Protein AF-0000000069052753 (afdb_homodimer)

Foldseek 3Di:
DDPPDPPPDDPDPLPWFAALVDGDTDNDLVVNVVCCCPVVVDDWDKDKDKDQAPVVVVVVQVVLCQVQVWHWDFDDDDVQKTKTFTPQEADDDPPDPPPDDDPADRSHLHHGWSFIWIWGDDPRMIMIITGSDGDNDHRDLSNDDDDPVRLVVLLVCVLLPNDPVVLLVVLCVCCVVPPDDHNSNPDDVVNSVVSCVVVVSDQLAPDPFQLVRVVVVQVVQVVLPLQRQWLDWDGAQDDDPDPDDNRKGKTKGFGPVLLVVCLVFQQEEKEKEKDFQQAQQGWIKIWIWGADLQRAIDTRMIMTILDDALRRLLVNLQSSCVSNNAHAYQEYEYALDVSNQVSCVVRHPRHVAYAYAQVNVLVVLLVCLVLQVDPVVSVVLSVLVVVLQADQAPVVSLVSLVVSLCVQCVDPRRNSVSVVCCVRDSVCVCHGHLNNQFQSQDHHPVNVVVVVVCLCCVPVVVDRHHHPSSSVVSVVVVNLVVLVVVLCCLVVVDHDPQLVLQVVLLVVLVVFDPVQWADPDPFKIWGADPVDRDIKIKGFDPPDDDQQRSQQNPVLLDHLNGMAMPDCCCTRNVHPHNVVSNVSVPNVCSPPRRPNPPVVSVVVSVVSVVVSVVSVVSPPSPPPAPVHVVVVVSVVVVVCVVVVVVDDPVVVVVVVVVVVVVVVVPVVPDPPPDPPPPDDPDPPPPPPPDVVPVVDDPHSHHPDDDDDDDPPDDDDDDPVVVVVVVCQVPPPPNDPPPPCPPPPDPPPPPPPD/DDCPDPPPDPPPDLVFFAALVDGDTDSDLVVNQVCCCPVVVDDWDKDKDKDQAPVRVVVVQVVLCQVQVWHWDFDDDDVQKTKTFTPQEADDDPPDPPPDDDPADRSHLHHGWSFIWIWGDDPRMIMIITGSDGDNDHRDLSNDDDDPVRLVVLLVCVLLPNDPVVLLVVLCVCCVVPPDDHNSNPDDVVNSVVSCVVVVSDQLAPDPFQLVRVVVVQVVQVVLPLQRQWLDWDGAQDDDPDPDDNRKGKTKGFGPVLLVVCLVFQQEEKEKEWDFQQAQQGWIKIWIWGADLQRAIDTRMIMTILDDALRRLLVNLQSSCVNNNAHAYQEYEYALDVSNQVSCVVRHPRHVAYAYAQVNVLVVLLVCLVLQVDPVVSVVLSVLVVVLQADQDPVVSLVSLVVSLVVQCVDPRRNSVSVVCCVRDSVCVCHGHLNNQFQSQDHHPVNVVVVVVCLCCVPVVVDRHHHPSSSVVSVVVVNLVVLVVVLCCLVVVDHDPQLVLQVVLLVVLVVFDVVQWADPDPFKIWGADPVDRDIKIKGFDPPDDDQQRSQQNPVLLHHLNGMAMPDCCCTRNVHPHNVNSNVSVPNVCSPPRHPNPPVVSVVVSVVSVVVSVVSVVSPPSDPPPDVDVVVVVVVVVVVCVVVVVVDDPVVVVVVVVVVVVVVVVPVVPDPPPDPPPPDDPPPPPPPPPDVCPVVVSDHSHHPDDDDDPDPPDDDDDDPVRVVVVVCQVPPPPNDPPPPCPPPPDPPPPPPPD

Sequence (1506 aa):
MRQVHPAENDYKSLASLKCPLCESTFNATSKLHEHIEIDHDVHLEVVSKVFESVDEFKKWKSVIEKENLAFFTINRVNGNRSYYGCHRSGSSRLTGTGKRLKWSHSSKIGSRCPARIVATNIEGRITVDYCKTHVGHSKSIKFLHLTKEERDELAGKIKIGVTFDRILDDIRESVVSNENIHRLHIVDKRDLYNIVRDYELDRDVVHKNDAFSTEMWVQEQMALGEDSPVLYFEMQGCEKNDDLLKDDFMLVLMTKYQQDVLSKYAIDKVCIDSTHGTTEHDFQLTTMLTIDEFGAGCPVAFCISNRIDSVAISQFFKSVKGKMGLIPAKILMSDDAPTYINSWTKIMCKPQHHLICNWHIDRSWRNNLNKIPDPMKQSEVYKACRTLMEILDVEQFHESLESFLAMCKDDIDTHNFGAYFEKHYAHRPEQWAFCYRSDLALNTNMFLEAMHKKLKYCYMHGNQNRRVDKCISFLMRFSRDMMFERIIRMAKNKPTFRMEQIAHSHHRSNKIEDSKIKIIDQKTWLVQSSSGPTLYSVSINDHRSCMGCPLSCPECKICIHYYTCTCIDFKIKGNFCKHVHACVRISDKKQTCLTTNEEVTTSAFESHNNSVVMGSQEQPTHLRDAVSASSQLTALLNAALGIASSATDEGKLKACKKIEEAIQILQSNKNVSENSNSSGPHFSELPDMASHRNIDQQRFNSTRKKRKLTSGRLSKPTEKEKVSIIEAINNTNRTSQVVNTEYDHKYYNHNILMRQVHPAENDYKSLASLKCPLCESTFNATSKLHEHIEIDHDVHLEVVSKVFESVDEFKKWKSVIEKENLAFFTINRVNGNRSYYGCHRSGSSRLTGTGKRLKWSHSSKIGSRCPARIVATNIEGRITVDYCKTHVGHSKSIKFLHLTKEERDELAGKIKIGVTFDRILDDIRESVVSNENIHRLHIVDKRDLYNIVRDYELDRDVVHKNDAFSTEMWVQEQMALGEDSPVLYFEMQGCEKNDDLLKDDFMLVLMTKYQQDVLSKYAIDKVCIDSTHGTTEHDFQLTTMLTIDEFGAGCPVAFCISNRIDSVAISQFFKSVKGKMGLIPAKILMSDDAPTYINSWTKIMCKPQHHLICNWHIDRSWRNNLNKIPDPMKQSEVYKACRTLMEILDVEQFHESLESFLAMCKDDIDTHNFGAYFEKHYAHRPEQWAFCYRSDLALNTNMFLEAMHKKLKYCYMHGNQNRRVDKCISFLMRFSRDMMFERIIRMAKNKPTFRMEQIAHSHHRSNKIEDSKIKIIDQKTWLVQSSSGPTLYSVSINDHRSCMGCPLSCPECKICIHYYTCTCIDFKIKGNFCKHVHACVRISDKKQTCLTTNEEVTTSAFESHNNSVVMGSQEQPTHLRDAVSASSQLTALLNAALGIASSATDEGKLKACKKIEEAIQILQSNKNVSENSNSSGPHFSELPDMASHRNIDQQRFNSTRKKRKLTSGRLSKPTEKEKVSIIEAINNTNRTSQVVNTEYDHKYYNHNIL

Nearest PDB structures (foldseek):
  6y2p-assembly1_B  TM=2.333E-01  e=1.356E-02  Escherichia coli K-12
  6y2s-assembly1_B  TM=2.132E-01  e=6.515E-02  Escherichia coli K-12
  6y2s-assembly1_A  TM=2.529E-01  e=1.635E-01  Escherichia coli K-12
  8wwc-assembly1_C  TM=4.196E-01  e=1.425E+00  synthetic construct
  6y2r-assembly1_A  TM=1.674E-01  e=1.060E-01  Escherichia coli K-12

pLDDT: mean 80.04, std 18.81, range [18.33, 97.5]

Radius of gyration: 38.73 Å; Cα contacts (8 Å, |Δi|>4): 2307; chains: 2; bounding box: 107×145×78 Å

Solvent-accessible surface area (backbone atoms only — not comparable to full-atom values): 83002 Å² total; per-residue (Å²): 136,86,83,69,80,87,79,91,71,85,76,71,88,62,71,62,46,30,44,52,88,52,90,54,66,29,79,43,70,68,57,45,53,49,42,43,37,65,78,64,67,41,82,76,51,71,46,77,49,77,28,81,30,64,64,55,42,52,54,50,50,51,52,51,23,64,73,55,45,45,53,72,40,80,74,46,72,57,91,52,32,37,35,26,32,41,61,40,37,36,66,77,78,85,72,72,91,71,84,64,84,64,69,52,77,72,58,35,68,62,17,43,39,71,20,31,37,42,37,35,51,55,95,54,31,32,40,32,46,34,31,73,42,70,49,70,66,79,77,42,60,58,67,53,74,81,49,69,68,55,49,31,26,54,45,13,39,47,68,73,37,30,41,68,68,53,53,50,49,52,42,56,57,51,39,52,80,35,90,61,87,50,60,72,55,52,63,49,69,67,57,52,50,48,45,34,60,78,68,61,59,56,86,66,58,86,41,91,51,46,48,57,30,34,50,50,52,50,51,59,37,51,69,54,55,88,70,21,32,62,65,41,80,42,56,61,72,39,88,54,94,58,96,54,53,40,75,40,35,37,39,31,38,36,43,69,58,24,50,53,49,40,70,70,30,30,49,51,35,36,34,42,51,74,44,75,64,52,23,67,42,58,30,28,44,32,39,36,28,27,48,52,85,62,62,43,68,39,75,32,35,42,33,41,19,64,59,82,45,50,66,49,49,32,49,52,51,48,41,50,29,71,75,70,43,79,53,66,21,39,29,38,36,30,60,95,50,68,46,58,59,55,27,40,43,71,73,38,46,68,46,80,36,60,36,39,27,45,60,56,51,51,49,53,50,58,64,49,37,66,65,28,81,49,48,59,57,31,28,52,50,49,27,47,51,54,42,55,33,65,33,59,48,62,68,60,34,55,54,47,50,53,30,42,44,51,56,24,50,74,32,80,62,36,23,64,40,26,52,48,43,50,73,74,42,66,82,50,45,67,30,67,29,38,39,62,36,62,71,63,41,70,55,60,58,58,51,60,53,51,49,50,48,44,47,36,48,75,70,42,45,61,50,79,43,58,40,62,35,49,44,50,51,50,50,52,51,47,57,52,47,49,51,45,50,50,49,30,28,72,46,52,40,58,76,40,72,53,47,48,48,32,50,51,18,46,59,53,14,70,71,57,57,69,88,44,49,45,77,77,52,99,52,33,35,39,37,54,43,92,88,50,90,51,70,33,47,32,35,62,44,90,80,45,80,69,82,70,50,75,59,34,40,73,84,71,45,46,40,54,63,36,48,48,45,70,42,60,53,26,26,35,58,53,40,47,33,31,66,55,43,38,50,51,68,69,41,80,62,67,54,78,40,75,69,59,50,62,60,57,57,48,48,53,45,49,51,48,48,50,47,44,42,54,46,46,56,58,50,74,58,67,90,57,78,52,92,28,39,57,50,56,35,50,51,51,44,29,32,39,51,24,46,49,76,55,25,33,60,69,21,28,47,57,21,37,55,30,44,50,52,21,40,50,39,22,63,72,27,37,61,72,68,64,90,69,80,74,60,64,96,59,70,74,76,66,70,87,61,66,80,54,82,68,64,67,86,67,58,79,64,58,80,71,74,79,76,76,79,58,87,54,51,83,56,84,62,51,78,71,47,38,58,52,45,52,49,54,44,64,39,80,77,75,65,86,71,77,76,77,75,72,81,70,78,78,74,79,72,73,73,77,119,136,83,84,69,83,89,80,92,74,86,79,68,87,61,71,62,45,30,42,50,87,52,90,53,66,29,80,43,71,67,56,44,52,50,43,41,38,67,77,63,68,42,83,75,52,69,46,76,47,77,29,80,30,64,65,56,41,53,53,51,51,51,52,52,24,63,73,55,44,45,53,72,40,78,75,46,73,57,89,53,30,38,35,25,32,39,60,38,38,36,67,76,77,85,72,71,91,70,84,64,83,65,69,53,78,71,60,36,67,62,18,43,40,70,20,31,36,39,37,34,53,56,94,54,30,32,42,33,46,33,32,72,42,69,48,68,68,78,76,41,61,57,68,54,74,80,51,69,67,56,49,34,26,52,45,14,38,48,68,71,37,29,42,70,68,54,54,50,49,52,42,56,58,50,39,52,77,34,92,61,88,49,62,73,55,53,62,50,70,67,58,52,51,48,46,33,59,76,68,61,59,57,86,64,58,87,41,91,51,45,45,58,30,36,50,52,51,48,52,58,38,51,71,54,53,88,70,22,33,62,64,42,79,44,58,59,72,41,87,54,93,58,97,54,54,40,75,40,36,37,40,30,38,37,43,70,59,25,50,54,50,40,70,69,29,31,49,52,35,35,35,43,51,72,43,75,64,51,24,67,42,58,29,28,45,33,38,37,28,28,48,51,84,63,62,44,69,40,73,31,36,40,33,41,20,63,59,83,46,50,65,49,48,32,50,52,51,48,41,50,29,71,75,70,42,78,54,66,21,38,28,38,34,32,59,97,50,68,48,58,60,55,26,40,44,72,70,37,46,67,45,78,36,58,35,38,27,46,61,58,52,51,50,51,50,58,62,48,36,68,64,27,81,49,48,60,57,34,28,53,51,49,27,47,52,54,41,55,35,65,33,59,49,61,68,61,34,55,55,46,51,53,30,43,43,49,55,25,50,72,33,81,61,36,23,66,40,26,52,49,43,49,73,74,42,65,82,51,46,67,29,65,30,39,39,63,38,62,72,63,42,69,54,59,58,56,52,59,54,50,48,52,48,45,48,36,48,74,70,41,46,61,49,79,44,58,40,60,37,50,44,50,50,49,50,53,49,49,55,52,48,50,52,45,51,50,49,30,28,72,46,52,38,57,75,42,71,53,48,48,49,33,51,51,19,45,59,54,16,69,73,56,57,70,89,44,48,44,76,76,51,98,52,33,36,38,36,53,43,92,90,48,91,52,72,33,48,33,34,62,46,89,80,47,81,69,82,71,50,75,57,35,40,74,85,72,47,46,43,54,62,35,47,48,46,71,42,63,53,26,25,34,59,52,40,48,33,30,66,55,43,40,52,52,66,68,42,80,62,69,53,78,42,76,70,60,50,62,60,58,56,49,48,55,45,49,54,49,48,50,48,45,43,53,46,48,56,60,51,75,60,65,89,68,68,50,91,28,40,55,50,54,34,50,50,51,46,26,29,38,49,25,45,46,75,56,23,32,59,68,20,30,48,57,22,37,58,32,43,51,52,22,38,51,40,22,66,73,29,38,59,72,67,66,89,70,78,74,59,64,95,56,68,75,76,67,70,88,64,66,81,59,81,74,47,80,72,68,59,78,66,59,81,72,73,80,76,76,78,59,89,53,52,82,57,83,63,49,77,72,49,37,57,52,46,53,49,54,44,64,40,79,75,74,65,83,70,77,77,76,74,71,80,66,78,79,73,77,71,72,74,76,119

Secondary structure (DSSP, 8-state):
----------------EE-SSSS-EESSHHHHHHHHHHHS-----EEEEEESSHHHHHHHHHHHHHHHT--EEEEEEETTEEEEEETT-S-----S-S-S---SPPS--SS----EEEEEEETTEEEEEEE----SS---GGGPPPPHHHHHHHHHHHHHTB-HHHHHHHHHHGGGG-SS--GGGG--HHHHHHHHHHTT--SS-S-SSHHHHHHHHHHHHHTTGGG-SEEEEE-TTS--SSSS-TT--EEEE--HHHHHHHHHHTTTEEEEEEE--SSTT--EEEEEEEE-TTS-EEEEEEEEES--SHHHHHHHHHHHHHHH-----SEEEE-S-HHHHHHHHHHSPPPSEEEE-HHHHHHHHHHHGGGSS-HHHHHHHHHHHHHHHT---HHHHHHHHHHHHHHHHHSTTTHHHHHHHIIIIIT-GGGT-GGG-TT------HHHHHHHHHIIIIISTTPPP--HHHHHHHHHHHHHHHHHHHHHHHHH----HHHHHHHHHHHHHTTS-GGGEEE-SSSEEEEE-SSSS-EEEEEE-SS---SS-TTB-TTT--BGGGEEESSHHHHTT----HHHHHHHHHS----------HHHHHHHHHHHHHHHHHHHHHS--SS---TTHHHHHHHHHHHHHHHHTTB-HHHHHHHHHHHHHHHHHHHHTB----S----TT-----TT---TTSS---------------TTS--PPPHHHHHHHHHHHH-SS--------------------/----------------EE-SSSS-EESSHHHHHHHHHHHS-----EEEEEESSHHHHHHHHHHHHHHHT--EEEEEEETTEEEEEETT-S-----S-S-S---SPPS--SS----EEEEEEETTEEEEEEE----SS---GGGPPPPHHHHHHHHHHHHHTB-HHHHHHHHHHGGGG-SS--GGGG--HHHHHHHHHHTT--SS-S-SSHHHHHHHHHHHHHTTGGG-SEEEEE-TTS--SSSS-TT--EEEE--HHHHHHHHHHTTTEEEEEEE--SSTT--EEEEEEEE-TTS-EEEEEEEEES--SHHHHHHHHHHHHHHH-----SEEEE-S-HHHHHHHHHHSPPPSEEEE-HHHHHHHHHHHGGGSS-HHHHHHHHHHHHHHHT---HHHHHHHHHHHHHHHHHSTTTHHHHHHHIIIIIT-GGGT-GGGSTT------HHHHHHHHHIIIIISTTPPP--HHHHHHHHHHHHHHHHHHHHHHHHH----HHHHHHHHHHHHHTTS-GGGEEE-SSSEEEEE-SSSS-EEEEEE-SS---TT-TTB-TTT--BGGGEEESSHHHHTT----HHHHHHHHHS----------HHHHHHHHHHHHHHHHHHHHHS--SS---TTHHHHHHHHHHHHHHHHTTB-HHHHHHHHHHHHHHHHHHHHTB----S----TT-S---TT---TTSS---------------TTS--PPPHHHHHHHHHHHH-SS--------------------

Structure (mmCIF, N/CA/C/O backbone):
data_AF-0000000069052753-model_v1
#
loop_
_entity.id
_entity.type
_entity.pdbx_description
1 polymer 'SWIM-type domain-containing protein'
#
loop_
_atom_site.group_PDB
_atom_site.id
_atom_site.type_symbol
_atom_site.label_atom_id
_atom_site.label_alt_id
_atom_site.label_comp_id
_atom_site.label_asym_id
_atom_site.label_entity_id
_atom_site.label_seq_id
_atom_site.pdbx_PDB_ins_code
_atom_site.Cartn_x
_atom_site.Cartn_y
_atom_site.Cartn_z
_atom_site.occupancy
_atom_site.B_iso_or_equiv
_atom_site.auth_seq_id
_atom_site.auth_comp_id
_atom_site.auth_asym_id
_atom_site.auth_atom_id
_atom_site.pdbx_PDB_model_num
ATOM 1 N N . MET A 1 1 ? 54.594 -65.5 24.266 1 23.19 1 MET A N 1
ATOM 2 C CA . MET A 1 1 ? 54.625 -64.188 23.734 1 23.19 1 MET A CA 1
ATOM 3 C C . MET A 1 1 ? 54.062 -64.125 22.312 1 23.19 1 MET A C 1
ATOM 5 O O . MET A 1 1 ? 54.781 -64.5 21.359 1 23.19 1 MET A O 1
ATOM 9 N N . ARG A 1 2 ? 52.844 -64.438 22.094 1 25.86 2 ARG A N 1
ATOM 10 C CA . ARG A 1 2 ? 52.031 -64.938 20.969 1 25.86 2 ARG A CA 1
ATOM 11 C C . ARG A 1 2 ? 51.906 -63.906 19.875 1 25.86 2 ARG A C 1
ATOM 13 O O . ARG A 1 2 ? 51.438 -62.781 20.125 1 25.86 2 ARG A O 1
ATOM 20 N N . GLN A 1 3 ? 52.906 -63.781 18.875 1 26.02 3 GLN A N 1
ATOM 21 C CA . GLN A 1 3 ? 53.156 -63.188 17.562 1 26.02 3 GLN A CA 1
ATOM 22 C C . GLN A 1 3 ? 51.969 -63.406 16.625 1 26.02 3 GLN A C 1
ATOM 24 O O . GLN A 1 3 ? 51.875 -64.438 15.953 1 26.02 3 GLN A O 1
ATOM 29 N N . VAL A 1 4 ? 50.75 -63.312 17.188 1 30.39 4 VAL A N 1
ATOM 30 C CA . VAL A 1 4 ? 49.531 -63.469 16.406 1 30.39 4 VAL A CA 1
ATOM 31 C C . VAL A 1 4 ? 49.562 -62.562 15.188 1 30.39 4 VAL A C 1
ATOM 33 O O . VAL A 1 4 ? 50.031 -61.406 15.281 1 30.39 4 VAL A O 1
ATOM 36 N N . HIS A 1 5 ? 49.594 -63.031 13.992 1 30.67 5 HIS A N 1
ATOM 37 C CA . HIS A 1 5 ? 49.875 -62.531 12.648 1 30.67 5 HIS A CA 1
ATOM 38 C C . HIS A 1 5 ? 49.031 -61.281 12.352 1 30.67 5 HIS A C 1
ATOM 40 O O . HIS A 1 5 ? 47.844 -61.219 12.727 1 30.67 5 HIS A O 1
ATOM 46 N N . PRO A 1 6 ? 49.5 -59.938 12.164 1 30.11 6 PRO A N 1
ATOM 47 C CA . PRO A 1 6 ? 49 -58.594 11.984 1 30.11 6 PRO A CA 1
ATOM 48 C C . PRO A 1 6 ? 47.969 -58.469 10.859 1 30.11 6 PRO A C 1
ATOM 50 O O . PRO A 1 6 ? 48.281 -58.781 9.711 1 30.11 6 PRO A O 1
ATOM 53 N N . ALA A 1 7 ? 46.688 -58.938 10.922 1 31.75 7 ALA A N 1
ATOM 54 C CA . ALA A 1 7 ? 45.469 -59.062 10.125 1 31.75 7 ALA A CA 1
ATOM 55 C C . ALA A 1 7 ? 45.219 -57.812 9.312 1 31.75 7 ALA A C 1
ATOM 57 O O . ALA A 1 7 ? 45.312 -56.688 9.844 1 31.75 7 ALA A O 1
ATOM 58 N N . GLU A 1 8 ? 45.406 -57.656 7.949 1 31.66 8 GLU A N 1
ATOM 59 C CA . GLU A 1 8 ? 45.375 -56.938 6.68 1 31.66 8 GLU A CA 1
ATOM 60 C C . GLU A 1 8 ? 44.094 -56.125 6.523 1 31.66 8 GLU A C 1
ATOM 62 O O . GLU A 1 8 ? 43.031 -56.719 6.336 1 31.66 8 GLU A O 1
ATOM 67 N N . ASN A 1 9 ? 43.562 -55.094 7.277 1 29.22 9 ASN A N 1
ATOM 68 C CA . ASN A 1 9 ? 42.562 -54.188 7.836 1 29.22 9 ASN A CA 1
ATOM 69 C C . ASN A 1 9 ? 41.719 -53.531 6.738 1 29.22 9 ASN A C 1
ATOM 71 O O . ASN A 1 9 ? 42.25 -53.219 5.664 1 29.22 9 ASN A O 1
ATOM 75 N N . ASP A 1 10 ? 40.281 -53.656 6.773 1 31.16 10 ASP A N 1
ATOM 76 C CA . ASP A 1 10 ? 39.094 -53.219 6.055 1 31.16 10 ASP A CA 1
ATOM 77 C C . ASP A 1 10 ? 39.25 -51.75 5.566 1 31.16 10 ASP A C 1
ATOM 79 O O . ASP A 1 10 ? 39.281 -50.844 6.371 1 31.16 10 ASP A O 1
ATOM 83 N N . TYR A 1 11 ? 40.125 -51.469 4.629 1 31.81 11 TYR A N 1
ATOM 84 C CA . TYR A 1 11 ? 40.25 -50.219 3.908 1 31.81 11 TYR A CA 1
ATOM 85 C C . TYR A 1 11 ? 38.906 -49.531 3.787 1 31.81 11 TYR A C 1
ATOM 87 O O . TYR A 1 11 ? 37.938 -50.125 3.326 1 31.81 11 TYR A O 1
ATOM 95 N N . LYS A 1 12 ? 38.469 -48.656 4.547 1 34.84 12 LYS A N 1
ATOM 96 C CA . LYS A 1 12 ? 37.438 -47.625 4.645 1 34.84 12 LYS A CA 1
ATOM 97 C C . LYS A 1 12 ? 36.875 -47.25 3.268 1 34.84 12 LYS A C 1
ATOM 99 O O . LYS A 1 12 ? 37.562 -47.469 2.254 1 34.84 12 LYS A O 1
ATOM 104 N N . SER A 1 13 ? 35.469 -46.812 3.158 1 38.31 13 SER A N 1
ATOM 105 C CA . SER A 1 13 ? 34.469 -46.312 2.199 1 38.31 13 SER A CA 1
ATOM 106 C C . SER A 1 13 ? 35.125 -45.375 1.191 1 38.31 13 SER A C 1
ATOM 108 O O . SER A 1 13 ? 35.406 -44.219 1.515 1 38.31 13 SER A O 1
ATOM 110 N N . LEU A 1 14 ? 36.188 -45.625 0.64 1 41.09 14 LEU A N 1
ATOM 111 C CA . LEU A 1 14 ? 36.75 -44.781 -0.43 1 41.09 14 LEU A CA 1
ATOM 112 C C . LEU A 1 14 ? 35.656 -44.188 -1.275 1 41.09 14 LEU A C 1
ATOM 114 O O . LEU A 1 14 ? 34.75 -44.875 -1.759 1 41.09 14 LEU A O 1
ATOM 118 N N . ALA A 1 15 ? 35.281 -43.031 -0.965 1 52.25 15 ALA A N 1
ATOM 119 C CA . ALA A 1 15 ? 34.312 -42.156 -1.676 1 52.25 15 ALA A CA 1
ATOM 120 C C . ALA A 1 15 ? 34.375 -42.438 -3.178 1 52.25 15 ALA A C 1
ATOM 122 O O . ALA A 1 15 ? 35.406 -42.344 -3.807 1 52.25 15 ALA A O 1
ATOM 123 N N . SER A 1 16 ? 33.719 -43.5 -3.709 1 72.62 16 SER A N 1
ATOM 124 C CA . SER A 1 16 ? 33.531 -43.969 -5.086 1 72.62 16 SER A CA 1
ATOM 125 C C . SER A 1 16 ? 32.938 -42.875 -5.961 1 72.62 16 SER A C 1
ATOM 127 O O . SER A 1 16 ? 31.922 -42.281 -5.617 1 72.62 16 SER A O 1
ATOM 129 N N . LEU A 1 17 ? 33.906 -42.281 -6.801 1 87.25 17 LEU A N 1
ATOM 130 C CA . LEU A 1 17 ? 33.5 -41.344 -7.848 1 87.25 17 LEU A CA 1
ATOM 131 C C . LEU A 1 17 ? 32.75 -42.062 -8.953 1 87.25 17 LEU A C 1
ATOM 133 O O . LEU A 1 17 ? 33.281 -42.938 -9.609 1 87.25 17 LEU A O 1
ATOM 137 N N . LYS A 1 18 ? 31.562 -41.781 -9.109 1 91.56 18 LYS A N 1
ATOM 138 C CA . LYS A 1 18 ? 30.734 -42.406 -10.133 1 91.56 18 LYS A CA 1
ATOM 139 C C . LYS A 1 18 ? 30.859 -41.688 -11.469 1 91.56 18 LYS A C 1
ATOM 141 O O . LYS A 1 18 ? 30.875 -40.438 -11.516 1 91.56 18 LYS A O 1
ATOM 146 N N . CYS A 1 19 ? 31.078 -42.438 -12.578 1 92.88 19 CYS A N 1
ATOM 147 C CA . CYS A 1 19 ? 31.141 -41.844 -13.914 1 92.88 19 CYS A CA 1
ATOM 148 C C . CYS A 1 19 ? 29.797 -41.281 -14.32 1 92.88 19 CYS A C 1
ATOM 150 O O . CYS A 1 19 ? 28.75 -41.844 -14.055 1 92.88 19 CYS A O 1
ATOM 152 N N . PRO A 1 20 ? 29.75 -40.125 -14.93 1 91.94 20 PRO A N 1
ATOM 153 C CA . PRO A 1 20 ? 28.5 -39.5 -15.336 1 91.94 20 PRO A CA 1
ATOM 154 C C . PRO A 1 20 ? 27.859 -40.219 -16.547 1 91.94 20 PRO A C 1
ATOM 156 O O . PRO A 1 20 ? 26.672 -40.031 -16.812 1 91.94 20 PRO A O 1
ATOM 159 N N . LEU A 1 21 ? 28.594 -41.031 -17.281 1 91.69 21 LEU A N 1
ATOM 160 C CA . LEU A 1 21 ? 28.109 -41.625 -18.531 1 91.69 21 LEU A CA 1
ATOM 161 C C . LEU A 1 21 ? 27.828 -43.125 -18.359 1 91.69 21 LEU A C 1
ATOM 163 O O . LEU A 1 21 ? 27.234 -43.75 -19.25 1 91.69 21 LEU A O 1
ATOM 167 N N . CYS A 1 22 ? 28.328 -43.688 -17.328 1 90.06 22 CYS A N 1
ATOM 168 C CA . CYS A 1 22 ? 28.047 -45.094 -17.078 1 90.06 22 CYS A CA 1
ATOM 169 C C . CYS A 1 22 ? 27.969 -45.375 -15.586 1 90.06 22 CYS A C 1
ATOM 171 O O . CYS A 1 22 ? 27.938 -44.469 -14.773 1 90.06 22 CYS A O 1
ATOM 173 N N . GLU A 1 23 ? 27.875 -46.688 -15.125 1 88.88 23 GLU A N 1
ATOM 174 C CA . GLU A 1 23 ? 27.656 -47.031 -13.727 1 88.88 23 GLU A CA 1
ATOM 175 C C . GLU A 1 23 ? 28.969 -47.406 -13.039 1 88.88 23 GLU A C 1
ATOM 177 O O . GLU A 1 23 ? 28.984 -47.75 -11.859 1 88.88 23 GLU A O 1
ATOM 182 N N . SER A 1 24 ? 30.078 -47.219 -13.742 1 90.56 24 SER A N 1
ATOM 183 C CA . SER A 1 24 ? 31.359 -47.594 -13.164 1 90.56 24 SER A CA 1
ATOM 184 C C . SER A 1 24 ? 31.797 -46.594 -12.086 1 90.56 24 SER A C 1
ATOM 186 O O . SER A 1 24 ? 31.469 -45.406 -12.164 1 90.56 24 SER A O 1
ATOM 188 N N . THR A 1 25 ? 32.406 -47.094 -11.094 1 92 25 THR A N 1
ATOM 189 C CA . THR A 1 25 ? 32.906 -46.25 -10 1 92 25 THR A CA 1
ATOM 190 C C . THR A 1 25 ? 34.438 -46.344 -9.906 1 92 25 THR A C 1
ATOM 192 O O . THR A 1 25 ? 35.031 -47.344 -10.281 1 92 25 THR A O 1
ATOM 195 N N . PHE A 1 26 ? 35.062 -45.25 -9.422 1 92.12 26 PHE A N 1
ATOM 196 C CA . PHE A 1 26 ? 36.531 -45.156 -9.352 1 92.12 26 PHE A CA 1
ATOM 197 C C . PHE A 1 26 ? 36.969 -44.594 -8 1 92.12 26 PHE A C 1
ATOM 199 O O . PHE A 1 26 ? 36.188 -43.906 -7.32 1 92.12 26 PHE A O 1
ATOM 206 N N . ASN A 1 27 ? 38.156 -44.875 -7.559 1 85.94 27 ASN A N 1
ATOM 207 C CA . ASN A 1 27 ? 38.688 -44.438 -6.27 1 85.94 27 ASN A CA 1
ATOM 208 C C . ASN A 1 27 ? 39.5 -43.156 -6.418 1 85.94 27 ASN A C 1
ATOM 210 O O . ASN A 1 27 ? 39.812 -42.5 -5.426 1 85.94 27 ASN A O 1
ATOM 214 N N . ALA A 1 28 ? 39.906 -42.906 -7.566 1 86.81 28 ALA A N 1
ATOM 215 C CA . ALA A 1 28 ? 40.75 -41.719 -7.801 1 86.81 28 ALA A CA 1
ATOM 216 C C . ALA A 1 28 ? 40.219 -40.938 -8.992 1 86.81 28 ALA A C 1
ATOM 218 O O . ALA A 1 28 ? 39.75 -41.5 -9.977 1 86.81 28 ALA A O 1
ATOM 219 N N . THR A 1 29 ? 40.406 -39.625 -8.906 1 87.69 29 THR A N 1
ATOM 220 C CA . THR A 1 29 ? 39.938 -38.719 -9.969 1 87.69 29 THR A CA 1
ATOM 221 C C . THR A 1 29 ? 40.688 -39 -11.266 1 87.69 29 THR A C 1
ATOM 223 O O . THR A 1 29 ? 40.125 -38.906 -12.352 1 87.69 29 THR A O 1
ATOM 226 N N . SER A 1 30 ? 41.969 -39.312 -11.148 1 87 30 SER A N 1
ATOM 227 C CA . SER A 1 30 ? 42.781 -39.562 -12.328 1 87 30 SER A CA 1
ATOM 228 C C . SER A 1 30 ? 42.281 -40.781 -13.094 1 87 30 SER A C 1
ATOM 230 O O . SER A 1 30 ? 42.25 -40.781 -14.328 1 87 30 SER A O 1
ATOM 232 N N . LYS A 1 31 ? 41.844 -41.75 -12.312 1 91.31 31 LYS A N 1
ATOM 233 C CA . LYS A 1 31 ? 41.312 -42.969 -12.938 1 91.31 31 LYS A CA 1
ATOM 234 C C . LYS A 1 31 ? 40 -42.719 -13.633 1 91.31 31 LYS A C 1
ATOM 236 O O . LYS A 1 31 ? 39.719 -43.25 -14.703 1 91.31 31 LYS A O 1
ATOM 241 N N . LEU A 1 32 ? 39.25 -41.906 -13 1 93.25 32 LEU A N 1
ATOM 242 C CA . LEU A 1 32 ? 37.969 -41.5 -13.609 1 93.25 32 LEU A CA 1
ATOM 243 C C . LEU A 1 32 ? 38.219 -40.75 -14.914 1 93.25 32 LEU A C 1
ATOM 245 O O . LEU A 1 32 ? 37.531 -41.031 -15.914 1 93.25 32 LEU A O 1
ATOM 249 N N . HIS A 1 33 ? 39.156 -39.844 -14.992 1 93.38 33 HIS A N 1
ATOM 250 C CA . HIS A 1 33 ? 39.469 -39.062 -16.188 1 93.38 33 HIS A CA 1
ATOM 251 C C . HIS A 1 33 ? 39.969 -39.938 -17.312 1 93.38 33 HIS A C 1
ATOM 253 O O . HIS A 1 33 ? 39.562 -39.781 -18.469 1 93.38 33 HIS A O 1
ATOM 259 N N . GLU A 1 34 ? 40.812 -40.906 -16.891 1 93 34 GLU A N 1
ATOM 260 C CA . GLU A 1 34 ? 41.312 -41.875 -17.891 1 93 34 GLU A CA 1
ATOM 261 C C . GLU A 1 34 ? 40.188 -42.688 -18.484 1 93 34 GLU A C 1
ATOM 263 O O . GLU A 1 34 ? 40.125 -42.906 -19.703 1 93 34 GLU A O 1
ATOM 268 N N . HIS A 1 35 ? 39.344 -43.062 -17.594 1 93.44 35 HIS A N 1
ATOM 269 C CA . HIS A 1 35 ? 38.188 -43.844 -18.031 1 93.44 35 HIS A CA 1
ATOM 270 C C . HIS A 1 35 ? 37.344 -43.062 -19 1 93.44 35 HIS A C 1
ATOM 272 O O . HIS A 1 35 ? 36.938 -43.562 -20.047 1 93.44 35 HIS A O 1
ATOM 278 N N . ILE A 1 36 ? 37.031 -41.812 -18.75 1 94.31 36 ILE A N 1
ATOM 279 C CA . ILE A 1 36 ? 36.188 -40.969 -19.562 1 94.31 36 ILE A CA 1
ATOM 280 C C . ILE A 1 36 ? 36.844 -40.75 -20.922 1 94.31 36 ILE A C 1
ATOM 282 O O . ILE A 1 36 ? 36.188 -40.812 -21.969 1 94.31 36 ILE A O 1
ATOM 286 N N . GLU A 1 37 ? 38.125 -40.594 -21 1 93.75 37 GLU A N 1
ATOM 287 C CA . GLU A 1 37 ? 38.844 -40.344 -22.234 1 93.75 37 GLU A CA 1
ATOM 288 C C . GLU A 1 37 ? 38.938 -41.594 -23.094 1 93.75 37 GLU A C 1
ATOM 290 O O . GLU A 1 37 ? 38.719 -41.562 -24.297 1 93.75 37 GLU A O 1
ATOM 295 N N . ILE A 1 38 ? 39.156 -42.719 -22.438 1 93.12 38 ILE A N 1
ATOM 296 C CA . ILE A 1 38 ? 39.438 -43.938 -23.172 1 93.12 38 ILE A CA 1
ATOM 297 C C . ILE A 1 38 ? 38.125 -44.688 -23.484 1 93.12 38 ILE A C 1
ATOM 299 O O . ILE A 1 38 ? 37.875 -45.031 -24.641 1 93.12 38 ILE A O 1
ATOM 303 N N . ASP A 1 39 ? 37.375 -44.938 -22.469 1 93.5 39 ASP A N 1
ATOM 304 C CA . ASP A 1 39 ? 36.219 -45.812 -22.625 1 93.5 39 ASP A CA 1
ATOM 305 C C . ASP A 1 39 ? 35.062 -45.062 -23.266 1 93.5 39 ASP A C 1
ATOM 307 O O . ASP A 1 39 ? 34.219 -45.656 -23.938 1 93.5 39 ASP A O 1
ATOM 311 N N . HIS A 1 40 ? 34.969 -43.781 -23.031 1 93.88 40 HIS A N 1
ATOM 312 C CA . HIS A 1 40 ? 33.844 -43 -23.562 1 93.88 40 HIS A CA 1
ATOM 313 C C . HIS A 1 40 ? 34.281 -42.094 -24.703 1 93.88 40 HIS A C 1
ATOM 315 O O . HIS A 1 40 ? 33.469 -41.344 -25.234 1 93.88 40 HIS A O 1
ATOM 321 N N . ASP A 1 41 ? 35.469 -42 -25.109 1 92.75 41 ASP A N 1
ATOM 322 C CA . ASP A 1 41 ? 36.031 -41.219 -26.203 1 92.75 41 ASP A CA 1
ATOM 323 C C . ASP A 1 41 ? 35.688 -39.75 -26.062 1 92.75 41 ASP A C 1
ATOM 325 O O . ASP A 1 41 ? 35.219 -39.125 -27.016 1 92.75 41 ASP A O 1
ATOM 329 N N . VAL A 1 42 ? 35.719 -39.25 -24.859 1 93.38 42 VAL A N 1
ATOM 330 C CA . VAL A 1 42 ? 35.531 -37.812 -24.594 1 93.38 42 VAL A CA 1
ATOM 331 C C . VAL A 1 42 ? 36.875 -37.188 -24.297 1 93.38 42 VAL A C 1
ATOM 333 O O . VAL A 1 42 ? 37.562 -37.562 -23.344 1 93.38 42 VAL A O 1
ATOM 336 N N . HIS A 1 43 ? 37.25 -36.25 -25.062 1 93.81 43 HIS A N 1
ATOM 337 C CA . HIS A 1 43 ? 38.531 -35.562 -24.891 1 93.81 43 HIS A CA 1
ATOM 338 C C . HIS A 1 43 ? 38.438 -34.5 -23.797 1 93.81 43 HIS A C 1
ATOM 340 O O . HIS A 1 43 ? 37.625 -33.562 -23.906 1 93.81 43 HIS A O 1
ATOM 346 N N . LEU A 1 44 ? 39.188 -34.688 -22.734 1 94.69 44 LEU A N 1
ATOM 347 C CA . LEU A 1 44 ? 39.25 -33.719 -21.672 1 94.69 44 LEU A CA 1
ATOM 348 C C . LEU A 1 44 ? 40.281 -32.656 -21.953 1 94.69 44 LEU A C 1
ATOM 350 O O . LEU A 1 44 ? 41.469 -32.938 -22.016 1 94.69 44 LEU A O 1
ATOM 354 N N . GLU A 1 45 ? 39.812 -31.406 -22.172 1 94.81 45 GLU A N 1
ATOM 355 C CA . GLU A 1 45 ? 40.719 -30.281 -22.469 1 94.81 45 GLU A CA 1
ATOM 356 C C . GLU A 1 45 ? 41.25 -29.656 -21.188 1 94.81 45 GLU A C 1
ATOM 358 O O . GLU A 1 45 ? 40.5 -29.109 -20.391 1 94.81 45 GLU A O 1
ATOM 363 N N . VAL A 1 46 ? 42.531 -29.734 -20.969 1 94.56 46 VAL A N 1
ATOM 364 C CA . VAL A 1 46 ? 43.188 -29.172 -19.797 1 94.56 46 VAL A CA 1
ATOM 365 C C . VAL A 1 46 ? 44.031 -27.984 -20.203 1 94.56 46 VAL A C 1
ATOM 367 O O . VAL A 1 46 ? 44.812 -28.078 -21.156 1 94.56 46 VAL A O 1
ATOM 370 N N . VAL A 1 47 ? 43.844 -26.844 -19.578 1 95.19 47 VAL A N 1
ATOM 371 C CA . VAL A 1 47 ? 44.594 -25.625 -19.844 1 95.19 47 VAL A CA 1
ATOM 372 C C . VAL A 1 47 ? 45.344 -25.188 -18.578 1 95.19 47 VAL A C 1
ATOM 374 O O . VAL A 1 47 ? 44.781 -25.266 -17.484 1 95.19 47 VAL A O 1
ATOM 377 N N . SER A 1 48 ? 46.562 -24.828 -18.734 1 94.94 48 SER A N 1
ATOM 378 C CA . SER A 1 48 ? 47.344 -24.297 -17.625 1 94.94 48 SER A CA 1
ATOM 379 C C . SER A 1 48 ? 47.5 -22.781 -17.703 1 94.94 48 SER A C 1
ATOM 381 O O . SER A 1 48 ? 47.719 -22.234 -18.781 1 94.94 48 SER A O 1
ATOM 383 N N . LYS A 1 49 ? 47.188 -22.156 -16.672 1 95.69 49 LYS A N 1
ATOM 384 C CA . LYS A 1 49 ? 47.312 -20.703 -16.594 1 95.69 49 LYS A CA 1
ATOM 385 C C . LYS A 1 49 ? 48.031 -20.266 -15.336 1 95.69 49 LYS A C 1
ATOM 387 O O . LYS A 1 49 ? 48.031 -20.969 -14.32 1 95.69 49 LYS A O 1
ATOM 392 N N . VAL A 1 50 ? 48.719 -19.094 -15.445 1 95.81 50 VAL A N 1
ATOM 393 C CA . VAL A 1 50 ? 49.438 -18.516 -14.305 1 95.81 50 VAL A CA 1
ATOM 394 C C . VAL A 1 50 ? 48.906 -17.125 -14.023 1 95.81 50 VAL A C 1
ATOM 396 O O . VAL A 1 50 ? 48.688 -16.328 -14.945 1 95.81 50 VAL A O 1
ATOM 399 N N . PHE A 1 51 ? 48.656 -16.938 -12.719 1 95.69 51 PHE A N 1
ATOM 400 C CA . PHE A 1 51 ? 48.156 -15.633 -12.273 1 95.69 51 PHE A CA 1
ATOM 401 C C . PHE A 1 51 ? 49.125 -15.016 -11.266 1 95.69 51 PHE A C 1
ATOM 403 O O . PHE A 1 51 ? 49.719 -15.719 -10.43 1 95.69 51 PHE A O 1
ATOM 410 N N . GLU A 1 52 ? 49.25 -13.711 -11.328 1 91.81 52 GLU A N 1
ATOM 411 C CA . GLU A 1 52 ? 50.219 -13 -10.508 1 91.81 52 GLU A CA 1
ATOM 412 C C . GLU A 1 52 ? 49.688 -12.797 -9.086 1 91.81 52 GLU A C 1
ATOM 414 O O . GLU A 1 52 ? 50.469 -12.555 -8.164 1 91.81 52 GLU A O 1
ATOM 419 N N . SER A 1 53 ? 48.438 -12.812 -8.961 1 90.94 53 SER A N 1
ATOM 420 C CA . SER A 1 53 ? 47.875 -12.617 -7.633 1 90.94 53 SER A CA 1
ATOM 421 C C . SER A 1 53 ? 46.625 -13.469 -7.441 1 90.94 53 SER A C 1
ATOM 423 O O . SER A 1 53 ? 46.031 -13.938 -8.414 1 90.94 53 SER A O 1
ATOM 425 N N . VAL A 1 54 ? 46.312 -13.609 -6.176 1 88.88 54 VAL A N 1
ATOM 426 C CA . VAL A 1 54 ? 45.094 -14.359 -5.801 1 88.88 54 VAL A CA 1
ATOM 427 C C . VAL A 1 54 ? 43.875 -13.656 -6.348 1 88.88 54 VAL A C 1
ATOM 429 O O . VAL A 1 54 ? 42.906 -14.305 -6.781 1 88.88 54 VAL A O 1
ATOM 432 N N . ASP A 1 55 ? 43.875 -12.383 -6.402 1 84.44 55 ASP A N 1
ATOM 433 C CA . ASP A 1 55 ? 42.75 -11.602 -6.883 1 84.44 55 ASP A CA 1
ATOM 434 C C . ASP A 1 55 ? 42.531 -11.812 -8.383 1 84.44 55 ASP A C 1
ATOM 436 O O . ASP A 1 55 ? 41.406 -11.883 -8.844 1 84.44 55 ASP A O 1
ATOM 440 N N . GLU A 1 56 ? 43.594 -11.844 -9 1 90.31 56 GLU A N 1
ATOM 441 C CA . GLU A 1 56 ? 43.5 -12.094 -10.438 1 90.31 56 GLU A CA 1
ATOM 442 C C . GLU A 1 56 ? 42.906 -13.469 -10.719 1 90.31 56 GLU A C 1
ATOM 444 O O . GLU A 1 56 ? 42.125 -13.641 -11.656 1 90.31 56 GLU A O 1
ATOM 449 N N . PHE A 1 57 ? 43.375 -14.383 -9.883 1 93 57 PHE A N 1
ATOM 450 C CA . PHE A 1 57 ? 42.844 -15.734 -10.008 1 93 57 PHE A CA 1
ATOM 451 C C . PHE A 1 57 ? 41.344 -15.742 -9.766 1 93 57 PHE A C 1
ATOM 453 O O . PHE A 1 57 ? 40.594 -16.344 -10.539 1 93 57 PHE A O 1
ATOM 460 N N . LYS A 1 58 ? 40.938 -15.086 -8.766 1 88.88 58 LYS A N 1
ATOM 461 C CA . LYS A 1 58 ? 39.5 -15.055 -8.406 1 88.88 58 LYS A CA 1
ATOM 462 C C . LYS A 1 58 ? 38.688 -14.406 -9.508 1 88.88 58 LYS A C 1
ATOM 464 O O . LYS A 1 58 ? 37.562 -14.844 -9.789 1 88.88 58 LYS A O 1
ATOM 469 N N . LYS A 1 59 ? 39.156 -13.359 -10.07 1 87.25 59 LYS A N 1
ATOM 470 C CA . LYS A 1 59 ? 38.438 -12.68 -11.156 1 87.25 59 LYS A CA 1
ATOM 471 C C . LYS A 1 59 ? 38.312 -13.602 -12.367 1 87.25 59 LYS A C 1
ATOM 473 O O . LYS A 1 59 ? 37.25 -13.648 -12.992 1 87.25 59 LYS A O 1
ATOM 478 N N . TRP A 1 60 ? 39.438 -14.234 -12.641 1 92.38 60 TRP A N 1
ATOM 479 C CA . TRP A 1 60 ? 39.406 -15.164 -13.758 1 92.38 60 TRP A CA 1
ATOM 480 C C . TRP A 1 60 ? 38.406 -16.281 -13.516 1 92.38 60 TRP A C 1
ATOM 482 O O . TRP A 1 60 ? 37.625 -16.656 -14.406 1 92.38 60 TRP A O 1
ATOM 492 N N . LYS A 1 61 ? 38.406 -16.828 -12.312 1 93.31 61 LYS A N 1
ATOM 493 C CA . LYS A 1 61 ? 37.5 -17.891 -11.945 1 93.31 61 LYS A CA 1
ATOM 494 C C . LYS A 1 61 ? 36.062 -17.453 -12.117 1 93.31 61 LYS A C 1
ATOM 496 O O . LYS A 1 61 ? 35.219 -18.219 -12.617 1 93.31 61 LYS A O 1
ATOM 501 N N . SER A 1 62 ? 35.75 -16.297 -11.758 1 89.75 62 SER A N 1
ATOM 502 C CA . SER A 1 62 ? 34.406 -15.75 -11.859 1 89.75 62 SER A CA 1
ATOM 503 C C . SER A 1 62 ? 33.969 -15.664 -13.32 1 89.75 62 SER A C 1
ATOM 505 O O . SER A 1 62 ? 32.781 -15.938 -13.633 1 89.75 62 SER A O 1
ATOM 507 N N . VAL A 1 63 ? 34.812 -15.258 -14.141 1 89.44 63 VAL A N 1
ATOM 508 C CA . VAL A 1 63 ? 34.5 -15.125 -15.562 1 89.44 63 VAL A CA 1
ATOM 509 C C . VAL A 1 63 ? 34.219 -16.5 -16.156 1 89.44 63 VAL A C 1
ATOM 511 O O . VAL A 1 63 ? 33.25 -16.672 -16.906 1 89.44 63 VAL A O 1
ATOM 514 N N . ILE A 1 64 ? 35.062 -17.469 -15.781 1 92 64 ILE A N 1
ATOM 515 C CA . ILE A 1 64 ? 34.906 -18.828 -16.297 1 92 64 ILE A CA 1
ATOM 516 C C . ILE A 1 64 ? 33.594 -19.406 -15.805 1 92 64 ILE A C 1
ATOM 518 O O . ILE A 1 64 ? 32.906 -20.125 -16.531 1 92 64 ILE A O 1
ATOM 522 N N . GLU A 1 65 ? 33.281 -19.141 -14.617 1 92.69 65 GLU A N 1
ATOM 523 C CA . GLU A 1 65 ? 32.031 -19.641 -14.031 1 92.69 65 GLU A CA 1
ATOM 524 C C . GLU A 1 65 ? 30.812 -19.047 -14.75 1 92.69 65 GLU A C 1
ATOM 526 O O . GLU A 1 65 ? 29.828 -19.75 -15 1 92.69 65 GLU A O 1
ATOM 531 N N . LYS A 1 66 ? 30.844 -17.828 -15.125 1 86.5 66 LYS A N 1
ATOM 532 C CA . LYS A 1 66 ? 29.75 -17.172 -15.844 1 86.5 66 LYS A CA 1
ATOM 533 C C . LYS A 1 66 ? 29.609 -17.719 -17.25 1 86.5 66 LYS A C 1
ATOM 535 O O . LYS A 1 66 ? 28.5 -17.922 -17.734 1 86.5 66 LYS A O 1
ATOM 540 N N . GLU A 1 67 ? 30.719 -17.969 -17.797 1 86.81 67 GLU A N 1
ATOM 541 C CA . GLU A 1 67 ? 30.719 -18.453 -19.172 1 86.81 67 GLU A CA 1
ATOM 542 C C . GLU A 1 67 ? 30.188 -19.875 -19.25 1 86.81 67 GLU A C 1
ATOM 544 O O . GLU A 1 67 ? 29.469 -20.219 -20.188 1 86.81 67 GLU A O 1
ATOM 549 N N . ASN A 1 68 ? 30.609 -20.672 -18.312 1 90.25 68 ASN A N 1
ATOM 550 C CA . ASN A 1 68 ? 30.234 -22.078 -18.344 1 90.25 68 ASN A CA 1
ATOM 551 C C . ASN A 1 68 ? 28.938 -22.328 -17.562 1 90.25 68 ASN A C 1
ATOM 553 O O . ASN A 1 68 ? 28.438 -23.453 -17.547 1 90.25 68 ASN A O 1
ATOM 557 N N . LEU A 1 69 ? 28.406 -21.312 -16.922 1 90.12 69 LEU A N 1
ATOM 558 C CA . LEU A 1 69 ? 27.188 -21.406 -16.109 1 90.12 69 LEU A CA 1
ATOM 559 C C . LEU A 1 69 ? 27.328 -22.5 -15.062 1 90.12 69 LEU A C 1
ATOM 561 O O . LEU A 1 69 ? 26.438 -23.344 -14.922 1 90.12 69 LEU A O 1
ATOM 565 N N . ALA A 1 70 ? 28.453 -22.594 -14.461 1 93.38 70 ALA A N 1
ATOM 566 C CA . ALA A 1 70 ? 28.75 -23.531 -13.391 1 93.38 70 ALA A CA 1
ATOM 567 C C . ALA A 1 70 ? 29.734 -22.938 -12.383 1 93.38 70 ALA A C 1
ATOM 569 O O . ALA A 1 70 ? 30.594 -22.125 -12.75 1 93.38 70 ALA A O 1
ATOM 570 N N . PHE A 1 71 ? 29.578 -23.359 -11.18 1 93.75 71 PHE A N 1
ATOM 571 C CA . PHE A 1 71 ? 30.484 -22.891 -10.141 1 93.75 71 PHE A CA 1
ATOM 572 C C . PHE A 1 71 ? 31.547 -23.938 -9.852 1 93.75 71 PHE A C 1
ATOM 574 O O . PHE A 1 71 ? 31.359 -25.125 -10.141 1 93.75 71 PHE A O 1
ATOM 581 N N . PHE A 1 72 ? 32.688 -23.422 -9.398 1 94.88 72 PHE A N 1
ATOM 582 C CA . PHE A 1 72 ? 33.75 -24.297 -8.922 1 94.88 72 PHE A CA 1
ATOM 583 C C . PHE A 1 72 ? 33.938 -24.125 -7.422 1 94.88 72 PHE A C 1
ATOM 585 O O . PHE A 1 72 ? 34.344 -23.047 -6.965 1 94.88 72 PHE A O 1
ATOM 592 N N . THR A 1 73 ? 33.625 -25.172 -6.664 1 92.31 73 THR A N 1
ATOM 593 C CA . THR A 1 73 ? 33.75 -25.125 -5.211 1 92.31 73 THR A CA 1
ATOM 594 C C . THR A 1 73 ? 34.938 -25.922 -4.734 1 92.31 73 THR A C 1
ATOM 596 O O . THR A 1 73 ? 35.375 -26.875 -5.391 1 92.31 73 THR A O 1
ATOM 599 N N . ILE A 1 74 ? 35.469 -25.547 -3.562 1 91.06 74 ILE A N 1
ATOM 600 C CA . ILE A 1 74 ? 36.656 -26.219 -3.025 1 91.06 74 ILE A CA 1
ATOM 601 C C . ILE A 1 74 ? 36.25 -27.562 -2.434 1 91.06 74 ILE A C 1
ATOM 603 O O . ILE A 1 74 ? 35.406 -27.641 -1.549 1 91.06 74 ILE A O 1
ATOM 607 N N . ASN A 1 75 ? 36.844 -28.5 -2.951 1 85.25 75 ASN A N 1
ATOM 608 C CA . ASN A 1 75 ? 36.594 -29.844 -2.438 1 85.25 75 ASN A CA 1
ATOM 609 C C . ASN A 1 75 ? 37.656 -30.234 -1.393 1 85.25 75 ASN A C 1
ATOM 611 O O . ASN A 1 75 ? 37.344 -30.891 -0.404 1 85.25 75 ASN A O 1
ATOM 615 N N . ARG A 1 76 ? 38.844 -29.859 -1.716 1 86.38 76 ARG A N 1
ATOM 616 C CA . ARG A 1 76 ? 39.969 -30.266 -0.87 1 86.38 76 ARG A CA 1
ATOM 617 C C . ARG A 1 76 ? 41.094 -29.266 -0.959 1 86.38 76 ARG A C 1
ATOM 619 O O . ARG A 1 76 ? 41.312 -28.641 -2.002 1 86.38 76 ARG A O 1
ATOM 626 N N . VAL A 1 77 ? 41.688 -29.016 0.158 1 88.06 77 VAL A N 1
ATOM 627 C CA . VAL A 1 77 ? 42.906 -28.203 0.203 1 88.06 77 VAL A CA 1
ATOM 628 C C . VAL A 1 77 ? 44.062 -29.031 0.744 1 88.06 77 VAL A C 1
ATOM 630 O O . VAL A 1 77 ? 43.969 -29.641 1.809 1 88.06 77 VAL A O 1
ATOM 633 N N . ASN A 1 78 ? 45 -29.234 -0.014 1 88.62 78 ASN A N 1
ATOM 634 C CA . ASN A 1 78 ? 46.219 -29.953 0.375 1 88.62 78 ASN A CA 1
ATOM 635 C C . ASN A 1 78 ? 47.438 -29.047 0.346 1 88.62 78 ASN A C 1
ATOM 637 O O . ASN A 1 78 ? 48.094 -28.891 -0.697 1 88.62 78 ASN A O 1
ATOM 641 N N . GLY A 1 79 ? 47.875 -28.609 1.459 1 87.06 79 GLY A N 1
ATOM 642 C CA . GLY A 1 79 ? 49 -27.688 1.515 1 87.06 79 GLY A CA 1
ATOM 643 C C . GLY A 1 79 ? 48.75 -26.391 0.775 1 87.06 79 GLY A C 1
ATOM 644 O O . GLY A 1 79 ? 47.812 -25.656 1.1 1 87.06 79 GLY A O 1
ATOM 645 N N . ASN A 1 80 ? 49.625 -26.25 -0.245 1 90.75 80 ASN A N 1
ATOM 646 C CA . ASN A 1 80 ? 49.5 -25.031 -1.027 1 90.75 80 ASN A CA 1
ATOM 647 C C . ASN A 1 80 ? 48.625 -25.25 -2.254 1 90.75 80 ASN A C 1
ATOM 649 O O . ASN A 1 80 ? 48.5 -24.359 -3.098 1 90.75 80 ASN A O 1
ATOM 653 N N . ARG A 1 81 ? 48.031 -26.422 -2.309 1 92.62 81 ARG A N 1
ATOM 654 C CA . ARG A 1 81 ? 47.219 -26.75 -3.463 1 92.62 81 ARG A CA 1
ATOM 655 C C . ARG A 1 81 ? 45.719 -26.812 -3.072 1 92.62 81 ARG A C 1
ATOM 657 O O . ARG A 1 81 ? 45.375 -27.438 -2.074 1 92.62 81 ARG A O 1
ATOM 664 N N . SER A 1 82 ? 44.906 -26.094 -3.799 1 94.25 82 SER A N 1
ATOM 665 C CA . SER A 1 82 ? 43.438 -26.125 -3.627 1 94.25 82 SER A CA 1
ATOM 666 C C . SER A 1 82 ? 42.75 -26.797 -4.812 1 94.25 82 SER A C 1
ATOM 668 O O . SER A 1 82 ? 43.062 -26.484 -5.965 1 94.25 82 SER A O 1
ATOM 670 N N . TYR A 1 83 ? 42 -27.766 -4.504 1 93.44 83 TYR A N 1
ATOM 671 C CA . TYR A 1 83 ? 41.281 -28.5 -5.543 1 93.44 83 TYR A CA 1
ATOM 672 C C . TYR A 1 83 ? 39.812 -28.047 -5.625 1 93.44 83 TYR A C 1
ATOM 674 O O . TYR A 1 83 ? 39.062 -28.219 -4.676 1 93.44 83 TYR A O 1
ATOM 682 N N . TYR A 1 84 ? 39.469 -27.469 -6.816 1 95.19 84 TYR A N 1
ATOM 683 C CA . TYR A 1 84 ? 38.094 -27.031 -7.074 1 95.19 84 TYR A CA 1
ATOM 684 C C . TYR A 1 84 ? 37.375 -28.016 -7.98 1 95.19 84 TYR A C 1
ATOM 686 O O . TYR A 1 84 ? 37.969 -28.531 -8.938 1 95.19 84 TYR A O 1
ATOM 694 N N . GLY A 1 85 ? 36.156 -28.375 -7.66 1 93.88 85 GLY A N 1
ATOM 695 C CA . GLY A 1 85 ? 35.312 -29.188 -8.508 1 93.88 85 GLY A CA 1
ATOM 696 C C . GLY A 1 85 ? 34 -28.5 -8.891 1 93.88 85 GLY A C 1
ATOM 697 O O . GLY A 1 85 ? 33.625 -27.484 -8.289 1 93.88 85 GLY A O 1
ATOM 698 N N . CYS A 1 86 ? 33.406 -29.016 -9.961 1 94.5 86 CYS A N 1
ATOM 699 C CA . CYS A 1 86 ? 32.094 -28.531 -10.375 1 94.5 86 CYS A CA 1
ATOM 700 C C . CYS A 1 86 ? 31.062 -28.688 -9.266 1 94.5 86 CYS A C 1
ATOM 702 O O . CYS A 1 86 ? 30.938 -29.766 -8.68 1 94.5 86 CYS A O 1
ATOM 704 N N . HIS A 1 87 ? 30.297 -27.719 -9.023 1 92.56 87 HIS A N 1
ATOM 705 C CA . HIS A 1 87 ? 29.359 -27.719 -7.906 1 92.56 87 HIS A CA 1
ATOM 706 C C . HIS A 1 87 ? 28.234 -28.734 -8.133 1 92.56 87 HIS A C 1
ATOM 708 O O . HIS A 1 87 ? 27.547 -29.109 -7.191 1 92.56 87 HIS A O 1
ATOM 714 N N . ARG A 1 88 ? 28 -29.141 -9.312 1 92.31 88 ARG A N 1
ATOM 715 C CA . ARG A 1 88 ? 26.906 -30.047 -9.633 1 92.31 88 ARG A CA 1
ATOM 716 C C . ARG A 1 88 ? 27.297 -31.5 -9.375 1 92.31 88 ARG A C 1
ATOM 718 O O . ARG A 1 88 ? 26.453 -32.406 -9.453 1 92.31 88 ARG A O 1
ATOM 725 N N . SER A 1 89 ? 28.562 -31.656 -9.039 1 91.44 89 SER A N 1
ATOM 726 C CA . SER A 1 89 ? 29.047 -33 -8.781 1 91.44 89 SER A CA 1
ATOM 727 C C . SER A 1 89 ? 28.547 -33.531 -7.445 1 91.44 89 SER A C 1
ATOM 729 O O . SER A 1 89 ? 28.359 -32.781 -6.5 1 91.44 89 SER A O 1
ATOM 731 N N . GLY A 1 90 ? 28.344 -34.812 -7.441 1 86.94 90 GLY A N 1
ATOM 732 C CA . GLY A 1 90 ? 27.984 -35.438 -6.184 1 86.94 90 GLY A CA 1
ATOM 733 C C . GLY A 1 90 ? 26.484 -35.719 -6.059 1 86.94 90 GLY A C 1
ATOM 734 O O . GLY A 1 90 ? 25.75 -35.625 -7.043 1 86.94 90 GLY A O 1
ATOM 735 N N . SER A 1 91 ? 26.016 -36.219 -4.918 1 81.25 91 SER A N 1
ATOM 736 C CA . SER A 1 91 ? 24.625 -36.594 -4.676 1 81.25 91 SER A CA 1
ATOM 737 C C . SER A 1 91 ? 23.984 -35.688 -3.617 1 81.25 91 SER A C 1
ATOM 739 O O . SER A 1 91 ? 24.688 -35.188 -2.734 1 81.25 91 SER A O 1
ATOM 741 N N . SER A 1 92 ? 22.656 -35.406 -3.953 1 77.06 92 SER A N 1
ATOM 742 C CA . SER A 1 92 ? 21.906 -34.531 -3.039 1 77.06 92 SER A CA 1
ATOM 743 C C . SER A 1 92 ? 21.625 -35.25 -1.724 1 77.06 92 SER A C 1
ATOM 745 O O . SER A 1 92 ? 21.375 -36.469 -1.71 1 77.06 92 SER A O 1
ATOM 747 N N . ARG A 1 93 ? 21.906 -34.594 -0.491 1 65.38 93 ARG A N 1
ATOM 748 C CA . ARG A 1 93 ? 21.531 -35.125 0.815 1 65.38 93 ARG A CA 1
ATOM 749 C C . ARG A 1 93 ? 20.047 -34.938 1.092 1 65.38 93 ARG A C 1
ATOM 751 O O . ARG A 1 93 ? 19.5 -33.844 0.833 1 65.38 93 ARG A O 1
ATOM 758 N N . LEU A 1 94 ? 19.188 -35.812 1.013 1 60.41 94 LEU A N 1
ATOM 759 C CA . LEU A 1 94 ? 17.766 -35.719 1.255 1 60.41 94 LEU A CA 1
ATOM 760 C C . LEU A 1 94 ? 17.484 -35.188 2.662 1 60.41 94 LEU A C 1
ATOM 762 O O . LEU A 1 94 ? 17.719 -35.906 3.645 1 60.41 94 LEU A O 1
ATOM 766 N N . THR A 1 95 ? 17.797 -34.031 3.02 1 56.28 95 THR A N 1
ATOM 767 C CA . THR A 1 95 ? 17.594 -33.594 4.398 1 56.28 95 THR A CA 1
ATOM 768 C C . THR A 1 95 ? 16.125 -33.219 4.633 1 56.28 95 THR A C 1
ATOM 770 O O . THR A 1 95 ? 15.742 -32.875 5.754 1 56.28 95 THR A O 1
ATOM 773 N N . GLY A 1 96 ? 15.328 -33.094 3.719 1 56.62 96 GLY A N 1
ATOM 774 C CA . GLY A 1 96 ? 14.07 -32.438 4.055 1 56.62 96 GLY A CA 1
ATOM 775 C C . GLY A 1 96 ? 13.125 -33.344 4.84 1 56.62 96 GLY A C 1
ATOM 776 O O . GLY A 1 96 ? 13.289 -34.562 4.855 1 56.62 96 GLY A O 1
ATOM 777 N N . THR A 1 97 ? 12.477 -32.906 5.926 1 56.34 97 THR A N 1
ATOM 778 C CA . THR A 1 97 ? 11.539 -33.562 6.809 1 56.34 97 THR A CA 1
ATOM 779 C C . THR A 1 97 ? 10.453 -34.281 6 1 56.34 97 THR A C 1
ATOM 781 O O . THR A 1 97 ? 9.648 -35.031 6.555 1 56.34 97 THR A O 1
ATOM 784 N N . GLY A 1 98 ? 10.555 -34.344 4.605 1 58.06 98 GLY A N 1
ATOM 785 C CA . GLY A 1 98 ? 9.57 -35.031 3.777 1 58.06 98 GLY A CA 1
ATOM 786 C C . GLY A 1 98 ? 8.219 -34.312 3.762 1 58.06 98 GLY A C 1
ATOM 787 O O . GLY A 1 98 ? 7.312 -34.75 3.041 1 58.06 98 GLY A O 1
ATOM 788 N N . LYS A 1 99 ? 7.957 -33.281 4.566 1 60.25 99 LYS A N 1
ATOM 789 C CA . LYS A 1 99 ? 6.648 -32.656 4.699 1 60.25 99 LYS A CA 1
ATOM 790 C C . LYS A 1 99 ? 6.297 -31.844 3.449 1 60.25 99 LYS A C 1
ATOM 792 O O . LYS A 1 99 ? 5.125 -31.734 3.088 1 60.25 99 LYS A O 1
ATOM 797 N N . ARG A 1 100 ? 7.25 -31.375 2.689 1 68 100 ARG A N 1
ATOM 798 C CA . ARG A 1 100 ? 6.98 -30.594 1.483 1 68 100 ARG A CA 1
ATOM 799 C C . ARG A 1 100 ? 7.547 -31.297 0.249 1 68 100 ARG A C 1
ATOM 801 O O . ARG A 1 100 ? 8.688 -31.75 0.26 1 68 100 ARG A O 1
ATOM 808 N N . LEU A 1 101 ? 6.574 -31.344 -0.688 1 78.5 101 LEU A N 1
ATOM 809 C CA . LEU A 1 101 ? 7.027 -31.891 -1.967 1 78.5 101 LEU A CA 1
ATOM 810 C C . LEU A 1 101 ? 7.992 -30.922 -2.648 1 78.5 101 LEU A C 1
ATOM 812 O O . LEU A 1 101 ? 7.727 -29.719 -2.723 1 78.5 101 LEU A O 1
ATOM 816 N N . LYS A 1 102 ? 9.133 -31.359 -2.949 1 76.19 102 LYS A N 1
ATOM 817 C CA . LYS A 1 102 ? 10.133 -30.531 -3.6 1 76.19 102 LYS A CA 1
ATOM 818 C C . LYS A 1 102 ? 9.961 -30.547 -5.117 1 76.19 102 LYS A C 1
ATOM 820 O O . LYS A 1 102 ? 10.117 -31.578 -5.758 1 76.19 102 LYS A O 1
ATOM 825 N N . TRP A 1 103 ? 9.586 -29.422 -5.68 1 81.44 103 TRP A N 1
ATOM 826 C CA . TRP A 1 103 ? 9.352 -29.328 -7.117 1 81.44 103 TRP A CA 1
ATOM 827 C C . TRP A 1 103 ? 10.648 -29.047 -7.863 1 81.44 103 TRP A C 1
ATOM 829 O O . TRP A 1 103 ? 10.758 -29.328 -9.055 1 81.44 103 TRP A O 1
ATOM 839 N N . SER A 1 104 ? 11.68 -28.5 -7.102 1 74.56 104 SER A N 1
ATOM 840 C CA . SER A 1 104 ? 12.922 -28.125 -7.766 1 74.56 104 SER A CA 1
ATOM 841 C C . SER A 1 104 ? 13.828 -29.344 -7.961 1 74.56 104 SER A C 1
ATOM 843 O O . SER A 1 104 ? 13.836 -30.25 -7.133 1 74.56 104 SER A O 1
ATOM 845 N N . HIS A 1 105 ? 14.484 -29.344 -9.102 1 75 105 HIS A N 1
ATOM 846 C CA . HIS A 1 105 ? 15.461 -30.391 -9.375 1 75 105 HIS A CA 1
ATOM 847 C C . HIS A 1 105 ? 16.734 -30.172 -8.562 1 75 105 HIS A C 1
ATOM 849 O O . HIS A 1 105 ? 17.109 -29.047 -8.266 1 75 105 HIS A O 1
ATOM 855 N N . SER A 1 106 ? 17.234 -31.25 -8.219 1 78.75 106 SER A N 1
ATOM 856 C CA . SER A 1 106 ? 18.516 -31.141 -7.508 1 78.75 106 SER A CA 1
ATOM 857 C C . SER A 1 106 ? 19.609 -30.609 -8.414 1 78.75 106 SER A C 1
ATOM 859 O O . SER A 1 106 ? 19.625 -30.906 -9.617 1 78.75 106 SER A O 1
ATOM 861 N N . SER A 1 107 ? 20.422 -29.828 -7.852 1 84.62 107 SER A N 1
ATOM 862 C CA . SER A 1 107 ? 21.562 -29.328 -8.609 1 84.62 107 SER A CA 1
ATOM 863 C C . SER A 1 107 ? 22.625 -30.391 -8.805 1 84.62 107 SER A C 1
ATOM 865 O O . SER A 1 107 ? 23.469 -30.281 -9.688 1 84.62 107 SER A O 1
ATOM 867 N N . LYS A 1 108 ? 22.516 -31.453 -8.031 1 87.88 108 LYS A N 1
ATOM 868 C CA . LYS A 1 108 ? 23.516 -32.5 -8.102 1 87.88 108 LYS A CA 1
ATOM 869 C C . LYS A 1 108 ? 23.141 -33.531 -9.148 1 87.88 108 LYS A C 1
ATOM 871 O O . LYS A 1 108 ? 21.969 -33.875 -9.305 1 87.88 108 LYS A O 1
ATOM 876 N N . ILE A 1 109 ? 24.094 -33.969 -9.859 1 88.31 109 ILE A N 1
ATOM 877 C CA . ILE A 1 109 ? 23.844 -34.875 -10.977 1 88.31 109 ILE A CA 1
ATOM 878 C C . ILE A 1 109 ? 23.984 -36.344 -10.516 1 88.31 109 ILE A C 1
ATOM 880 O O . ILE A 1 109 ? 23.766 -37.25 -11.297 1 88.31 109 ILE A O 1
ATOM 884 N N . GLY A 1 110 ? 24.391 -36.625 -9.258 1 86.75 110 GLY A N 1
ATOM 885 C CA . GLY A 1 110 ? 24.531 -37.969 -8.734 1 86.75 110 GLY A CA 1
ATOM 886 C C . GLY A 1 110 ? 25.828 -38.625 -9.148 1 86.75 110 GLY A C 1
ATOM 887 O O . GLY A 1 110 ? 26.047 -39.812 -8.859 1 86.75 110 GLY A O 1
ATOM 888 N N . SER A 1 111 ? 26.594 -37.969 -9.93 1 91.88 111 SER A N 1
ATOM 889 C CA . SER A 1 111 ? 27.891 -38.438 -10.398 1 91.88 111 SER A CA 1
ATOM 890 C C . SER A 1 111 ? 28.922 -37.312 -10.328 1 91.88 111 SER A C 1
ATOM 892 O O . SER A 1 111 ? 28.656 -36.25 -9.766 1 91.88 111 SER A O 1
ATOM 894 N N . ARG A 1 112 ? 30.141 -37.656 -10.852 1 93 112 ARG A N 1
ATOM 895 C CA . ARG A 1 112 ? 31.203 -36.656 -10.758 1 93 112 ARG A CA 1
ATOM 896 C C . ARG A 1 112 ? 31.516 -36.062 -12.125 1 93 112 ARG A C 1
ATOM 898 O O . ARG A 1 112 ? 31.953 -36.781 -13.031 1 93 112 ARG A O 1
ATOM 905 N N . CYS A 1 113 ? 31.344 -34.812 -12.273 1 94.25 113 CYS A N 1
ATOM 906 C CA . CYS A 1 113 ? 31.75 -34.062 -13.461 1 94.25 113 CYS A CA 1
ATOM 907 C C . CYS A 1 113 ? 33.281 -33.938 -13.508 1 94.25 113 CYS A C 1
ATOM 909 O O . CYS A 1 113 ? 33.906 -33.594 -12.5 1 94.25 113 CYS A O 1
ATOM 911 N N . PRO A 1 114 ? 33.906 -34.219 -14.586 1 94.44 114 PRO A N 1
ATOM 912 C CA . PRO A 1 114 ? 35.375 -34.156 -14.672 1 94.44 114 PRO A CA 1
ATOM 913 C C . PRO A 1 114 ? 35.906 -32.75 -14.617 1 94.44 114 PRO A C 1
ATOM 915 O O . PRO A 1 114 ? 37.094 -32.531 -14.375 1 94.44 114 PRO A O 1
ATOM 918 N N . ALA A 1 115 ? 35.094 -31.734 -14.875 1 95.5 115 ALA A N 1
ATOM 919 C CA . ALA A 1 115 ? 35.562 -30.344 -14.844 1 95.5 115 ALA A CA 1
ATOM 920 C C . ALA A 1 115 ? 36.125 -29.984 -13.469 1 95.5 115 ALA A C 1
ATOM 922 O O . ALA A 1 115 ? 35.469 -30.25 -12.453 1 95.5 115 ALA A O 1
ATOM 923 N N . ARG A 1 116 ? 37.375 -29.375 -13.414 1 94.81 116 ARG A N 1
ATOM 924 C CA . ARG A 1 116 ? 38.031 -29.078 -12.141 1 94.81 116 ARG A CA 1
ATOM 925 C C . ARG A 1 116 ? 39.094 -28.031 -12.328 1 94.81 116 ARG A C 1
ATOM 927 O O . ARG A 1 116 ? 39.562 -27.797 -13.445 1 94.81 116 ARG A O 1
ATOM 934 N N . ILE A 1 117 ? 39.375 -27.391 -11.281 1 95.38 117 ILE A N 1
ATOM 935 C CA . ILE A 1 117 ? 40.469 -26.438 -11.211 1 95.38 117 ILE A CA 1
ATOM 936 C C . ILE A 1 117 ? 41.406 -26.812 -10.086 1 95.38 117 ILE A C 1
ATOM 938 O O . ILE A 1 117 ? 41 -27 -8.938 1 95.38 117 ILE A O 1
ATOM 942 N N . VAL A 1 118 ? 42.656 -27.078 -10.391 1 95.12 118 VAL A N 1
ATOM 943 C CA . VAL A 1 118 ? 43.688 -27.281 -9.383 1 95.12 118 VAL A CA 1
ATOM 944 C C . VAL A 1 118 ? 44.562 -26.031 -9.289 1 95.12 118 VAL A C 1
ATOM 946 O O . VAL A 1 118 ? 45.281 -25.703 -10.242 1 95.12 118 VAL A O 1
ATOM 949 N N . ALA A 1 119 ? 44.406 -25.344 -8.18 1 96.06 119 ALA A N 1
ATOM 950 C CA . ALA A 1 119 ? 45.156 -24.109 -7.984 1 96.06 119 ALA A CA 1
ATOM 951 C C . ALA A 1 119 ? 46.281 -24.297 -6.988 1 96.06 119 ALA A C 1
ATOM 953 O O . ALA A 1 119 ? 46.094 -24.766 -5.867 1 96.06 119 ALA A O 1
ATOM 954 N N . THR A 1 120 ? 47.5 -24.031 -7.387 1 95.19 120 THR A N 1
ATOM 955 C CA . THR A 1 120 ? 48.688 -24.094 -6.535 1 95.19 120 THR A CA 1
ATOM 956 C C . THR A 1 120 ? 49.188 -22.703 -6.203 1 95.19 120 THR A C 1
ATOM 958 O O . THR A 1 120 ? 49.531 -21.922 -7.105 1 95.19 120 THR A O 1
ATOM 961 N N . ASN A 1 121 ? 49.156 -22.422 -4.914 1 93.69 121 ASN A N 1
ATOM 962 C CA . ASN A 1 121 ? 49.594 -21.109 -4.457 1 93.69 121 ASN A CA 1
ATOM 963 C C . ASN A 1 121 ? 51.031 -21.156 -3.955 1 93.69 121 ASN A C 1
ATOM 965 O O . ASN A 1 121 ? 51.344 -21.766 -2.934 1 93.69 121 ASN A O 1
ATOM 969 N N . ILE A 1 122 ? 51.906 -20.5 -4.684 1 91.56 122 ILE A N 1
ATOM 970 C CA . ILE A 1 122 ? 53.312 -20.391 -4.262 1 91.56 122 ILE A CA 1
ATOM 971 C C . ILE A 1 122 ? 53.656 -18.922 -4.031 1 91.56 122 ILE A C 1
ATOM 973 O O . ILE A 1 122 ? 53.938 -18.188 -4.98 1 91.56 122 ILE A O 1
ATOM 977 N N . GLU A 1 123 ? 53.844 -18.484 -2.807 1 87.12 123 GLU A N 1
ATOM 978 C CA . GLU A 1 123 ? 54.219 -17.141 -2.385 1 87.12 123 GLU A CA 1
ATOM 979 C C . GLU A 1 123 ? 53.344 -16.078 -3.084 1 87.12 123 GLU A C 1
ATOM 981 O O . GLU A 1 123 ? 53.875 -15.117 -3.631 1 87.12 123 GLU A O 1
ATOM 986 N N . GLY A 1 124 ? 52.062 -16.344 -3.277 1 86.12 124 GLY A N 1
ATOM 987 C CA . GLY A 1 124 ? 51.125 -15.359 -3.832 1 86.12 124 GLY A CA 1
ATOM 988 C C . GLY A 1 124 ? 50.844 -15.578 -5.305 1 86.12 124 GLY A C 1
ATOM 989 O O . GLY A 1 124 ? 49.844 -15.07 -5.828 1 86.12 124 GLY A O 1
ATOM 990 N N . ARG A 1 125 ? 51.812 -16.281 -5.961 1 92.06 125 ARG A N 1
ATOM 991 C CA . ARG A 1 125 ? 51.594 -16.641 -7.359 1 92.06 125 ARG A CA 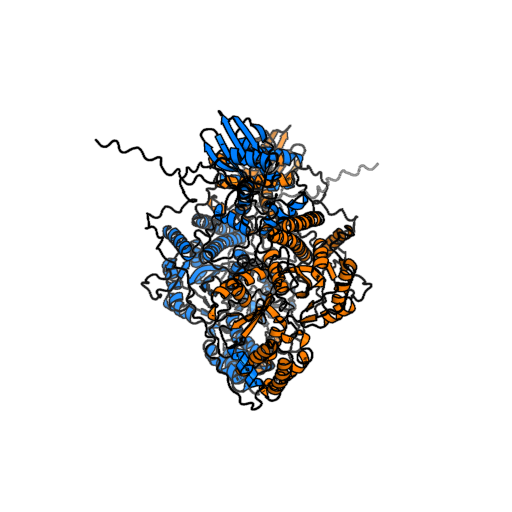1
ATOM 992 C C . ARG A 1 125 ? 50.781 -17.922 -7.477 1 92.06 125 ARG A C 1
ATOM 994 O O . ARG A 1 125 ? 51.094 -18.906 -6.801 1 92.06 125 ARG A O 1
ATOM 1001 N N . ILE A 1 126 ? 49.719 -17.859 -8.367 1 95.38 126 ILE A N 1
ATOM 1002 C CA . ILE A 1 126 ? 48.812 -19.016 -8.453 1 95.38 126 ILE A CA 1
ATOM 1003 C C . ILE A 1 126 ? 48.938 -19.672 -9.828 1 95.38 126 ILE A C 1
ATOM 1005 O O . ILE A 1 126 ? 48.781 -19.016 -10.859 1 95.38 126 ILE A O 1
ATOM 1009 N N . THR A 1 127 ? 49.344 -20.875 -9.859 1 95.81 127 THR A N 1
ATOM 1010 C CA . THR A 1 127 ? 49.344 -21.672 -11.078 1 95.81 127 THR A CA 1
ATOM 1011 C C . THR A 1 127 ? 48.125 -22.594 -11.102 1 95.81 127 THR A C 1
ATOM 1013 O O . THR A 1 127 ? 47.812 -23.266 -10.117 1 95.81 127 THR A O 1
ATOM 1016 N N . VAL A 1 128 ? 47.375 -22.547 -12.258 1 96.38 128 VAL A N 1
ATOM 1017 C CA . VAL A 1 128 ? 46.125 -23.266 -12.305 1 96.38 128 VAL A CA 1
ATOM 1018 C C . VAL A 1 128 ? 46.156 -24.297 -13.438 1 96.38 128 VAL A C 1
ATOM 1020 O O . VAL A 1 128 ? 46.656 -24 -14.531 1 96.38 128 VAL A O 1
ATOM 1023 N N . ASP A 1 129 ? 45.844 -25.516 -13.164 1 95 129 ASP A N 1
ATOM 1024 C CA . ASP A 1 129 ? 45.469 -26.5 -14.164 1 95 129 ASP A CA 1
ATOM 1025 C C . ASP A 1 129 ? 43.938 -26.641 -14.258 1 95 129 ASP A C 1
ATOM 1027 O O . ASP A 1 129 ? 43.312 -27.094 -13.32 1 95 129 ASP A O 1
ATOM 1031 N N . TYR A 1 130 ? 43.406 -26.156 -15.383 1 95.62 130 TYR A N 1
ATOM 1032 C CA . TYR A 1 130 ? 41.969 -26.062 -15.57 1 95.62 130 TYR A CA 1
ATOM 1033 C C . TYR A 1 130 ? 41.469 -27.062 -16.609 1 95.62 130 TYR A C 1
ATOM 1035 O O . TYR A 1 130 ? 41.812 -26.953 -17.797 1 95.62 130 TYR A O 1
ATOM 1043 N N . CYS A 1 131 ? 40.75 -28.078 -16.094 1 95.94 131 CYS A N 1
ATOM 1044 C CA . CYS A 1 131 ? 40 -28.938 -17.016 1 95.94 131 CYS A CA 1
ATOM 1045 C C . CYS A 1 131 ? 38.656 -28.312 -17.359 1 95.94 131 CYS A C 1
ATOM 1047 O O . CYS A 1 131 ? 37.719 -28.312 -16.531 1 95.94 131 CYS A O 1
ATOM 1049 N N . LYS A 1 132 ? 38.375 -27.922 -18.531 1 93.25 132 LYS A N 1
ATOM 1050 C CA . LYS A 1 132 ? 37.219 -27.109 -18.906 1 93.25 132 LYS A CA 1
ATOM 1051 C C . LYS A 1 132 ? 36.031 -27.984 -19.344 1 93.25 132 LYS A C 1
ATOM 1053 O O . LYS A 1 132 ? 34.906 -27.516 -19.406 1 93.25 132 LYS A O 1
ATOM 1058 N N . THR A 1 133 ? 36.25 -29.266 -19.578 1 94.5 133 THR A N 1
ATOM 1059 C CA . THR A 1 133 ? 35.25 -30.109 -20.172 1 94.5 133 THR A CA 1
ATOM 1060 C C . THR A 1 133 ? 34.25 -30.609 -19.094 1 94.5 133 THR A C 1
ATOM 1062 O O . THR A 1 133 ? 34.656 -31.281 -18.156 1 94.5 133 THR A O 1
ATOM 1065 N N . HIS A 1 134 ? 33 -30.234 -19.219 1 94.25 134 HIS A N 1
ATOM 1066 C CA . HIS A 1 134 ? 31.922 -30.734 -18.375 1 94.25 134 HIS A CA 1
ATOM 1067 C C . HIS A 1 134 ? 31.219 -31.938 -19 1 94.25 134 HIS A C 1
ATOM 1069 O O . HIS A 1 134 ? 30.953 -31.938 -20.203 1 94.25 134 HIS A O 1
ATOM 1075 N N . VAL A 1 135 ? 31.016 -32.938 -18.234 1 93.19 135 VAL A N 1
ATOM 1076 C CA . VAL A 1 135 ? 30.328 -34.125 -18.719 1 93.19 135 VAL A CA 1
ATOM 1077 C C . VAL A 1 135 ? 29.219 -34.531 -17.734 1 93.19 135 VAL A C 1
ATOM 1079 O O . VAL A 1 135 ? 29.422 -34.438 -16.516 1 93.19 135 VAL A O 1
ATOM 1082 N N . GLY A 1 136 ? 28.047 -34.875 -18.234 1 88.31 136 GLY A N 1
ATOM 1083 C CA . GLY A 1 136 ? 26.969 -35.406 -17.391 1 88.31 136 GLY A CA 1
ATOM 1084 C C . GLY A 1 136 ? 25.875 -34.375 -17.156 1 88.31 136 GLY A C 1
ATOM 1085 O O . GLY A 1 136 ? 24.828 -34.719 -16.578 1 88.31 136 GLY A O 1
ATOM 1086 N N . HIS A 1 137 ? 26.016 -33.156 -17.5 1 86.75 137 HIS A N 1
ATOM 1087 C CA . HIS A 1 137 ? 24.984 -32.125 -17.328 1 86.75 137 HIS A CA 1
ATOM 1088 C C . HIS A 1 137 ? 25.141 -31.016 -18.375 1 86.75 137 HIS A C 1
ATOM 1090 O O . HIS A 1 137 ? 26.219 -30.797 -18.891 1 86.75 137 HIS A O 1
ATOM 1096 N N . SER A 1 138 ? 23.969 -30.406 -18.719 1 83.56 138 SER A N 1
ATOM 1097 C CA . SER A 1 138 ? 23.969 -29.281 -19.641 1 83.56 138 SER A CA 1
ATOM 1098 C C . SER A 1 138 ? 24.141 -27.953 -18.906 1 83.56 138 SER A C 1
ATOM 1100 O O . SER A 1 138 ? 24.016 -27.891 -17.688 1 83.56 138 SER A O 1
ATOM 1102 N N . LYS A 1 139 ? 24.594 -27.016 -19.703 1 84.56 139 LYS A N 1
ATOM 1103 C CA . LYS A 1 139 ? 24.703 -25.656 -19.188 1 84.56 139 LYS A CA 1
ATOM 1104 C C . LYS A 1 139 ? 23.328 -25.031 -18.984 1 84.56 139 LYS A C 1
ATOM 1106 O O . LYS A 1 139 ? 22.531 -24.953 -19.922 1 84.56 139 LYS A O 1
ATOM 1111 N N . SER A 1 140 ? 23.047 -24.75 -17.703 1 83.56 140 SER A N 1
ATOM 1112 C CA . SER A 1 140 ? 21.734 -24.156 -17.438 1 83.56 140 SER A CA 1
ATOM 1113 C C . SER A 1 140 ? 21.812 -23.156 -16.281 1 83.56 140 SER A C 1
ATOM 1115 O O . SER A 1 140 ? 22.516 -23.406 -15.289 1 83.56 140 SER A O 1
ATOM 1117 N N . ILE A 1 141 ? 21.125 -22.125 -16.422 1 86.25 141 ILE A N 1
ATOM 1118 C CA . ILE A 1 141 ? 21.094 -21.078 -15.414 1 86.25 141 ILE A CA 1
ATOM 1119 C C . ILE A 1 141 ? 20.281 -21.547 -14.203 1 86.25 141 ILE A C 1
ATOM 1121 O O . ILE A 1 141 ? 20.391 -20.969 -13.125 1 86.25 141 ILE A O 1
ATOM 1125 N N . LYS A 1 142 ? 19.547 -22.641 -14.344 1 83.44 142 LYS A N 1
ATOM 1126 C CA . LYS A 1 142 ? 18.609 -23.141 -13.336 1 83.44 142 LYS A CA 1
ATOM 1127 C C . LYS A 1 142 ? 19.359 -23.516 -12.055 1 83.44 142 LYS A C 1
ATOM 1129 O O . LYS A 1 142 ? 18.781 -23.469 -10.961 1 83.44 142 LYS A O 1
ATOM 1134 N N . PHE A 1 143 ? 20.578 -23.844 -12.211 1 87.94 143 PHE A N 1
ATOM 1135 C CA . PHE A 1 143 ? 21.281 -24.438 -11.078 1 87.94 143 PHE A CA 1
ATOM 1136 C C . PHE A 1 143 ? 22.281 -23.453 -10.477 1 87.94 143 PHE A C 1
ATOM 1138 O O . PHE A 1 143 ? 23.047 -23.797 -9.586 1 87.94 143 PHE A O 1
ATOM 1145 N N . LEU A 1 144 ? 22.156 -22.25 -10.992 1 89.94 144 LEU A N 1
ATOM 1146 C CA . LEU A 1 144 ? 23.078 -21.234 -10.508 1 89.94 144 LEU A CA 1
ATOM 1147 C C . LEU A 1 144 ? 22.484 -20.484 -9.32 1 89.94 144 LEU A C 1
ATOM 1149 O O . LEU A 1 144 ? 21.266 -20.312 -9.242 1 89.94 144 LEU A O 1
ATOM 1153 N N . HIS A 1 145 ? 23.312 -20.141 -8.359 1 89.88 145 HIS A N 1
ATOM 1154 C CA . HIS A 1 145 ? 22.938 -19.203 -7.305 1 89.88 145 HIS A CA 1
ATOM 1155 C C . HIS A 1 145 ? 23.5 -17.812 -7.578 1 89.88 145 HIS A C 1
ATOM 1157 O O . HIS A 1 145 ? 24.344 -17.641 -8.469 1 89.88 145 HIS A O 1
ATOM 1163 N N . LEU A 1 146 ? 23.062 -16.875 -6.785 1 91.25 146 LEU A N 1
ATOM 1164 C CA . LEU A 1 146 ? 23.594 -15.523 -6.918 1 91.25 146 LEU A CA 1
ATOM 1165 C C . LEU A 1 146 ? 25.031 -15.453 -6.398 1 91.25 146 LEU A C 1
ATOM 1167 O O . LEU A 1 146 ? 25.359 -16.062 -5.379 1 91.25 146 LEU A O 1
ATOM 1171 N N . THR A 1 147 ? 25.875 -14.773 -7.145 1 86.81 147 THR A N 1
ATOM 1172 C CA . THR A 1 147 ? 27.234 -14.578 -6.691 1 86.81 147 THR A CA 1
ATOM 1173 C C . THR A 1 147 ? 27.281 -13.68 -5.461 1 86.81 147 THR A C 1
ATOM 1175 O O . THR A 1 147 ? 26.312 -12.984 -5.156 1 86.81 147 THR A O 1
ATOM 1178 N N . LYS A 1 148 ? 28.312 -13.719 -4.742 1 82.12 148 LYS A N 1
ATOM 1179 C CA . LYS A 1 148 ? 28.453 -12.883 -3.557 1 82.12 148 LYS A CA 1
ATOM 1180 C C . LYS A 1 148 ? 28.391 -11.398 -3.916 1 82.12 148 LYS A C 1
ATOM 1182 O O . LYS A 1 148 ? 27.812 -10.602 -3.174 1 82.12 148 LYS A O 1
ATOM 1187 N N . GLU A 1 149 ? 28.969 -11.078 -5 1 76.75 149 GLU A N 1
ATOM 1188 C CA . GLU A 1 149 ? 28.953 -9.688 -5.449 1 76.75 149 GLU A CA 1
ATOM 1189 C C . GLU A 1 149 ? 27.531 -9.203 -5.723 1 76.75 149 GLU A C 1
ATOM 1191 O O . GLU A 1 149 ? 27.172 -8.086 -5.352 1 76.75 149 GLU A O 1
ATOM 1196 N N . GLU A 1 150 ? 26.797 -10.07 -6.379 1 85.75 150 GLU A N 1
ATOM 1197 C CA . GLU A 1 150 ? 25.406 -9.727 -6.672 1 85.75 150 GLU A CA 1
ATOM 1198 C C . GLU A 1 150 ? 24.578 -9.602 -5.391 1 85.75 150 GLU A C 1
ATOM 1200 O O . GLU A 1 150 ? 23.766 -8.688 -5.258 1 85.75 150 GLU A O 1
ATOM 1205 N N . ARG A 1 151 ? 24.812 -10.484 -4.465 1 88 151 ARG A N 1
ATOM 1206 C CA . ARG A 1 151 ? 24.094 -10.453 -3.189 1 88 151 ARG A CA 1
ATOM 1207 C C . ARG A 1 151 ? 24.438 -9.195 -2.404 1 88 151 ARG A C 1
ATOM 1209 O O . ARG A 1 151 ? 23.562 -8.578 -1.794 1 88 151 ARG A O 1
ATOM 1216 N N . ASP A 1 152 ? 25.719 -8.805 -2.49 1 81.5 152 ASP A N 1
ATOM 1217 C CA . ASP A 1 152 ? 26.156 -7.59 -1.81 1 81.5 152 ASP A CA 1
ATOM 1218 C C . ASP A 1 152 ? 25.5 -6.352 -2.408 1 81.5 152 ASP A C 1
ATOM 1220 O O . ASP A 1 152 ? 25.094 -5.441 -1.679 1 81.5 152 ASP A O 1
ATOM 1224 N N . GLU A 1 153 ? 25.422 -6.355 -3.682 1 83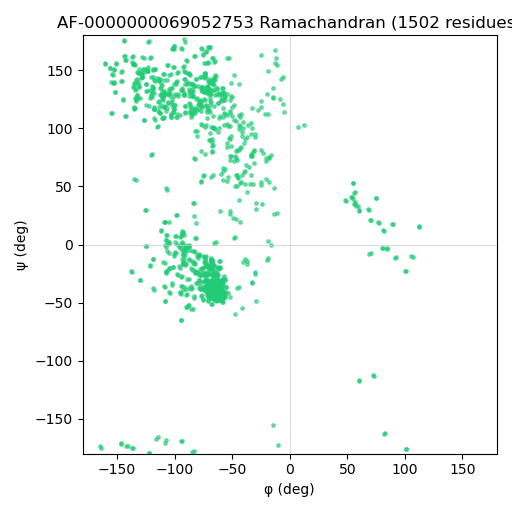.06 153 GLU A N 1
ATOM 1225 C CA . GLU A 1 153 ? 24.766 -5.234 -4.359 1 83.06 153 GLU A CA 1
ATOM 1226 C C . GLU A 1 153 ? 23.297 -5.129 -3.98 1 83.06 153 GLU A C 1
ATOM 1228 O O . GLU A 1 153 ? 22.797 -4.039 -3.686 1 83.06 153 GLU A O 1
ATOM 1233 N N . LEU A 1 154 ? 22.625 -6.266 -4.039 1 89.06 154 LEU A N 1
ATOM 1234 C CA . LEU A 1 154 ? 21.203 -6.289 -3.711 1 89.06 154 LEU A CA 1
ATOM 1235 C C . LEU A 1 154 ? 20.984 -5.922 -2.248 1 89.06 154 LEU A C 1
ATOM 1237 O O . LEU A 1 154 ? 20.031 -5.191 -1.923 1 89.06 154 LEU A O 1
ATOM 1241 N N . ALA A 1 155 ? 21.875 -6.391 -1.385 1 87.25 155 ALA A N 1
ATOM 1242 C CA . ALA A 1 155 ? 21.781 -6.055 0.034 1 87.25 155 ALA A CA 1
ATOM 1243 C C . ALA A 1 155 ? 21.953 -4.555 0.254 1 87.25 155 ALA A C 1
ATOM 1245 O O . ALA A 1 155 ? 21.25 -3.965 1.082 1 87.25 155 ALA A O 1
ATOM 1246 N N . GLY A 1 156 ? 22.875 -3.926 -0.479 1 80.88 156 GLY A N 1
ATOM 1247 C CA . GLY A 1 156 ? 23.078 -2.488 -0.394 1 80.88 156 GLY A CA 1
ATOM 1248 C C . GLY A 1 156 ? 21.844 -1.69 -0.779 1 80.88 156 GLY A C 1
ATOM 1249 O O . GLY A 1 156 ? 21.484 -0.729 -0.096 1 80.88 156 GLY A O 1
ATOM 1250 N N . LYS A 1 157 ? 21.156 -2.084 -1.874 1 85.12 157 LYS A N 1
ATOM 1251 C CA . LYS A 1 157 ? 19.922 -1.424 -2.32 1 85.12 157 LYS A CA 1
ATOM 1252 C C . LYS A 1 157 ? 18.828 -1.534 -1.268 1 85.12 157 LYS A C 1
ATOM 1254 O O . LYS A 1 157 ? 18.141 -0.557 -0.983 1 85.12 157 LYS A O 1
ATOM 1259 N N . ILE A 1 158 ? 18.719 -2.744 -0.68 1 86.62 158 ILE A N 1
ATOM 1260 C CA . ILE A 1 158 ? 17.672 -2.994 0.313 1 86.62 158 ILE A CA 1
ATOM 1261 C C . ILE A 1 158 ? 17.953 -2.178 1.572 1 86.62 158 ILE A C 1
ATOM 1263 O O . ILE A 1 158 ? 17.047 -1.597 2.16 1 86.62 158 ILE A O 1
ATOM 1267 N N . LYS A 1 159 ? 19.203 -2.104 1.921 1 81.94 159 LYS A N 1
ATOM 1268 C CA . LYS A 1 159 ? 19.594 -1.398 3.137 1 81.94 159 LYS A CA 1
ATOM 1269 C C . LYS A 1 159 ? 19.281 0.091 3.035 1 81.94 159 LYS A C 1
ATOM 1271 O O . LYS A 1 159 ? 18.859 0.711 4.012 1 81.94 159 LYS A O 1
ATOM 1276 N N . ILE A 1 160 ? 19.453 0.646 1.838 1 78.81 160 ILE A N 1
ATOM 1277 C CA . ILE A 1 160 ? 19.219 2.072 1.635 1 78.81 160 ILE A CA 1
ATOM 1278 C C . ILE A 1 160 ? 17.719 2.352 1.582 1 78.81 160 ILE A C 1
ATOM 1280 O O . ILE A 1 160 ? 17.281 3.492 1.757 1 78.81 160 ILE A O 1
ATOM 1284 N N . GLY A 1 161 ? 16.969 1.303 1.31 1 82.88 161 GLY A N 1
ATOM 1285 C CA . GLY A 1 161 ? 15.531 1.474 1.364 1 82.88 161 GLY A CA 1
ATOM 1286 C C . GLY A 1 161 ? 14.859 1.365 0.005 1 82.88 161 GLY A C 1
ATOM 1287 O O . GLY A 1 161 ? 13.727 1.814 -0.174 1 82.88 161 GLY A O 1
ATOM 1288 N N . VAL A 1 162 ? 15.648 0.83 -0.929 1 87.5 162 VAL A N 1
ATOM 1289 C CA . VAL A 1 162 ? 15.039 0.606 -2.234 1 87.5 162 VAL A CA 1
ATOM 1290 C C . VAL A 1 162 ? 14.008 -0.518 -2.139 1 87.5 162 VAL A C 1
ATOM 1292 O O . VAL A 1 162 ? 14.258 -1.542 -1.498 1 87.5 162 VAL A O 1
ATOM 1295 N N . THR A 1 163 ? 12.867 -0.297 -2.697 1 87.56 163 THR A N 1
ATOM 1296 C CA . THR A 1 163 ? 11.789 -1.276 -2.596 1 87.56 163 THR A CA 1
ATOM 1297 C C . THR A 1 163 ? 12.102 -2.514 -3.432 1 87.56 163 THR A C 1
ATOM 1299 O O . THR A 1 163 ? 12.844 -2.434 -4.414 1 87.56 163 THR A O 1
ATOM 1302 N N . PHE A 1 164 ? 11.508 -3.646 -3.088 1 89.81 164 PHE A N 1
ATOM 1303 C CA . PHE A 1 164 ? 11.664 -4.887 -3.834 1 89.81 164 PHE A CA 1
ATOM 1304 C C . PHE A 1 164 ? 11.195 -4.719 -5.273 1 89.81 164 PHE A C 1
ATOM 1306 O O . PHE A 1 164 ? 11.844 -5.195 -6.207 1 89.81 164 PHE A O 1
ATOM 1313 N N . ASP A 1 165 ? 10.102 -4.027 -5.402 1 87.81 165 ASP A N 1
ATOM 1314 C CA . ASP A 1 165 ? 9.539 -3.848 -6.734 1 87.81 165 ASP A CA 1
ATOM 1315 C C . ASP A 1 165 ? 10.492 -3.068 -7.637 1 87.81 165 ASP A C 1
ATOM 1317 O O . ASP A 1 165 ? 10.664 -3.406 -8.812 1 87.81 165 ASP A O 1
ATOM 1321 N N . ARG A 1 166 ? 11.07 -2.062 -7.082 1 87.88 166 ARG A N 1
ATOM 1322 C CA . ARG A 1 166 ? 12.016 -1.269 -7.863 1 87.88 166 ARG A CA 1
ATOM 1323 C C . ARG A 1 166 ? 13.258 -2.078 -8.203 1 87.88 166 ARG A C 1
ATOM 1325 O O . ARG A 1 166 ? 13.805 -1.952 -9.305 1 87.88 166 ARG A O 1
ATOM 1332 N N . ILE A 1 167 ? 13.742 -2.842 -7.258 1 91.12 167 ILE A N 1
ATOM 1333 C CA . ILE A 1 167 ? 14.898 -3.695 -7.492 1 91.12 167 ILE A CA 1
ATOM 1334 C C . ILE A 1 167 ? 14.602 -4.664 -8.633 1 91.12 167 ILE A C 1
ATOM 1336 O O . ILE A 1 167 ? 15.406 -4.809 -9.562 1 91.12 167 ILE A O 1
ATOM 1340 N N . LEU A 1 168 ? 13.469 -5.297 -8.602 1 91.75 168 LEU A N 1
ATOM 1341 C CA . LEU A 1 168 ? 13.086 -6.258 -9.625 1 91.75 168 LEU A CA 1
ATOM 1342 C C . LEU A 1 168 ? 12.883 -5.562 -10.969 1 91.75 168 LEU A C 1
ATOM 1344 O O . LEU A 1 168 ? 13.242 -6.113 -12.016 1 91.75 168 LEU A O 1
ATOM 1348 N N . ASP A 1 169 ? 12.336 -4.367 -10.922 1 86.69 169 ASP A N 1
ATOM 1349 C CA . ASP A 1 169 ? 12.18 -3.596 -12.148 1 86.69 169 ASP A CA 1
ATOM 1350 C C . ASP A 1 169 ? 13.531 -3.311 -12.797 1 86.69 169 ASP A C 1
ATOM 1352 O O . ASP A 1 169 ? 13.688 -3.467 -14.008 1 86.69 169 ASP A O 1
ATOM 1356 N N . ASP A 1 170 ? 14.461 -2.93 -11.961 1 83.94 170 ASP A N 1
ATOM 1357 C CA . ASP A 1 170 ? 15.797 -2.617 -12.461 1 83.94 170 ASP A CA 1
ATOM 1358 C C . ASP A 1 170 ? 16.453 -3.854 -13.07 1 83.94 170 ASP A C 1
ATOM 1360 O O . ASP A 1 170 ? 17.109 -3.766 -14.109 1 83.94 170 ASP A O 1
ATOM 1364 N N . ILE A 1 171 ? 16.281 -4.949 -12.398 1 87.94 171 ILE A N 1
ATOM 1365 C CA . ILE A 1 171 ? 16.859 -6.199 -12.867 1 87.94 171 ILE A CA 1
ATOM 1366 C C . ILE A 1 171 ? 16.25 -6.582 -14.211 1 87.94 171 ILE A C 1
ATOM 1368 O O . ILE A 1 171 ? 16.953 -6.926 -15.156 1 87.94 171 ILE A O 1
ATOM 1372 N N . ARG A 1 172 ? 14.992 -6.508 -14.305 1 85.12 172 ARG A N 1
ATOM 1373 C CA . ARG A 1 172 ? 14.289 -6.906 -15.523 1 85.12 172 ARG A CA 1
ATOM 1374 C C . ARG A 1 172 ? 14.586 -5.941 -16.672 1 85.12 172 ARG A C 1
ATOM 1376 O O . ARG A 1 172 ? 14.656 -6.352 -17.828 1 85.12 172 ARG A O 1
ATOM 1383 N N . GLU A 1 173 ? 14.75 -4.711 -16.344 1 78.19 173 GLU A N 1
ATOM 1384 C CA . GLU A 1 173 ? 15.086 -3.723 -17.359 1 78.19 173 GLU A CA 1
ATOM 1385 C C . GLU A 1 173 ? 16.516 -3.904 -17.859 1 78.19 173 GLU A C 1
ATOM 1387 O O . GLU A 1 173 ? 16.828 -3.533 -18.984 1 78.19 173 GLU A O 1
ATOM 1392 N N . SER A 1 174 ? 17.328 -4.473 -17.047 1 78.75 174 SER A N 1
ATOM 1393 C CA . SER A 1 174 ? 18.734 -4.648 -17.406 1 78.75 174 SER A CA 1
ATOM 1394 C C . SER A 1 174 ? 18.891 -5.73 -18.469 1 78.75 174 SER A C 1
ATOM 1396 O O . SER A 1 174 ? 19.953 -5.848 -19.078 1 78.75 174 SER A O 1
ATOM 1398 N N . VAL A 1 175 ? 17.797 -6.473 -18.75 1 79.5 175 VAL A N 1
ATOM 1399 C CA . VAL A 1 175 ? 17.859 -7.543 -19.734 1 79.5 175 VAL A CA 1
ATOM 1400 C C . VAL A 1 175 ? 18.094 -6.949 -21.125 1 79.5 175 VAL A C 1
ATOM 1402 O O . VAL A 1 175 ? 18.703 -7.582 -21.984 1 79.5 175 VAL A O 1
ATOM 1405 N N . VAL A 1 176 ? 17.547 -5.742 -21.328 1 68.75 176 VAL A N 1
ATOM 1406 C CA . VAL A 1 176 ? 17.641 -5.094 -22.641 1 68.75 176 VAL A CA 1
ATOM 1407 C C . VAL A 1 176 ? 19.109 -4.977 -23.047 1 68.75 176 VAL A C 1
ATOM 1409 O O . VAL A 1 176 ? 19.438 -5.113 -24.234 1 68.75 176 VAL A O 1
ATOM 1412 N N . SER A 1 177 ? 19.938 -4.852 -22.062 1 61.97 177 SER A N 1
ATOM 1413 C CA . SER A 1 177 ? 21.344 -4.613 -22.344 1 61.97 177 SER A CA 1
ATOM 1414 C C . SER A 1 177 ? 22.109 -5.926 -22.453 1 61.97 177 SER A C 1
ATOM 1416 O O . SER A 1 177 ? 23.281 -5.938 -22.859 1 61.97 177 SER A O 1
ATOM 1418 N N . ASN A 1 178 ? 21.328 -7.012 -22.25 1 64.31 178 ASN A N 1
ATOM 1419 C CA . ASN A 1 178 ? 22 -8.305 -22.25 1 64.31 178 ASN A CA 1
ATOM 1420 C C . ASN A 1 178 ? 21.531 -9.18 -23.406 1 64.31 178 ASN A C 1
ATOM 1422 O O . ASN A 1 178 ? 20.422 -9.023 -23.891 1 64.31 178 ASN A O 1
ATOM 1426 N N . GLU A 1 179 ? 22.422 -9.828 -23.859 1 65.44 179 GLU A N 1
ATOM 1427 C CA . GLU A 1 179 ? 22.109 -10.734 -24.953 1 65.44 179 GLU A CA 1
ATOM 1428 C C . GLU A 1 179 ? 21.328 -11.953 -24.469 1 65.44 179 GLU A C 1
ATOM 1430 O O . GLU A 1 179 ? 20.516 -12.516 -25.203 1 65.44 179 GLU A O 1
ATOM 1435 N N . ASN A 1 180 ? 21.656 -12.297 -23.172 1 76.44 180 ASN A N 1
ATOM 1436 C CA . ASN A 1 180 ? 21.016 -13.484 -22.625 1 76.44 180 ASN A CA 1
ATOM 1437 C C . ASN A 1 180 ? 20.531 -13.25 -21.188 1 76.44 180 ASN A C 1
ATOM 1439 O O . ASN A 1 180 ? 20.922 -12.273 -20.547 1 76.44 180 ASN A O 1
ATOM 1443 N N . ILE A 1 181 ? 19.656 -14.133 -20.844 1 84.69 181 ILE A N 1
ATOM 1444 C CA . ILE A 1 181 ? 19.141 -14.078 -19.469 1 84.69 181 ILE A CA 1
ATOM 1445 C C . ILE A 1 181 ? 20.172 -14.68 -18.516 1 84.69 181 ILE A C 1
ATOM 1447 O O . ILE A 1 181 ? 20.734 -15.742 -18.781 1 84.69 181 ILE A O 1
ATOM 1451 N N . HIS A 1 182 ? 20.531 -13.938 -17.594 1 85.69 182 HIS A N 1
ATOM 1452 C CA . HIS A 1 182 ? 21.453 -14.391 -16.562 1 85.69 182 HIS A CA 1
ATOM 1453 C C . HIS A 1 182 ? 20.703 -14.742 -15.273 1 85.69 182 HIS A C 1
ATOM 1455 O O . HIS A 1 182 ? 19.5 -14.5 -15.156 1 85.69 182 HIS A O 1
ATOM 1461 N N . ARG A 1 183 ? 21.453 -15.375 -14.367 1 89.25 183 ARG A N 1
ATOM 1462 C CA . ARG A 1 183 ? 20.859 -15.781 -13.102 1 89.25 183 ARG A CA 1
ATOM 1463 C C . ARG A 1 183 ? 20.219 -14.594 -12.391 1 89.25 183 ARG A C 1
ATOM 1465 O O . ARG A 1 183 ? 19.203 -14.742 -11.719 1 89.25 183 ARG A O 1
ATOM 1472 N N . LEU A 1 184 ? 20.797 -13.469 -12.484 1 89.38 184 LEU A N 1
ATOM 1473 C CA . LEU A 1 184 ? 20.312 -12.25 -11.844 1 89.38 184 LEU A CA 1
ATOM 1474 C C . LEU A 1 184 ? 18.906 -11.914 -12.328 1 89.38 184 LEU A C 1
ATOM 1476 O O . LEU A 1 184 ? 18.094 -11.375 -11.562 1 89.38 184 LEU A O 1
ATOM 1480 N N . HIS A 1 185 ? 18.609 -12.273 -13.516 1 88.75 185 HIS A N 1
ATOM 1481 C CA . HIS A 1 185 ? 17.344 -11.898 -14.133 1 88.75 185 HIS A CA 1
ATOM 1482 C C . HIS A 1 185 ? 16.203 -12.789 -13.641 1 88.75 185 HIS A C 1
ATOM 1484 O O . HIS A 1 185 ? 15.031 -12.492 -13.891 1 88.75 185 HIS A O 1
ATOM 1490 N N . ILE A 1 186 ? 16.578 -13.844 -12.914 1 90 186 ILE A N 1
ATOM 1491 C CA . ILE A 1 186 ? 15.523 -14.734 -12.422 1 90 186 ILE A CA 1
ATOM 1492 C C . ILE A 1 186 ? 15.359 -14.555 -10.914 1 90 186 ILE A C 1
ATOM 1494 O O . ILE A 1 186 ? 14.852 -15.453 -10.234 1 90 186 ILE A O 1
ATOM 1498 N N . VAL A 1 187 ? 15.852 -13.445 -10.5 1 93.12 187 VAL A N 1
ATOM 1499 C CA . VAL A 1 187 ? 15.656 -13.094 -9.094 1 93.12 187 VAL A CA 1
ATOM 1500 C C . VAL A 1 187 ? 14.18 -12.859 -8.828 1 93.12 187 VAL A C 1
ATOM 1502 O O . VAL A 1 187 ? 13.484 -12.234 -9.633 1 93.12 187 VAL A O 1
ATOM 1505 N N . ASP A 1 188 ? 13.695 -13.445 -7.75 1 91.44 188 ASP A N 1
ATOM 1506 C CA . ASP A 1 188 ? 12.32 -13.203 -7.324 1 91.44 188 ASP A CA 1
ATOM 1507 C C . ASP A 1 188 ? 12.273 -12.656 -5.898 1 91.44 188 ASP A C 1
ATOM 1509 O O . ASP A 1 188 ? 13.32 -12.43 -5.281 1 91.44 188 ASP A O 1
ATOM 1513 N N . LYS A 1 189 ? 11.172 -12.391 -5.359 1 90.88 189 LYS A N 1
ATOM 1514 C CA . LYS A 1 189 ? 11.031 -11.773 -4.043 1 90.88 189 LYS A CA 1
ATOM 1515 C C . LYS A 1 189 ? 11.586 -12.688 -2.947 1 90.88 189 LYS A C 1
ATOM 1517 O O . LYS A 1 189 ? 12.117 -12.203 -1.944 1 90.88 189 LYS A O 1
ATOM 1522 N N . ARG A 1 190 ? 11.461 -13.977 -3.129 1 89.56 190 ARG A N 1
ATOM 1523 C CA . ARG A 1 190 ? 11.992 -14.906 -2.135 1 89.56 190 ARG A CA 1
ATOM 1524 C C . ARG A 1 190 ? 13.5 -14.766 -1.998 1 89.56 190 ARG A C 1
ATOM 1526 O O . ARG A 1 190 ? 14.047 -14.852 -0.894 1 89.56 190 ARG A O 1
ATOM 1533 N N . ASP A 1 191 ? 14.141 -14.617 -3.148 1 93.69 191 ASP A N 1
ATOM 1534 C CA . ASP A 1 191 ? 15.586 -14.367 -3.113 1 93.69 191 ASP A CA 1
ATOM 1535 C C . ASP A 1 191 ? 15.906 -13.117 -2.303 1 93.69 191 ASP A C 1
ATOM 1537 O O . ASP A 1 191 ? 16.859 -13.102 -1.527 1 93.69 191 ASP A O 1
ATOM 1541 N N . LEU A 1 192 ? 15.125 -12.125 -2.51 1 94.12 192 LEU A N 1
ATOM 1542 C CA . LEU A 1 192 ? 15.359 -10.859 -1.819 1 94.12 192 LEU A CA 1
ATOM 1543 C C . LEU A 1 192 ? 15.078 -11 -0.326 1 94.12 192 LEU A C 1
ATOM 1545 O O . LEU A 1 192 ? 15.812 -10.453 0.5 1 94.12 192 LEU A O 1
ATOM 1549 N N . TYR A 1 193 ? 14.094 -11.727 0.063 1 91.62 193 TYR A N 1
ATOM 1550 C CA . TYR A 1 193 ? 13.812 -11.977 1.473 1 91.62 193 TYR A CA 1
ATOM 1551 C C . TYR A 1 193 ? 14.945 -12.758 2.123 1 91.62 193 TYR A C 1
ATOM 1553 O O . TYR A 1 193 ? 15.281 -12.531 3.287 1 91.62 193 TYR A O 1
ATOM 1561 N N . ASN A 1 194 ? 15.469 -13.688 1.318 1 91.25 194 ASN A N 1
ATOM 1562 C CA . ASN A 1 194 ? 16.609 -14.438 1.819 1 91.25 194 ASN A CA 1
ATOM 1563 C C . ASN A 1 194 ? 17.797 -13.523 2.094 1 91.25 194 ASN A C 1
ATOM 1565 O O . ASN A 1 194 ? 18.516 -13.703 3.08 1 91.25 194 ASN A O 1
ATOM 1569 N N . ILE A 1 195 ? 17.969 -12.633 1.213 1 91.44 195 ILE A N 1
ATOM 1570 C CA . ILE A 1 195 ? 19.062 -11.68 1.388 1 91.44 195 ILE A CA 1
ATOM 1571 C C . ILE A 1 195 ? 18.812 -10.828 2.627 1 91.44 195 ILE A C 1
ATOM 1573 O O . ILE A 1 195 ? 19.719 -10.578 3.414 1 91.44 195 ILE A O 1
ATOM 1577 N N . VAL A 1 196 ? 17.562 -10.398 2.879 1 89.44 196 VAL A N 1
ATOM 1578 C CA . VAL A 1 196 ? 17.219 -9.617 4.059 1 89.44 196 VAL A CA 1
ATOM 1579 C C . VAL A 1 196 ? 17.516 -10.414 5.32 1 89.44 196 VAL A C 1
ATOM 1581 O O . VAL A 1 196 ? 18.062 -9.883 6.289 1 89.44 196 VAL A O 1
ATOM 1584 N N . ARG A 1 197 ? 17.203 -11.633 5.273 1 85 197 ARG A N 1
ATOM 1585 C CA . ARG A 1 197 ? 17.422 -12.523 6.414 1 85 197 ARG A CA 1
ATOM 1586 C C . ARG A 1 197 ? 18.922 -12.742 6.641 1 85 197 ARG A C 1
ATOM 1588 O O . ARG A 1 197 ? 19.422 -12.555 7.75 1 85 197 ARG A O 1
ATOM 1595 N N . ASP A 1 198 ? 19.625 -13.109 5.574 1 84.88 198 ASP A N 1
ATOM 1596 C CA . ASP A 1 198 ? 21.031 -13.492 5.676 1 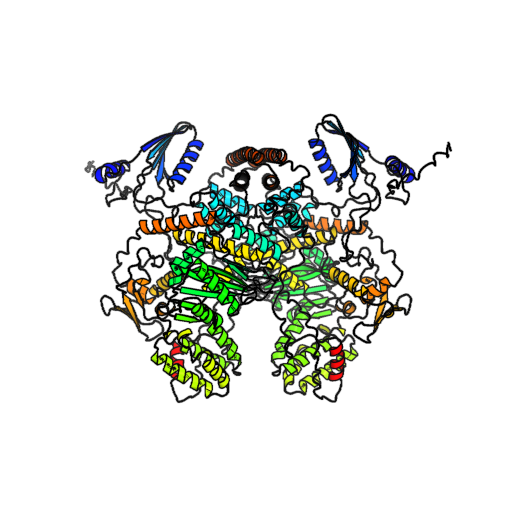84.88 198 ASP A CA 1
ATOM 1597 C C . ASP A 1 198 ? 21.891 -12.297 6.074 1 84.88 198 ASP A C 1
ATOM 1599 O O . ASP A 1 198 ? 22.906 -12.461 6.766 1 84.88 198 ASP A O 1
ATOM 1603 N N . TYR A 1 199 ? 21.5 -11.102 5.574 1 81.19 199 TYR A N 1
ATOM 1604 C CA . TYR A 1 199 ? 22.266 -9.898 5.875 1 81.19 199 TYR A CA 1
ATOM 1605 C C . TYR A 1 199 ? 21.656 -9.156 7.062 1 81.19 199 TYR A C 1
ATOM 1607 O O . TYR A 1 199 ? 22.094 -8.055 7.398 1 81.19 199 TYR A O 1
ATOM 1615 N N . GLU A 1 200 ? 20.469 -9.703 7.672 1 78.62 200 GLU A N 1
ATOM 1616 C CA . GLU A 1 200 ? 19.797 -9.125 8.836 1 78.62 200 GLU A CA 1
ATOM 1617 C C . GLU A 1 200 ? 19.438 -7.66 8.586 1 78.62 200 GLU A C 1
ATOM 1619 O O . GLU A 1 200 ? 19.781 -6.789 9.391 1 78.62 200 GLU A O 1
ATOM 1624 N N . LEU A 1 201 ? 18.781 -7.488 7.527 1 80.06 201 LEU A N 1
ATOM 1625 C CA . LEU A 1 201 ? 18.484 -6.129 7.086 1 80.06 201 LEU A CA 1
ATOM 1626 C C . LEU A 1 201 ? 17.125 -5.664 7.617 1 80.06 201 LEU A C 1
ATOM 1628 O O . LEU A 1 201 ? 16.766 -4.5 7.461 1 80.06 201 LEU A O 1
ATOM 1632 N N . ASP A 1 202 ? 16.344 -6.555 8.242 1 76.88 202 ASP A N 1
ATOM 1633 C CA . ASP A 1 202 ? 15.039 -6.156 8.758 1 76.88 202 ASP A CA 1
ATOM 1634 C C . ASP A 1 202 ? 15.18 -5.285 10 1 76.88 202 ASP A C 1
ATOM 1636 O O . ASP A 1 202 ? 15.75 -5.719 11.008 1 76.88 202 ASP A O 1
ATOM 1640 N N . ARG A 1 203 ? 14.711 -4.117 9.953 1 68.38 203 ARG A N 1
ATOM 1641 C CA . ARG A 1 203 ? 14.883 -3.145 11.023 1 68.38 203 ARG A CA 1
ATOM 1642 C C . ARG A 1 203 ? 13.859 -3.367 12.133 1 68.38 203 ARG A C 1
ATOM 1644 O O . ARG A 1 203 ? 14.078 -2.957 13.273 1 68.38 203 ARG A O 1
ATOM 1651 N N . ASP A 1 204 ? 12.766 -3.977 11.836 1 71.5 204 ASP A N 1
ATOM 1652 C CA . ASP A 1 204 ? 11.648 -4.008 12.773 1 71.5 204 ASP A CA 1
ATOM 1653 C C . ASP A 1 204 ? 11.586 -5.348 13.508 1 71.5 204 ASP A C 1
ATOM 1655 O O . ASP A 1 204 ? 10.961 -5.453 14.562 1 71.5 204 ASP A O 1
ATOM 1659 N N . VAL A 1 205 ? 12.227 -6.41 12.977 1 75.19 205 VAL A N 1
ATOM 1660 C CA . VAL A 1 205 ? 12.078 -7.75 13.539 1 75.19 205 VAL A CA 1
ATOM 1661 C C . VAL A 1 205 ? 13.406 -8.219 14.117 1 75.19 205 VAL A C 1
ATOM 1663 O O . VAL A 1 205 ? 14.406 -8.305 13.398 1 75.19 205 VAL A O 1
ATOM 1666 N N . VAL A 1 206 ? 13.344 -8.367 15.383 1 72.75 206 VAL A N 1
ATOM 1667 C CA . VAL A 1 206 ? 14.562 -8.805 16.062 1 72.75 206 VAL A CA 1
ATOM 1668 C C . VAL A 1 206 ? 14.633 -10.328 16.062 1 72.75 206 VAL A C 1
ATOM 1670 O O . VAL A 1 206 ? 15.719 -10.906 15.992 1 72.75 206 VAL A O 1
ATOM 1673 N N . HIS A 1 207 ? 13.383 -10.891 16.234 1 78.62 207 HIS A N 1
ATOM 1674 C CA . HIS A 1 207 ? 13.32 -12.344 16.281 1 78.62 207 HIS A CA 1
ATOM 1675 C C . HIS A 1 207 ? 12.164 -12.875 15.438 1 78.62 207 HIS A C 1
ATOM 1677 O O . HIS A 1 207 ? 11.156 -12.195 15.258 1 78.62 207 HIS A O 1
ATOM 1683 N N . LYS A 1 208 ? 12.281 -14.062 15.008 1 77.38 208 LYS A N 1
ATOM 1684 C CA . LYS A 1 208 ? 11.266 -14.68 14.164 1 77.38 208 LYS A CA 1
ATOM 1685 C C . LYS A 1 208 ? 9.969 -14.914 14.938 1 77.38 208 LYS A C 1
ATOM 1687 O O . LYS A 1 208 ? 8.875 -14.773 14.383 1 77.38 208 LYS A O 1
ATOM 1692 N N . ASN A 1 209 ? 10.203 -15.258 16.203 1 82.44 209 ASN A N 1
ATOM 1693 C CA . ASN A 1 209 ? 9.039 -15.422 17.062 1 82.44 209 ASN A CA 1
ATOM 1694 C C . ASN A 1 209 ? 8.508 -14.078 17.547 1 82.44 209 ASN A C 1
ATOM 1696 O O . ASN A 1 209 ? 9.18 -13.367 18.297 1 82.44 209 ASN A O 1
ATOM 1700 N N . ASP A 1 210 ? 7.332 -13.781 17.25 1 86.62 210 ASP A N 1
ATOM 1701 C CA . ASP A 1 210 ? 6.707 -12.492 17.5 1 86.62 210 ASP A CA 1
ATOM 1702 C C . ASP A 1 210 ? 6.641 -12.195 19 1 86.62 210 ASP A C 1
ATOM 1704 O O . ASP A 1 210 ? 6.961 -11.094 19.438 1 86.62 210 ASP A O 1
ATOM 1708 N N . ALA A 1 211 ? 6.203 -13.203 19.75 1 86.44 211 ALA A N 1
ATOM 1709 C CA . ALA A 1 211 ? 6.059 -13.023 21.188 1 86.44 211 ALA A CA 1
ATOM 1710 C C . ALA A 1 211 ? 7.41 -12.742 21.844 1 86.44 211 ALA A C 1
ATOM 1712 O O . ALA A 1 211 ? 7.531 -11.836 22.672 1 86.44 211 ALA A O 1
ATOM 1713 N N . PHE A 1 212 ? 8.336 -13.477 21.406 1 85.56 212 PHE A N 1
ATOM 1714 C CA . PHE A 1 212 ? 9.672 -13.312 21.969 1 85.56 212 PHE A CA 1
ATOM 1715 C C . PHE A 1 212 ? 10.273 -11.984 21.531 1 85.56 212 PHE A C 1
ATOM 1717 O O . PHE A 1 212 ? 10.945 -11.312 22.328 1 85.56 212 PHE A O 1
ATOM 1724 N N . SER A 1 213 ? 10.102 -11.648 20.328 1 86.56 213 SER A N 1
ATOM 1725 C CA . SER A 1 213 ? 10.578 -10.367 19.812 1 86.56 213 SER A CA 1
ATOM 1726 C C . SER A 1 213 ? 9.992 -9.203 20.609 1 86.56 213 SER A C 1
ATOM 1728 O O . SER A 1 213 ? 10.695 -8.258 20.953 1 86.56 213 SER A O 1
ATOM 1730 N N . THR A 1 214 ? 8.75 -9.289 20.891 1 89.69 214 THR A N 1
ATOM 1731 C CA . THR A 1 214 ? 8.055 -8.258 21.641 1 89.69 214 THR A CA 1
ATOM 1732 C C . THR A 1 214 ? 8.602 -8.164 23.062 1 89.69 214 THR A C 1
ATOM 1734 O O . THR A 1 214 ? 8.867 -7.07 23.562 1 89.69 214 THR A O 1
ATOM 1737 N N . GLU A 1 215 ? 8.75 -9.289 23.641 1 87.31 215 GLU A N 1
ATOM 1738 C CA . GLU A 1 215 ? 9.273 -9.32 25.016 1 87.31 215 GLU A CA 1
ATOM 1739 C C . GLU A 1 215 ? 10.68 -8.727 25.078 1 87.31 215 GLU A C 1
ATOM 1741 O O . GLU A 1 215 ? 10.992 -7.973 26 1 87.31 215 GLU A O 1
ATOM 1746 N N . MET A 1 216 ? 11.461 -9.047 24.141 1 85.5 216 MET A N 1
ATOM 1747 C CA . MET A 1 216 ? 12.82 -8.516 24.094 1 85.5 216 MET A CA 1
ATOM 1748 C C . MET A 1 216 ? 12.805 -6.996 23.969 1 85.5 216 MET A C 1
ATOM 1750 O O . MET A 1 216 ? 13.555 -6.305 24.656 1 85.5 216 MET A O 1
ATOM 1754 N N . TRP A 1 217 ? 11.992 -6.57 23.094 1 87.81 217 TRP A N 1
ATOM 1755 C CA . TRP A 1 217 ? 11.898 -5.125 22.891 1 87.81 217 TRP A CA 1
ATOM 1756 C C . TRP A 1 217 ? 11.43 -4.438 24.172 1 87.81 217 TRP A C 1
ATOM 1758 O O . TRP A 1 217 ? 11.984 -3.408 24.562 1 87.81 217 TRP A O 1
ATOM 1768 N N . VAL A 1 218 ? 10.445 -4.988 24.812 1 90.88 218 VAL A N 1
ATOM 1769 C CA . VAL A 1 218 ? 9.875 -4.402 26.016 1 90.88 218 VAL A CA 1
ATOM 1770 C C . VAL A 1 218 ? 10.93 -4.367 27.125 1 90.88 218 VAL A C 1
ATOM 1772 O O . VAL A 1 218 ? 11.07 -3.363 27.828 1 90.88 218 VAL A O 1
ATOM 1775 N N . GLN A 1 219 ? 11.602 -5.426 27.219 1 85.94 219 GLN A N 1
ATOM 1776 C CA . GLN A 1 219 ? 12.625 -5.5 28.25 1 85.94 219 GLN A CA 1
ATOM 1777 C C . GLN A 1 219 ? 13.727 -4.465 28.016 1 85.94 219 GLN A C 1
ATOM 1779 O O . GLN A 1 219 ? 14.203 -3.832 28.953 1 85.94 219 GLN A O 1
ATOM 1784 N N . GLU A 1 220 ? 14.047 -4.363 26.797 1 83.62 220 GLU A N 1
ATOM 1785 C CA . GLU A 1 220 ? 15.055 -3.365 26.438 1 83.62 220 GLU A CA 1
ATOM 1786 C C . GLU A 1 220 ? 14.57 -1.956 26.781 1 83.62 220 GLU A C 1
ATOM 1788 O O . GLU A 1 220 ? 15.344 -1.138 27.281 1 83.62 220 GLU A O 1
ATOM 1793 N N . GLN A 1 221 ? 13.367 -1.692 26.5 1 88.25 221 GLN A N 1
ATOM 1794 C CA . GLN A 1 221 ? 12.82 -0.367 26.766 1 88.25 221 GLN A CA 1
ATOM 1795 C C . GLN A 1 221 ? 12.625 -0.136 28.266 1 88.25 221 GLN A C 1
ATOM 1797 O O . GLN A 1 221 ? 12.828 0.976 28.75 1 88.25 221 GLN A O 1
ATOM 1802 N N . MET A 1 222 ? 12.219 -1.121 28.969 1 87.75 222 MET A N 1
ATOM 1803 C CA . MET A 1 222 ? 12.008 -0.993 30.406 1 87.75 222 MET A CA 1
ATOM 1804 C C . MET A 1 222 ? 13.312 -0.702 31.125 1 87.75 222 MET A C 1
ATOM 1806 O O . MET A 1 222 ? 13.32 -0.043 32.156 1 87.75 222 MET A O 1
ATOM 1810 N N . ALA A 1 223 ? 14.359 -1.144 30.484 1 83.69 223 ALA A N 1
ATOM 1811 C CA . ALA A 1 223 ? 15.68 -0.922 31.062 1 83.69 223 ALA A CA 1
ATOM 1812 C C . ALA A 1 223 ? 16.047 0.558 31.047 1 83.69 223 ALA A C 1
ATOM 1814 O O . ALA A 1 223 ? 16.922 0.999 31.797 1 83.69 223 ALA A O 1
ATOM 1815 N N . LEU A 1 224 ? 15.336 1.294 30.312 1 83.62 224 LEU A N 1
ATOM 1816 C CA . LEU A 1 224 ? 15.609 2.723 30.219 1 83.62 224 LEU A CA 1
ATOM 1817 C C . LEU A 1 224 ? 15.047 3.465 31.438 1 83.62 224 LEU A C 1
ATOM 1819 O O . LEU A 1 224 ? 15.273 4.668 31.594 1 83.62 224 LEU A O 1
ATOM 1823 N N . GLY A 1 225 ? 14.297 2.824 32.281 1 81.44 225 GLY A N 1
ATOM 1824 C CA . GLY A 1 225 ? 13.797 3.41 33.531 1 81.44 225 GLY A CA 1
ATOM 1825 C C . GLY A 1 225 ? 12.711 4.445 33.312 1 81.44 225 GLY A C 1
ATOM 1826 O O . GLY A 1 225 ? 11.711 4.164 32.625 1 81.44 225 GLY A O 1
ATOM 1827 N N . GLU A 1 226 ? 13 5.68 33.594 1 79.75 226 GLU A N 1
ATOM 1828 C CA . GLU A 1 226 ? 12.008 6.746 33.562 1 79.75 226 GLU A CA 1
ATOM 1829 C C . GLU A 1 226 ? 11.734 7.188 32.125 1 79.75 226 GLU A C 1
ATOM 1831 O O . GLU A 1 226 ? 10.648 7.688 31.812 1 79.75 226 GLU A O 1
ATOM 1836 N N . ASP A 1 227 ? 12.633 6.91 31.328 1 82.44 227 ASP A N 1
ATOM 1837 C CA . ASP A 1 227 ? 12.492 7.336 29.938 1 82.44 227 ASP A CA 1
ATOM 1838 C C . ASP A 1 227 ? 11.867 6.234 29.078 1 82.44 227 ASP A C 1
ATOM 1840 O O . ASP A 1 227 ? 11.727 6.383 27.859 1 82.44 227 ASP A O 1
ATOM 1844 N N . SER A 1 228 ? 11.367 5.242 29.766 1 90.56 228 SER A N 1
ATOM 1845 C CA . SER A 1 228 ? 10.758 4.125 29.047 1 90.56 228 SER A CA 1
ATOM 1846 C C . SER A 1 228 ? 9.383 4.492 28.516 1 90.56 228 SER A C 1
ATOM 1848 O O . SER A 1 228 ? 8.562 5.074 29.234 1 90.56 228 SER A O 1
ATOM 1850 N N . PRO A 1 229 ? 9.125 4.203 27.281 1 93.69 229 PRO A N 1
ATOM 1851 C CA . PRO A 1 229 ? 7.777 4.422 26.75 1 93.69 229 PRO A CA 1
ATOM 1852 C C . PRO A 1 229 ? 6.777 3.369 27.234 1 93.69 229 PRO A C 1
ATOM 1854 O O . PRO A 1 229 ? 5.57 3.514 27.016 1 93.69 229 PRO A O 1
ATOM 1857 N N . VAL A 1 230 ? 7.297 2.312 27.875 1 95.81 230 VAL A N 1
ATOM 1858 C CA . VAL A 1 230 ? 6.43 1.235 28.344 1 95.81 230 VAL A CA 1
ATOM 1859 C C . VAL A 1 230 ? 5.895 1.565 29.734 1 95.81 230 VAL A C 1
ATOM 1861 O O . VAL A 1 230 ? 6.668 1.717 30.688 1 95.81 230 VAL A O 1
ATOM 1864 N N . LEU A 1 231 ? 4.617 1.673 29.812 1 95.88 231 LEU A N 1
ATOM 1865 C CA . LEU A 1 231 ? 3.994 1.967 31.094 1 95.88 231 LEU A CA 1
ATOM 1866 C C . LEU A 1 231 ? 3.576 0.682 31.812 1 95.88 231 LEU A C 1
ATOM 1868 O O . LEU A 1 231 ? 3.561 0.624 33.031 1 95.88 231 LEU A O 1
ATOM 1872 N N . TYR A 1 232 ? 3.178 -0.195 31 1 93.75 232 TYR A N 1
ATOM 1873 C CA . TYR A 1 232 ? 2.678 -1.457 31.531 1 93.75 232 TYR A CA 1
ATOM 1874 C C . TYR A 1 232 ? 2.863 -2.586 30.531 1 93.75 232 TYR A C 1
ATOM 1876 O O . TYR A 1 232 ? 2.725 -2.377 29.328 1 93.75 232 TYR A O 1
ATOM 1884 N N . PHE A 1 233 ? 3.283 -3.762 31.125 1 93.62 233 PHE A N 1
ATOM 1885 C CA . PHE A 1 233 ? 3.504 -4.898 30.25 1 93.62 233 PHE A CA 1
ATOM 1886 C C . PHE A 1 233 ? 3.111 -6.203 30.938 1 93.62 233 PHE A C 1
ATOM 1888 O O . PHE A 1 233 ? 3.535 -6.469 32.062 1 93.62 233 PHE A O 1
ATOM 1895 N N . GLU A 1 234 ? 2.225 -6.875 30.219 1 90.56 234 GLU A N 1
ATOM 1896 C CA . GLU A 1 234 ? 1.866 -8.227 30.641 1 90.56 234 GLU A CA 1
ATOM 1897 C C . GLU A 1 234 ? 1.854 -9.195 29.469 1 90.56 234 GLU A C 1
ATOM 1899 O O . GLU A 1 234 ? 1.146 -8.969 28.484 1 90.56 234 GLU A O 1
ATOM 1904 N N . MET A 1 235 ? 2.588 -10.273 29.609 1 88.94 235 MET A N 1
ATOM 1905 C CA . MET A 1 235 ? 2.678 -11.266 28.547 1 88.94 235 MET A CA 1
ATOM 1906 C C . MET A 1 235 ? 1.628 -12.359 28.734 1 88.94 235 MET A C 1
ATOM 1908 O O . MET A 1 235 ? 1.185 -12.617 29.844 1 88.94 235 MET A O 1
ATOM 1912 N N . GLN A 1 236 ? 1.254 -12.938 27.594 1 86.62 236 GLN A N 1
ATOM 1913 C CA . GLN A 1 236 ? 0.335 -14.07 27.703 1 86.62 236 GLN A CA 1
ATOM 1914 C C . GLN A 1 236 ? 0.995 -15.258 28.391 1 86.62 236 GLN A C 1
ATOM 1916 O O . GLN A 1 236 ? 2.174 -15.539 28.156 1 86.62 236 GLN A O 1
ATOM 1921 N N . GLY A 1 237 ? 0.28 -15.977 29.219 1 77.06 237 GLY A N 1
ATOM 1922 C CA . GLY A 1 237 ? 0.746 -17.203 29.844 1 77.06 237 GLY A CA 1
ATOM 1923 C C . GLY A 1 237 ? 1.398 -16.984 31.188 1 77.06 237 GLY A C 1
ATOM 1924 O O . GLY A 1 237 ? 1.735 -17.953 31.891 1 77.06 237 GLY A O 1
ATOM 1925 N N . CYS A 1 238 ? 1.667 -15.789 31.5 1 73.69 238 CYS A N 1
ATOM 1926 C CA . CYS A 1 238 ? 2.348 -15.516 32.75 1 73.69 238 CYS A CA 1
ATOM 1927 C C . CYS A 1 238 ? 1.345 -15.32 33.906 1 73.69 238 CYS A C 1
ATOM 1929 O O . CYS A 1 238 ? 0.209 -14.906 33.656 1 73.69 238 CYS A O 1
ATOM 1931 N N . GLU A 1 239 ? 1.695 -15.891 35.031 1 67.69 239 GLU A N 1
ATOM 1932 C CA . GLU A 1 239 ? 0.854 -15.727 36.188 1 67.69 239 GLU A CA 1
ATOM 1933 C C . GLU A 1 239 ? 0.69 -14.258 36.562 1 67.69 239 GLU A C 1
ATOM 1935 O O . GLU A 1 239 ? 1.655 -13.492 36.531 1 67.69 239 GLU A O 1
ATOM 1940 N N . LYS A 1 240 ? -0.604 -13.891 36.656 1 64.44 240 LYS A N 1
ATOM 1941 C CA . LYS A 1 240 ? -0.861 -12.453 36.719 1 64.44 240 LYS A CA 1
ATOM 1942 C C . LYS A 1 240 ? -1.32 -12.039 38.094 1 64.44 240 LYS A C 1
ATOM 1944 O O . LYS A 1 240 ? -1.906 -12.844 38.844 1 64.44 240 LYS A O 1
ATOM 1949 N N . ASN A 1 241 ? -0.729 -11.031 38.688 1 58.41 241 ASN A N 1
ATOM 1950 C CA . ASN A 1 241 ? -1.086 -10.555 40.031 1 58.41 241 ASN A CA 1
ATOM 1951 C C . ASN A 1 241 ? -2.424 -9.82 40 1 58.41 241 ASN A C 1
ATOM 1953 O O . ASN A 1 241 ? -2.996 -9.555 41.062 1 58.41 241 ASN A O 1
ATOM 1957 N N . ASP A 1 242 ? -2.926 -9.359 38.875 1 64.88 242 ASP A N 1
ATOM 1958 C CA . ASP A 1 242 ? -4.055 -8.438 38.906 1 64.88 242 ASP A CA 1
ATOM 1959 C C . ASP A 1 242 ? -5.285 -9.039 38.25 1 64.88 242 ASP A C 1
ATOM 1961 O O . ASP A 1 242 ? -5.383 -10.258 38.094 1 64.88 242 ASP A O 1
ATOM 1965 N N . ASP A 1 243 ? -6.254 -8.242 38 1 78.56 243 ASP A N 1
ATOM 1966 C CA . ASP A 1 243 ? -7.574 -8.57 37.469 1 78.56 243 ASP A CA 1
ATOM 1967 C C . ASP A 1 243 ? -7.48 -9.141 36.031 1 78.56 243 ASP A C 1
ATOM 1969 O O . ASP A 1 243 ? -8.484 -9.562 35.469 1 78.56 243 ASP A O 1
ATOM 1973 N N . LEU A 1 244 ? -6.227 -9.242 35.656 1 85.25 244 LEU A N 1
ATOM 1974 C CA . LEU A 1 244 ? -6.066 -9.797 34.312 1 85.25 244 LEU A CA 1
ATOM 1975 C C . LEU A 1 244 ? -5.91 -11.312 34.375 1 85.25 244 LEU A C 1
ATOM 1977 O O . LEU A 1 244 ? -5.457 -11.859 35.375 1 85.25 244 LEU A O 1
ATOM 1981 N N . LEU A 1 245 ? -6.34 -11.945 33.406 1 85.06 245 LEU A N 1
ATOM 1982 C CA . LEU A 1 245 ? -6.285 -13.406 33.312 1 85.06 245 LEU A CA 1
ATOM 1983 C C . LEU A 1 245 ? -4.93 -13.867 32.812 1 85.06 245 LEU A C 1
ATOM 1985 O O . LEU A 1 245 ? -4.168 -13.078 32.25 1 85.06 245 LEU A O 1
ATOM 1989 N N . LYS A 1 246 ? -4.633 -15.055 33 1 82.12 246 LYS A N 1
ATOM 1990 C CA . LYS A 1 246 ? -3.359 -15.656 32.594 1 82.12 246 LYS A CA 1
ATOM 1991 C C . LYS A 1 246 ? -3.135 -15.531 31.094 1 82.12 246 LYS A C 1
ATOM 1993 O O . LYS A 1 246 ? -2.01 -15.297 30.656 1 82.12 246 LYS A O 1
ATOM 1998 N N . ASP A 1 247 ? -4.215 -15.578 30.328 1 84 247 ASP A N 1
ATOM 1999 C CA . ASP A 1 247 ? -4.082 -15.586 28.875 1 84 247 ASP A CA 1
ATOM 2000 C C . ASP A 1 247 ? -4.168 -14.164 28.312 1 84 247 ASP A C 1
ATOM 2002 O O . ASP A 1 247 ? -4.121 -13.969 27.094 1 84 247 ASP A O 1
ATOM 2006 N N . ASP A 1 248 ? -4.129 -13.25 29.234 1 88.56 248 ASP A N 1
ATOM 2007 C CA . ASP A 1 248 ? -4.277 -11.875 28.766 1 88.56 248 ASP A CA 1
ATOM 2008 C C . ASP A 1 248 ? -2.936 -11.289 28.344 1 88.56 248 ASP A C 1
ATOM 2010 O O . ASP A 1 248 ? -1.903 -11.578 28.938 1 88.56 248 ASP A O 1
ATOM 2014 N N . PHE A 1 249 ? -2.982 -10.602 27.281 1 91.5 249 PHE A N 1
ATOM 2015 C CA . PHE A 1 249 ? -1.855 -9.797 26.828 1 91.5 249 PHE A CA 1
ATOM 2016 C C . PHE A 1 249 ? -2.184 -8.305 26.906 1 91.5 249 PHE A C 1
ATOM 2018 O O . PHE A 1 249 ? -3.305 -7.898 26.594 1 91.5 249 PHE A O 1
ATOM 2025 N N . MET A 1 250 ? -1.216 -7.52 27.438 1 93.31 250 MET A N 1
ATOM 2026 C CA . MET A 1 250 ? -1.445 -6.078 27.484 1 93.31 250 MET A CA 1
ATOM 2027 C C . MET A 1 250 ? -0.126 -5.316 27.438 1 93.31 250 MET A C 1
ATOM 2029 O O . MET A 1 250 ? 0.842 -5.695 28.094 1 93.31 250 MET A O 1
ATOM 2033 N N . LEU A 1 251 ? -0.111 -4.359 26.578 1 95.19 251 LEU A N 1
ATOM 2034 C CA . LEU A 1 251 ? 1.027 -3.457 26.453 1 95.19 251 LEU A CA 1
ATOM 2035 C C . LEU A 1 251 ? 0.563 -2.008 26.344 1 95.19 251 LEU A C 1
ATOM 2037 O O . LEU A 1 251 ? -0.229 -1.663 25.469 1 95.19 251 LEU A O 1
ATOM 2041 N N . VAL A 1 252 ? 0.923 -1.185 27.297 1 97.25 252 VAL A N 1
ATOM 2042 C CA . VAL A 1 252 ? 0.574 0.232 27.297 1 97.25 252 VAL A CA 1
ATOM 2043 C C . VAL A 1 252 ? 1.815 1.071 27 1 97.25 252 VAL A C 1
ATOM 2045 O O . VAL A 1 252 ? 2.854 0.904 27.641 1 97.25 252 VAL A O 1
ATOM 2048 N N . LEU A 1 253 ? 1.709 1.97 26.047 1 96.69 253 LEU A N 1
ATOM 2049 C CA . LEU A 1 253 ? 2.844 2.76 25.594 1 96.69 253 LEU A CA 1
ATOM 2050 C C . LEU A 1 253 ? 2.549 4.25 25.688 1 96.69 253 LEU A C 1
ATOM 2052 O O . LEU A 1 253 ? 1.425 4.688 25.422 1 96.69 253 LEU A O 1
ATOM 2056 N N . MET A 1 254 ? 3.502 4.992 26.141 1 96.06 254 MET A N 1
ATOM 2057 C CA . MET A 1 254 ? 3.479 6.449 26.172 1 96.06 254 MET A CA 1
ATOM 2058 C C . MET A 1 254 ? 4.895 7.016 26.156 1 96.06 254 MET A C 1
ATOM 2060 O O . MET A 1 254 ? 5.668 6.797 27.094 1 96.06 254 MET A O 1
ATOM 2064 N N . THR A 1 255 ? 5.273 7.699 25.094 1 91.19 255 THR A N 1
ATOM 2065 C CA . THR A 1 255 ? 6.59 8.312 25.016 1 91.19 255 THR A CA 1
ATOM 2066 C C . THR A 1 255 ? 6.645 9.594 25.844 1 91.19 255 THR A C 1
ATOM 2068 O O . THR A 1 255 ? 5.609 10.086 26.297 1 91.19 255 THR A O 1
ATOM 2071 N N . LYS A 1 256 ? 7.793 10.109 26.031 1 88.12 256 LYS A N 1
ATOM 2072 C CA . LYS A 1 256 ? 7.953 11.344 26.797 1 88.12 256 LYS A CA 1
ATOM 2073 C C . LYS A 1 256 ? 7.262 12.516 26.109 1 88.12 256 LYS A C 1
ATOM 2075 O O . LYS A 1 256 ? 6.648 13.359 26.766 1 88.12 256 LYS A O 1
ATOM 2080 N N . TYR A 1 257 ? 7.391 12.5 24.891 1 87.19 257 TYR A N 1
ATOM 2081 C CA . TYR A 1 257 ? 6.719 13.555 24.141 1 87.19 257 TYR A CA 1
ATOM 2082 C C . TYR A 1 257 ? 5.207 13.469 24.312 1 87.19 257 TYR A C 1
ATOM 2084 O O . TYR A 1 257 ? 4.535 14.492 24.5 1 87.19 257 TYR A O 1
ATOM 2092 N N . GLN A 1 258 ? 4.73 12.328 24.234 1 92.56 258 GLN A N 1
ATOM 2093 C CA . GLN A 1 258 ? 3.297 12.117 24.422 1 92.56 258 GLN A CA 1
ATOM 2094 C C . GLN A 1 258 ? 2.846 12.555 25.812 1 92.56 258 GLN A C 1
ATOM 2096 O O . GLN A 1 258 ? 1.765 13.117 25.969 1 92.56 258 GLN A O 1
ATOM 2101 N N . GLN A 1 259 ? 3.699 12.273 26.766 1 92.62 259 GLN A N 1
ATOM 2102 C CA . GLN A 1 259 ? 3.426 12.688 28.125 1 92.62 259 GLN A CA 1
ATOM 2103 C C . GLN A 1 259 ? 3.309 14.211 28.234 1 92.62 259 GLN A C 1
ATOM 2105 O O . GLN A 1 259 ? 2.4 14.727 28.875 1 92.62 259 GLN A O 1
ATOM 2110 N N . ASP A 1 260 ? 4.152 14.906 27.547 1 89.44 260 ASP A N 1
ATOM 2111 C CA . ASP A 1 260 ? 4.152 16.359 27.562 1 89.44 260 ASP A CA 1
ATOM 2112 C C . ASP A 1 260 ? 2.896 16.922 26.891 1 89.44 260 ASP A C 1
ATOM 2114 O O . ASP A 1 260 ? 2.299 17.875 27.391 1 89.44 260 ASP A O 1
ATOM 2118 N N . VAL A 1 261 ? 2.545 16.297 25.891 1 91.94 261 VAL A N 1
ATOM 2119 C CA . VAL A 1 261 ? 1.37 16.734 25.141 1 91.94 261 VAL A CA 1
ATOM 2120 C C . VAL A 1 261 ? 0.111 16.484 25.969 1 91.94 261 VAL A C 1
ATOM 2122 O O . VAL A 1 261 ? -0.787 17.328 26.016 1 91.94 261 VAL A O 1
ATOM 2125 N N . LEU A 1 262 ? 0.1 15.352 26.562 1 94.94 262 LEU A N 1
ATOM 2126 C CA . LEU A 1 262 ? -1.045 15.016 27.406 1 94.94 262 LEU A CA 1
ATOM 2127 C C . LEU A 1 262 ? -1.178 15.992 28.562 1 94.94 262 LEU A C 1
ATOM 2129 O O . LEU A 1 262 ? -2.283 16.438 28.875 1 94.94 262 LEU A O 1
ATOM 2133 N N . SER A 1 263 ? -0.1 16.375 29.125 1 93.06 263 SER A N 1
ATOM 2134 C CA . SER A 1 263 ? -0.097 17.281 30.25 1 93.06 263 SER A CA 1
ATOM 2135 C C . SER A 1 263 ? -0.573 18.672 29.844 1 93.06 263 SER A C 1
ATOM 2137 O O . SER A 1 263 ? -1.259 19.359 30.609 1 93.06 263 SER A O 1
ATOM 2139 N N . LYS A 1 264 ? -0.309 18.984 28.703 1 90.69 264 LYS A N 1
ATOM 2140 C CA . LYS A 1 264 ? -0.607 20.344 28.234 1 90.69 264 LYS A CA 1
ATOM 2141 C C . LYS A 1 264 ? -2.053 20.453 27.766 1 90.69 264 LYS A C 1
ATOM 2143 O O . LYS A 1 264 ? -2.705 21.469 27.984 1 90.69 264 LYS A O 1
ATOM 2148 N N . TYR A 1 265 ? -2.525 19.422 27.156 1 92.69 265 TYR A N 1
ATOM 2149 C CA . TYR A 1 265 ? -3.766 19.625 26.422 1 92.69 265 TYR A CA 1
ATOM 2150 C C . TYR A 1 265 ? -4.883 18.734 26.969 1 92.69 265 TYR A C 1
ATOM 2152 O O . TYR A 1 265 ? -6.055 18.938 26.625 1 92.69 265 TYR A O 1
ATOM 2160 N N . ALA A 1 266 ? -4.633 17.797 27.766 1 91.81 266 ALA A N 1
ATOM 2161 C CA . ALA A 1 266 ? -5.617 16.828 28.234 1 91.81 266 ALA A CA 1
ATOM 2162 C C . ALA A 1 266 ? -6.668 17.484 29.125 1 91.81 266 ALA A C 1
ATOM 2164 O O . ALA A 1 266 ? -7.75 16.938 29.328 1 91.81 266 ALA A O 1
ATOM 2165 N N . ILE A 1 267 ? -6.406 18.641 29.578 1 91.62 267 ILE A N 1
ATOM 2166 C CA . ILE A 1 267 ? -7.324 19.328 30.469 1 91.62 267 ILE A CA 1
ATOM 2167 C C . ILE A 1 267 ? -8.594 19.719 29.719 1 91.62 267 ILE A C 1
ATOM 2169 O O . ILE A 1 267 ? -9.68 19.781 30.297 1 91.62 267 ILE A O 1
ATOM 2173 N N . ASP A 1 268 ? -8.484 19.844 28.5 1 91.94 268 ASP A N 1
ATOM 2174 C CA . ASP A 1 268 ? -9.617 20.297 27.688 1 91.94 268 ASP A CA 1
ATOM 2175 C C . ASP A 1 268 ? -10.398 19.125 27.125 1 91.94 268 ASP A C 1
ATOM 2177 O O . ASP A 1 268 ? -11.531 18.859 27.547 1 91.94 268 ASP A O 1
ATOM 2181 N N . LYS A 1 269 ? -9.727 18.391 26.281 1 93.56 269 LYS A N 1
ATOM 2182 C CA . LYS A 1 269 ? -10.43 17.328 25.594 1 93.56 269 LYS A CA 1
ATOM 2183 C C . LYS A 1 269 ? -9.609 16.047 25.578 1 93.56 269 LYS A C 1
ATOM 2185 O O . LYS A 1 269 ? -8.391 16.078 25.359 1 93.56 269 LYS A O 1
ATOM 2190 N N . VAL A 1 270 ? -10.273 14.883 25.797 1 94.88 270 VAL A N 1
ATOM 2191 C CA . VAL A 1 270 ? -9.688 13.555 25.656 1 94.88 270 VAL A CA 1
ATOM 2192 C C . VAL A 1 270 ? -10.609 12.656 24.844 1 94.88 270 VAL A C 1
ATOM 2194 O O . VAL A 1 270 ? -11.82 12.609 25.094 1 94.88 270 VAL A O 1
ATOM 2197 N N . CYS A 1 271 ? -10.117 12.062 23.891 1 94.69 271 CYS A N 1
ATOM 2198 C CA . CYS A 1 271 ? -10.867 11.125 23.062 1 94.69 271 CYS A CA 1
ATOM 2199 C C . CYS A 1 271 ? -10.281 9.727 23.156 1 94.69 271 CYS A C 1
ATOM 2201 O O . CYS A 1 271 ? -9.062 9.555 23.219 1 94.69 271 CYS A O 1
ATOM 2203 N N . ILE A 1 272 ? -11.148 8.719 23.188 1 93.44 272 ILE A N 1
ATOM 2204 C CA . ILE A 1 272 ? -10.688 7.336 23.281 1 93.44 272 ILE A CA 1
ATOM 2205 C C . ILE A 1 272 ? -11.453 6.461 22.297 1 93.44 272 ILE A C 1
ATOM 2207 O O . ILE A 1 272 ? -12.664 6.637 22.109 1 93.44 272 ILE A O 1
ATOM 2211 N N . ASP A 1 273 ? -10.75 5.621 21.625 1 90.75 273 ASP A N 1
ATOM 2212 C CA . ASP A 1 273 ? -11.367 4.668 20.719 1 90.75 273 ASP A CA 1
ATOM 2213 C C . ASP A 1 273 ? -10.492 3.426 20.547 1 90.75 273 ASP A C 1
ATOM 2215 O O . ASP A 1 273 ? -9.281 3.482 20.734 1 90.75 273 ASP A O 1
ATOM 2219 N N . SER A 1 274 ? -11.164 2.297 20.359 1 88.62 274 SER A N 1
ATOM 2220 C CA . SER A 1 274 ? -10.461 1.048 20.109 1 88.62 274 SER A CA 1
ATOM 2221 C C . SER A 1 274 ? -10.695 0.564 18.672 1 88.62 274 SER A C 1
ATOM 2223 O O . SER A 1 274 ? -11.797 0.708 18.141 1 88.62 274 SER A O 1
ATOM 2225 N N . THR A 1 275 ? -9.656 0.099 18.062 1 82.69 275 THR A N 1
ATOM 2226 C CA . THR A 1 275 ? -9.758 -0.408 16.703 1 82.69 275 THR A CA 1
ATOM 2227 C C . THR A 1 275 ? -9.25 -1.843 16.625 1 82.69 275 THR A C 1
ATOM 2229 O O . THR A 1 275 ? -8.344 -2.23 17.375 1 82.69 275 THR A O 1
ATOM 2232 N N . HIS A 1 276 ? -9.844 -2.555 15.656 1 71.81 276 HIS A N 1
ATOM 2233 C CA . HIS A 1 276 ? -9.438 -3.93 15.391 1 71.81 276 HIS A CA 1
ATOM 2234 C C . HIS A 1 276 ? -8.523 -4.008 14.18 1 71.81 276 HIS A C 1
ATOM 2236 O O . HIS A 1 276 ? -8.305 -3.006 13.492 1 71.81 276 HIS A O 1
ATOM 2242 N N . GLY A 1 277 ? -7.902 -5.211 14.016 1 63.16 277 GLY A N 1
ATOM 2243 C CA . GLY A 1 277 ? -7.234 -5.523 12.766 1 63.16 277 GLY A CA 1
ATOM 2244 C C . GLY A 1 277 ? -5.781 -5.09 12.734 1 63.16 277 GLY A C 1
ATOM 2245 O O . GLY A 1 277 ? -5.18 -4.973 11.664 1 63.16 277 GLY A O 1
ATOM 2246 N N . THR A 1 278 ? -5.27 -4.852 13.852 1 69.44 278 THR A N 1
ATOM 2247 C CA . THR A 1 278 ? -3.885 -4.391 13.828 1 69.44 278 THR A CA 1
ATOM 2248 C C . THR A 1 278 ? -2.924 -5.57 13.977 1 69.44 278 THR A C 1
ATOM 2250 O O . THR A 1 278 ? -1.737 -5.449 13.664 1 69.44 278 THR A O 1
ATOM 2253 N N . THR A 1 279 ? -3.488 -6.672 14.414 1 73.56 279 THR A N 1
ATOM 2254 C CA . THR A 1 279 ? -2.65 -7.855 14.562 1 73.56 279 THR A CA 1
ATOM 2255 C C . THR A 1 279 ? -3.418 -9.117 14.164 1 73.56 279 THR A C 1
ATOM 2257 O O . THR A 1 279 ? -4.648 -9.094 14.07 1 73.56 279 THR A O 1
ATOM 2260 N N . GLU A 1 280 ? -2.684 -10.141 13.844 1 73.62 280 GLU A N 1
ATOM 2261 C CA . GLU A 1 280 ? -3.285 -11.414 13.453 1 73.62 280 GLU A CA 1
ATOM 2262 C C . GLU A 1 280 ? -3.904 -12.125 14.656 1 73.62 280 GLU A C 1
ATOM 2264 O O . GLU A 1 280 ? -4.75 -13.008 14.492 1 73.62 280 GLU A O 1
ATOM 2269 N N . HIS A 1 281 ? -3.512 -11.75 15.844 1 78.75 281 HIS A N 1
ATOM 2270 C CA . HIS A 1 281 ? -3.939 -12.445 17.047 1 78.75 281 HIS A CA 1
ATOM 2271 C C . HIS A 1 281 ? -5.191 -11.805 17.641 1 78.75 281 HIS A C 1
ATOM 2273 O O . HIS A 1 281 ? -5.555 -12.078 18.781 1 78.75 281 HIS A O 1
ATOM 2279 N N . ASP A 1 282 ? -5.828 -10.891 16.938 1 80.25 282 ASP A N 1
ATOM 2280 C CA . ASP A 1 282 ? -7.074 -10.227 17.312 1 80.25 282 ASP A CA 1
ATOM 2281 C C . ASP A 1 282 ? -6.855 -9.281 18.5 1 80.25 282 ASP A C 1
ATOM 2283 O O . ASP A 1 282 ? -7.723 -9.156 19.359 1 80.25 282 ASP A O 1
ATOM 2287 N N . PHE A 1 283 ? -5.664 -8.898 18.688 1 89.06 283 PHE A N 1
ATOM 2288 C CA . PHE A 1 283 ? -5.422 -7.844 19.672 1 89.06 283 PHE A CA 1
ATOM 2289 C C . PHE A 1 283 ? -5.961 -6.508 19.172 1 89.06 283 PHE A C 1
ATOM 2291 O O . PHE A 1 283 ? -5.895 -6.211 17.984 1 89.06 283 PHE A O 1
ATOM 2298 N N . GLN A 1 284 ? -6.484 -5.781 20.078 1 90.31 284 GLN A N 1
ATOM 2299 C CA . GLN A 1 284 ? -7.047 -4.484 19.719 1 90.31 284 GLN A CA 1
ATOM 2300 C C . GLN A 1 284 ? -6.133 -3.348 20.156 1 90.31 284 GLN A C 1
ATOM 2302 O O . GLN A 1 284 ? -5.406 -3.477 21.141 1 90.31 284 GLN A O 1
ATOM 2307 N N . LEU A 1 285 ? -6.129 -2.338 19.375 1 93.19 285 LEU A N 1
ATOM 2308 C CA . LEU A 1 285 ? -5.379 -1.128 19.703 1 93.19 285 LEU A CA 1
ATOM 2309 C C . LEU A 1 285 ? -6.309 -0.032 20.203 1 93.19 285 LEU A C 1
ATOM 2311 O O . LEU A 1 285 ? -7.18 0.442 19.469 1 93.19 285 LEU A O 1
ATOM 2315 N N . THR A 1 286 ? -6.195 0.311 21.453 1 94.69 286 THR A N 1
ATOM 2316 C CA . THR A 1 286 ? -6.906 1.44 22.047 1 94.69 286 THR A CA 1
ATOM 2317 C C . THR A 1 286 ? -6.016 2.678 22.094 1 94.69 286 THR A C 1
ATOM 2319 O O . THR A 1 286 ? -4.879 2.611 22.562 1 94.69 286 THR A O 1
ATOM 2322 N N . THR A 1 287 ? -6.523 3.777 21.578 1 95.25 287 THR A N 1
ATOM 2323 C CA . THR A 1 287 ? -5.742 5.004 21.516 1 95.25 287 THR A CA 1
ATOM 2324 C C . THR A 1 287 ? -6.414 6.125 22.297 1 95.25 287 THR A C 1
ATOM 2326 O O . THR A 1 287 ? -7.625 6.328 22.188 1 95.25 287 THR A O 1
ATOM 2329 N N . MET A 1 288 ? -5.656 6.688 23.156 1 96.12 288 MET A N 1
ATOM 2330 C CA . MET A 1 288 ? -6.043 7.938 23.812 1 96.12 288 MET A CA 1
ATOM 2331 C C . MET A 1 288 ? -5.504 9.141 23.031 1 96.12 288 MET A C 1
ATOM 2333 O O . MET A 1 288 ? -4.324 9.18 22.688 1 96.12 288 MET A O 1
ATOM 2337 N N . LEU A 1 289 ? -6.391 10.086 22.734 1 95.88 289 LEU A N 1
ATOM 2338 C CA . LEU A 1 289 ? -6.027 11.203 21.859 1 95.88 289 LEU A CA 1
ATOM 2339 C C . LEU A 1 289 ? -6.492 12.523 22.453 1 95.88 289 LEU A C 1
ATOM 2341 O O . LEU A 1 289 ? -7.527 12.578 23.125 1 95.88 289 LEU A O 1
ATOM 2345 N N . THR A 1 290 ? -5.723 13.57 22.328 1 95.25 290 THR A N 1
ATOM 2346 C CA . THR A 1 290 ? -6.113 14.93 22.672 1 95.25 290 THR A CA 1
ATOM 2347 C C . THR A 1 290 ? -5.98 15.852 21.453 1 95.25 290 THR A C 1
ATOM 2349 O O . THR A 1 290 ? -5.586 15.414 20.375 1 95.25 290 THR A O 1
ATOM 2352 N N . ILE A 1 291 ? -6.367 17.062 21.562 1 92.62 291 ILE A N 1
ATOM 2353 C CA . ILE A 1 291 ? -6.336 18.031 20.484 1 92.62 291 ILE A CA 1
ATOM 2354 C C . ILE A 1 291 ? -5.426 19.203 20.844 1 92.62 291 ILE A C 1
ATOM 2356 O O . ILE A 1 291 ? -5.527 19.75 21.953 1 92.62 291 ILE A O 1
ATOM 2360 N N . ASP A 1 292 ? -4.551 19.656 19.984 1 89.94 292 ASP A N 1
ATOM 2361 C CA . ASP A 1 292 ? -3.602 20.719 20.297 1 89.94 292 ASP A CA 1
ATOM 2362 C C . ASP A 1 292 ? -4.148 22.078 19.891 1 89.94 292 ASP A C 1
ATOM 2364 O O . ASP A 1 292 ? -5.34 22.203 19.594 1 89.94 292 ASP A O 1
ATOM 2368 N N . GLU A 1 293 ? -3.312 23.078 19.906 1 86.75 293 GLU A N 1
ATOM 2369 C CA . GLU A 1 293 ? -3.732 24.453 19.672 1 86.75 293 GLU A CA 1
ATOM 2370 C C . GLU A 1 293 ? -4.062 24.688 18.203 1 86.75 293 GLU A C 1
ATOM 2372 O O . GLU A 1 293 ? -4.734 25.656 17.859 1 86.75 293 GLU A O 1
ATOM 2377 N N . PHE A 1 294 ? -3.545 23.734 17.328 1 88 294 PHE A N 1
ATOM 2378 C CA . PHE A 1 294 ? -3.818 23.859 15.898 1 88 294 PHE A CA 1
ATOM 2379 C C . PHE A 1 294 ? -5.121 23.156 15.539 1 88 294 PHE A C 1
ATOM 2381 O O . PHE A 1 294 ? -5.562 23.203 14.383 1 88 294 PHE A O 1
ATOM 2388 N N . GLY A 1 295 ? -5.75 22.547 16.531 1 87.06 295 GLY A N 1
ATOM 2389 C CA . GLY A 1 295 ? -6.945 21.75 16.266 1 87.06 295 GLY A CA 1
ATOM 2390 C C . GLY A 1 295 ? -6.645 20.391 15.656 1 87.06 295 GLY A C 1
ATOM 2391 O O . GLY A 1 295 ? -7.477 19.828 14.945 1 87.06 295 GLY A O 1
ATOM 2392 N N . ALA A 1 296 ? -5.461 19.953 15.805 1 90.25 296 ALA A N 1
ATOM 2393 C CA . ALA A 1 296 ? -5.047 18.656 15.273 1 90.25 296 ALA A CA 1
ATOM 2394 C C . ALA A 1 296 ? -5.078 17.578 16.359 1 90.25 296 ALA A C 1
ATOM 2396 O O . ALA A 1 296 ? -4.73 17.844 17.516 1 90.25 296 ALA A O 1
ATOM 2397 N N . GLY A 1 297 ? -5.52 16.406 16 1 91.75 297 GLY A N 1
ATOM 2398 C CA . GLY A 1 297 ? -5.508 15.305 16.938 1 91.75 297 GLY A CA 1
ATOM 2399 C C . GLY A 1 297 ? -4.109 14.789 17.234 1 91.75 297 GLY A C 1
ATOM 2400 O O . GLY A 1 297 ? -3.295 14.633 16.328 1 91.75 297 GLY A O 1
ATOM 2401 N N . CYS A 1 298 ? -3.865 14.555 18.516 1 93.56 298 CYS A N 1
ATOM 2402 C CA . CYS A 1 298 ? -2.57 14.047 18.953 1 93.56 298 CYS A CA 1
ATOM 2403 C C . CYS A 1 298 ? -2.736 12.789 19.797 1 93.56 298 CYS A C 1
ATOM 2405 O O . CYS A 1 298 ? -3.115 12.859 20.969 1 93.56 298 CYS A O 1
ATOM 2407 N N . PRO A 1 299 ? -2.398 11.703 19.25 1 95.12 299 PRO A N 1
ATOM 2408 C CA . PRO A 1 299 ? -2.408 10.508 20.094 1 95.12 299 PRO A CA 1
ATOM 2409 C C . PRO A 1 299 ? -1.398 10.594 21.234 1 95.12 299 PRO A C 1
ATOM 2411 O O . PRO A 1 299 ? -0.241 10.953 21.016 1 95.12 299 PRO A O 1
ATOM 2414 N N . VAL A 1 300 ? -1.815 10.242 22.422 1 96.62 300 VAL A N 1
ATOM 2415 C CA . VAL A 1 300 ? -0.962 10.508 23.578 1 96.62 300 VAL A CA 1
ATOM 2416 C C . VAL A 1 300 ? -0.649 9.195 24.297 1 96.62 300 VAL A C 1
ATOM 2418 O O . VAL A 1 300 ? 0.282 9.133 25.109 1 96.62 300 VAL A O 1
ATOM 2421 N N . ALA A 1 301 ? -1.398 8.172 24.062 1 97.5 301 ALA A N 1
ATOM 2422 C CA . ALA A 1 301 ? -1.125 6.863 24.641 1 97.5 301 ALA A CA 1
ATOM 2423 C C . ALA A 1 301 ? -1.736 5.746 23.797 1 97.5 301 ALA A C 1
ATOM 2425 O O . ALA A 1 301 ? -2.75 5.949 23.125 1 97.5 301 ALA A O 1
ATOM 2426 N N . PHE A 1 302 ? -1.088 4.594 23.891 1 96.88 302 PHE A N 1
ATOM 2427 C CA . PHE A 1 302 ? -1.551 3.416 23.156 1 96.88 302 PHE A CA 1
ATOM 2428 C C . PHE A 1 302 ? -1.684 2.219 24.094 1 96.88 302 PHE A C 1
ATOM 2430 O O . PHE A 1 302 ? -0.873 2.045 25 1 96.88 302 PHE A O 1
ATOM 2437 N N . CYS A 1 303 ? -2.66 1.406 23.859 1 97 303 CYS A N 1
ATOM 2438 C CA . CYS A 1 303 ? -2.836 0.154 24.594 1 97 303 CYS A CA 1
ATOM 2439 C C . CYS A 1 303 ? -3.164 -0.989 23.641 1 97 303 CYS A C 1
ATOM 2441 O O . CYS A 1 303 ? -4.172 -0.941 22.938 1 97 303 CYS A O 1
ATOM 2443 N N . ILE A 1 304 ? -2.297 -1.968 23.594 1 94.5 304 ILE A N 1
ATOM 2444 C CA . ILE A 1 304 ? -2.555 -3.186 22.844 1 94.5 304 ILE A CA 1
ATOM 2445 C C . ILE A 1 304 ? -3.023 -4.293 23.781 1 94.5 304 ILE A C 1
ATOM 2447 O O . ILE A 1 304 ? -2.309 -4.668 24.719 1 94.5 304 ILE A O 1
ATOM 2451 N N . SER A 1 305 ? -4.207 -4.789 23.531 1 92.88 305 SER A N 1
ATOM 2452 C CA . SER A 1 305 ? -4.75 -5.805 24.422 1 92.88 305 SER A CA 1
ATOM 2453 C C . SER A 1 305 ? -5.699 -6.742 23.688 1 92.88 305 SER A C 1
ATOM 2455 O O . SER A 1 305 ? -6.207 -6.402 22.625 1 92.88 305 SER A O 1
ATOM 2457 N N . ASN A 1 306 ? -5.848 -7.918 24.203 1 89.12 306 ASN A N 1
ATOM 2458 C CA . ASN A 1 306 ? -6.773 -8.883 23.609 1 89.12 306 ASN A CA 1
ATOM 2459 C C . ASN A 1 306 ? -8.211 -8.633 24.062 1 89.12 306 ASN A C 1
ATOM 2461 O O . ASN A 1 306 ? -9.148 -9.164 23.484 1 89.12 306 ASN A O 1
ATOM 2465 N N . ARG A 1 307 ? -8.32 -7.82 25.188 1 86.06 307 ARG A N 1
ATOM 2466 C CA . ARG A 1 307 ? -9.648 -7.508 25.703 1 86.06 307 ARG A CA 1
ATOM 2467 C C . ARG A 1 307 ? -9.859 -6 25.812 1 86.06 307 ARG A C 1
ATOM 2469 O O . ARG A 1 307 ? -8.898 -5.246 25.984 1 86.06 307 ARG A O 1
ATOM 2476 N N . ILE A 1 308 ? -11.148 -5.586 25.656 1 86.69 308 ILE A N 1
ATOM 2477 C CA . ILE A 1 308 ? -11.5 -4.176 25.797 1 86.69 308 ILE A CA 1
ATOM 2478 C C . ILE A 1 308 ? -12.609 -4.023 26.828 1 86.69 308 ILE A C 1
ATOM 2480 O O . ILE A 1 308 ? -13.438 -3.111 26.734 1 86.69 308 ILE A O 1
ATOM 2484 N N . ASP A 1 309 ? -12.609 -4.891 27.734 1 88.12 309 ASP A N 1
ATOM 2485 C CA . ASP A 1 309 ? -13.633 -4.805 28.781 1 88.12 309 ASP A CA 1
ATOM 2486 C C . ASP A 1 309 ? -13.227 -3.832 29.875 1 88.12 309 ASP A C 1
ATOM 2488 O O . ASP A 1 309 ? -12.188 -3.174 29.766 1 88.12 309 ASP A O 1
ATOM 2492 N N . SER A 1 310 ? -14.055 -3.713 30.875 1 90.12 310 SER A N 1
ATOM 2493 C CA . SER A 1 310 ? -13.852 -2.734 31.938 1 90.12 310 SER A CA 1
ATOM 2494 C C . SER A 1 310 ? -12.547 -2.982 32.688 1 90.12 310 SER A C 1
ATOM 2496 O O . SER A 1 310 ? -11.875 -2.037 33.094 1 90.12 310 SER A O 1
ATOM 2498 N N . VAL A 1 311 ? -12.172 -4.199 32.75 1 89.88 311 VAL A N 1
ATOM 2499 C CA . VAL A 1 311 ? -10.953 -4.543 33.469 1 89.88 311 VAL A CA 1
ATOM 2500 C C . VAL A 1 311 ? -9.734 -4.062 32.688 1 89.88 311 VAL A C 1
ATOM 2502 O O . VAL A 1 311 ? -8.844 -3.426 33.25 1 89.88 311 VAL A O 1
ATOM 2505 N N . ALA A 1 312 ? -9.742 -4.367 31.453 1 90.75 312 ALA A N 1
ATOM 2506 C CA . ALA A 1 312 ? -8.617 -3.99 30.609 1 90.75 312 ALA A CA 1
ATOM 2507 C C . ALA A 1 312 ? -8.5 -2.473 30.5 1 90.75 312 ALA A C 1
ATOM 2509 O O . ALA A 1 312 ? -7.406 -1.914 30.609 1 90.75 312 ALA A O 1
ATOM 2510 N N . ILE A 1 313 ? -9.594 -1.786 30.328 1 94.31 313 ILE A N 1
ATOM 2511 C CA . ILE A 1 313 ? -9.578 -0.339 30.141 1 94.31 313 ILE A CA 1
ATOM 2512 C C . ILE A 1 313 ? -9.211 0.345 31.453 1 94.31 313 ILE A C 1
ATOM 2514 O O . ILE A 1 313 ? -8.516 1.362 31.453 1 94.31 313 ILE A O 1
ATOM 2518 N N . SER A 1 314 ? -9.703 -0.215 32.562 1 94.5 314 SER A N 1
ATOM 2519 C CA . SER A 1 314 ? -9.336 0.334 33.875 1 94.5 314 SER A CA 1
ATOM 2520 C C . SER A 1 314 ? -7.828 0.239 34.094 1 94.5 314 SER A C 1
ATOM 2522 O O . SER A 1 314 ? -7.215 1.175 34.594 1 94.5 314 SER A O 1
ATOM 2524 N N . GLN A 1 315 ? -7.293 -0.894 33.625 1 93.81 315 GLN A N 1
ATOM 2525 C CA . GLN A 1 315 ? -5.852 -1.047 33.781 1 93.81 315 GLN A CA 1
ATOM 2526 C C . GLN A 1 315 ? -5.105 -0.045 32.906 1 93.81 315 GLN A C 1
ATOM 2528 O O . GLN A 1 315 ? -4.055 0.471 33.281 1 93.81 315 GLN A O 1
ATOM 2533 N N . PHE A 1 316 ? -5.555 0.216 31.75 1 95.94 316 PHE A N 1
ATOM 2534 C CA . PHE A 1 316 ? -4.98 1.201 30.844 1 95.94 316 PHE A CA 1
ATOM 2535 C C . PHE A 1 316 ? -4.953 2.582 31.484 1 95.94 316 PHE A C 1
ATOM 2537 O O . PHE A 1 316 ? -3.904 3.225 31.547 1 95.94 316 PHE A O 1
ATOM 2544 N N . PHE A 1 317 ? -6.094 2.971 32.125 1 96.88 317 PHE A N 1
ATOM 2545 C CA . PHE A 1 317 ? -6.199 4.285 32.75 1 96.88 317 PHE A CA 1
ATOM 2546 C C . PHE A 1 317 ? -5.34 4.359 34 1 96.88 317 PHE A C 1
ATOM 2548 O O . PHE A 1 317 ? -4.738 5.398 34.281 1 96.88 317 PHE A O 1
ATOM 2555 N N . LYS A 1 318 ? -5.258 3.25 34.656 1 95.94 318 LYS A N 1
ATOM 2556 C CA . LYS A 1 318 ? -4.414 3.193 35.844 1 95.94 318 LYS A CA 1
ATOM 2557 C C . LYS A 1 318 ? -2.945 3.414 35.5 1 95.94 318 LYS A C 1
ATOM 2559 O O . LYS A 1 318 ? -2.219 4.094 36.219 1 95.94 318 LYS A O 1
ATOM 2564 N N . SER A 1 319 ? -2.6 2.803 34.406 1 95.75 319 SER A N 1
ATOM 2565 C CA . SER A 1 319 ? -1.221 2.943 33.938 1 95.75 319 SER A CA 1
ATOM 2566 C C . SER A 1 319 ? -0.908 4.387 33.562 1 95.75 319 SER A C 1
ATOM 2568 O O . SER A 1 319 ? 0.17 4.895 33.875 1 95.75 319 SER A O 1
ATOM 2570 N N . VAL A 1 320 ? -1.805 5.039 32.906 1 96.56 320 VAL A N 1
ATOM 2571 C CA . VAL A 1 320 ? -1.615 6.434 32.5 1 96.56 320 VAL A CA 1
ATOM 2572 C C . VAL A 1 320 ? -1.608 7.32 33.75 1 96.56 320 VAL A C 1
ATOM 2574 O O . VAL A 1 320 ? -0.793 8.242 33.875 1 96.56 320 VAL A O 1
ATOM 2577 N N . LYS A 1 321 ? -2.492 7.012 34.688 1 96.44 321 LYS A N 1
ATOM 2578 C CA . LYS A 1 321 ? -2.562 7.758 35.938 1 96.44 321 LYS A CA 1
ATOM 2579 C C . LYS A 1 321 ? -1.254 7.648 36.719 1 96.44 321 LYS A C 1
ATOM 2581 O O . LYS A 1 321 ? -0.811 8.617 37.344 1 96.44 321 LYS A O 1
ATOM 2586 N N . GLY A 1 322 ? -0.708 6.488 36.688 1 94.06 322 GLY A N 1
ATOM 2587 C CA . GLY A 1 322 ? 0.553 6.277 37.375 1 94.06 322 GLY A CA 1
ATOM 2588 C C . GLY A 1 322 ? 1.662 7.188 36.906 1 94.06 322 GLY A C 1
ATOM 2589 O O . GLY A 1 322 ? 2.508 7.621 37.688 1 94.06 322 GLY A O 1
ATOM 2590 N N . LYS A 1 323 ? 1.619 7.504 35.656 1 92.56 323 LYS A N 1
ATOM 2591 C CA . LYS A 1 323 ? 2.66 8.336 35.062 1 92.56 323 LYS A CA 1
ATOM 2592 C C . LYS A 1 323 ? 2.291 9.82 35.156 1 92.56 323 LYS A C 1
ATOM 2594 O O . LYS A 1 323 ? 3.145 10.664 35.406 1 92.56 323 LYS A O 1
ATOM 2599 N N . MET A 1 324 ? 1.029 10.164 34.969 1 92.75 324 MET A N 1
ATOM 2600 C CA . MET A 1 324 ? 0.584 11.539 34.781 1 92.75 324 MET A CA 1
ATOM 2601 C C . MET A 1 324 ? -0.107 12.07 36.031 1 92.75 324 MET A C 1
ATOM 2603 O O . MET A 1 324 ? -0.202 13.281 36.219 1 92.75 324 MET A O 1
ATOM 2607 N N . GLY A 1 325 ? -0.563 11.219 36.812 1 92.62 325 GLY A N 1
ATOM 2608 C CA . GLY A 1 325 ? -1.48 11.633 37.875 1 92.62 325 GLY A CA 1
ATOM 2609 C C . GLY A 1 325 ? -2.912 11.773 37.406 1 92.62 325 GLY A C 1
ATOM 2610 O O . GLY A 1 325 ? -3.279 11.234 36.344 1 92.62 325 GLY A O 1
ATOM 2611 N N . LEU A 1 326 ? -3.721 12.453 38.125 1 94.62 326 LEU A N 1
ATOM 2612 C CA . LEU A 1 326 ? -5.129 12.641 37.781 1 94.62 326 LEU A CA 1
ATOM 2613 C C . LEU A 1 326 ? -5.285 13.68 36.688 1 94.62 326 LEU A C 1
ATOM 2615 O O . LEU A 1 326 ? -4.637 14.727 36.719 1 94.62 326 LEU A O 1
ATOM 2619 N N . ILE A 1 327 ? -6.082 13.359 35.719 1 93.94 327 ILE A N 1
ATOM 2620 C CA . ILE A 1 327 ? -6.332 14.25 34.594 1 93.94 327 ILE A CA 1
ATOM 2621 C C . ILE A 1 327 ? -7.75 14.805 34.688 1 93.94 327 ILE A C 1
ATOM 2623 O O . ILE A 1 327 ? -8.727 14.078 34.469 1 93.94 327 ILE A O 1
ATOM 2627 N N . PRO A 1 328 ? -7.844 15.984 34.969 1 92.94 328 PRO A N 1
ATOM 2628 C CA . PRO A 1 328 ? -9.172 16.609 35 1 92.94 328 PRO A CA 1
ATOM 2629 C C . PRO A 1 328 ? -9.672 17.031 33.625 1 92.94 328 PRO A C 1
ATOM 2631 O O . PRO A 1 328 ? -9.812 18.234 33.375 1 92.94 328 PRO A O 1
ATOM 2634 N N . ALA A 1 329 ? -10.047 16.109 32.875 1 93.75 329 ALA A N 1
ATOM 2635 C CA . ALA A 1 329 ? -10.5 16.406 31.516 1 93.75 329 ALA A CA 1
ATOM 2636 C C . ALA A 1 329 ? -11.883 17.062 31.531 1 93.75 329 ALA A C 1
ATOM 2638 O O . ALA A 1 329 ? -12.789 16.594 32.219 1 93.75 329 ALA A O 1
ATOM 2639 N N . LYS A 1 330 ? -12.039 18.109 30.844 1 94.31 330 LYS A N 1
ATOM 2640 C CA . LYS A 1 330 ? -13.336 18.766 30.703 1 94.31 330 LYS A CA 1
ATOM 2641 C C . LYS A 1 330 ? -14.297 17.906 29.875 1 94.31 330 LYS A C 1
ATOM 2643 O O . LYS A 1 330 ? -15.461 17.734 30.25 1 94.31 330 LYS A O 1
ATOM 2648 N N . ILE A 1 331 ? -13.75 17.438 28.812 1 94.69 331 ILE A N 1
ATOM 2649 C CA . ILE A 1 331 ? -14.578 16.641 27.906 1 94.69 331 ILE A CA 1
ATOM 2650 C C . ILE A 1 331 ? -13.93 15.273 27.688 1 94.69 331 ILE A C 1
ATOM 2652 O O . ILE A 1 331 ? -12.727 15.18 27.438 1 94.69 331 ILE A O 1
ATOM 2656 N N . LEU A 1 332 ? -14.695 14.219 27.797 1 94.81 332 LEU A N 1
ATOM 2657 C CA . LEU A 1 332 ? -14.297 12.867 27.406 1 94.81 332 LEU A CA 1
ATOM 2658 C C . LEU A 1 332 ? -15.195 12.336 26.297 1 94.81 332 LEU A C 1
ATOM 2660 O O . LEU A 1 332 ? -16.422 12.258 26.469 1 94.81 332 LEU A O 1
ATOM 2664 N N . MET A 1 333 ? -14.625 12.07 25.234 1 93.88 333 MET A N 1
ATOM 2665 C CA . MET A 1 333 ? -15.391 11.539 24.109 1 93.88 333 MET A CA 1
ATOM 2666 C C . MET A 1 333 ? -15.031 10.086 23.844 1 93.88 333 MET A C 1
ATOM 2668 O O . MET A 1 333 ? -13.852 9.727 23.812 1 93.88 333 MET A O 1
ATOM 2672 N N . SER A 1 334 ? -16.016 9.188 23.703 1 89.75 334 SER A N 1
ATOM 2673 C CA . SER A 1 334 ? -15.797 7.766 23.453 1 89.75 334 SER A CA 1
ATOM 2674 C C . SER A 1 334 ? -16.859 7.207 22.516 1 89.75 334 SER A C 1
ATOM 2676 O O . SER A 1 334 ? -17.781 7.93 22.094 1 89.75 334 SER A O 1
ATOM 2678 N N . ASP A 1 335 ? -16.703 5.98 22.172 1 85.5 335 ASP A N 1
ATOM 2679 C CA . ASP A 1 335 ? -17.75 5.246 21.469 1 85.5 335 ASP A CA 1
ATOM 2680 C C . ASP A 1 335 ? -18.938 4.965 22.375 1 85.5 335 ASP A C 1
ATOM 2682 O O . ASP A 1 335 ? -18.891 5.289 23.578 1 85.5 335 ASP A O 1
ATOM 2686 N N . ASP A 1 336 ? -19.953 4.504 21.75 1 85.19 336 ASP A N 1
ATOM 2687 C CA . ASP A 1 336 ? -21.156 4.242 22.516 1 85.19 336 ASP A CA 1
ATOM 2688 C C . ASP A 1 336 ? -21.016 2.971 23.359 1 85.19 336 ASP A C 1
ATOM 2690 O O . ASP A 1 336 ? -21.75 2.002 23.156 1 85.19 336 ASP A O 1
ATOM 2694 N N . ALA A 1 337 ? -20.031 2.932 24.25 1 82.56 337 ALA A N 1
ATOM 2695 C CA . ALA A 1 337 ? -19.781 1.848 25.203 1 82.56 337 ALA A CA 1
ATOM 2696 C C . ALA A 1 337 ? -19.609 2.389 26.609 1 82.56 337 ALA A C 1
ATOM 2698 O O . ALA A 1 337 ? -18.781 3.273 26.859 1 82.56 337 ALA A O 1
ATOM 2699 N N . PRO A 1 338 ? -20.328 1.918 27.5 1 86.81 338 PRO A N 1
ATOM 2700 C CA . PRO A 1 338 ? -20.25 2.416 28.875 1 86.81 338 PRO A CA 1
ATOM 2701 C C . PRO A 1 338 ? -18.922 2.066 29.547 1 86.81 338 PRO A C 1
ATOM 2703 O O . PRO A 1 338 ? -18.562 2.672 30.562 1 86.81 338 PRO A O 1
ATOM 2706 N N . THR A 1 339 ? -18.234 1.191 28.906 1 90.38 339 THR A N 1
ATOM 2707 C CA . THR A 1 339 ? -16.984 0.712 29.484 1 90.38 339 THR A CA 1
ATOM 2708 C C . THR A 1 339 ? -16 1.863 29.672 1 90.38 339 THR A C 1
ATOM 2710 O O . THR A 1 339 ? -15.32 1.948 30.703 1 90.38 339 THR A O 1
ATOM 2713 N N . TYR A 1 340 ? -15.945 2.816 28.812 1 91.75 340 TYR A N 1
ATOM 2714 C CA . TYR A 1 340 ? -14.945 3.877 28.828 1 91.75 340 TYR A CA 1
ATOM 2715 C C . TYR A 1 340 ? -15.25 4.895 29.922 1 91.75 340 TYR A C 1
ATOM 2717 O O . TYR A 1 340 ? -14.383 5.215 30.734 1 91.75 340 TYR A O 1
ATOM 2725 N N . ILE A 1 341 ? -16.469 5.316 29.984 1 91.94 341 ILE A N 1
ATOM 2726 C CA . ILE A 1 341 ? -16.828 6.348 30.953 1 91.94 341 ILE A CA 1
ATOM 2727 C C . ILE A 1 341 ? -16.781 5.762 32.375 1 91.94 341 ILE A C 1
ATOM 2729 O O . ILE A 1 341 ? -16.344 6.426 33.312 1 91.94 341 ILE A O 1
ATOM 2733 N N . ASN A 1 342 ? -17.25 4.566 32.5 1 92.69 342 ASN A N 1
ATOM 2734 C CA . ASN A 1 342 ? -17.25 3.926 33.812 1 92.69 342 ASN A CA 1
ATOM 2735 C C . ASN A 1 342 ? -15.828 3.725 34.344 1 92.69 342 ASN A C 1
ATOM 2737 O O . ASN A 1 342 ? -15.547 4.004 35.5 1 92.69 342 ASN A O 1
ATOM 2741 N N . SER A 1 343 ? -15.023 3.275 33.5 1 94.5 343 SER A N 1
ATOM 2742 C CA . SER A 1 343 ? -13.633 3.055 33.875 1 94.5 343 SER A CA 1
ATOM 2743 C C . SER A 1 343 ? -12.914 4.375 34.156 1 94.5 343 SER A C 1
ATOM 2745 O O . SER A 1 343 ? -12.133 4.484 35.094 1 94.5 343 SER A O 1
ATOM 2747 N N . TRP A 1 344 ? -13.203 5.367 33.312 1 95.44 344 TRP A N 1
ATOM 2748 C CA . TRP A 1 344 ? -12.562 6.672 33.469 1 95.44 344 TRP A CA 1
ATOM 2749 C C . TRP A 1 344 ? -12.945 7.309 34.812 1 95.44 344 TRP A C 1
ATOM 2751 O O . TRP A 1 344 ? -12.086 7.793 35.562 1 95.44 344 TRP A O 1
ATOM 2761 N N . THR A 1 345 ? -14.203 7.258 35.094 1 94.81 345 THR A N 1
ATOM 2762 C CA . THR A 1 345 ? -14.719 7.879 36.312 1 94.81 345 THR A CA 1
ATOM 2763 C C . THR A 1 345 ? -14.203 7.152 37.562 1 94.81 345 THR A C 1
ATOM 2765 O O . THR A 1 345 ? -13.977 7.773 38.594 1 94.81 345 THR A O 1
ATOM 2768 N N . LYS A 1 346 ? -14 5.887 37.406 1 94.25 346 LYS A N 1
ATOM 2769 C CA . LYS A 1 346 ? -13.5 5.082 38.531 1 94.25 346 LYS A CA 1
ATOM 2770 C C . LYS A 1 346 ? -12.039 5.406 38.812 1 94.25 346 LYS A C 1
ATOM 2772 O O . LYS A 1 346 ? -11.617 5.41 39.969 1 94.25 346 LYS A O 1
ATOM 2777 N N . ILE A 1 347 ? -11.336 5.668 37.844 1 95.5 347 ILE A N 1
ATOM 2778 C CA . ILE A 1 347 ? -9.883 5.77 38 1 95.5 347 ILE A CA 1
ATOM 2779 C C . ILE A 1 347 ? -9.469 7.238 37.969 1 95.5 347 ILE A C 1
ATOM 2781 O O . ILE A 1 347 ? -8.586 7.645 38.75 1 95.5 347 ILE A O 1
ATOM 2785 N N . MET A 1 348 ? -10.109 8.008 37.062 1 94.5 348 MET A N 1
ATOM 2786 C CA . MET A 1 348 ? -9.766 9.414 36.906 1 94.5 348 MET A CA 1
ATOM 2787 C C . MET A 1 348 ? -10.859 10.312 37.469 1 94.5 348 MET A C 1
ATOM 2789 O O . MET A 1 348 ? -11.75 9.844 38.188 1 94.5 348 MET A O 1
ATOM 2793 N N . CYS A 1 349 ? -10.711 11.578 37.125 1 91.31 349 CYS A N 1
ATOM 2794 C CA . CYS A 1 349 ? -11.742 12.531 37.531 1 91.31 349 CYS A CA 1
ATOM 2795 C C . CYS A 1 349 ? -12.922 12.492 36.562 1 91.31 349 CYS A C 1
ATOM 2797 O O . CYS A 1 349 ? -12.742 12.359 35.375 1 91.31 349 CYS A O 1
ATOM 2799 N N . LYS A 1 350 ? -14.047 12.508 37.188 1 93.62 350 LYS A N 1
ATOM 2800 C CA . LYS A 1 350 ? -15.242 12.57 36.344 1 93.62 350 LYS A CA 1
ATOM 2801 C C . LYS A 1 350 ? -15.203 13.781 35.438 1 93.62 350 LYS A C 1
ATOM 2803 O O . LYS A 1 350 ? -15 14.906 35.906 1 93.62 350 LYS A O 1
ATOM 2808 N N . PRO A 1 351 ? -15.391 13.57 34.188 1 94.69 351 PRO A N 1
ATOM 2809 C CA . PRO A 1 351 ? -15.375 14.703 33.281 1 94.69 351 PRO A CA 1
ATOM 2810 C C . PRO A 1 351 ? -16.625 15.562 33.375 1 94.69 351 PRO A C 1
ATOM 2812 O O . PRO A 1 351 ? -17.688 15.078 33.812 1 94.69 351 PRO A O 1
ATOM 2815 N N . GLN A 1 352 ? -16.5 16.781 33 1 93.12 352 GLN A N 1
ATOM 2816 C CA . GLN A 1 352 ? -17.656 17.672 33 1 93.12 352 GLN A CA 1
ATOM 2817 C C . GLN A 1 352 ? -18.688 17.25 31.969 1 93.12 352 GLN A C 1
ATOM 2819 O O . GLN A 1 352 ? -19.891 17.344 32.188 1 93.12 352 GLN A O 1
ATOM 2824 N N . HIS A 1 353 ? -18.109 16.812 30.844 1 93.94 353 HIS A N 1
ATOM 2825 C CA . HIS A 1 353 ? -18.969 16.375 29.766 1 93.94 353 HIS A CA 1
ATOM 2826 C C . HIS A 1 353 ? -18.5 15.047 29.188 1 93.94 353 HIS A C 1
ATOM 2828 O O . HIS A 1 353 ? -17.328 14.891 28.844 1 93.94 353 HIS A O 1
ATOM 2834 N N . HIS A 1 354 ? -19.359 14.07 29.172 1 93.94 354 HIS A N 1
ATOM 2835 C CA . HIS A 1 354 ? -19.125 12.844 28.422 1 93.94 354 HIS A CA 1
ATOM 2836 C C . HIS A 1 354 ? -19.891 12.836 27.109 1 93.94 354 HIS A C 1
ATOM 2838 O O . HIS A 1 354 ? -21.125 12.812 27.109 1 93.94 354 HIS A O 1
ATOM 2844 N N . LEU A 1 355 ? -19.234 12.859 26.078 1 93.12 355 LEU A N 1
ATOM 2845 C CA . LEU A 1 355 ? -19.859 12.938 24.766 1 93.12 355 LEU A CA 1
ATOM 2846 C C . LEU A 1 355 ? -19.641 11.648 23.984 1 93.12 355 LEU A C 1
ATOM 2848 O O . LEU A 1 355 ? -18.547 11.062 24.047 1 93.12 355 LEU A O 1
ATOM 2852 N N . ILE A 1 356 ? -20.641 11.273 23.266 1 91.81 356 ILE A N 1
ATOM 2853 C CA . ILE A 1 356 ? -20.516 10.141 22.359 1 91.81 356 ILE A CA 1
ATOM 2854 C C . ILE A 1 356 ? -20.297 10.648 20.922 1 91.81 356 ILE A C 1
ATOM 2856 O O . ILE A 1 356 ? -20.938 11.609 20.5 1 91.81 356 ILE A O 1
ATOM 2860 N N . CYS A 1 357 ? -19.406 9.992 20.25 1 89.25 357 CYS A N 1
ATOM 2861 C CA . CYS A 1 357 ? -19.125 10.367 18.859 1 89.25 357 CYS A CA 1
ATOM 2862 C C . CYS A 1 357 ? -20.375 10.305 18 1 89.25 357 CYS A C 1
ATOM 2864 O O . CYS A 1 357 ? -21.062 9.281 17.969 1 89.25 357 CYS A O 1
ATOM 2866 N N . ASN A 1 358 ? -20.641 11.328 17.266 1 87.25 358 ASN A N 1
ATOM 2867 C CA . ASN A 1 358 ? -21.844 11.43 16.453 1 87.25 358 ASN A CA 1
ATOM 2868 C C . ASN A 1 358 ? -21.859 10.383 15.336 1 87.25 358 ASN A C 1
ATOM 2870 O O . ASN A 1 358 ? -22.938 9.891 14.961 1 87.25 358 ASN A O 1
ATOM 2874 N N . TRP A 1 359 ? -20.781 10.102 14.875 1 85.38 359 TRP A N 1
ATOM 2875 C CA . TRP A 1 359 ? -20.703 9.102 13.812 1 85.38 359 TRP A CA 1
ATOM 2876 C C . TRP A 1 359 ? -21.172 7.738 14.305 1 85.38 359 TRP A C 1
ATOM 2878 O O . TRP A 1 359 ? -21.875 7.016 13.586 1 85.38 359 TRP A O 1
ATOM 2888 N N . HIS A 1 360 ? -20.781 7.375 15.438 1 84.62 360 HIS A N 1
ATOM 2889 C CA . HIS A 1 360 ? -21.156 6.09 16 1 84.62 360 HIS A CA 1
ATOM 2890 C C . HIS A 1 360 ? -22.656 6.047 16.297 1 84.62 360 HIS A C 1
ATOM 2892 O O . HIS A 1 360 ? -23.297 5.004 16.141 1 84.62 360 HIS A O 1
ATOM 2898 N N . ILE A 1 361 ? -23.172 7.152 16.719 1 89.62 361 ILE A N 1
ATOM 2899 C CA . ILE A 1 361 ? -24.609 7.242 16.984 1 89.62 361 ILE A CA 1
ATOM 2900 C C . ILE A 1 361 ? -25.375 7.082 15.672 1 89.62 361 ILE A C 1
ATOM 2902 O O . ILE A 1 361 ? -26.328 6.305 15.594 1 89.62 361 ILE A O 1
ATOM 2906 N N . ASP A 1 362 ? -24.922 7.797 14.719 1 89.62 362 ASP A N 1
ATOM 2907 C CA . ASP A 1 362 ? -25.562 7.734 13.406 1 89.62 362 ASP A CA 1
ATOM 2908 C C . ASP A 1 362 ? -25.516 6.316 12.844 1 89.62 362 ASP A C 1
ATOM 2910 O O . ASP A 1 362 ? -26.516 5.84 12.289 1 89.62 362 ASP A O 1
ATOM 2914 N N . ARG A 1 363 ? -24.406 5.762 12.969 1 86.62 363 ARG A N 1
ATOM 2915 C CA . ARG A 1 363 ? -24.25 4.391 12.484 1 86.62 363 ARG A CA 1
ATOM 2916 C C . ARG A 1 363 ? -25.203 3.445 13.219 1 86.62 363 ARG A C 1
ATOM 2918 O O . ARG A 1 363 ? -25.797 2.562 12.609 1 86.62 363 ARG A O 1
ATOM 2925 N N . SER A 1 364 ? -25.266 3.557 14.523 1 89.25 364 SER A N 1
ATOM 2926 C CA . SER A 1 364 ? -26.156 2.727 15.328 1 89.25 364 SER A CA 1
ATOM 2927 C C . SER A 1 364 ? -27.609 2.916 14.914 1 89.25 364 SER A C 1
ATOM 2929 O O . SER A 1 364 ? -28.359 1.947 14.82 1 89.25 364 SER A O 1
ATOM 2931 N N . TRP A 1 365 ? -27.984 4.156 14.68 1 91.69 365 TRP A N 1
ATOM 2932 C CA . TRP A 1 365 ? -29.344 4.449 14.234 1 91.69 365 TRP A CA 1
ATOM 2933 C C . TRP A 1 365 ? -29.625 3.785 12.891 1 91.69 365 TRP A C 1
ATOM 2935 O O . TRP A 1 365 ? -30.656 3.127 12.727 1 91.69 365 TRP A O 1
ATOM 2945 N N . ARG A 1 366 ? -28.719 3.92 11.984 1 90.25 366 ARG A N 1
ATOM 2946 C CA . ARG A 1 366 ? -28.906 3.371 10.641 1 90.25 366 ARG A CA 1
ATOM 2947 C C . ARG A 1 366 ? -29.047 1.854 10.688 1 90.25 366 ARG A C 1
ATOM 2949 O O . ARG A 1 366 ? -29.891 1.288 9.977 1 90.25 366 ARG A O 1
ATOM 2956 N N . ASN A 1 367 ? -28.219 1.28 11.484 1 88.31 367 ASN A N 1
ATOM 2957 C CA . ASN A 1 367 ? -28.281 -0.171 11.609 1 88.31 367 ASN A CA 1
ATOM 2958 C C . ASN A 1 367 ? -29.625 -0.627 12.18 1 88.31 367 ASN A C 1
ATOM 2960 O O . ASN A 1 367 ? -30.141 -1.672 11.789 1 88.31 367 ASN A O 1
ATOM 2964 N N . ASN A 1 368 ? -30.219 0.146 13.039 1 90.44 368 ASN A N 1
ATOM 2965 C CA . ASN A 1 368 ? -31.438 -0.264 13.719 1 90.44 368 ASN A CA 1
ATOM 2966 C C . ASN A 1 368 ? -32.688 0.182 12.945 1 90.44 368 ASN A C 1
ATOM 2968 O O . ASN A 1 368 ? -33.812 -0.167 13.32 1 90.44 368 ASN A O 1
ATOM 2972 N N . LEU A 1 369 ? -32.438 0.922 11.906 1 91.44 369 LEU A N 1
ATOM 2973 C CA . LEU A 1 369 ? -33.531 1.3 11.039 1 91.44 369 LEU A CA 1
ATOM 2974 C C . LEU A 1 369 ? -34.062 0.096 10.258 1 91.44 369 LEU A C 1
ATOM 2976 O O . LEU A 1 369 ? -35.188 0.121 9.742 1 91.44 369 LEU A O 1
ATOM 2980 N N . ASN A 1 370 ? -33.188 -0.865 10.188 1 82.25 370 ASN A N 1
ATOM 2981 C CA . ASN A 1 370 ? -33.594 -2.1 9.516 1 82.25 370 ASN A CA 1
ATOM 2982 C C . ASN A 1 370 ? -34.781 -2.754 10.203 1 82.25 370 ASN A C 1
ATOM 2984 O O . ASN A 1 370 ? -35.469 -3.602 9.617 1 82.25 370 ASN A O 1
ATOM 2988 N N . LYS A 1 371 ? -35.125 -2.352 11.414 1 85.19 371 LYS A N 1
ATOM 2989 C CA . LYS A 1 371 ? -36.281 -2.842 12.148 1 85.19 371 LYS A CA 1
ATOM 2990 C C . LYS A 1 371 ? -37.562 -2.348 11.523 1 85.19 371 LYS A C 1
ATOM 2992 O O . LYS A 1 371 ? -38.656 -2.893 11.797 1 85.19 371 LYS A O 1
ATOM 2997 N N . ILE A 1 372 ? -37.438 -1.291 10.711 1 89.56 372 ILE A N 1
ATOM 2998 C CA . ILE A 1 372 ? -38.562 -0.757 9.977 1 89.56 372 ILE A CA 1
ATOM 2999 C C . ILE A 1 372 ? -38.656 -1.428 8.609 1 89.56 372 ILE A C 1
ATOM 3001 O O . ILE A 1 372 ? -37.75 -1.314 7.789 1 89.56 372 ILE A O 1
ATOM 3005 N N . PRO A 1 373 ? -39.75 -2.09 8.352 1 82.62 373 PRO A N 1
ATOM 3006 C CA . PRO A 1 373 ? -39.875 -2.842 7.098 1 82.62 373 PRO A CA 1
ATOM 3007 C C . PRO A 1 373 ? -39.969 -1.938 5.871 1 82.62 373 PRO A C 1
ATOM 3009 O O . PRO A 1 373 ? -39.406 -2.248 4.824 1 82.62 373 PRO A O 1
ATOM 3012 N N . ASP A 1 374 ? -40.594 -0.789 5.977 1 82.69 374 ASP A N 1
ATOM 3013 C CA . ASP A 1 374 ? -40.812 0.11 4.844 1 82.69 374 ASP A CA 1
ATOM 3014 C C . ASP A 1 374 ? -39.625 1.054 4.664 1 82.69 374 ASP A C 1
ATOM 3016 O O . ASP A 1 374 ? -39.312 1.86 5.547 1 82.69 374 ASP A O 1
ATOM 3020 N N . PRO A 1 375 ? -39.031 1.013 3.537 1 83.38 375 PRO A N 1
ATOM 3021 C CA . PRO A 1 375 ? -37.875 1.865 3.301 1 83.38 375 PRO A CA 1
ATOM 3022 C C . PRO A 1 375 ? -38.219 3.354 3.328 1 83.38 375 PRO A C 1
ATOM 3024 O O . PRO A 1 375 ? -37.375 4.172 3.729 1 83.38 375 PRO A O 1
ATOM 3027 N N . MET A 1 376 ? -39.344 3.627 2.867 1 85.19 376 MET A N 1
ATOM 3028 C CA . MET A 1 376 ? -39.719 5.035 2.885 1 85.19 376 MET A CA 1
ATOM 3029 C C . MET A 1 376 ? -39.875 5.539 4.316 1 85.19 376 MET A C 1
ATOM 3031 O O . MET A 1 376 ? -39.469 6.656 4.629 1 85.19 376 MET A O 1
ATOM 3035 N N . LYS A 1 377 ? -40.438 4.754 5.113 1 89.44 377 LYS A N 1
ATOM 3036 C CA . LYS A 1 377 ? -40.594 5.117 6.516 1 89.44 377 LYS A CA 1
ATOM 3037 C C . LYS A 1 377 ? -39.219 5.156 7.219 1 89.44 377 LYS A C 1
ATOM 3039 O O . LYS A 1 377 ? -39.031 5.934 8.156 1 89.44 377 LYS A O 1
ATOM 3044 N N . GLN A 1 378 ? -38.344 4.336 6.773 1 91.69 378 GLN A N 1
ATOM 3045 C CA . GLN A 1 378 ? -36.969 4.383 7.309 1 91.69 378 GLN A CA 1
ATOM 3046 C C . GLN A 1 378 ? -36.344 5.746 7.066 1 91.69 378 GLN A C 1
ATOM 3048 O O . GLN A 1 378 ? -35.719 6.316 7.969 1 91.69 378 GLN A O 1
ATOM 3053 N N . SER A 1 379 ? -36.5 6.168 5.895 1 89.5 379 SER A N 1
ATOM 3054 C CA . SER A 1 379 ? -35.906 7.457 5.523 1 89.5 379 SER A CA 1
ATOM 3055 C C . SER A 1 379 ? -36.531 8.594 6.328 1 89.5 379 SER A C 1
ATOM 3057 O O . SER A 1 379 ? -35.844 9.508 6.758 1 89.5 379 SER A O 1
ATOM 3059 N N . GLU A 1 380 ? -37.781 8.539 6.551 1 88.25 380 GLU A N 1
ATOM 3060 C CA . GLU A 1 380 ? -38.5 9.57 7.301 1 88.25 380 GLU A CA 1
ATOM 3061 C C . GLU A 1 380 ? -38.031 9.586 8.766 1 88.25 380 GLU A C 1
ATOM 3063 O O . GLU A 1 380 ? -37.812 10.656 9.328 1 88.25 380 GLU A O 1
ATOM 3068 N N . VAL A 1 381 ? -37.969 8.445 9.305 1 92.44 381 VAL A N 1
ATOM 3069 C CA . VAL A 1 381 ? -37.562 8.336 10.703 1 92.44 381 VAL A CA 1
ATOM 3070 C C . VAL A 1 381 ? -36.125 8.781 10.859 1 92.44 381 VAL A C 1
ATOM 3072 O O . VAL A 1 381 ? -35.75 9.438 11.836 1 92.44 381 VAL A O 1
ATOM 3075 N N . TYR A 1 382 ? -35.312 8.391 9.938 1 93.81 382 TYR A N 1
ATOM 3076 C CA . TYR A 1 382 ? -33.938 8.797 9.977 1 93.81 382 TYR A CA 1
ATOM 3077 C C . TYR A 1 382 ? -33.781 10.32 9.961 1 93.81 382 TYR A C 1
ATOM 3079 O O . TYR A 1 382 ? -33.062 10.898 10.758 1 93.81 382 TYR A O 1
ATOM 3087 N N . LYS A 1 383 ? -34.469 10.93 9.086 1 92.06 383 LYS A N 1
ATOM 3088 C CA . LYS A 1 383 ? -34.438 12.391 8.992 1 92.06 383 LYS A CA 1
ATOM 3089 C C . LYS A 1 383 ? -34.969 13.031 10.273 1 92.06 383 LYS A C 1
ATOM 3091 O O . LYS A 1 383 ? -34.469 14.07 10.703 1 92.06 383 LYS A O 1
ATOM 3096 N N . ALA A 1 384 ? -35.938 12.414 10.812 1 92.38 384 ALA A N 1
ATOM 3097 C CA . ALA A 1 384 ? -36.469 12.922 12.07 1 92.38 384 ALA A CA 1
ATOM 3098 C C . ALA A 1 384 ? -35.438 12.82 13.195 1 92.38 384 ALA A C 1
ATOM 3100 O O . ALA A 1 384 ? -35.312 13.742 14 1 92.38 384 ALA A O 1
ATOM 3101 N N . CYS A 1 385 ? -34.719 11.719 13.266 1 93.62 385 CYS A N 1
ATOM 3102 C CA . CYS A 1 385 ? -33.688 11.516 14.258 1 93.62 385 CYS A CA 1
ATOM 3103 C C . CYS A 1 385 ? -32.594 12.578 14.125 1 93.62 385 CYS A C 1
ATOM 3105 O O . CYS A 1 385 ? -32.188 13.172 15.125 1 93.62 385 CYS A O 1
ATOM 3107 N N . ARG A 1 386 ? -32.219 12.812 12.969 1 93 386 ARG A N 1
ATOM 3108 C CA . ARG A 1 386 ? -31.141 13.766 12.703 1 93 386 ARG A CA 1
ATOM 3109 C C . ARG A 1 386 ? -31.578 15.188 13.047 1 93 386 ARG A C 1
ATOM 3111 O O . ARG A 1 386 ? -30.781 15.984 13.562 1 93 386 ARG A O 1
ATOM 3118 N N . THR A 1 387 ? -32.75 15.461 12.672 1 92.56 387 THR A N 1
ATOM 3119 C CA . THR A 1 387 ? -33.281 16.781 12.984 1 92.56 387 THR A CA 1
ATOM 3120 C C . THR A 1 387 ? -33.375 16.984 14.5 1 92.56 387 THR A C 1
ATOM 3122 O O . THR A 1 387 ? -33.031 18.047 15.008 1 92.56 387 THR A O 1
ATOM 3125 N N . LEU A 1 388 ? -33.844 15.945 15.109 1 93.25 388 LEU A N 1
ATOM 3126 C CA . LEU A 1 388 ? -33.938 15.977 16.562 1 93.25 388 LEU A CA 1
ATOM 3127 C C . LEU A 1 388 ? -32.562 16.25 17.188 1 93.25 388 LEU A C 1
ATOM 3129 O O . LEU A 1 388 ? -32.438 17.062 18.094 1 93.25 388 LEU A O 1
ATOM 3133 N N . MET A 1 389 ? -31.562 15.633 16.75 1 93 389 MET A N 1
ATOM 3134 C CA . MET A 1 389 ? -30.188 15.766 17.234 1 93 389 MET A CA 1
ATOM 3135 C C . MET A 1 389 ? -29.688 17.203 17.078 1 93 389 MET A C 1
ATOM 3137 O O . MET A 1 389 ? -28.953 17.703 17.922 1 93 389 MET A O 1
ATOM 3141 N N . GLU A 1 390 ? -30.109 17.906 16.062 1 91.56 390 GLU A N 1
ATOM 3142 C CA . GLU A 1 390 ? -29.531 19.188 15.68 1 91.56 390 GLU A CA 1
ATOM 3143 C C . GLU A 1 390 ? -30.281 20.344 16.312 1 91.56 390 GLU A C 1
ATOM 3145 O O . GLU A 1 390 ? -29.938 21.516 16.094 1 91.56 390 GLU A O 1
ATOM 3150 N N . ILE A 1 391 ? -31.312 20.016 17.125 1 91.44 391 ILE A N 1
ATOM 3151 C CA . ILE A 1 391 ? -32.031 21.062 17.828 1 91.44 391 ILE A CA 1
ATOM 3152 C C . ILE A 1 391 ? -31.125 21.688 18.891 1 91.44 391 ILE A C 1
ATOM 3154 O O . ILE A 1 391 ? -30.531 20.984 19.703 1 91.44 391 ILE A O 1
ATOM 3158 N N . LEU A 1 392 ? -30.953 23.031 18.984 1 90.38 392 LEU A N 1
ATOM 3159 C CA . LEU A 1 392 ? -30 23.703 19.859 1 90.38 392 LEU A CA 1
ATOM 3160 C C . LEU A 1 392 ? -30.688 24.188 21.141 1 90.38 392 LEU A C 1
ATOM 3162 O O . LEU A 1 392 ? -30.031 24.359 22.156 1 90.38 392 LEU A O 1
ATOM 3166 N N . ASP A 1 393 ? -31.969 24.406 21 1 91 393 ASP A N 1
ATOM 3167 C CA . ASP A 1 393 ? -32.719 24.859 22.188 1 91 393 ASP A CA 1
ATOM 3168 C C . ASP A 1 393 ? -33.156 23.688 23.047 1 91 393 ASP A C 1
ATOM 3170 O O . ASP A 1 393 ? -33.781 22.75 22.562 1 91 393 ASP A O 1
ATOM 3174 N N . VAL A 1 394 ? -32.844 23.734 24.359 1 94.56 394 VAL A N 1
ATOM 3175 C CA . VAL A 1 394 ? -33.031 22.609 25.266 1 94.56 394 VAL A CA 1
ATOM 3176 C C . VAL A 1 394 ? -34.531 22.328 25.438 1 94.56 394 VAL A C 1
ATOM 3178 O O . VAL A 1 394 ? -34.969 21.172 25.406 1 94.56 394 VAL A O 1
ATOM 3181 N N . GLU A 1 395 ? -35.344 23.375 25.578 1 94.06 395 GLU A N 1
ATOM 3182 C CA . GLU A 1 395 ? -36.781 23.188 25.781 1 94.06 395 GLU A CA 1
ATOM 3183 C C . GLU A 1 395 ? -37.438 22.625 24.531 1 94.06 395 GLU A C 1
ATOM 3185 O O . GLU A 1 395 ? -38.25 21.688 24.609 1 94.06 395 GLU A O 1
ATOM 3190 N N . GLN A 1 396 ? -37.062 23.219 23.484 1 93.19 396 GLN A N 1
ATOM 3191 C CA . GLN A 1 396 ? -37.594 22.734 22.219 1 93.19 396 GLN A CA 1
ATOM 3192 C C . GLN A 1 396 ? -37.188 21.281 21.984 1 93.19 396 GLN A C 1
ATOM 3194 O O . GLN A 1 396 ? -37.969 20.5 21.438 1 93.19 396 GLN A O 1
ATOM 3199 N N . PHE A 1 397 ? -35.969 20.969 22.391 1 94.81 397 PHE A N 1
ATOM 3200 C CA . PHE A 1 397 ? -35.469 19.609 22.203 1 94.81 397 PHE A CA 1
ATOM 3201 C C . PHE A 1 397 ? -36.312 18.594 22.984 1 94.81 397 PHE A C 1
ATOM 3203 O O . PHE A 1 397 ? -36.719 17.578 22.438 1 94.81 397 PHE A O 1
ATOM 3210 N N . HIS A 1 398 ? -36.625 18.891 24.172 1 95.38 398 HIS A N 1
ATOM 3211 C CA . HIS A 1 398 ? -37.375 17.938 25.016 1 95.38 398 HIS A CA 1
ATOM 3212 C C . HIS A 1 398 ? -38.812 17.766 24.531 1 95.38 398 HIS A C 1
ATOM 3214 O O . HIS A 1 398 ? -39.344 16.656 24.562 1 95.38 398 HIS A O 1
ATOM 3220 N N . GLU A 1 399 ? -39.375 18.844 24.031 1 93.81 399 GLU A N 1
ATOM 3221 C CA . GLU A 1 399 ? -40.719 18.766 23.453 1 93.81 399 GLU A CA 1
ATOM 3222 C C . GLU A 1 399 ? -40.75 17.891 22.203 1 93.81 399 GLU A C 1
ATOM 3224 O O . GLU A 1 399 ? -41.594 17.031 22.047 1 93.81 399 GLU A O 1
ATOM 3229 N N . SER A 1 400 ? -39.75 18.141 21.422 1 94.69 400 SER A N 1
ATOM 3230 C CA . SER A 1 400 ? -39.688 17.406 20.172 1 94.69 400 SER A CA 1
ATOM 3231 C C . SER A 1 400 ? -39.312 15.938 20.422 1 94.69 400 SER A C 1
ATOM 3233 O O . SER A 1 400 ? -39.719 15.055 19.672 1 94.69 400 SER A O 1
ATOM 3235 N N . LEU A 1 401 ? -38.469 15.703 21.422 1 96 401 LEU A N 1
ATOM 3236 C CA . LEU A 1 401 ? -38.094 14.344 21.781 1 96 401 LEU A CA 1
ATOM 3237 C C . LEU A 1 401 ? -39.312 13.516 22.172 1 96 401 LEU A C 1
ATOM 3239 O O . LEU A 1 401 ? -39.469 12.391 21.719 1 96 401 LEU A O 1
ATOM 3243 N N . GLU A 1 402 ? -40.188 14.094 22.953 1 94.38 402 GLU A N 1
ATOM 3244 C CA . GLU A 1 402 ? -41.406 13.406 23.391 1 94.38 402 GLU A CA 1
ATOM 3245 C C . GLU A 1 402 ? -42.344 13.141 22.234 1 94.38 402 GLU A C 1
ATOM 3247 O O . GLU A 1 402 ? -42.906 12.055 22.109 1 94.38 402 GLU A O 1
ATOM 3252 N N . SER A 1 403 ? -42.438 14.133 21.391 1 93.62 403 SER A N 1
ATOM 3253 C CA . SER A 1 403 ? -43.312 14.008 20.234 1 93.62 403 SER A CA 1
ATOM 3254 C C . SER A 1 403 ? -42.781 12.953 19.266 1 93.62 403 SER A C 1
ATOM 3256 O O . SER A 1 403 ? -43.562 12.227 18.641 1 93.62 403 SER A O 1
ATOM 3258 N N . PHE A 1 404 ? -41.5 12.961 19.172 1 94.62 404 PHE A N 1
ATOM 3259 C CA . PHE A 1 404 ? -40.844 12 18.281 1 94.62 404 PHE A CA 1
ATOM 3260 C C . PHE A 1 404 ? -41.094 10.57 18.766 1 94.62 404 PHE A C 1
ATOM 3262 O O . PHE A 1 404 ? -41.406 9.68 17.984 1 94.62 404 PHE A O 1
ATOM 3269 N N . LEU A 1 405 ? -40.875 10.398 20.016 1 94.75 405 LEU A N 1
ATOM 3270 C CA . LEU A 1 405 ? -41.094 9.078 20.609 1 94.75 405 LEU A CA 1
ATOM 3271 C C . LEU A 1 405 ? -42.531 8.617 20.422 1 94.75 405 LEU A C 1
ATOM 3273 O O . LEU A 1 405 ? -42.781 7.453 20.094 1 94.75 405 LEU A O 1
ATOM 3277 N N . ALA A 1 406 ? -43.469 9.531 20.562 1 92.38 406 ALA A N 1
ATOM 3278 C CA . ALA A 1 406 ? -44.906 9.211 20.391 1 92.38 406 ALA A CA 1
ATOM 3279 C C . ALA A 1 406 ? -45.188 8.859 18.938 1 92.38 406 ALA A C 1
ATOM 3281 O O . ALA A 1 406 ? -45.938 7.902 18.656 1 92.38 406 ALA A O 1
ATOM 3282 N N . MET A 1 407 ? -44.625 9.578 18.094 1 91.44 407 MET A N 1
ATOM 3283 C CA . MET A 1 407 ? -44.812 9.352 16.672 1 91.44 407 MET A CA 1
ATOM 3284 C C . MET A 1 407 ? -44.344 7.961 16.266 1 91.44 407 MET A C 1
ATOM 3286 O O . MET A 1 407 ? -45.031 7.25 15.531 1 91.44 407 MET A O 1
ATOM 3290 N N . CYS A 1 408 ? -43.188 7.59 16.766 1 93.19 408 CYS A N 1
ATOM 3291 C CA . CYS A 1 408 ? -42.625 6.301 16.391 1 93.19 408 CYS A CA 1
ATOM 3292 C C . CYS A 1 408 ? -43.375 5.156 17.047 1 93.19 408 CYS A C 1
ATOM 3294 O O . CYS A 1 408 ? -43.594 4.113 16.438 1 93.19 408 CYS A O 1
ATOM 3296 N N . LYS A 1 409 ? -43.812 5.336 18.25 1 92.25 409 LYS A N 1
ATOM 3297 C CA . LYS A 1 409 ? -44.438 4.262 19.016 1 92.25 409 LYS A CA 1
ATOM 3298 C C . LYS A 1 409 ? -45.875 4.059 18.562 1 92.25 409 LYS A C 1
ATOM 3300 O O . LYS A 1 409 ? -46.438 2.959 18.688 1 92.25 409 LYS A O 1
ATOM 3305 N N . ASP A 1 410 ? -46.562 5.031 18.016 1 90.19 410 ASP A N 1
ATOM 3306 C CA . ASP A 1 410 ? -47.969 4.965 17.609 1 90.19 410 ASP A CA 1
ATOM 3307 C C . ASP A 1 410 ? -48.125 4.219 16.281 1 90.19 410 ASP A C 1
ATOM 3309 O O . ASP A 1 410 ? -49.188 3.684 15.969 1 90.19 410 ASP A O 1
ATOM 3313 N N . ASP A 1 411 ? -47.094 4.25 15.555 1 90.62 411 ASP A N 1
ATOM 3314 C CA . ASP A 1 411 ? -47.094 3.555 14.273 1 90.62 411 ASP A CA 1
ATOM 3315 C C . ASP A 1 411 ? -46.562 2.133 14.414 1 90.62 411 ASP A C 1
ATOM 3317 O O . ASP A 1 411 ? -45.469 1.923 14.977 1 90.62 411 ASP A O 1
ATOM 3321 N N . ILE A 1 412 ? -47.281 1.245 13.906 1 88.62 412 ILE A N 1
ATOM 3322 C CA . ILE A 1 412 ? -46.938 -0.171 14.062 1 88.62 412 ILE A CA 1
ATOM 3323 C C . ILE A 1 412 ? -45.625 -0.485 13.359 1 88.62 412 ILE A C 1
ATOM 3325 O O . ILE A 1 412 ? -44.844 -1.283 13.852 1 88.62 412 ILE A O 1
ATOM 3329 N N . ASP A 1 413 ? -45.375 0.152 12.266 1 90.56 413 ASP A N 1
ATOM 3330 C CA . ASP A 1 413 ? -44.156 -0.126 11.484 1 90.56 413 ASP A CA 1
ATOM 3331 C C . ASP A 1 413 ? -42.906 0.422 12.172 1 90.56 413 ASP A C 1
ATOM 3333 O O . ASP A 1 413 ? -41.812 -0.125 12.008 1 90.56 413 ASP A O 1
ATOM 3337 N N . THR A 1 414 ? -43.062 1.484 12.906 1 93.62 414 THR A N 1
ATOM 3338 C CA . THR A 1 414 ? -41.906 2.152 13.477 1 93.62 414 THR A CA 1
ATOM 3339 C C . THR A 1 414 ? -41.812 1.913 14.977 1 93.62 414 THR A C 1
ATOM 3341 O O . THR A 1 414 ? -40.906 2.424 15.648 1 93.62 414 THR A O 1
ATOM 3344 N N . HIS A 1 415 ? -42.688 1.129 15.492 1 93.69 415 HIS A N 1
ATOM 3345 C CA . HIS A 1 415 ? -42.781 0.908 16.938 1 93.69 415 HIS A CA 1
ATOM 3346 C C . HIS A 1 415 ? -41.5 0.311 17.5 1 93.69 415 HIS A C 1
ATOM 3348 O O . HIS A 1 415 ? -41.031 0.73 18.562 1 93.69 415 HIS A O 1
ATOM 3354 N N . ASN A 1 416 ? -41 -0.616 16.859 1 92.75 416 ASN A N 1
ATOM 3355 C CA . ASN A 1 416 ? -39.781 -1.279 17.344 1 92.75 416 ASN A CA 1
ATOM 3356 C C . ASN A 1 416 ? -38.594 -0.319 17.391 1 92.75 416 ASN A C 1
ATOM 3358 O O . ASN A 1 416 ? -37.75 -0.398 18.281 1 92.75 416 ASN A O 1
ATOM 3362 N N . PHE A 1 417 ? -38.562 0.515 16.469 1 95.44 417 PHE A N 1
ATOM 3363 C CA . PHE A 1 417 ? -37.5 1.511 16.484 1 95.44 417 PHE A CA 1
ATOM 3364 C C . PHE A 1 417 ? -37.719 2.504 17.625 1 95.44 417 PHE A C 1
ATOM 3366 O O . PHE A 1 417 ? -36.75 2.908 18.297 1 95.44 417 PHE A O 1
ATOM 3373 N N . GLY A 1 418 ? -38.906 2.918 17.75 1 95 418 GLY A N 1
ATOM 3374 C CA . GLY A 1 418 ? -39.219 3.805 18.875 1 95 418 GLY A CA 1
ATOM 3375 C C . GLY A 1 418 ? -38.812 3.232 20.219 1 95 418 GLY A C 1
ATOM 3376 O O . GLY A 1 418 ? -38.281 3.947 21.062 1 95 418 GLY A O 1
ATOM 3377 N N . ALA A 1 419 ? -39.062 2.012 20.359 1 94.44 419 ALA A N 1
ATOM 3378 C CA . ALA A 1 419 ? -38.688 1.34 21.609 1 94.44 419 ALA A CA 1
ATOM 3379 C C . ALA A 1 419 ? -37.188 1.29 21.766 1 94.44 419 ALA A C 1
ATOM 3381 O O . ALA A 1 419 ? -36.656 1.484 22.859 1 94.44 419 ALA A O 1
ATOM 3382 N N . TYR A 1 420 ? -36.594 1.016 20.703 1 94.06 420 TYR A N 1
ATOM 3383 C CA . TYR A 1 420 ? -35.125 1.013 20.688 1 94.06 420 TYR A CA 1
ATOM 3384 C C . TYR A 1 420 ? -34.562 2.375 21.094 1 94.06 420 TYR A C 1
ATOM 3386 O O . TYR A 1 420 ? -33.688 2.467 21.953 1 94.06 420 TYR A O 1
ATOM 3394 N N . PHE A 1 421 ? -35.094 3.352 20.469 1 96.12 421 PHE A N 1
ATOM 3395 C CA . PHE A 1 421 ? -34.625 4.707 20.688 1 96.12 421 PHE A CA 1
ATOM 3396 C C . PHE A 1 421 ? -34.875 5.141 22.141 1 96.12 421 PHE A C 1
ATOM 3398 O O . PHE A 1 421 ? -34.031 5.801 22.75 1 96.12 421 PHE A O 1
ATOM 3405 N N . GLU A 1 422 ? -35.938 4.812 22.641 1 95.19 422 GLU A N 1
ATOM 3406 C CA . GLU A 1 422 ? -36.281 5.156 24.016 1 95.19 422 GLU A CA 1
ATOM 3407 C C . GLU A 1 422 ? -35.344 4.465 25 1 95.19 422 GLU A C 1
ATOM 3409 O O . GLU A 1 422 ? -34.875 5.086 25.953 1 95.19 422 GLU A O 1
ATOM 3414 N N . LYS A 1 423 ? -35.031 3.297 24.719 1 93.19 423 LYS A N 1
ATOM 3415 C CA . LYS A 1 423 ? -34.219 2.486 25.625 1 93.19 423 LYS A CA 1
ATOM 3416 C C . LYS A 1 423 ? -32.781 2.951 25.609 1 93.19 423 LYS A C 1
ATOM 3418 O O . LYS A 1 423 ? -32.125 2.996 26.672 1 93.19 423 LYS A O 1
ATOM 3423 N N . HIS A 1 424 ? -32.219 3.357 24.516 1 92.75 424 HIS A N 1
ATOM 3424 C CA . HIS A 1 424 ? -30.781 3.529 24.391 1 92.75 424 HIS A CA 1
ATOM 3425 C C . HIS A 1 424 ? -30.406 5.008 24.359 1 92.75 424 HIS A C 1
ATOM 3427 O O . HIS A 1 424 ? -29.281 5.371 24.688 1 92.75 424 HIS A O 1
ATOM 3433 N N . TYR A 1 425 ? -31.344 5.906 23.953 1 94 425 TYR A N 1
ATOM 3434 C CA . TYR A 1 425 ? -30.891 7.27 23.688 1 94 425 TYR A CA 1
ATOM 3435 C C . TYR A 1 425 ? -31.766 8.289 24.406 1 94 425 TYR A C 1
ATOM 3437 O O . TYR A 1 425 ? -31.297 9.336 24.844 1 94 425 TYR A O 1
ATOM 3445 N N . ALA A 1 426 ? -33.031 8.047 24.625 1 94.62 426 ALA A N 1
ATOM 3446 C CA . ALA A 1 426 ? -33.969 9.031 25.156 1 94.62 426 ALA A CA 1
ATOM 3447 C C . ALA A 1 426 ? -33.625 9.398 26.594 1 94.62 426 ALA A C 1
ATOM 3449 O O . ALA A 1 426 ? -33.906 10.516 27.031 1 94.62 426 ALA A O 1
ATOM 3450 N N . HIS A 1 427 ? -32.969 8.539 27.328 1 91.75 427 HIS A N 1
ATOM 3451 C CA . HIS A 1 427 ? -32.719 8.781 28.75 1 91.75 427 HIS A CA 1
ATOM 3452 C C . HIS A 1 427 ? -31.359 9.469 28.953 1 91.75 427 HIS A C 1
ATOM 3454 O O . HIS A 1 427 ? -31.031 9.883 30.062 1 91.75 427 HIS A O 1
ATOM 3460 N N . ARG A 1 428 ? -30.547 9.594 28 1 92.38 428 ARG A N 1
ATOM 3461 C CA . ARG A 1 428 ? -29.234 10.227 28.125 1 92.38 428 ARG A CA 1
ATOM 3462 C C . ARG A 1 428 ? -28.984 11.203 26.984 1 92.38 428 ARG A C 1
ATOM 3464 O O . ARG A 1 428 ? -27.953 11.125 26.312 1 92.38 428 ARG A O 1
ATOM 3471 N N . PRO A 1 429 ? -29.812 12.164 26.75 1 94.31 429 PRO A N 1
ATOM 3472 C CA . PRO A 1 429 ? -29.641 13.109 25.641 1 94.31 429 PRO A CA 1
ATOM 3473 C C . PRO A 1 429 ? -28.391 13.961 25.781 1 94.31 429 PRO A C 1
ATOM 3475 O O . PRO A 1 429 ? -27.859 14.453 24.781 1 94.31 429 PRO A O 1
ATOM 3478 N N . GLU A 1 430 ? -27.859 14.188 26.984 1 92.88 430 GLU A N 1
ATOM 3479 C CA . GLU A 1 430 ? -26.688 15.023 27.219 1 92.88 430 GLU A CA 1
ATOM 3480 C C . GLU A 1 430 ? -25.453 14.477 26.5 1 92.88 430 GLU A C 1
ATOM 3482 O O . GLU A 1 430 ? -24.5 15.211 26.234 1 92.88 430 GLU A O 1
ATOM 3487 N N . GLN A 1 431 ? -25.5 13.258 26.172 1 92.62 431 GLN A N 1
ATOM 3488 C CA . GLN A 1 431 ? -24.344 12.602 25.609 1 92.62 431 GLN A CA 1
ATOM 3489 C C . GLN A 1 431 ? -24.328 12.719 24.078 1 92.62 431 GLN A C 1
ATOM 3491 O O . GLN A 1 431 ? -23.297 12.508 23.453 1 92.62 431 GLN A O 1
ATOM 3496 N N . TRP A 1 432 ? -25.5 13.062 23.469 1 92.62 432 TRP A N 1
ATOM 3497 C CA . TRP A 1 432 ? -25.484 12.992 22 1 92.62 432 TRP A CA 1
ATOM 3498 C C . TRP A 1 432 ? -26.188 14.195 21.391 1 92.62 432 TRP A C 1
ATOM 3500 O O . TRP A 1 432 ? -25.938 14.547 20.234 1 92.62 432 TRP A O 1
ATOM 3510 N N . ALA A 1 433 ? -27.094 14.898 22.078 1 94.44 433 ALA A N 1
ATOM 3511 C CA . ALA A 1 433 ? -27.891 15.992 21.531 1 94.44 433 ALA A CA 1
ATOM 3512 C C . ALA A 1 433 ? -27.062 17.266 21.422 1 94.44 433 ALA A C 1
ATOM 3514 O O . ALA A 1 433 ? -26.281 17.578 22.328 1 94.44 433 ALA A O 1
ATOM 3515 N N . PHE A 1 434 ? -27.25 18.047 20.438 1 93.25 434 PHE A N 1
ATOM 3516 C CA . PHE A 1 434 ? -26.453 19.234 20.156 1 93.25 434 PHE A CA 1
ATOM 3517 C C . PHE A 1 434 ? -26.734 20.328 21.188 1 93.25 434 PHE A C 1
ATOM 3519 O O . PHE A 1 434 ? -25.859 21.141 21.5 1 93.25 434 PHE A O 1
ATOM 3526 N N . CYS A 1 435 ? -27.953 20.344 21.672 1 93.19 435 CYS A N 1
ATOM 3527 C CA . CYS A 1 435 ? -28.328 21.391 22.625 1 93.19 435 CYS A CA 1
ATOM 3528 C C . CYS A 1 435 ? -27.453 21.312 23.859 1 93.19 435 CYS A C 1
ATOM 3530 O O . CYS A 1 435 ? -27.266 22.312 24.562 1 93.19 435 CYS A O 1
ATOM 3532 N N . TYR A 1 436 ? -26.828 20.188 24.109 1 92.12 436 TYR A N 1
ATOM 3533 C CA . TYR A 1 436 ? -25.984 20.016 25.281 1 92.12 436 TYR A CA 1
ATOM 3534 C C . TYR A 1 436 ? -24.5 20.062 24.891 1 92.12 436 TYR A C 1
ATOM 3536 O O . TYR A 1 436 ? -23.625 19.875 25.75 1 92.12 436 TYR A O 1
ATOM 3544 N N . ARG A 1 437 ? -24.172 20.281 23.656 1 90.19 437 ARG A N 1
ATOM 3545 C CA . ARG A 1 437 ? -22.812 20.312 23.141 1 90.19 437 ARG A CA 1
ATOM 3546 C C . ARG A 1 437 ? -22.422 21.719 22.719 1 90.19 437 ARG A C 1
ATOM 3548 O O . ARG A 1 437 ? -21.359 21.922 22.094 1 90.19 437 ARG A O 1
ATOM 3555 N N . SER A 1 438 ? -23.188 22.562 23.078 1 86.19 438 SER A N 1
ATOM 3556 C CA . SER A 1 438 ? -22.953 23.938 22.656 1 86.19 438 SER A CA 1
ATOM 3557 C C . SER A 1 438 ? -21.625 24.469 23.203 1 86.19 438 SER A C 1
ATOM 3559 O O . SER A 1 438 ? -21.359 24.344 24.391 1 86.19 438 SER A O 1
ATOM 3561 N N . ASP A 1 439 ? -20.766 24.875 22.344 1 84 439 ASP A N 1
ATOM 3562 C CA . ASP A 1 439 ? -19.516 25.578 22.656 1 84 439 ASP A CA 1
ATOM 3563 C C . ASP A 1 439 ? -18.422 24.594 23.078 1 84 439 ASP A C 1
ATOM 3565 O O . ASP A 1 439 ? -17.422 25 23.672 1 84 439 ASP A O 1
ATOM 3569 N N . LEU A 1 440 ? -18.641 23.391 22.875 1 86.75 440 LEU A N 1
ATOM 3570 C CA . LEU A 1 440 ? -17.625 22.406 23.219 1 86.75 440 LEU A CA 1
ATOM 3571 C C . LEU A 1 440 ? -16.719 22.109 22.031 1 86.75 440 LEU A C 1
ATOM 3573 O O . LEU A 1 440 ? -15.617 21.594 22.203 1 86.75 440 LEU A O 1
ATOM 3577 N N . ALA A 1 441 ? -17.062 22.422 20.859 1 79.25 441 ALA A N 1
ATOM 3578 C CA . ALA A 1 441 ? -16.297 22.344 19.625 1 79.25 441 ALA A CA 1
ATOM 3579 C C . ALA A 1 441 ? -15.781 20.938 19.375 1 79.25 441 ALA A C 1
ATOM 3581 O O . ALA A 1 441 ? -14.633 20.734 18.984 1 79.25 441 ALA A O 1
ATOM 3582 N N . LEU A 1 442 ? -16.469 19.891 19.719 1 79.94 442 LEU A N 1
ATOM 3583 C CA . LEU A 1 442 ? -16.109 18.5 19.484 1 79.94 442 LEU A CA 1
ATOM 3584 C C . LEU A 1 442 ? -17.344 17.656 19.141 1 79.94 442 LEU A C 1
ATOM 3586 O O . LEU A 1 442 ? -18.25 17.531 19.969 1 79.94 442 LEU A O 1
ATOM 3590 N N . ASN A 1 443 ? -17.406 17.234 17.938 1 73.12 443 ASN A N 1
ATOM 3591 C CA . ASN A 1 443 ? -18.594 16.469 17.531 1 73.12 443 ASN A CA 1
ATOM 3592 C C . ASN A 1 443 ? -18.219 15.055 17.094 1 73.12 443 ASN A C 1
ATOM 3594 O O . ASN A 1 443 ? -19.031 14.133 17.234 1 73.12 443 ASN A O 1
ATOM 3598 N N . THR A 1 444 ? -17.188 14.93 16.484 1 69.88 444 THR A N 1
ATOM 3599 C CA . THR A 1 444 ? -16.875 13.609 15.945 1 69.88 444 THR A CA 1
ATOM 3600 C C . THR A 1 444 ? -15.469 13.172 16.375 1 69.88 444 THR A C 1
ATOM 3602 O O . THR A 1 444 ? -14.672 14 16.828 1 69.88 444 THR A O 1
ATOM 3605 N N . ASN A 1 445 ? -15.398 11.844 16.453 1 70.44 445 ASN A N 1
ATOM 3606 C CA . ASN A 1 445 ? -14.094 11.227 16.672 1 70.44 445 ASN A CA 1
ATOM 3607 C C . ASN A 1 445 ? -13.32 11.07 15.367 1 70.44 445 ASN A C 1
ATOM 3609 O O . ASN A 1 445 ? -12.633 10.07 15.156 1 70.44 445 ASN A O 1
ATOM 3613 N N . MET A 1 446 ? -13.461 11.992 14.492 1 80.06 446 MET A N 1
ATOM 3614 C CA . MET A 1 446 ? -12.828 11.93 13.18 1 80.06 446 MET A CA 1
ATOM 3615 C C . MET A 1 446 ? -11.305 11.914 13.305 1 80.06 446 MET A C 1
ATOM 3617 O O . MET A 1 446 ? -10.609 11.391 12.438 1 80.06 446 MET A O 1
ATOM 3621 N N . PHE A 1 447 ? -10.859 12.391 14.461 1 86.88 447 PHE A N 1
ATOM 3622 C CA . PHE A 1 447 ? -9.422 12.422 14.688 1 86.88 447 PHE A CA 1
ATOM 3623 C C . PHE A 1 447 ? -8.859 11.016 14.781 1 86.88 447 PHE A C 1
ATOM 3625 O O . PHE A 1 447 ? -7.809 10.719 14.211 1 86.88 447 PHE A O 1
ATOM 3632 N N . LEU A 1 448 ? -9.578 10.227 15.508 1 88.44 448 LEU A N 1
ATOM 3633 C CA . LEU A 1 448 ? -9.102 8.859 15.695 1 88.44 448 LEU A CA 1
ATOM 3634 C C . LEU A 1 448 ? -9.203 8.062 14.398 1 88.44 448 LEU A C 1
ATOM 3636 O O . LEU A 1 448 ? -8.312 7.273 14.078 1 88.44 448 LEU A O 1
ATOM 3640 N N . GLU A 1 449 ? -10.211 8.258 13.641 1 84.56 449 GLU A N 1
ATOM 3641 C CA . GLU A 1 449 ? -10.344 7.613 12.336 1 84.56 449 GLU A CA 1
ATOM 3642 C C . GLU A 1 449 ? -9.219 8.047 11.398 1 84.56 449 GLU A C 1
ATOM 3644 O O . GLU A 1 449 ? -8.672 7.227 10.656 1 84.56 449 GLU A O 1
ATOM 3649 N N . ALA A 1 450 ? -8.977 9.312 11.414 1 87.75 450 ALA A N 1
ATOM 3650 C CA . ALA A 1 450 ? -7.887 9.828 10.586 1 87.75 450 ALA A CA 1
ATOM 3651 C C . ALA A 1 450 ? -6.555 9.211 10.992 1 87.75 450 ALA A C 1
ATOM 3653 O O . ALA A 1 450 ? -5.734 8.875 10.133 1 87.75 450 ALA A O 1
ATOM 3654 N N . MET A 1 451 ? -6.41 9.078 12.258 1 90.38 451 MET A N 1
ATOM 3655 C CA . MET A 1 451 ? -5.18 8.461 12.758 1 90.38 451 MET A CA 1
ATOM 3656 C C . MET A 1 451 ? -5.07 7.016 12.289 1 90.38 451 MET A C 1
ATOM 3658 O O . MET A 1 451 ? -4.008 6.582 11.836 1 90.38 451 MET A O 1
ATOM 3662 N N . HIS A 1 452 ? -6.117 6.312 12.406 1 86.31 452 HIS A N 1
ATOM 3663 C CA . HIS A 1 452 ? -6.109 4.91 12 1 86.31 452 HIS A CA 1
ATOM 3664 C C . HIS A 1 452 ? -5.855 4.77 10.5 1 86.31 452 HIS A C 1
ATOM 3666 O O . HIS A 1 452 ? -5.172 3.84 10.07 1 86.31 452 HIS A O 1
ATOM 3672 N N . LYS A 1 453 ? -6.418 5.633 9.781 1 86.5 453 LYS A N 1
ATOM 3673 C CA . LYS A 1 453 ? -6.176 5.637 8.336 1 86.5 453 LYS A CA 1
ATOM 3674 C C . LYS A 1 453 ? -4.703 5.891 8.031 1 86.5 453 LYS A C 1
ATOM 3676 O O . LYS A 1 453 ? -4.133 5.258 7.137 1 86.5 453 LYS A O 1
ATOM 3681 N N . LYS A 1 454 ? -4.188 6.832 8.742 1 88.69 454 LYS A N 1
ATOM 3682 C CA . LYS A 1 454 ? -2.768 7.129 8.562 1 88.69 454 LYS A CA 1
ATOM 3683 C C . LYS A 1 454 ? -1.909 5.914 8.898 1 88.69 454 LYS A C 1
ATOM 3685 O O . LYS A 1 454 ? -0.958 5.598 8.18 1 88.69 454 LYS A O 1
ATOM 3690 N N . LEU A 1 455 ? -2.275 5.266 9.969 1 88.5 455 LEU A N 1
ATOM 3691 C CA . LEU A 1 455 ? -1.532 4.074 10.367 1 88.5 455 LEU A CA 1
ATOM 3692 C C . LEU A 1 455 ? -1.646 2.984 9.305 1 88.5 455 LEU A C 1
ATOM 3694 O O . LEU A 1 455 ? -0.648 2.352 8.953 1 88.5 455 LEU A O 1
ATOM 3698 N N . LYS A 1 456 ? -2.795 2.809 8.773 1 84.44 456 LYS A N 1
ATOM 3699 C CA . LYS A 1 456 ? -3.072 1.745 7.812 1 84.44 456 LYS A CA 1
ATOM 3700 C C . LYS A 1 456 ? -2.396 2.025 6.473 1 84.44 456 LYS A C 1
ATOM 3702 O O . LYS A 1 456 ? -1.771 1.137 5.887 1 84.44 456 LYS A O 1
ATOM 3707 N N . TYR A 1 457 ? -2.396 3.201 5.996 1 81.06 457 TYR A N 1
ATOM 3708 C CA . TYR A 1 457 ? -1.992 3.461 4.617 1 81.06 457 TYR A CA 1
ATOM 3709 C C . TYR A 1 457 ? -0.579 4.027 4.562 1 81.06 457 TYR A C 1
ATOM 3711 O O . TYR A 1 457 ? 0.156 3.785 3.6 1 81.06 457 TYR A O 1
ATOM 3719 N N . CYS A 1 458 ? -0.215 4.812 5.539 1 83.12 458 CYS A N 1
ATOM 3720 C CA . CYS A 1 458 ? 1.102 5.438 5.48 1 83.12 458 CYS A CA 1
ATOM 3721 C C . CYS A 1 458 ? 2.164 4.531 6.094 1 83.12 458 CYS A C 1
ATOM 3723 O O . CYS A 1 458 ? 3.316 4.535 5.656 1 83.12 458 CYS A O 1
ATOM 3725 N N . TYR A 1 459 ? 1.741 3.758 7.031 1 86.06 459 TYR A N 1
ATOM 3726 C CA . TYR A 1 459 ? 2.744 2.975 7.742 1 86.06 459 TYR A CA 1
ATOM 3727 C C . TYR A 1 459 ? 2.641 1.498 7.379 1 86.06 459 TYR A C 1
ATOM 3729 O O . TYR A 1 459 ? 3.656 0.821 7.207 1 86.06 459 TYR A O 1
ATOM 3737 N N . MET A 1 460 ? 1.421 1.069 7.184 1 82 460 MET A N 1
ATOM 3738 C CA . MET A 1 460 ? 1.24 -0.342 6.855 1 82 460 MET A CA 1
ATOM 3739 C C . MET A 1 460 ? 1.019 -0.53 5.359 1 82 460 MET A C 1
ATOM 3741 O O . MET A 1 460 ? 0.931 -1.66 4.875 1 82 460 MET A O 1
ATOM 3745 N N . HIS A 1 461 ? 0.832 0.514 4.637 1 77.31 461 HIS A N 1
ATOM 3746 C CA . HIS A 1 461 ? 0.701 0.534 3.184 1 77.31 461 HIS A CA 1
ATOM 3747 C C . HIS A 1 461 ? -0.477 -0.319 2.725 1 77.31 461 HIS A C 1
ATOM 3749 O O . HIS A 1 461 ? -0.371 -1.05 1.736 1 77.31 461 HIS A O 1
ATOM 3755 N N . GLY A 1 462 ? -1.432 -0.324 3.537 1 72.12 462 GLY A N 1
ATOM 3756 C CA . GLY A 1 462 ? -2.656 -1.018 3.172 1 72.12 462 GLY A CA 1
ATOM 3757 C C . GLY A 1 462 ? -2.611 -2.506 3.467 1 72.12 462 GLY A C 1
ATOM 3758 O O . GLY A 1 462 ? -3.59 -3.219 3.238 1 72.12 462 GLY A O 1
ATOM 3759 N N . ASN A 1 463 ? -1.49 -3.018 3.951 1 72.06 463 ASN A N 1
ATOM 3760 C CA . ASN A 1 463 ? -1.372 -4.43 4.289 1 72.06 463 ASN A CA 1
ATOM 3761 C C . ASN A 1 463 ? -1.832 -4.707 5.715 1 72.06 463 ASN A C 1
ATOM 3763 O O . ASN A 1 463 ? -1.79 -3.82 6.57 1 72.06 463 ASN A O 1
ATOM 3767 N N . GLN A 1 464 ? -2.393 -5.852 5.895 1 72.62 464 GLN A N 1
ATOM 3768 C CA . GLN A 1 464 ? -2.754 -6.242 7.25 1 72.62 464 GLN A CA 1
ATOM 3769 C C . GLN A 1 464 ? -1.523 -6.672 8.047 1 72.62 464 GLN A C 1
ATOM 3771 O O . GLN A 1 464 ? -0.758 -7.527 7.602 1 72.62 464 GLN A O 1
ATOM 3776 N N . ASN A 1 465 ? -1.268 -5.961 9.094 1 76.81 465 ASN A N 1
ATOM 3777 C CA . ASN A 1 465 ? -0.149 -6.328 9.953 1 76.81 465 ASN A CA 1
ATOM 3778 C C . ASN A 1 465 ? -0.469 -7.562 10.789 1 76.81 465 ASN A C 1
ATOM 3780 O O . ASN A 1 465 ? -1.518 -7.625 11.43 1 76.81 465 ASN A O 1
ATOM 3784 N N . ARG A 1 466 ? 0.436 -8.508 10.797 1 76.69 466 ARG A N 1
ATOM 3785 C CA . ARG A 1 466 ? 0.199 -9.766 11.5 1 76.69 466 ARG A CA 1
ATOM 3786 C C . ARG A 1 466 ? 0.975 -9.812 12.812 1 76.69 466 ARG A C 1
ATOM 3788 O O . ARG A 1 466 ? 0.615 -10.555 13.727 1 76.69 466 ARG A O 1
ATOM 3795 N N . ARG A 1 467 ? 1.981 -9.031 12.984 1 87.06 467 ARG A N 1
ATOM 3796 C CA . ARG A 1 467 ? 2.889 -9.164 14.117 1 87.06 467 ARG A CA 1
ATOM 3797 C C . ARG A 1 467 ? 2.699 -8.016 15.102 1 87.06 467 ARG A C 1
ATOM 3799 O O . ARG A 1 467 ? 2.455 -6.875 14.703 1 87.06 467 ARG A O 1
ATOM 3806 N N . VAL A 1 468 ? 2.889 -8.312 16.375 1 89.88 468 VAL A N 1
ATOM 3807 C CA . VAL A 1 468 ? 2.764 -7.316 17.422 1 89.88 468 VAL A CA 1
ATOM 3808 C C . VAL A 1 468 ? 4.004 -6.422 17.438 1 89.88 468 VAL A C 1
ATOM 3810 O O . VAL A 1 468 ? 3.896 -5.207 17.641 1 89.88 468 VAL A O 1
ATOM 3813 N N . ASP A 1 469 ? 5.172 -7.008 17.328 1 88.44 469 ASP A N 1
ATOM 3814 C CA . ASP A 1 469 ? 6.402 -6.227 17.344 1 88.44 469 ASP A CA 1
ATOM 3815 C C . ASP A 1 469 ? 6.426 -5.191 16.234 1 88.44 469 ASP A C 1
ATOM 3817 O O . ASP A 1 469 ? 6.859 -4.055 16.422 1 88.44 469 ASP A O 1
ATOM 3821 N N . LYS A 1 470 ? 5.953 -5.547 15.086 1 88.62 470 LYS A N 1
ATOM 3822 C CA . LYS A 1 470 ? 5.859 -4.59 13.992 1 88.62 470 LYS A CA 1
ATOM 3823 C C . LYS A 1 470 ? 4.863 -3.479 14.32 1 88.62 470 LYS A C 1
ATOM 3825 O O . LYS A 1 470 ? 5.078 -2.318 13.961 1 88.62 470 LYS A O 1
ATOM 3830 N N . CYS A 1 471 ? 3.799 -3.848 14.906 1 90.38 471 CYS A N 1
ATOM 3831 C CA . CYS A 1 471 ? 2.814 -2.854 15.32 1 90.38 471 CYS A CA 1
ATOM 3832 C C . CYS A 1 471 ? 3.439 -1.826 16.266 1 90.38 471 CYS A C 1
ATOM 3834 O O . CYS A 1 471 ? 3.207 -0.625 16.125 1 90.38 471 CYS A O 1
ATOM 3836 N N . ILE A 1 472 ? 4.199 -2.346 17.172 1 91.75 472 ILE A N 1
ATOM 3837 C CA . ILE A 1 472 ? 4.879 -1.471 18.125 1 91.75 472 ILE A CA 1
ATOM 3838 C C . ILE A 1 472 ? 5.809 -0.519 17.375 1 91.75 472 ILE A C 1
ATOM 3840 O O . ILE A 1 472 ? 5.836 0.682 17.656 1 91.75 472 ILE A O 1
ATOM 3844 N N . SER A 1 473 ? 6.508 -1.058 16.469 1 89.25 473 SER A N 1
ATOM 3845 C CA . SER A 1 473 ? 7.43 -0.24 15.672 1 89.25 473 SER A CA 1
ATOM 3846 C C . SER A 1 473 ? 6.684 0.859 14.922 1 89.25 473 SER A C 1
ATOM 3848 O O . SER A 1 473 ? 7.152 1.998 14.859 1 89.25 473 SER A O 1
ATOM 3850 N N . PHE A 1 474 ? 5.539 0.521 14.359 1 90.19 474 PHE A N 1
ATOM 3851 C CA . PHE A 1 474 ? 4.727 1.501 13.648 1 90.19 474 PHE A CA 1
ATOM 3852 C C . PHE A 1 474 ? 4.254 2.6 14.594 1 90.19 474 PHE A C 1
ATOM 3854 O O . PHE A 1 474 ? 4.277 3.781 14.242 1 90.19 474 PHE A O 1
ATOM 3861 N N . LEU A 1 475 ? 3.877 2.207 15.781 1 92.5 475 LEU A N 1
ATOM 3862 C CA . LEU A 1 475 ? 3.357 3.168 16.75 1 92.5 475 LEU A CA 1
ATOM 3863 C C . LEU A 1 475 ? 4.461 4.102 17.234 1 92.5 475 LEU A C 1
ATOM 3865 O O . LEU A 1 475 ? 4.238 5.301 17.391 1 92.5 475 LEU A O 1
ATOM 3869 N N . MET A 1 476 ? 5.59 3.525 17.422 1 90.5 476 MET A N 1
ATOM 3870 C CA . MET A 1 476 ? 6.719 4.34 17.859 1 90.5 476 MET A CA 1
ATOM 3871 C C . MET A 1 476 ? 7.129 5.332 16.781 1 90.5 476 MET A C 1
ATOM 3873 O O . MET A 1 476 ? 7.406 6.496 17.062 1 90.5 476 MET A O 1
ATOM 3877 N N . ARG A 1 477 ? 7.133 4.867 15.578 1 89.06 477 ARG A N 1
ATOM 3878 C CA . ARG A 1 477 ? 7.434 5.762 14.461 1 89.06 477 ARG A CA 1
ATOM 3879 C C . ARG A 1 477 ? 6.359 6.832 14.312 1 89.06 477 ARG A C 1
ATOM 3881 O O . ARG A 1 477 ? 6.664 7.988 14.016 1 89.06 477 ARG A O 1
ATOM 3888 N N . PHE A 1 478 ? 5.207 6.395 14.5 1 91.44 478 PHE A N 1
ATOM 3889 C CA . PHE A 1 478 ? 4.082 7.312 14.422 1 91.44 478 PHE A CA 1
ATOM 3890 C C . PHE A 1 478 ? 4.211 8.422 15.453 1 91.44 478 PHE A C 1
ATOM 3892 O O . PHE A 1 478 ? 4.012 9.594 15.148 1 91.44 478 PHE A O 1
ATOM 3899 N N . SER A 1 479 ? 4.5 8.031 16.609 1 90.31 479 SER A N 1
ATOM 3900 C CA . SER A 1 479 ? 4.668 8.992 17.703 1 90.31 479 SER A CA 1
ATOM 3901 C C . SER A 1 479 ? 5.805 9.961 17.406 1 90.31 479 SER A C 1
ATOM 3903 O O . SER A 1 479 ? 5.684 11.164 17.641 1 90.31 479 SER A O 1
ATOM 3905 N N . ARG A 1 480 ? 6.84 9.484 16.906 1 87.25 480 ARG A N 1
ATOM 3906 C CA . ARG A 1 480 ? 7.961 10.328 16.516 1 87.25 480 ARG A CA 1
ATOM 3907 C C . ARG A 1 480 ? 7.551 11.312 15.43 1 87.25 480 ARG A C 1
ATOM 3909 O O . ARG A 1 480 ? 7.859 12.508 15.516 1 87.25 480 ARG A O 1
ATOM 3916 N N . ASP A 1 481 ? 6.891 10.781 14.422 1 89.19 481 ASP A N 1
ATOM 3917 C CA . ASP A 1 481 ? 6.508 11.602 13.281 1 89.19 481 ASP A CA 1
ATOM 3918 C C . ASP A 1 481 ? 5.539 12.703 13.695 1 89.19 481 ASP A C 1
ATOM 3920 O O . ASP A 1 481 ? 5.539 13.789 13.109 1 89.19 481 ASP A O 1
ATOM 3924 N N . MET A 1 482 ? 4.785 12.438 14.648 1 88.88 482 MET A N 1
ATOM 3925 C CA . MET A 1 482 ? 3.861 13.453 15.148 1 88.88 482 MET A CA 1
ATOM 3926 C C . MET A 1 482 ? 4.621 14.656 15.695 1 88.88 482 MET A C 1
ATOM 3928 O O . MET A 1 482 ? 4.184 15.797 15.531 1 88.88 482 MET A O 1
ATOM 3932 N N . MET A 1 483 ? 5.703 14.375 16.297 1 87.69 483 MET A N 1
ATOM 3933 C CA . MET A 1 483 ? 6.547 15.453 16.812 1 87.69 483 MET A CA 1
ATOM 3934 C C . MET A 1 483 ? 7.066 16.328 15.672 1 87.69 483 MET A C 1
ATOM 3936 O O . MET A 1 483 ? 7.039 17.547 15.758 1 87.69 483 MET A O 1
ATOM 3940 N N . PHE A 1 484 ? 7.398 15.664 14.672 1 88.31 484 PHE A N 1
ATOM 3941 C CA . PHE A 1 484 ? 7.945 16.391 13.531 1 88.31 484 PHE A CA 1
ATOM 3942 C C . PHE A 1 484 ? 6.84 17.109 12.766 1 88.31 484 PHE A C 1
ATOM 3944 O O . PHE A 1 484 ? 7.055 18.203 12.25 1 88.31 484 PHE A O 1
ATOM 3951 N N . GLU A 1 485 ? 5.727 16.5 12.68 1 89 485 GLU A N 1
ATOM 3952 C CA . GLU A 1 485 ? 4.605 17.156 12.023 1 89 485 GLU A CA 1
ATOM 3953 C C . GLU A 1 485 ? 4.238 18.469 12.734 1 89 485 GLU A C 1
ATOM 3955 O O . GLU A 1 485 ? 3.867 19.453 12.086 1 89 485 GLU A O 1
ATOM 3960 N N . ARG A 1 486 ? 4.309 18.391 13.977 1 88.19 486 ARG A N 1
ATOM 3961 C CA . ARG A 1 486 ? 4.012 19.594 14.742 1 88.19 486 ARG A CA 1
ATOM 3962 C C . ARG A 1 486 ? 5.055 20.672 14.484 1 88.19 486 ARG A C 1
ATOM 3964 O O . ARG A 1 486 ? 4.711 21.844 14.32 1 88.19 486 ARG A O 1
ATOM 3971 N N . ILE A 1 487 ? 6.289 20.312 14.414 1 86.62 487 ILE A N 1
ATOM 3972 C CA . ILE A 1 487 ? 7.355 21.266 14.125 1 86.62 487 ILE A CA 1
ATOM 3973 C C . ILE A 1 487 ? 7.148 21.859 12.742 1 86.62 487 ILE A C 1
ATOM 3975 O O . ILE A 1 487 ? 7.352 23.062 12.539 1 86.62 487 ILE A O 1
ATOM 3979 N N . ILE A 1 488 ? 6.82 21.031 11.914 1 88.69 488 ILE A N 1
ATOM 3980 C CA . ILE A 1 488 ? 6.598 21.484 10.539 1 88.69 488 ILE A CA 1
ATOM 3981 C C . ILE A 1 488 ? 5.426 22.453 10.492 1 88.69 488 ILE A C 1
ATOM 3983 O O . ILE A 1 488 ? 5.488 23.484 9.812 1 88.69 488 ILE A O 1
ATOM 3987 N N . ARG A 1 489 ? 4.465 22.188 11.234 1 87.56 489 ARG A N 1
ATOM 3988 C CA . ARG A 1 489 ? 3.311 23.078 11.305 1 87.56 489 ARG A CA 1
ATOM 3989 C C . ARG A 1 489 ? 3.693 24.422 11.898 1 87.56 489 ARG A C 1
ATOM 3991 O O . ARG A 1 489 ? 3.256 25.469 11.414 1 87.56 489 ARG A O 1
ATOM 3998 N N . MET A 1 490 ? 4.461 24.406 12.875 1 85.19 490 MET A N 1
ATOM 3999 C CA . MET A 1 490 ? 4.883 25.641 13.539 1 85.19 490 MET A CA 1
ATOM 4000 C C . MET A 1 490 ? 5.816 26.453 12.641 1 85.19 490 MET A C 1
ATOM 4002 O O . MET A 1 490 ? 5.75 27.672 12.625 1 85.19 490 MET A O 1
ATOM 4006 N N . ALA A 1 491 ? 6.594 25.656 11.906 1 82.69 491 ALA A N 1
ATOM 4007 C CA . ALA A 1 491 ? 7.602 26.312 11.086 1 82.69 491 ALA A CA 1
ATOM 4008 C C . ALA A 1 491 ? 7.004 26.797 9.773 1 82.69 491 ALA A C 1
ATOM 4010 O O . ALA A 1 491 ? 7.258 27.938 9.344 1 82.69 491 ALA A O 1
ATOM 4011 N N . LYS A 1 492 ? 6.227 25.938 9.125 1 81.88 492 LYS A N 1
ATOM 4012 C CA . LYS A 1 492 ? 5.746 26.219 7.781 1 81.88 492 LYS A CA 1
ATOM 4013 C C . LYS A 1 492 ? 4.27 26.609 7.793 1 81.88 492 LYS A C 1
ATOM 4015 O O . LYS A 1 492 ? 3.721 27.016 6.766 1 81.88 492 LYS A O 1
ATOM 4020 N N . ASN A 1 493 ? 3.65 26.5 8.875 1 80.38 493 ASN A N 1
ATOM 4021 C CA . ASN A 1 493 ? 2.213 26.719 8.977 1 80.38 493 ASN A CA 1
ATOM 4022 C C . ASN A 1 493 ? 1.438 25.812 8.031 1 80.38 493 ASN A C 1
ATOM 4024 O O . ASN A 1 493 ? 0.596 26.281 7.262 1 80.38 493 ASN A O 1
ATOM 4028 N N . LYS A 1 494 ? 1.844 24.594 8.039 1 85.31 494 LYS A N 1
ATOM 4029 C CA . LYS A 1 494 ? 1.085 23.609 7.266 1 85.31 494 LYS A CA 1
ATOM 4030 C C . LYS A 1 494 ? -0.357 23.531 7.758 1 85.31 494 LYS A C 1
ATOM 4032 O O . LYS A 1 494 ? -0.603 23.281 8.938 1 85.31 494 LYS A O 1
ATOM 4037 N N . PRO A 1 495 ? -1.238 23.734 6.91 1 86.88 495 PRO A N 1
ATOM 4038 C CA . PRO A 1 495 ? -2.631 23.844 7.359 1 86.88 495 PRO A CA 1
ATOM 4039 C C . PRO A 1 495 ? -3.186 22.516 7.867 1 86.88 495 PRO A C 1
ATOM 4041 O O . PRO A 1 495 ? -2.883 21.453 7.309 1 86.88 495 PRO A O 1
ATOM 4044 N N . THR A 1 496 ? -3.918 22.609 8.93 1 89.75 496 THR A N 1
ATOM 4045 C CA . THR A 1 496 ? -4.715 21.5 9.438 1 89.75 496 THR A CA 1
ATOM 4046 C C . THR A 1 496 ? -6.125 21.531 8.859 1 89.75 496 THR A C 1
ATOM 4048 O O . THR A 1 496 ? -6.461 22.438 8.078 1 89.75 496 THR A O 1
ATOM 4051 N N . PHE A 1 497 ? -6.84 20.594 9.125 1 87.31 497 PHE A N 1
ATOM 4052 C CA . PHE A 1 497 ? -8.219 20.562 8.664 1 87.31 497 PHE A CA 1
ATOM 4053 C C . PHE A 1 497 ? -8.992 21.766 9.172 1 87.31 497 PHE A C 1
ATOM 4055 O O . PHE A 1 497 ? -9.781 22.375 8.438 1 87.31 497 PHE A O 1
ATOM 4062 N N . ARG A 1 498 ? -8.773 22.125 10.406 1 89.06 498 ARG A N 1
ATOM 4063 C CA . ARG A 1 498 ? -9.453 23.281 11.016 1 89.06 498 ARG A CA 1
ATOM 4064 C C . ARG A 1 498 ? -9.086 24.562 10.297 1 89.06 498 ARG A C 1
ATOM 4066 O O . ARG A 1 498 ? -9.953 25.406 10.039 1 89.06 498 ARG A O 1
ATOM 4073 N N . MET A 1 499 ? -7.91 24.703 9.977 1 89.31 499 MET A N 1
ATOM 4074 C CA . MET A 1 499 ? -7.438 25.875 9.273 1 89.31 499 MET A CA 1
ATOM 4075 C C . MET A 1 499 ? -8.023 25.953 7.867 1 89.31 499 MET A C 1
ATOM 4077 O O . MET A 1 499 ? -8.383 27.031 7.391 1 89.31 499 MET A O 1
ATOM 4081 N N . GLU A 1 500 ? -8.148 24.828 7.285 1 90.81 500 GLU A N 1
ATOM 4082 C CA . GLU A 1 500 ? -8.766 24.766 5.965 1 90.81 500 GLU A CA 1
ATOM 4083 C C . GLU A 1 500 ? -10.242 25.156 6.027 1 90.81 500 GLU A C 1
ATOM 4085 O O . GLU A 1 500 ? -10.75 25.812 5.121 1 90.81 500 GLU A O 1
ATOM 4090 N N . GLN A 1 501 ? -10.867 24.734 7.094 1 91.56 501 GLN A N 1
ATOM 4091 C CA . GLN A 1 501 ? -12.266 25.094 7.27 1 91.56 501 GLN A CA 1
ATOM 4092 C C . GLN A 1 501 ? -12.43 26.594 7.453 1 91.56 501 GLN A C 1
ATOM 4094 O O . GLN A 1 501 ? -13.398 27.188 6.969 1 91.56 501 GLN A O 1
ATOM 4099 N N . ILE A 1 502 ? -11.516 27.156 8.125 1 92.12 502 ILE A N 1
ATOM 4100 C CA . ILE A 1 502 ? -11.531 28.594 8.312 1 92.12 502 ILE A CA 1
ATOM 4101 C C . ILE A 1 502 ? -11.398 29.297 6.957 1 92.12 502 ILE A C 1
ATOM 4103 O O . ILE A 1 502 ? -12.141 30.234 6.66 1 92.12 502 ILE A O 1
ATOM 4107 N N . ALA A 1 503 ? -10.461 28.766 6.137 1 91.56 503 ALA A N 1
ATOM 4108 C CA . ALA A 1 503 ? -10.266 29.344 4.805 1 91.56 503 ALA A CA 1
ATOM 4109 C C . ALA A 1 503 ? -11.523 29.188 3.957 1 91.56 503 ALA A C 1
ATOM 4111 O O . ALA A 1 503 ? -11.906 30.125 3.24 1 91.56 503 ALA A O 1
ATOM 4112 N N . HIS A 1 504 ? -12.148 28.078 4.074 1 92.81 504 HIS A N 1
ATOM 4113 C CA . HIS A 1 504 ? -13.383 27.844 3.328 1 92.81 504 HIS A CA 1
ATOM 4114 C C . HIS A 1 504 ? -14.492 28.781 3.777 1 92.81 504 HIS A C 1
ATOM 4116 O O . HIS A 1 504 ? -15.234 29.312 2.947 1 92.81 504 HIS A O 1
ATOM 4122 N N . SER A 1 505 ? -14.602 28.953 5.074 1 93.75 505 SER A N 1
ATOM 4123 C CA . SER A 1 505 ? -15.609 29.859 5.621 1 93.75 505 SER A CA 1
ATOM 4124 C C . SER A 1 505 ? -15.359 31.297 5.18 1 93.75 505 SER A C 1
ATOM 4126 O O . SER A 1 505 ? -16.297 32.031 4.91 1 93.75 505 SER A O 1
ATOM 4128 N N . HIS A 1 506 ? -14.117 31.609 5.16 1 92.25 506 HIS A N 1
ATOM 4129 C CA . HIS A 1 506 ? -13.758 32.938 4.688 1 92.25 506 HIS A CA 1
ATOM 4130 C C . HIS A 1 506 ? -14.234 33.156 3.252 1 92.25 506 HIS A C 1
ATOM 4132 O O . HIS A 1 506 ? -14.844 34.188 2.945 1 92.25 506 HIS A O 1
ATOM 4138 N N . HIS A 1 507 ? -14 32.25 2.42 1 92.56 507 HIS A N 1
ATOM 4139 C CA . HIS A 1 507 ? -14.391 32.344 1.019 1 92.56 507 HIS A CA 1
ATOM 4140 C C . HIS A 1 507 ? -15.906 32.375 0.87 1 92.56 507 HIS A C 1
ATOM 4142 O O . HIS A 1 507 ? -16.438 33.125 0.044 1 92.56 507 HIS A O 1
ATOM 4148 N N . ARG A 1 508 ? -16.578 31.641 1.65 1 91.75 508 ARG A N 1
ATOM 4149 C CA . ARG A 1 508 ? -18.031 31.594 1.6 1 91.75 508 ARG A CA 1
ATOM 4150 C C . ARG A 1 508 ? -18.641 32.906 2.098 1 91.75 508 ARG A C 1
ATOM 4152 O O . ARG A 1 508 ? -19.734 33.281 1.676 1 91.75 508 ARG A O 1
ATOM 4159 N N . SER A 1 509 ? -17.984 33.5 2.988 1 92.12 509 SER A N 1
ATOM 4160 C CA . SER A 1 509 ? -18.484 34.781 3.541 1 92.12 509 SER A CA 1
ATOM 4161 C C . SER A 1 509 ? -18.531 35.844 2.475 1 92.12 509 SER A C 1
ATOM 4163 O O . SER A 1 509 ? -19.328 36.781 2.574 1 92.12 509 SER A O 1
ATOM 4165 N N . ASN A 1 510 ? -17.688 35.656 1.499 1 88.88 510 ASN A N 1
ATOM 4166 C CA . ASN A 1 510 ? -17.672 36.625 0.416 1 88.88 510 ASN A CA 1
ATOM 4167 C C . ASN A 1 510 ? -18.984 36.625 -0.378 1 88.88 510 ASN A C 1
ATOM 4169 O O . ASN A 1 510 ? -19.312 37.594 -1.042 1 88.88 510 ASN A O 1
ATOM 4173 N N . LYS A 1 511 ? -19.672 35.562 -0.229 1 89.56 511 LYS A N 1
ATOM 4174 C CA . LYS A 1 511 ? -20.922 35.438 -0.963 1 89.56 511 LYS A CA 1
ATOM 4175 C C . LYS A 1 511 ? -22.094 36.062 -0.183 1 89.56 511 LYS A C 1
ATOM 4177 O O . LYS A 1 511 ? -23.172 36.281 -0.729 1 89.56 511 LYS A O 1
ATOM 4182 N N . ILE A 1 512 ? -21.844 36.344 1.104 1 92.44 512 ILE A N 1
ATOM 4183 C CA . ILE A 1 512 ? -22.875 37 1.915 1 92.44 512 ILE A CA 1
ATOM 4184 C C . ILE A 1 512 ? -22.922 38.5 1.61 1 92.44 512 ILE A C 1
ATOM 4186 O O . ILE A 1 512 ? -21.938 39.219 1.842 1 92.44 512 ILE A O 1
ATOM 4190 N N . GLU A 1 513 ? -24.062 38.938 1.196 1 90.75 513 GLU A N 1
ATOM 4191 C CA . GLU A 1 513 ? -24.234 40.344 0.848 1 90.75 513 GLU A CA 1
ATOM 4192 C C . GLU A 1 513 ? -24.281 41.219 2.096 1 90.75 513 GLU A C 1
ATOM 4194 O O . GLU A 1 513 ? -24.828 40.812 3.125 1 90.75 513 GLU A O 1
ATOM 4199 N N . ASP A 1 514 ? -23.812 42.438 2.074 1 89.94 514 ASP A N 1
ATOM 4200 C CA . ASP A 1 514 ? -23.766 43.375 3.197 1 89.94 514 ASP A CA 1
ATOM 4201 C C . ASP A 1 514 ? -25.156 43.719 3.686 1 89.94 514 ASP A C 1
ATOM 4203 O O . ASP A 1 514 ? -25.359 44 4.867 1 89.94 514 ASP A O 1
ATOM 4207 N N . SER A 1 515 ? -26.094 43.656 2.695 1 88.94 515 SER A N 1
ATOM 4208 C CA . SER A 1 515 ? -27.469 44 3.043 1 88.94 515 SER A CA 1
ATOM 4209 C C . SER A 1 515 ? -28.062 43 4.023 1 88.94 515 SER A C 1
ATOM 4211 O O . SER A 1 515 ? -29.031 43.281 4.723 1 88.94 515 SER A O 1
ATOM 4213 N N . LYS A 1 516 ? -27.422 41.875 4.086 1 92.44 516 LYS A N 1
ATOM 4214 C CA . LYS A 1 516 ? -27.953 40.812 4.945 1 92.44 516 LYS A CA 1
ATOM 4215 C C . LYS A 1 516 ? -27.359 40.875 6.348 1 92.44 516 LYS A C 1
ATOM 4217 O O . LYS A 1 516 ? -27.703 40.094 7.223 1 92.44 516 LYS A O 1
ATOM 4222 N N . ILE A 1 517 ? -26.5 41.812 6.539 1 93.94 517 ILE A N 1
ATOM 4223 C CA . ILE A 1 517 ? -25.875 42 7.84 1 93.94 517 ILE A CA 1
ATOM 4224 C C . ILE A 1 517 ? -26.406 43.281 8.484 1 93.94 517 ILE A C 1
ATOM 4226 O O . ILE A 1 517 ? -26.281 44.375 7.918 1 93.94 517 ILE A O 1
ATOM 4230 N N . LYS A 1 518 ? -27.031 43.125 9.594 1 93.19 518 LYS A N 1
ATOM 4231 C CA . LYS A 1 518 ? -27.547 44.281 10.344 1 93.19 518 LYS A CA 1
ATOM 4232 C C . LYS A 1 518 ? -26.688 44.562 11.578 1 93.19 518 LYS A C 1
ATOM 4234 O O . LYS A 1 518 ? -26.453 43.656 12.398 1 93.19 518 LYS A O 1
ATOM 4239 N N . ILE A 1 519 ? -26.25 45.75 11.789 1 91.69 519 ILE A N 1
ATOM 4240 C CA . ILE A 1 519 ? -25.453 46.125 12.953 1 91.69 519 ILE A CA 1
ATOM 4241 C C . ILE A 1 519 ? -26.391 46.594 14.086 1 91.69 519 ILE A C 1
ATOM 4243 O O . ILE A 1 519 ? -27.156 47.531 13.93 1 91.69 519 ILE A O 1
ATOM 4247 N N . ILE A 1 520 ? -26.406 45.875 15.086 1 91.75 520 ILE A N 1
ATOM 4248 C CA . ILE A 1 520 ? -27.25 46.188 16.234 1 91.75 520 ILE A CA 1
ATOM 4249 C C . ILE A 1 520 ? -26.516 47.156 17.156 1 91.75 520 ILE A C 1
ATOM 4251 O O . ILE A 1 520 ? -27.062 48.188 17.562 1 91.75 520 ILE A O 1
ATOM 4255 N N . ASP A 1 521 ? -25.297 46.719 17.562 1 88.19 521 ASP A N 1
ATOM 4256 C CA . ASP A 1 521 ? -24.422 47.562 18.375 1 88.19 521 ASP A CA 1
ATOM 4257 C C . ASP A 1 521 ? -22.969 47.375 17.953 1 88.19 521 ASP A C 1
ATOM 4259 O O . ASP A 1 521 ? -22.688 46.781 16.922 1 88.19 521 ASP A O 1
ATOM 4263 N N . GLN A 1 522 ? -22.156 48.031 18.781 1 83.19 522 GLN A N 1
ATOM 4264 C CA . GLN A 1 522 ? -20.734 48.031 18.422 1 83.19 522 GLN A CA 1
ATOM 4265 C C . GLN A 1 522 ? -20.141 46.625 18.562 1 83.19 522 GLN A C 1
ATOM 4267 O O . GLN A 1 522 ? -19.109 46.312 17.969 1 83.19 522 GLN A O 1
ATOM 4272 N N . LYS A 1 523 ? -20.859 45.75 19.234 1 87.88 523 LYS A N 1
ATOM 4273 C CA . LYS A 1 523 ? -20.266 44.438 19.516 1 87.88 523 LYS A CA 1
ATOM 4274 C C . LYS A 1 523 ? -21.156 43.312 19 1 87.88 523 LYS A C 1
ATOM 4276 O O . LYS A 1 523 ? -20.797 42.125 19.078 1 87.88 523 LYS A O 1
ATOM 4281 N N . THR A 1 524 ? -22.266 43.688 18.438 1 93.19 524 THR A N 1
ATOM 4282 C CA . THR A 1 524 ? -23.203 42.656 18.078 1 93.19 524 THR A CA 1
ATOM 4283 C C . THR A 1 524 ? -23.75 42.875 16.656 1 93.19 524 THR A C 1
ATOM 4285 O O . THR A 1 524 ? -24.047 44 16.297 1 93.19 524 THR A O 1
ATOM 4288 N N . TRP A 1 525 ? -23.781 41.875 15.844 1 94.38 525 TRP A N 1
ATOM 4289 C CA . TRP A 1 525 ? -24.344 41.875 14.5 1 94.38 525 TRP A CA 1
ATOM 4290 C C . TRP A 1 525 ? -25.406 40.781 14.359 1 94.38 525 TRP A C 1
ATOM 4292 O O . TRP A 1 525 ? -25.391 39.781 15.07 1 94.38 525 TRP A O 1
ATOM 4302 N N . LEU A 1 526 ? -26.375 41.031 13.516 1 95.56 526 LEU A N 1
ATOM 4303 C CA . LEU A 1 526 ? -27.328 40 13.094 1 95.56 526 LEU A CA 1
ATOM 4304 C C . LEU A 1 526 ? -27.172 39.688 11.609 1 95.56 526 LEU A C 1
ATOM 4306 O O . LEU A 1 526 ? -27.156 40.594 10.773 1 95.56 526 LEU A O 1
ATOM 4310 N N . VAL A 1 527 ? -26.922 38.438 11.336 1 94.88 527 VAL A N 1
ATOM 4311 C CA . VAL A 1 527 ? -26.734 38 9.953 1 94.88 527 VAL A CA 1
ATOM 4312 C C . VAL A 1 527 ? -27.891 37.125 9.516 1 94.88 527 VAL A C 1
ATOM 4314 O O . VAL A 1 527 ? -28.219 36.125 10.203 1 94.88 527 VAL A O 1
ATOM 4317 N N . GLN A 1 528 ? -28.438 37.438 8.414 1 90.81 528 GLN A N 1
ATOM 4318 C CA . GLN A 1 528 ? -29.547 36.656 7.887 1 90.81 528 GLN A CA 1
ATOM 4319 C C . GLN A 1 528 ? -29.047 35.406 7.121 1 90.81 528 GLN A C 1
ATOM 4321 O O . GLN A 1 528 ? -28.062 35.5 6.387 1 90.81 528 GLN A O 1
ATOM 4326 N N . SER A 1 529 ? -29.703 34.281 7.355 1 85 529 SER A N 1
ATOM 4327 C CA . SER A 1 529 ? -29.359 33.031 6.66 1 85 529 SER A CA 1
ATOM 4328 C C . SER A 1 529 ? -29.609 33.156 5.16 1 85 529 SER A C 1
ATOM 4330 O O . SER A 1 529 ? -30.531 33.875 4.734 1 85 529 SER A O 1
ATOM 4332 N N . SER A 1 530 ? -28.734 32.5 4.328 1 73.38 530 SER A N 1
ATOM 4333 C CA . SER A 1 530 ? -28.922 32.469 2.881 1 73.38 530 SER A CA 1
ATOM 4334 C C . SER A 1 530 ? -30.109 31.625 2.48 1 73.38 530 SER A C 1
ATOM 4336 O O . SER A 1 530 ? -30.719 31.844 1.436 1 73.38 530 SER A O 1
ATOM 4338 N N . SER A 1 531 ? -30.375 30.562 3.207 1 65 531 SER A N 1
ATOM 4339 C CA . SER A 1 531 ? -31.359 29.578 2.797 1 65 531 SER A CA 1
ATOM 4340 C C . SER A 1 531 ? -32.688 29.812 3.5 1 65 531 SER A C 1
ATOM 4342 O O . SER A 1 531 ? -33.688 29.172 3.158 1 65 531 SER A O 1
ATOM 4344 N N . GLY A 1 532 ? -32.75 30.75 4.473 1 66.75 532 GLY A N 1
ATOM 4345 C CA . GLY A 1 532 ? -34.031 30.875 5.191 1 66.75 532 GLY A CA 1
ATOM 4346 C C . GLY A 1 532 ? -34.125 32.156 5.984 1 66.75 532 GLY A C 1
ATOM 4347 O O . GLY A 1 532 ? -33.312 33.062 5.84 1 66.75 532 GLY A O 1
ATOM 4348 N N . PRO A 1 533 ? -35.188 32.188 6.707 1 73.31 533 PRO A N 1
ATOM 4349 C CA . PRO A 1 533 ? -35.5 33.406 7.484 1 73.31 533 PRO A CA 1
ATOM 4350 C C . PRO A 1 533 ? -34.719 33.438 8.805 1 73.31 533 PRO A C 1
ATOM 4352 O O . PRO A 1 533 ? -34.812 34.438 9.523 1 73.31 533 PRO A O 1
ATOM 4355 N N . THR A 1 534 ? -33.844 32.531 9.055 1 82.75 534 THR A N 1
ATOM 4356 C CA . THR A 1 534 ? -33.188 32.469 10.344 1 82.75 534 THR A CA 1
ATOM 4357 C C . THR A 1 534 ? -32.125 33.531 10.469 1 82.75 534 THR A C 1
ATOM 4359 O O . THR A 1 534 ? -31.406 33.844 9.508 1 82.75 534 THR A O 1
ATOM 4362 N N . LEU A 1 535 ? -32.156 34.156 11.656 1 90.38 535 LEU A N 1
ATOM 4363 C CA . LEU A 1 535 ? -31.156 35.156 11.969 1 90.38 535 LEU A CA 1
ATOM 4364 C C . LEU A 1 535 ? -30.125 34.625 12.953 1 90.38 535 LEU A C 1
ATOM 4366 O O . LEU A 1 535 ? -30.484 33.969 13.93 1 90.38 535 LEU A O 1
ATOM 4370 N N . TYR A 1 536 ? -28.922 34.875 12.641 1 93.69 536 TYR A N 1
ATOM 4371 C CA . TYR A 1 536 ? -27.844 34.469 13.523 1 93.69 536 TYR A CA 1
ATOM 4372 C C . TYR A 1 536 ? -27.219 35.688 14.195 1 93.69 536 TYR A C 1
ATOM 4374 O O . TYR A 1 536 ? -27.062 36.75 13.57 1 93.69 536 TYR A O 1
ATOM 4382 N N . SER A 1 537 ? -26.875 35.562 15.414 1 94.44 537 SER A N 1
ATOM 4383 C CA . SER A 1 537 ? -26.266 36.625 16.188 1 94.44 537 SER A CA 1
ATOM 4384 C C . SER A 1 537 ? -24.766 36.438 16.344 1 94.44 537 SER A C 1
ATOM 4386 O O . SER A 1 537 ? -24.312 35.375 16.781 1 94.44 537 SER A O 1
ATOM 4388 N N . VAL A 1 538 ? -24 37.438 15.906 1 94.69 538 VAL A N 1
ATOM 4389 C CA . VAL A 1 538 ? -22.547 37.438 16.047 1 94.69 538 VAL A CA 1
ATOM 4390 C C . VAL A 1 538 ? -22.125 38.5 17.062 1 94.69 538 VAL A C 1
ATOM 4392 O O . VAL A 1 538 ? -22.562 39.656 16.984 1 94.69 538 VAL A O 1
ATOM 4395 N N . SER A 1 539 ? -21.344 38.094 18.016 1 93 539 SER A N 1
ATOM 4396 C CA . SER A 1 539 ? -20.922 39.031 19.047 1 93 539 SER A CA 1
ATOM 4397 C C . SER A 1 539 ? -19.438 38.875 19.344 1 93 539 SER A C 1
ATOM 4399 O O . SER A 1 539 ? -18.844 37.844 19.109 1 93 539 SER A O 1
ATOM 4401 N N . ILE A 1 540 ? -18.75 39.938 19.875 1 88.88 540 ILE A N 1
ATOM 4402 C CA . ILE A 1 540 ? -17.344 39.938 20.281 1 88.88 540 ILE A CA 1
ATOM 4403 C C . ILE A 1 540 ? -17.219 39.438 21.719 1 88.88 540 ILE A C 1
ATOM 4405 O O . ILE A 1 540 ? -18 39.812 22.594 1 88.88 540 ILE A O 1
ATOM 4409 N N . ASN A 1 541 ? -16.281 38.469 21.859 1 82.44 541 ASN A N 1
ATOM 4410 C CA . ASN A 1 541 ? -16.031 37.938 23.188 1 82.44 541 ASN A CA 1
ATOM 4411 C C . ASN A 1 541 ? -15.023 38.781 23.953 1 82.44 541 ASN A C 1
ATOM 4413 O O . ASN A 1 541 ? -13.938 39.094 23.438 1 82.44 541 ASN A O 1
ATOM 4417 N N . ASP A 1 542 ? -15.25 39.562 25 1 67.75 542 ASP A N 1
ATOM 4418 C CA . ASP A 1 542 ? -14.391 40.438 25.781 1 67.75 542 ASP A CA 1
ATOM 4419 C C . ASP A 1 542 ? -13.203 39.688 26.359 1 67.75 542 ASP A C 1
ATOM 4421 O O . ASP A 1 542 ? -12.141 40.25 26.594 1 67.75 542 ASP A O 1
ATOM 4425 N N . HIS A 1 543 ? -13.211 38.5 26.609 1 57.84 543 HIS A N 1
ATOM 4426 C CA . HIS A 1 543 ? -12.234 37.875 27.5 1 57.84 543 HIS A CA 1
ATOM 4427 C C . HIS A 1 543 ? -11.047 37.312 26.734 1 57.84 543 HIS A C 1
ATOM 4429 O O . HIS A 1 543 ? -10.023 36.969 27.328 1 57.84 543 HIS A O 1
ATOM 4435 N N . ARG A 1 544 ? -11.086 36.906 25.516 1 59.75 544 ARG A N 1
ATOM 4436 C CA . ARG A 1 544 ? -10.047 35.938 25.125 1 59.75 544 ARG A CA 1
ATOM 4437 C C . ARG A 1 544 ? -9.195 36.5 23.984 1 59.75 544 ARG A C 1
ATOM 4439 O O . ARG A 1 544 ? -9.656 36.562 22.844 1 59.75 544 ARG A O 1
ATOM 4446 N N . SER A 1 545 ? -8.234 37.438 24.328 1 60.28 545 SER A N 1
ATOM 4447 C CA . SER A 1 545 ? -7.262 37.781 23.297 1 60.28 545 SER A CA 1
ATOM 4448 C C . SER A 1 545 ? -6.129 36.781 23.219 1 60.28 545 SER A C 1
ATOM 4450 O O . SER A 1 545 ? -5.477 36.5 24.234 1 60.28 545 SER A O 1
ATOM 4452 N N . CYS A 1 546 ? -6.305 35.844 22.234 1 73.12 546 CYS A N 1
ATOM 4453 C CA . CYS A 1 546 ? -5.215 34.875 22.031 1 73.12 546 CYS A CA 1
ATOM 4454 C C . CYS A 1 546 ? -4.008 35.562 21.391 1 73.12 546 CYS A C 1
ATOM 4456 O O . CYS A 1 546 ? -4.164 36.406 20.5 1 73.12 546 CYS A O 1
ATOM 4458 N N . MET A 1 547 ? -2.938 35.625 22.141 1 69.06 547 MET A N 1
ATOM 4459 C CA . MET A 1 547 ? -1.707 36.094 21.516 1 69.06 547 MET A CA 1
ATOM 4460 C C . MET A 1 547 ? -1.079 35 20.656 1 69.06 547 MET A C 1
ATOM 4462 O O . MET A 1 547 ? -0.719 33.938 21.172 1 69.06 547 MET A O 1
ATOM 4466 N N . GLY A 1 548 ? -1.021 35.219 19.375 1 72.25 548 GLY A N 1
ATOM 4467 C CA . GLY A 1 548 ? -0.37 34.281 18.484 1 72.25 548 GLY A CA 1
ATOM 4468 C C . GLY A 1 548 ? -1.183 33.031 18.234 1 72.25 548 GLY A C 1
ATOM 4469 O O . GLY A 1 548 ? -0.63 31.922 18.188 1 72.25 548 GLY A O 1
ATOM 4470 N N . CYS A 1 549 ? -2.436 33.156 18.078 1 81.56 549 CYS A N 1
ATOM 4471 C CA . CYS A 1 549 ? -3.303 32 17.875 1 81.56 549 CYS A CA 1
ATOM 4472 C C . CYS A 1 549 ? -3.137 31.438 16.469 1 81.56 549 CYS A C 1
ATOM 4474 O O . CYS A 1 549 ? -3.275 32.156 15.484 1 81.56 549 CYS A O 1
ATOM 4476 N N . PRO A 1 550 ? -2.848 30.203 16.406 1 84.06 550 PRO A N 1
ATOM 4477 C CA . PRO A 1 550 ? -2.66 29.609 15.078 1 84.06 550 PRO A CA 1
ATOM 4478 C C . PRO A 1 550 ? -3.961 29.531 14.281 1 84.06 550 PRO A C 1
ATOM 4480 O O . PRO A 1 550 ? -3.93 29.328 13.062 1 84.06 550 PRO A O 1
ATOM 4483 N N . LEU A 1 551 ? -5.102 29.734 14.883 1 88.25 551 LEU A N 1
ATOM 4484 C CA . LEU A 1 551 ? -6.391 29.641 14.211 1 88.25 551 LEU A CA 1
ATOM 4485 C C . LEU A 1 551 ? -6.906 31.016 13.805 1 88.25 551 LEU A C 1
ATOM 4487 O O . LEU A 1 551 ? -8.109 31.219 13.664 1 88.25 551 LEU A O 1
ATOM 4491 N N . SER A 1 552 ? -5.957 31.938 13.625 1 87.38 552 SER A N 1
ATOM 4492 C CA . SER A 1 552 ? -6.312 33.25 13.117 1 87.38 552 SER A CA 1
ATOM 4493 C C . SER A 1 552 ? -6.398 33.25 11.594 1 87.38 552 SER A C 1
ATOM 4495 O O . SER A 1 552 ? -5.531 32.719 10.914 1 87.38 552 SER A O 1
ATOM 4497 N N . CYS A 1 553 ? -7.5 33.719 11.07 1 88.38 553 CYS A N 1
ATOM 4498 C CA . CYS A 1 553 ? -7.613 33.844 9.625 1 88.38 553 CYS A CA 1
ATOM 4499 C C . CYS A 1 553 ? -6.555 34.812 9.078 1 88.38 553 CYS A C 1
ATOM 4501 O O . CYS A 1 553 ? -6.422 35.938 9.555 1 88.38 553 CYS A O 1
ATOM 4503 N N . PRO A 1 554 ? -5.805 34.469 8.109 1 82.75 554 PRO A N 1
ATOM 4504 C CA . PRO A 1 554 ? -4.73 35.312 7.582 1 82.75 554 PRO A CA 1
ATOM 4505 C C . PRO A 1 554 ? -5.25 36.594 6.93 1 82.75 554 PRO A C 1
ATOM 4507 O O . PRO A 1 554 ? -4.547 37.594 6.91 1 82.75 554 PRO A O 1
ATOM 4510 N N . GLU A 1 555 ? -6.461 36.594 6.504 1 84.44 555 GLU A N 1
ATOM 4511 C CA . GLU A 1 555 ? -7.023 37.75 5.824 1 84.44 555 GLU A CA 1
ATOM 4512 C C . GLU A 1 555 ? -7.777 38.625 6.801 1 84.44 555 GLU A C 1
ATOM 4514 O O . GLU A 1 555 ? -7.641 39.875 6.758 1 84.44 555 GLU A O 1
ATOM 4519 N N . CYS A 1 556 ? -8.531 37.938 7.68 1 86.06 556 CYS A N 1
ATOM 4520 C CA . CYS A 1 556 ? -9.297 38.719 8.656 1 86.06 556 CYS A CA 1
ATOM 4521 C C . CYS A 1 556 ? -8.414 39.156 9.82 1 86.06 556 CYS A C 1
ATOM 4523 O O . CYS A 1 556 ? -8.734 40.125 10.516 1 86.06 556 CYS A O 1
ATOM 4525 N N . LYS A 1 557 ? -7.285 38.438 10.102 1 82.5 557 LYS A N 1
ATOM 4526 C CA . LYS A 1 557 ? -6.312 38.688 11.156 1 82.5 557 LYS A CA 1
ATOM 4527 C C . LYS A 1 557 ? -6.965 38.625 12.531 1 82.5 557 LYS A C 1
ATOM 4529 O O . LYS A 1 557 ? -6.652 39.438 13.406 1 82.5 557 LYS A O 1
ATOM 4534 N N . ILE A 1 558 ? -7.973 37.875 12.648 1 84.38 558 ILE A N 1
ATOM 4535 C CA . ILE A 1 558 ? -8.672 37.625 13.906 1 84.38 558 ILE A CA 1
ATOM 4536 C C . ILE A 1 558 ? -8.828 36.125 14.141 1 84.38 558 ILE A C 1
ATOM 4538 O O . ILE A 1 558 ? -8.914 35.344 13.188 1 84.38 558 ILE A O 1
ATOM 4542 N N . CYS A 1 559 ? -8.719 35.781 15.391 1 86.31 559 CYS A N 1
ATOM 4543 C CA . CYS A 1 559 ? -8.805 34.375 15.688 1 86.31 559 CYS A CA 1
ATOM 4544 C C . CYS A 1 559 ? -10.227 33.969 16.062 1 86.31 559 CYS A C 1
ATOM 4546 O O . CYS A 1 559 ? -11.062 34.844 16.344 1 86.31 559 CYS A O 1
ATOM 4548 N N . ILE A 1 560 ? -10.484 32.781 16.141 1 84.56 560 ILE A N 1
ATOM 4549 C CA . ILE A 1 560 ? -11.797 32.188 16.359 1 84.56 560 ILE A CA 1
ATOM 4550 C C . ILE A 1 560 ? -12.273 32.5 17.766 1 84.56 560 ILE A C 1
ATOM 4552 O O . ILE A 1 560 ? -13.484 32.531 18.016 1 84.56 560 ILE A O 1
ATOM 4556 N N . HIS A 1 561 ? -11.422 32.844 18.703 1 84.94 561 HIS A N 1
ATOM 4557 C CA . HIS A 1 561 ? -11.758 33 20.109 1 84.94 561 HIS A CA 1
ATOM 4558 C C . HIS A 1 561 ? -12.297 34.375 20.406 1 84.94 561 HIS A C 1
ATOM 4560 O O . HIS A 1 561 ? -12.859 34.625 21.484 1 84.94 561 HIS A O 1
ATOM 4566 N N . TYR A 1 562 ? -12.25 35.188 19.375 1 86.81 562 TYR A N 1
ATOM 4567 C CA . TYR A 1 562 ? -12.609 36.594 19.594 1 86.81 562 TYR A CA 1
ATOM 4568 C C . TYR A 1 562 ? -14.094 36.844 19.344 1 86.81 562 TYR A C 1
ATOM 4570 O O . TYR A 1 562 ? -14.664 37.812 19.812 1 86.81 562 TYR A O 1
ATOM 4578 N N . TYR A 1 563 ? -14.711 35.906 18.688 1 88.25 563 TYR A N 1
ATOM 4579 C CA . TYR A 1 563 ? -16.109 36.094 18.312 1 88.25 563 TYR A CA 1
ATOM 4580 C C . TYR A 1 563 ? -16.938 34.875 18.766 1 88.25 563 TYR A C 1
ATOM 4582 O O . TYR A 1 563 ? -16.391 33.844 19.078 1 88.25 563 TYR A O 1
ATOM 4590 N N . THR A 1 564 ? -18.219 35.062 18.844 1 91.25 564 THR A N 1
ATOM 4591 C CA . THR A 1 564 ? -19.188 34 19.047 1 91.25 564 THR A CA 1
ATOM 4592 C C . THR A 1 564 ? -20.344 34.125 18.031 1 91.25 564 THR A C 1
ATOM 4594 O O . THR A 1 564 ? -20.75 35.219 17.672 1 91.25 564 THR A O 1
ATOM 4597 N N . CYS A 1 565 ? -20.75 33.094 17.516 1 93.44 565 CYS A N 1
ATOM 4598 C CA . CYS A 1 565 ? -21.891 33 16.594 1 93.44 565 CYS A CA 1
ATOM 4599 C C . CYS A 1 565 ? -22.891 31.953 17.047 1 93.44 565 CYS A C 1
ATOM 4601 O O . CYS A 1 565 ? -22.5 30.922 17.609 1 93.44 565 CYS A O 1
ATOM 4603 N N . THR A 1 566 ? -24.156 32.156 16.797 1 91.19 566 THR A N 1
ATOM 4604 C CA . THR A 1 566 ? -25.188 31.234 17.25 1 91.19 566 THR A CA 1
ATOM 4605 C C . THR A 1 566 ? -25.422 30.125 16.234 1 91.19 566 THR A C 1
ATOM 4607 O O . THR A 1 566 ? -26.234 29.234 16.438 1 91.19 566 THR A O 1
ATOM 4610 N N . CYS A 1 567 ? -24.688 30.188 15.148 1 90.06 567 CYS A N 1
ATOM 4611 C CA . CYS A 1 567 ? -24.906 29.172 14.125 1 90.06 567 CYS A CA 1
ATOM 4612 C C . CYS A 1 567 ? -24.281 27.844 14.547 1 90.06 567 CYS A C 1
ATOM 4614 O O . CYS A 1 567 ? -23.422 27.797 15.422 1 90.06 567 CYS A O 1
ATOM 4616 N N . ILE A 1 568 ? -24.625 26.766 13.945 1 87.88 568 ILE A N 1
ATOM 4617 C CA . ILE A 1 568 ? -24.188 25.406 14.266 1 87.88 568 ILE A CA 1
ATOM 4618 C C . ILE A 1 568 ? -22.703 25.266 13.961 1 87.88 568 ILE A C 1
ATOM 4620 O O . ILE A 1 568 ? -21.969 24.578 14.688 1 87.88 568 ILE A O 1
ATOM 4624 N N . ASP A 1 569 ? -22.281 25.875 12.867 1 90.56 569 ASP A N 1
ATOM 4625 C CA . ASP A 1 569 ? -20.875 25.766 12.461 1 90.56 569 ASP A CA 1
ATOM 4626 C C . ASP A 1 569 ? -19.938 26.297 13.547 1 90.56 569 ASP A C 1
ATOM 4628 O O . ASP A 1 569 ? -18.844 25.766 13.742 1 90.56 569 ASP A O 1
ATOM 4632 N N . PHE A 1 570 ? -20.406 27.281 14.164 1 91.38 570 PHE A N 1
ATOM 4633 C CA . PHE A 1 570 ? -19.594 27.844 15.234 1 91.38 570 PHE A CA 1
ATOM 4634 C C . PHE A 1 570 ? -19.875 27.141 16.562 1 91.38 570 PHE A C 1
ATOM 4636 O O . PHE A 1 570 ? -18.953 26.625 17.203 1 91.38 570 PHE A O 1
ATOM 4643 N N . LYS A 1 571 ? -21.078 27.031 16.969 1 89.62 571 LYS A N 1
ATOM 4644 C CA . LYS A 1 571 ? -21.484 26.578 18.297 1 89.62 571 LYS A CA 1
ATOM 4645 C C . LYS A 1 571 ? -21.156 25.109 18.5 1 89.62 571 LYS A C 1
ATOM 4647 O O . LYS A 1 571 ? -20.844 24.688 19.609 1 89.62 571 LYS A O 1
ATOM 4652 N N . ILE A 1 572 ? -21.25 24.422 17.484 1 88.75 572 ILE A N 1
ATOM 4653 C CA . ILE A 1 572 ? -21.109 22.969 17.625 1 88.75 572 ILE A CA 1
ATOM 4654 C C . ILE A 1 572 ? -19.781 22.516 17.031 1 88.75 572 ILE A C 1
ATOM 4656 O O . ILE A 1 572 ? -18.984 21.859 17.703 1 88.75 572 ILE A O 1
ATOM 4660 N N . LYS A 1 573 ? -19.469 22.953 15.844 1 88.06 573 LYS A N 1
ATOM 4661 C CA . LYS A 1 573 ? -18.266 22.484 15.156 1 88.06 573 LYS A CA 1
ATOM 4662 C C . LYS A 1 573 ? -17.047 23.297 15.594 1 88.06 573 LYS A C 1
ATOM 4664 O O . LYS A 1 573 ? -15.906 22.875 15.359 1 88.06 573 LYS A O 1
ATOM 4669 N N . GLY A 1 574 ? -17.25 24.406 16.234 1 87.44 574 GLY A N 1
ATOM 4670 C CA . GLY A 1 574 ? -16.141 25.234 16.688 1 87.44 574 GLY A CA 1
ATOM 4671 C C . GLY A 1 574 ? -15.367 25.875 15.555 1 87.44 574 GLY A C 1
ATOM 4672 O O . GLY A 1 574 ? -14.156 26.094 15.68 1 87.44 574 GLY A O 1
ATOM 4673 N N . ASN A 1 575 ? -16.047 26.141 14.484 1 90.56 575 ASN A N 1
ATOM 4674 C CA . ASN A 1 575 ? -15.398 26.719 13.32 1 90.56 575 ASN A CA 1
ATOM 4675 C C . ASN A 1 575 ? -15.586 28.234 13.273 1 90.56 575 ASN A C 1
ATOM 4677 O O . ASN A 1 575 ? -16.531 28.766 13.852 1 90.56 575 ASN A O 1
ATOM 4681 N N . PHE A 1 576 ? -14.523 28.891 12.703 1 92.75 576 PHE A N 1
ATOM 4682 C CA . PHE A 1 576 ? -14.688 30.297 12.344 1 92.75 576 PHE A CA 1
ATOM 4683 C C . PHE A 1 576 ? -15.648 30.438 11.164 1 92.75 576 PHE A C 1
ATOM 4685 O O . PHE A 1 576 ? -15.219 30.438 10.008 1 92.75 576 PHE A O 1
ATOM 4692 N N . CYS A 1 577 ? -16.922 30.578 11.5 1 93.94 577 CYS A N 1
ATOM 4693 C CA . CYS A 1 577 ? -17.969 30.391 10.516 1 93.94 577 CYS A CA 1
ATOM 4694 C C . CYS A 1 577 ? -18 31.531 9.508 1 93.94 577 CYS A C 1
ATOM 4696 O O . CYS A 1 577 ? -17.391 32.594 9.742 1 93.94 577 CYS A O 1
ATOM 4698 N N . LYS A 1 578 ? -18.766 31.375 8.453 1 94.25 578 LYS A N 1
ATOM 4699 C CA . LYS A 1 578 ? -18.859 32.375 7.387 1 94.25 578 LYS A CA 1
ATOM 4700 C C . LYS A 1 578 ? -19.531 33.656 7.895 1 94.25 578 LYS A C 1
ATOM 4702 O O . LYS A 1 578 ? -19.25 34.75 7.395 1 94.25 578 LYS A O 1
ATOM 4707 N N . HIS A 1 579 ? -20.406 33.562 8.945 1 93.88 579 HIS A N 1
ATOM 4708 C CA . HIS A 1 579 ? -21.109 34.719 9.5 1 93.88 579 HIS A CA 1
ATOM 4709 C C . HIS A 1 579 ? -20.141 35.656 10.195 1 93.88 579 HIS A C 1
ATOM 4711 O O . HIS A 1 579 ? -20.219 36.875 9.992 1 93.88 579 HIS A O 1
ATOM 4717 N N . VAL A 1 580 ? -19.25 35.062 10.945 1 93.25 580 VAL A N 1
ATOM 4718 C CA . VAL A 1 580 ? -18.266 35.875 11.656 1 93.25 580 VAL A CA 1
ATOM 4719 C C . VAL A 1 580 ? -17.359 36.594 10.664 1 93.25 580 VAL A C 1
ATOM 4721 O O . VAL A 1 580 ? -17.094 37.781 10.797 1 93.25 580 VAL A O 1
ATOM 4724 N N . HIS A 1 581 ? -16.922 35.875 9.734 1 93.31 581 HIS A N 1
ATOM 4725 C CA . HIS A 1 581 ? -16.078 36.438 8.711 1 93.31 581 HIS A CA 1
ATOM 4726 C C . HIS A 1 581 ? -16.781 37.625 8.023 1 93.31 581 HIS A C 1
ATOM 4728 O O . HIS A 1 581 ? -16.156 38.656 7.754 1 93.31 581 HIS A O 1
ATOM 4734 N N . ALA A 1 582 ? -18.016 37.438 7.695 1 93.31 582 ALA A N 1
ATOM 4735 C CA . ALA A 1 582 ? -18.781 38.469 7.016 1 93.31 582 ALA A CA 1
ATOM 4736 C C . ALA A 1 582 ? -18.875 39.719 7.867 1 93.31 582 ALA A C 1
ATOM 4738 O O . ALA A 1 582 ? -18.766 40.844 7.352 1 93.31 582 ALA A O 1
ATOM 4739 N N . CYS A 1 583 ? -19.078 39.562 9.133 1 92.75 583 CYS A N 1
ATOM 4740 C CA . CYS A 1 583 ? -19.172 40.688 10.047 1 92.75 583 CYS A CA 1
ATOM 4741 C C . CYS A 1 583 ? -17.828 41.406 10.148 1 92.75 583 CYS A C 1
ATOM 4743 O O . CYS A 1 583 ? -17.781 42.656 10.219 1 92.75 583 CYS A O 1
ATOM 4745 N N . VAL A 1 584 ? -16.766 40.656 10.203 1 90.31 584 VAL A N 1
ATOM 4746 C CA . VAL A 1 584 ? -15.43 41.219 10.289 1 90.31 584 VAL A CA 1
ATOM 4747 C C . VAL A 1 584 ? -15.141 42.062 9.039 1 90.31 584 VAL A C 1
ATOM 4749 O O . VAL A 1 584 ? -14.516 43.125 9.125 1 90.31 584 VAL A O 1
ATOM 4752 N N . ARG A 1 585 ? -15.562 41.625 7.965 1 87.75 585 ARG A N 1
ATOM 4753 C CA . ARG A 1 585 ? -15.336 42.312 6.699 1 87.75 585 ARG A CA 1
ATOM 4754 C C . ARG A 1 585 ? -15.977 43.719 6.707 1 87.75 585 ARG A C 1
ATOM 4756 O O . ARG A 1 585 ? -15.398 44.656 6.195 1 87.75 585 ARG A O 1
ATOM 4763 N N . ILE A 1 586 ? -17.109 43.812 7.184 1 84.31 586 ILE A N 1
ATOM 4764 C CA . ILE A 1 586 ? -17.844 45.094 7.176 1 84.31 586 ILE A CA 1
ATOM 4765 C C . ILE A 1 586 ? -17.328 46 8.281 1 84.31 586 ILE A C 1
ATOM 4767 O O . ILE A 1 586 ? -17.375 47.219 8.156 1 84.31 586 ILE A O 1
ATOM 4771 N N . SER A 1 587 ? -17.016 45.312 9.32 1 78.75 587 SER A N 1
ATOM 4772 C CA . SER A 1 587 ? -16.562 46.094 10.453 1 78.75 587 SER A CA 1
ATOM 4773 C C . SER A 1 587 ? -15.219 46.75 10.18 1 78.75 587 SER A C 1
ATOM 4775 O O . SER A 1 587 ? -14.375 46.188 9.477 1 78.75 587 SER A O 1
ATOM 4777 N N . ASP A 1 588 ? -15.016 47.906 9.445 1 60.22 588 ASP A N 1
ATOM 4778 C CA . ASP A 1 588 ? -13.789 48.656 9.164 1 60.22 588 ASP A CA 1
ATOM 4779 C C . ASP A 1 588 ? -12.695 48.312 10.164 1 60.22 588 ASP A C 1
ATOM 4781 O O . ASP A 1 588 ? -11.641 48.938 10.18 1 60.22 588 ASP A O 1
ATOM 4785 N N . LYS A 1 589 ? -12.992 47.688 11.211 1 53.12 589 LYS A N 1
ATOM 4786 C CA . LYS A 1 589 ? -11.961 47.562 12.242 1 53.12 589 LYS A CA 1
ATOM 4787 C C . LYS A 1 589 ? -10.938 46.5 11.867 1 53.12 589 LYS A C 1
ATOM 4789 O O . LYS A 1 589 ? -11.156 45.312 12.133 1 53.12 589 LYS A O 1
ATOM 4794 N N . LYS A 1 590 ? -10.438 46.719 10.734 1 50.62 590 LYS A N 1
ATOM 4795 C CA . LYS A 1 590 ? -9.219 45.938 10.586 1 50.62 590 LYS A CA 1
ATOM 4796 C C . LYS A 1 590 ? -8.383 45.969 11.859 1 50.62 590 LYS A C 1
ATOM 4798 O O . LYS A 1 590 ? -7.812 47 12.203 1 50.62 590 LYS A O 1
ATOM 4803 N N . GLN A 1 591 ? -9.133 45.594 12.812 1 47.03 591 GLN A N 1
ATOM 4804 C CA . GLN A 1 591 ? -8.391 45.594 14.07 1 47.03 591 GLN A CA 1
ATOM 4805 C C . GLN A 1 591 ? -6.938 45.219 13.852 1 47.03 591 GLN A C 1
ATOM 4807 O O . GLN A 1 591 ? -6.645 44.312 13.062 1 47.03 591 GLN A O 1
ATOM 4812 N N . THR A 1 592 ? -6.141 46.25 13.914 1 46 592 THR A N 1
ATOM 4813 C CA . THR A 1 592 ? -4.695 46.125 14.039 1 46 592 THR A CA 1
ATOM 4814 C C . THR A 1 592 ? -4.344 44.781 14.695 1 46 592 THR A C 1
ATOM 4816 O O . THR A 1 592 ? -4.598 44.594 15.883 1 46 592 THR A O 1
ATOM 4819 N N . CYS A 1 593 ? -4.77 43.844 14.211 1 46 593 CYS A N 1
ATOM 4820 C CA . CYS A 1 593 ? -4.359 42.469 14.555 1 46 593 CYS A CA 1
ATOM 4821 C C . CYS A 1 593 ? -3.061 42.469 15.352 1 46 593 CYS A C 1
ATOM 4823 O O . CYS A 1 593 ? -2.166 43.281 15.078 1 46 593 CYS A O 1
ATOM 4825 N N . LEU A 1 594 ? -3.096 41.844 16.469 1 45.44 594 LEU A N 1
ATOM 4826 C CA . LEU A 1 594 ? -2.02 41.5 17.391 1 45.44 594 LEU A CA 1
ATOM 4827 C C . LEU A 1 594 ? -0.749 41.125 16.641 1 45.44 594 LEU A C 1
ATOM 4829 O O . LEU A 1 594 ? -0.792 40.344 15.695 1 45.44 594 LEU A O 1
ATOM 4833 N N . THR A 1 595 ? 0.082 42.062 16.422 1 44.88 595 THR A N 1
ATOM 4834 C CA . THR A 1 595 ? 1.482 41.844 16.078 1 44.88 595 THR A CA 1
ATOM 4835 C C . THR A 1 595 ? 1.899 40.406 16.453 1 44.88 595 THR A C 1
ATOM 4837 O O . THR A 1 595 ? 1.784 40 17.609 1 44.88 595 THR A O 1
ATOM 4840 N N . THR A 1 596 ? 1.521 39.5 15.734 1 51 596 THR A N 1
ATOM 4841 C CA . THR A 1 596 ? 2.191 38.219 15.938 1 51 596 THR A CA 1
ATOM 4842 C C . THR A 1 596 ? 3.58 38.438 16.531 1 51 596 THR A C 1
ATOM 4844 O O . THR A 1 596 ? 4.434 39.062 15.93 1 51 596 THR A O 1
ATOM 4847 N N . ASN A 1 597 ? 3.621 38.625 17.812 1 51.97 597 ASN A N 1
ATOM 4848 C CA . ASN A 1 597 ? 4.926 38.719 18.469 1 51.97 597 ASN A CA 1
ATOM 4849 C C . ASN A 1 597 ? 5.863 37.594 17.984 1 51.97 597 ASN A C 1
ATOM 4851 O O . ASN A 1 597 ? 5.672 36.438 18.344 1 51.97 597 ASN A O 1
ATOM 4855 N N . GLU A 1 598 ? 6.43 37.844 16.844 1 58.03 598 GLU A N 1
ATOM 4856 C CA . GLU A 1 598 ? 7.465 36.969 16.328 1 58.03 598 GLU A CA 1
ATOM 4857 C C . GLU A 1 598 ? 8.242 36.312 17.453 1 58.03 598 GLU A C 1
ATOM 4859 O O . GLU A 1 598 ? 8.641 35.125 17.344 1 58.03 598 GLU A O 1
ATOM 4864 N N . GLU A 1 599 ? 8.234 36.969 18.547 1 56.56 599 GLU A N 1
ATOM 4865 C CA . GLU A 1 599 ? 9.031 36.438 19.656 1 56.56 599 GLU A CA 1
ATOM 4866 C C . GLU A 1 599 ? 8.312 35.25 20.328 1 56.56 599 GLU A C 1
ATOM 4868 O O . GLU A 1 599 ? 8.945 34.25 20.703 1 56.56 599 GLU A O 1
ATOM 4873 N N . VAL A 1 600 ? 7.035 35.375 20.422 1 57.62 600 VAL A N 1
ATOM 4874 C CA . VAL A 1 600 ? 6.293 34.312 21.109 1 57.62 600 VAL A CA 1
ATOM 4875 C C . VAL A 1 600 ? 6.273 33.062 20.234 1 57.62 600 VAL A C 1
ATOM 4877 O O . VAL A 1 600 ? 6.453 31.953 20.734 1 57.62 600 VAL A O 1
ATOM 4880 N N . THR A 1 601 ? 6.148 33.344 19.031 1 64.31 601 THR A N 1
ATOM 4881 C CA . THR A 1 601 ? 6.105 32.188 18.125 1 64.31 601 THR A CA 1
ATOM 4882 C C . THR A 1 601 ? 7.469 31.531 18.047 1 64.31 601 THR A C 1
ATOM 4884 O O . THR A 1 601 ? 7.555 30.297 17.984 1 64.31 601 THR A O 1
ATOM 4887 N N . THR A 1 602 ? 8.438 32.344 18.141 1 65.56 602 THR A N 1
ATOM 4888 C CA . THR A 1 602 ? 9.789 31.781 18.078 1 65.56 602 THR A CA 1
ATOM 4889 C C . THR A 1 602 ? 10.125 31 19.344 1 65.56 602 THR A C 1
ATOM 4891 O O . THR A 1 602 ? 10.773 29.953 19.281 1 65.56 602 THR A O 1
ATOM 4894 N N . SER A 1 603 ? 9.562 31.578 20.453 1 67.19 603 SER A N 1
ATOM 4895 C CA . SER A 1 603 ? 9.836 30.891 21.703 1 67.19 603 SER A CA 1
ATOM 4896 C C . SER A 1 603 ? 9.125 29.547 21.781 1 67.19 603 SER A C 1
ATOM 4898 O O . SER A 1 603 ? 9.688 28.562 22.266 1 67.19 603 SER A O 1
ATOM 4900 N N . ALA A 1 604 ? 7.926 29.562 21.344 1 70.62 604 ALA A N 1
ATOM 4901 C CA . ALA A 1 604 ? 7.164 28.312 21.328 1 70.62 604 ALA A CA 1
ATOM 4902 C C . ALA A 1 604 ? 7.801 27.297 20.406 1 70.62 604 ALA A C 1
ATOM 4904 O O . ALA A 1 604 ? 7.848 26.094 20.719 1 70.62 604 ALA A O 1
ATOM 4905 N N . PHE A 1 605 ? 8.289 27.781 19.422 1 75.62 605 PHE A N 1
ATOM 4906 C CA . PHE A 1 605 ? 8.953 26.906 18.453 1 75.62 605 PHE A CA 1
ATOM 4907 C C . PHE A 1 605 ? 10.234 26.328 19.047 1 75.62 605 PHE A C 1
ATOM 4909 O O . PHE A 1 605 ? 10.5 25.125 18.906 1 75.62 605 PHE A O 1
ATOM 4916 N N . GLU A 1 606 ? 10.922 27.172 19.703 1 74.19 606 GLU A N 1
ATOM 4917 C CA . GLU A 1 606 ? 12.18 26.719 20.281 1 74.19 606 GLU A CA 1
ATOM 4918 C C . GLU A 1 606 ? 11.945 25.703 21.406 1 74.19 606 GLU A C 1
ATOM 4920 O O . GLU A 1 606 ? 12.688 24.734 21.531 1 74.19 606 GLU A O 1
ATOM 4925 N N . SER A 1 607 ? 10.898 26 22.078 1 74.5 607 SER A N 1
ATOM 4926 C CA . SER A 1 607 ? 10.578 25.062 23.141 1 74.5 607 SER A CA 1
ATOM 4927 C C . SER A 1 607 ? 10.195 23.703 22.578 1 74.5 607 SER A C 1
ATOM 4929 O O . SER A 1 607 ? 10.633 22.656 23.094 1 74.5 607 SER A O 1
ATOM 4931 N N . HIS A 1 608 ? 9.469 23.797 21.578 1 78.31 608 HIS A N 1
ATOM 4932 C CA . HIS A 1 608 ? 9.062 22.547 20.953 1 78.31 608 HIS A CA 1
ATOM 4933 C C . HIS A 1 608 ? 10.25 21.859 20.297 1 78.31 608 HIS A C 1
ATOM 4935 O O . HIS A 1 608 ? 10.367 20.625 20.344 1 78.31 608 HIS A O 1
ATOM 4941 N N . ASN A 1 609 ? 11.031 22.672 19.719 1 73.62 609 ASN A N 1
ATOM 4942 C CA . ASN A 1 609 ? 12.234 22.141 19.094 1 73.62 609 ASN A CA 1
ATOM 4943 C C . ASN A 1 609 ? 13.086 21.375 20.094 1 73.62 609 ASN A C 1
ATOM 4945 O O . ASN A 1 609 ? 13.609 20.297 19.781 1 73.62 609 ASN A O 1
ATOM 4949 N N . ASN A 1 610 ? 13.156 21.906 21.188 1 72.19 610 ASN A N 1
ATOM 4950 C CA . ASN A 1 610 ? 13.938 21.266 22.234 1 72.19 610 ASN A CA 1
ATOM 4951 C C . ASN A 1 610 ? 13.312 19.922 22.641 1 72.19 610 ASN A C 1
ATOM 4953 O O . ASN A 1 610 ? 14.023 18.953 22.875 1 72.19 610 ASN A O 1
ATOM 4957 N N . SER A 1 611 ? 12.07 19.922 22.625 1 72.94 611 SER A N 1
ATOM 4958 C CA . SER A 1 611 ? 11.375 18.703 23 1 72.94 611 SER A CA 1
ATOM 4959 C C . SER A 1 611 ? 11.562 17.609 21.953 1 72.94 611 SER A C 1
ATOM 4961 O O . SER A 1 611 ? 11.672 16.438 22.297 1 72.94 611 SER A O 1
ATOM 4963 N N . VAL A 1 612 ? 11.648 18.062 20.828 1 74.38 612 VAL A N 1
ATOM 4964 C CA . VAL A 1 612 ? 11.812 17.109 19.734 1 74.38 612 VAL A CA 1
ATOM 4965 C C . VAL A 1 612 ? 13.219 16.516 19.781 1 74.38 612 VAL A C 1
ATOM 4967 O O . VAL A 1 612 ? 13.391 15.297 19.641 1 74.38 612 VAL A O 1
ATOM 4970 N N . VAL A 1 613 ? 14.125 17.406 20 1 70.12 613 VAL A N 1
ATOM 4971 C CA . VAL A 1 613 ? 15.516 16.953 20.047 1 70.12 613 VAL A CA 1
ATOM 4972 C C . VAL A 1 613 ? 15.703 16 21.219 1 70.12 613 VAL A C 1
ATOM 4974 O O . VAL A 1 613 ? 16.297 14.93 21.078 1 70.12 613 VAL A O 1
ATOM 4977 N N . MET A 1 614 ? 15.109 16.359 22.281 1 69.31 614 MET A N 1
ATOM 4978 C CA . MET A 1 614 ? 15.219 15.531 23.469 1 69.31 614 MET A CA 1
ATOM 4979 C C . MET A 1 614 ? 14.477 14.211 23.281 1 69.31 614 MET A C 1
ATOM 4981 O O . MET A 1 614 ? 14.977 13.156 23.672 1 69.31 614 MET A O 1
ATOM 4985 N N . GLY A 1 615 ? 13.336 14.336 22.672 1 64.38 615 GLY A N 1
ATOM 4986 C CA . GLY A 1 615 ? 12.531 13.148 22.453 1 64.38 615 GLY A CA 1
ATOM 4987 C C . GLY A 1 615 ? 13.164 12.18 21.469 1 64.38 615 GLY A C 1
ATOM 4988 O O . GLY A 1 615 ? 13.016 10.961 21.609 1 64.38 615 GLY A O 1
ATOM 4989 N N . SER A 1 616 ? 13.852 12.727 20.562 1 64.94 616 SER A N 1
ATOM 4990 C CA . SER A 1 616 ? 14.5 11.898 19.547 1 64.94 616 SER A CA 1
ATOM 4991 C C . SER A 1 616 ? 15.734 11.203 20.109 1 64.94 616 SER A C 1
ATOM 4993 O O . SER A 1 616 ? 16.109 10.125 19.641 1 64.94 616 SER A O 1
ATOM 4995 N N . GLN A 1 617 ? 16.328 11.883 20.984 1 57.56 617 GLN A N 1
ATOM 4996 C CA . GLN A 1 617 ? 17.531 11.328 21.578 1 57.56 617 GLN A CA 1
ATOM 4997 C C . GLN A 1 617 ? 17.203 10.156 22.5 1 57.56 617 GLN A C 1
ATOM 4999 O O . GLN A 1 617 ? 18.031 9.281 22.719 1 57.56 617 GLN A O 1
ATOM 5004 N N . GLU A 1 618 ? 15.977 10.117 23.062 1 54 618 GLU A N 1
ATOM 5005 C CA . GLU A 1 618 ? 15.562 9.078 24 1 54 618 GLU A CA 1
ATOM 5006 C C . GLU A 1 618 ? 15.156 7.801 23.266 1 54 618 GLU A C 1
ATOM 5008 O O . GLU A 1 618 ? 15.102 6.727 23.859 1 54 618 GLU A O 1
ATOM 5013 N N . GLN A 1 619 ? 14.641 7.914 22.172 1 51.69 619 GLN A N 1
ATOM 5014 C CA . GLN A 1 619 ? 14.203 6.699 21.484 1 51.69 619 GLN A CA 1
ATOM 5015 C C . GLN A 1 619 ? 15.398 5.855 21.047 1 51.69 619 GLN A C 1
ATOM 5017 O O . GLN A 1 619 ? 16.281 6.344 20.344 1 51.69 619 GLN A O 1
ATOM 5022 N N . PRO A 1 620 ? 15.719 4.848 21.938 1 41.69 620 PRO A N 1
ATOM 5023 C CA . PRO A 1 620 ? 16.875 4.008 21.594 1 41.69 620 PRO A CA 1
ATOM 5024 C C . PRO A 1 620 ? 16.844 3.541 20.141 1 41.69 620 PRO A C 1
ATOM 5026 O O . PRO A 1 620 ? 15.867 2.955 19.688 1 41.69 620 PRO A O 1
ATOM 5029 N N . THR A 1 621 ? 17.125 4.41 19.297 1 40.09 621 THR A N 1
ATOM 5030 C CA . THR A 1 621 ? 17.328 3.828 17.969 1 40.09 621 THR A CA 1
ATOM 5031 C C . THR A 1 621 ? 17.922 2.428 18.094 1 40.09 621 THR A C 1
ATOM 5033 O O . THR A 1 621 ? 18.75 2.166 18.969 1 40.09 621 THR A O 1
ATOM 5036 N N . HIS A 1 622 ? 17.344 1.365 18.016 1 36.78 622 HIS A N 1
ATOM 5037 C CA . HIS A 1 622 ? 18.266 0.267 17.781 1 36.78 622 HIS A CA 1
ATOM 5038 C C . HIS A 1 622 ? 19.672 0.787 17.484 1 36.78 622 HIS A C 1
ATOM 5040 O O . HIS A 1 622 ? 19.828 1.893 16.969 1 36.78 622 HIS A O 1
ATOM 5046 N N . LEU A 1 623 ? 20.719 0.269 18.312 1 32.72 623 LEU A N 1
ATOM 5047 C CA . LEU A 1 623 ? 22.141 0.597 18.219 1 32.72 623 LEU A CA 1
ATOM 5048 C C . LEU A 1 623 ? 22.5 1.084 16.812 1 32.72 623 LEU A C 1
ATOM 5050 O O . LEU A 1 623 ? 22.828 0.282 15.945 1 32.72 623 LEU A O 1
ATOM 5054 N N . ARG A 1 624 ? 21.672 1.67 16.375 1 34.06 624 ARG A N 1
ATOM 5055 C CA . ARG A 1 624 ? 22.016 2.199 15.055 1 34.06 624 ARG A CA 1
ATOM 5056 C C . ARG A 1 624 ? 23.375 2.881 15.078 1 34.06 624 ARG A C 1
ATOM 5058 O O . ARG A 1 624 ? 23.812 3.396 16.109 1 34.06 624 ARG A O 1
ATOM 5065 N N . ASP A 1 625 ? 24 2.762 14.062 1 34.38 625 ASP A N 1
ATOM 5066 C CA . ASP A 1 625 ? 25.344 3.16 13.633 1 34.38 625 ASP A CA 1
ATOM 5067 C C . ASP A 1 625 ? 25.594 4.641 13.922 1 34.38 625 ASP A C 1
ATOM 5069 O O . ASP A 1 625 ? 24.719 5.48 13.672 1 34.38 625 ASP A O 1
ATOM 5073 N N . ALA A 1 626 ? 26.016 5.246 15.047 1 31.81 626 ALA A N 1
ATOM 5074 C CA . ALA A 1 626 ? 26.797 6.461 15.227 1 31.81 626 ALA A CA 1
ATOM 5075 C C . ALA A 1 626 ? 26.891 7.258 13.93 1 31.81 626 ALA A C 1
ATOM 5077 O O . ALA A 1 626 ? 27.062 6.684 12.852 1 31.81 626 ALA A O 1
ATOM 5078 N N . VAL A 1 627 ? 26.172 8.258 13.812 1 44.81 627 VAL A N 1
ATOM 5079 C CA . VAL A 1 627 ? 26.484 9.234 12.773 1 44.81 627 VAL A CA 1
ATOM 5080 C C . VAL A 1 627 ? 27.859 8.938 12.18 1 44.81 627 VAL A C 1
ATOM 5082 O O . VAL A 1 627 ? 28.875 9.461 12.648 1 44.81 627 VAL A O 1
ATOM 5085 N N . SER A 1 628 ? 28.203 7.594 12.281 1 51.38 628 SER A N 1
ATOM 5086 C CA . SER A 1 628 ? 29.344 6.723 12.047 1 51.38 628 SER A CA 1
ATOM 5087 C C . SER A 1 628 ? 29.859 6.867 10.617 1 51.38 628 SER A C 1
ATOM 5089 O O . SER A 1 628 ? 29.203 7.484 9.773 1 51.38 628 SER A O 1
ATOM 5091 N N . ALA A 1 629 ? 30.891 6.496 10.508 1 63.41 629 ALA A N 1
ATOM 5092 C CA . ALA A 1 629 ? 31.562 6.312 9.219 1 63.41 629 ALA A CA 1
ATOM 5093 C C . ALA A 1 629 ? 30.609 5.727 8.18 1 63.41 629 ALA A C 1
ATOM 5095 O O . ALA A 1 629 ? 30.656 6.086 7.004 1 63.41 629 ALA A O 1
ATOM 5096 N N . SER A 1 630 ? 29.484 5.211 8.773 1 63.88 630 SER A N 1
ATOM 5097 C CA . SER A 1 630 ? 28.547 4.559 7.871 1 63.88 630 SER A CA 1
ATOM 5098 C C . SER A 1 630 ? 27.531 5.547 7.32 1 63.88 630 SER A C 1
ATOM 5100 O O . SER A 1 630 ? 27.219 5.527 6.125 1 63.88 630 SER A O 1
ATOM 5102 N N . SER A 1 631 ? 27.062 6.398 8.25 1 63.5 631 SER A N 1
ATOM 5103 C CA . SER A 1 631 ? 26.078 7.383 7.805 1 63.5 631 SER A CA 1
ATOM 5104 C C . SER A 1 631 ? 26.688 8.367 6.816 1 63.5 631 SER A C 1
ATOM 5106 O O . SER A 1 631 ? 26.062 8.75 5.832 1 63.5 631 SER A O 1
ATOM 5108 N N . GLN A 1 632 ? 27.891 8.758 7.16 1 67.06 632 GLN A N 1
ATOM 5109 C CA . GLN A 1 632 ? 28.594 9.664 6.262 1 67.06 632 GLN A CA 1
ATOM 5110 C C . GLN A 1 632 ? 28.812 9.023 4.891 1 67.06 632 GLN A C 1
ATOM 5112 O O . GLN A 1 632 ? 28.594 9.664 3.861 1 67.06 632 GLN A O 1
ATOM 5117 N N . LEU A 1 633 ? 29.203 7.805 4.922 1 75.62 633 LEU A N 1
ATOM 5118 C CA . LEU A 1 633 ? 29.438 7.094 3.672 1 75.62 633 LEU A CA 1
ATOM 5119 C C . LEU A 1 633 ? 28.156 6.969 2.863 1 75.62 633 LEU A C 1
ATOM 5121 O O . LEU A 1 633 ? 28.156 7.227 1.658 1 75.62 633 LEU A O 1
ATOM 5125 N N . THR A 1 634 ? 27.125 6.668 3.531 1 70.75 634 THR A N 1
ATOM 5126 C CA . THR A 1 634 ? 25.844 6.496 2.852 1 70.75 634 THR A CA 1
ATOM 5127 C C . THR A 1 634 ? 25.375 7.816 2.242 1 70.75 634 THR A C 1
ATOM 5129 O O . THR A 1 634 ? 24.875 7.844 1.113 1 70.75 634 THR A O 1
ATOM 5132 N N . ALA A 1 635 ? 25.547 8.867 2.973 1 68.44 635 ALA A N 1
ATOM 5133 C CA . ALA A 1 635 ? 25.172 10.188 2.482 1 68.44 635 ALA A CA 1
ATOM 5134 C C . ALA A 1 635 ? 25.953 10.555 1.229 1 68.44 635 ALA A C 1
ATOM 5136 O O . ALA A 1 635 ? 25.391 11.078 0.265 1 68.44 635 ALA A O 1
ATOM 5137 N N . LEU A 1 636 ? 27.25 10.273 1.251 1 73.56 636 LEU A N 1
ATOM 5138 C CA . LEU A 1 636 ? 28.125 10.594 0.123 1 73.56 636 LEU A CA 1
ATOM 5139 C C . LEU A 1 636 ? 27.75 9.758 -1.101 1 73.56 636 LEU A C 1
ATOM 5141 O O . LEU A 1 636 ? 27.734 10.273 -2.223 1 73.56 636 LEU A O 1
ATOM 5145 N N . LEU A 1 637 ? 27.438 8.562 -0.817 1 76.5 637 LEU A N 1
ATOM 5146 C CA . LEU A 1 637 ? 27.062 7.676 -1.917 1 76.5 637 LEU A CA 1
ATOM 5147 C C . LEU A 1 637 ? 25.766 8.133 -2.562 1 76.5 637 LEU A C 1
ATOM 5149 O O . LEU A 1 637 ? 25.641 8.148 -3.791 1 76.5 637 LEU A O 1
ATOM 5153 N N . ASN A 1 638 ? 24.891 8.586 -1.779 1 71.19 638 ASN A N 1
ATOM 5154 C CA . ASN A 1 638 ? 23.625 9.094 -2.303 1 71.19 638 ASN A CA 1
ATOM 5155 C C . ASN A 1 638 ? 23.812 10.391 -3.076 1 71.19 638 ASN A C 1
ATOM 5157 O O . ASN A 1 638 ? 23.172 10.602 -4.113 1 71.19 638 ASN A O 1
ATOM 5161 N N . ALA A 1 639 ? 24.625 11.234 -2.52 1 72.56 639 ALA A N 1
ATOM 5162 C CA . ALA A 1 639 ? 24.953 12.477 -3.215 1 72.56 639 ALA A CA 1
ATOM 5163 C C . ALA A 1 639 ? 25.547 12.203 -4.59 1 72.56 639 ALA A C 1
ATOM 5165 O O . ALA A 1 639 ? 25.203 12.859 -5.57 1 72.56 639 ALA A O 1
ATOM 5166 N N . ALA A 1 640 ? 26.422 11.219 -4.621 1 76.06 640 ALA A N 1
ATOM 5167 C CA . ALA A 1 640 ? 27.047 10.836 -5.887 1 76.06 640 ALA A CA 1
ATOM 5168 C C . ALA A 1 640 ? 26 10.391 -6.898 1 76.06 640 ALA A C 1
ATOM 5170 O O . ALA A 1 640 ? 26.062 10.758 -8.078 1 76.06 640 ALA A O 1
ATOM 5171 N N . LEU A 1 641 ? 25.078 9.711 -6.434 1 71.94 641 LEU A N 1
ATOM 5172 C CA . LEU A 1 641 ? 24 9.227 -7.297 1 71.94 641 LEU A CA 1
ATOM 5173 C C . LEU A 1 641 ? 23.188 10.391 -7.84 1 71.94 641 LEU A C 1
ATOM 5175 O O . LEU A 1 641 ? 22.812 10.398 -9.016 1 71.94 641 LEU A O 1
ATOM 5179 N N . GLY A 1 642 ? 22.906 11.328 -7.012 1 68.38 642 GLY A N 1
ATOM 5180 C CA . GLY A 1 642 ? 22.141 12.492 -7.41 1 68.38 642 GLY A CA 1
ATOM 5181 C C . GLY A 1 642 ? 22.828 13.344 -8.453 1 68.38 642 GLY A C 1
ATOM 5182 O O . GLY A 1 642 ? 22.203 13.773 -9.43 1 68.38 642 GLY A O 1
ATOM 5183 N N . ILE A 1 643 ? 24.141 13.539 -8.25 1 71 643 ILE A N 1
ATOM 5184 C CA . ILE A 1 643 ? 24.922 14.391 -9.125 1 71 643 ILE A CA 1
ATOM 5185 C C . ILE A 1 643 ? 25.172 13.68 -10.453 1 71 643 ILE A C 1
ATOM 5187 O O . ILE A 1 643 ? 25.297 14.32 -11.5 1 71 643 ILE A O 1
ATOM 5191 N N . ALA A 1 644 ? 25.156 12.328 -10.391 1 73.19 644 ALA A N 1
ATOM 5192 C CA . ALA A 1 644 ? 25.469 11.516 -11.57 1 73.19 644 ALA A CA 1
ATOM 5193 C C . ALA A 1 644 ? 24.438 11.742 -12.672 1 73.19 644 ALA A C 1
ATOM 5195 O O . ALA A 1 644 ? 24.75 11.609 -13.859 1 73.19 644 ALA A O 1
ATOM 5196 N N . SER A 1 645 ? 23.266 12.125 -12.297 1 64.75 645 SER A N 1
ATOM 5197 C CA . SER A 1 645 ? 22.203 12.312 -13.281 1 64.75 645 SER A CA 1
ATOM 5198 C C . SER A 1 645 ? 22.516 13.469 -14.227 1 64.75 645 SER A C 1
ATOM 5200 O O . SER A 1 645 ? 22.125 13.453 -15.391 1 64.75 645 SER A O 1
ATOM 5202 N N . SER A 1 646 ? 23.312 14.484 -13.672 1 65.88 646 SER A N 1
ATOM 5203 C CA . SER A 1 646 ? 23.609 15.672 -14.469 1 65.88 646 SER A CA 1
ATOM 5204 C C . SER A 1 646 ? 25.047 15.648 -14.992 1 65.88 646 SER A C 1
ATOM 5206 O O . SER A 1 646 ? 25.484 16.578 -15.672 1 65.88 646 SER A O 1
ATOM 5208 N N . ALA A 1 647 ? 25.781 14.562 -14.68 1 74.81 647 ALA A N 1
ATOM 5209 C CA . ALA A 1 647 ? 27.203 14.492 -15.047 1 74.81 647 ALA A CA 1
ATOM 5210 C C . ALA A 1 647 ? 27.375 13.883 -16.438 1 74.81 647 ALA A C 1
ATOM 5212 O O . ALA A 1 647 ? 26.484 13.18 -16.922 1 74.81 647 ALA A O 1
ATOM 5213 N N . THR A 1 648 ? 28.375 14.305 -17.172 1 77.44 648 THR A N 1
ATOM 5214 C CA . THR A 1 648 ? 28.719 13.758 -18.484 1 77.44 648 THR A CA 1
ATOM 5215 C C . THR A 1 648 ? 29.156 12.297 -18.359 1 77.44 648 THR A C 1
ATOM 5217 O O . THR A 1 648 ? 29.5 11.844 -17.266 1 77.44 648 THR A O 1
ATOM 5220 N N . ASP A 1 649 ? 29.078 11.508 -19.422 1 77.75 649 ASP A N 1
ATOM 5221 C CA . ASP A 1 649 ? 29.469 10.102 -19.422 1 77.75 649 ASP A CA 1
ATOM 5222 C C . ASP A 1 649 ? 30.953 9.953 -19.094 1 77.75 649 ASP A C 1
ATOM 5224 O O . ASP A 1 649 ? 31.344 9 -18.406 1 77.75 649 ASP A O 1
ATOM 5228 N N . GLU A 1 650 ? 31.719 10.969 -19.578 1 80.38 650 GLU A N 1
ATOM 5229 C CA . GLU A 1 650 ? 33.125 10.938 -19.25 1 80.38 650 GLU A CA 1
ATOM 5230 C C . GLU A 1 650 ? 33.375 11.109 -17.75 1 80.38 650 GLU A C 1
ATOM 5232 O O . GLU A 1 650 ? 34.188 10.406 -17.156 1 80.38 650 GLU A O 1
ATOM 5237 N N . GLY A 1 651 ? 32.625 12.016 -17.219 1 81.69 651 GLY A N 1
ATOM 5238 C CA . GLY A 1 651 ? 32.688 12.227 -15.773 1 81.69 651 GLY A CA 1
ATOM 5239 C C . GLY A 1 651 ? 32.281 11.016 -14.969 1 81.69 651 GLY A C 1
ATOM 5240 O O . GLY A 1 651 ? 32.906 10.68 -13.969 1 81.69 651 GLY A O 1
ATOM 5241 N N . LYS A 1 652 ? 31.344 10.328 -15.43 1 83.69 652 LYS A N 1
ATOM 5242 C CA . LYS A 1 652 ? 30.844 9.141 -14.75 1 83.69 652 LYS A CA 1
ATOM 5243 C C . LYS A 1 652 ? 31.859 8.008 -14.773 1 83.69 652 LYS A C 1
ATOM 5245 O O . LYS A 1 652 ? 32.031 7.312 -13.773 1 83.69 652 LYS A O 1
ATOM 5250 N N . LEU A 1 653 ? 32.469 7.859 -15.938 1 83.38 653 LEU A N 1
ATOM 5251 C CA . LEU A 1 653 ? 33.438 6.789 -16.062 1 83.38 653 LEU A CA 1
ATOM 5252 C C . LEU A 1 653 ? 34.656 7.039 -15.148 1 83.38 653 LEU A C 1
ATOM 5254 O O . LEU A 1 653 ? 35.156 6.105 -14.523 1 83.38 653 LEU A O 1
ATOM 5258 N N . LYS A 1 654 ? 35.062 8.336 -15.047 1 85.12 654 LYS A N 1
ATOM 5259 C CA . LYS A 1 654 ? 36.156 8.688 -14.141 1 85.12 654 LYS A CA 1
ATOM 5260 C C . LYS A 1 654 ? 35.75 8.453 -12.688 1 85.12 654 LYS A C 1
ATOM 5262 O O . LYS A 1 654 ? 36.562 7.996 -11.883 1 85.12 654 LYS A O 1
ATOM 5267 N N . ALA A 1 655 ? 34.531 8.734 -12.438 1 86.38 655 ALA A N 1
ATOM 5268 C CA . ALA A 1 655 ? 34.031 8.539 -11.078 1 86.38 655 ALA A CA 1
ATOM 5269 C C . ALA A 1 655 ? 33.969 7.055 -10.734 1 86.38 655 ALA A C 1
ATOM 5271 O O . ALA A 1 655 ? 34.219 6.668 -9.586 1 86.38 655 ALA A O 1
ATOM 5272 N N . CYS A 1 656 ? 33.656 6.234 -11.734 1 84.75 656 CYS A N 1
ATOM 5273 C CA . CYS A 1 656 ? 33.594 4.793 -11.508 1 84.75 656 CYS A CA 1
ATOM 5274 C C . CYS A 1 656 ? 34.906 4.254 -10.992 1 84.75 656 CYS A C 1
ATOM 5276 O O . CYS A 1 656 ? 34.938 3.42 -10.078 1 84.75 656 CYS A O 1
ATOM 5278 N N . LYS A 1 657 ? 36 4.75 -11.539 1 84.25 657 LYS A N 1
ATOM 5279 C CA . LYS A 1 657 ? 37.312 4.293 -11.117 1 84.25 657 LYS A CA 1
ATOM 5280 C C . LYS A 1 657 ? 37.562 4.621 -9.648 1 84.25 657 LYS A C 1
ATOM 5282 O O . LYS A 1 657 ? 38.125 3.801 -8.906 1 84.25 657 LYS A O 1
ATOM 5287 N N . LYS A 1 658 ? 37.125 5.754 -9.219 1 87.06 658 LYS A N 1
ATOM 5288 C CA . LYS A 1 658 ? 37.312 6.172 -7.832 1 87.06 658 LYS A CA 1
ATOM 5289 C C . LYS A 1 658 ? 36.438 5.352 -6.891 1 87.06 658 LYS A C 1
ATOM 5291 O O . LYS A 1 658 ? 36.844 5.012 -5.781 1 87.06 658 LYS A O 1
ATOM 5296 N N . ILE A 1 659 ? 35.312 5.035 -7.336 1 86.5 659 ILE A N 1
ATOM 5297 C CA . ILE A 1 659 ? 34.375 4.27 -6.5 1 86.5 659 ILE A CA 1
ATOM 5298 C C . ILE A 1 659 ? 34.875 2.83 -6.371 1 86.5 659 ILE A C 1
ATOM 5300 O O . ILE A 1 659 ? 34.75 2.217 -5.309 1 86.5 659 ILE A O 1
ATOM 5304 N N . GLU A 1 660 ? 35.438 2.344 -7.449 1 84.25 660 GLU A N 1
ATOM 5305 C CA . GLU A 1 660 ? 36.062 1.015 -7.383 1 84.25 660 GLU A CA 1
ATOM 5306 C C . GLU A 1 660 ? 37.156 0.962 -6.34 1 84.25 660 GLU A C 1
ATOM 5308 O O . GLU A 1 660 ? 37.281 -0.02 -5.602 1 84.25 660 GLU A O 1
ATOM 5313 N N . GLU A 1 661 ? 37.906 2.004 -6.297 1 84.81 661 GLU A N 1
ATOM 5314 C CA . GLU A 1 661 ? 38.969 2.102 -5.277 1 84.81 661 GLU A CA 1
ATOM 5315 C C . GLU A 1 661 ? 38.344 2.1 -3.873 1 84.81 661 GLU A C 1
ATOM 5317 O O . GLU A 1 661 ? 38.906 1.46 -2.965 1 84.81 661 GLU A O 1
ATOM 5322 N N . ALA A 1 662 ? 37.281 2.826 -3.77 1 86.5 662 ALA A N 1
ATOM 5323 C CA . ALA A 1 662 ? 36.594 2.879 -2.475 1 86.5 662 ALA A CA 1
ATOM 5324 C C . ALA A 1 662 ? 36.094 1.502 -2.066 1 86.5 662 ALA A C 1
ATOM 5326 O O . ALA A 1 662 ? 36.188 1.114 -0.9 1 86.5 662 ALA A O 1
ATOM 5327 N N . ILE A 1 663 ? 35.562 0.794 -3.008 1 82.44 663 ILE A N 1
ATOM 5328 C CA . ILE A 1 663 ? 35.031 -0.541 -2.76 1 82.44 663 ILE A CA 1
ATOM 5329 C C . ILE A 1 663 ? 36.156 -1.469 -2.307 1 82.44 663 ILE A C 1
ATOM 5331 O O . ILE A 1 663 ? 36 -2.266 -1.383 1 82.44 663 ILE A O 1
ATOM 5335 N N . GLN A 1 664 ? 37.312 -1.37 -2.928 1 80.12 664 GLN A N 1
ATOM 5336 C CA . GLN A 1 664 ? 38.469 -2.176 -2.557 1 80.12 664 GLN A CA 1
ATOM 5337 C C . GLN A 1 664 ? 38.906 -1.887 -1.122 1 80.12 664 GLN A C 1
ATOM 5339 O O . GLN A 1 664 ? 39.25 -2.803 -0.381 1 80.12 664 GLN A O 1
ATOM 5344 N N . ILE A 1 665 ? 38.781 -0.639 -0.761 1 84.19 665 ILE A N 1
ATOM 5345 C CA . ILE A 1 665 ? 39.125 -0.234 0.594 1 84.19 665 ILE A CA 1
ATOM 5346 C C . ILE A 1 665 ? 38.156 -0.855 1.593 1 84.19 665 ILE A C 1
ATOM 5348 O O . ILE A 1 665 ? 38.562 -1.38 2.629 1 84.19 665 ILE A O 1
ATOM 5352 N N . LEU A 1 666 ? 36.969 -0.794 1.235 1 81.88 666 LEU A N 1
ATOM 5353 C CA . LEU A 1 666 ? 35.938 -1.331 2.117 1 81.88 666 LEU A CA 1
ATOM 5354 C C . LEU A 1 666 ? 36.094 -2.844 2.256 1 81.88 666 LEU A C 1
ATOM 5356 O O . LEU A 1 666 ? 35.906 -3.391 3.348 1 81.88 666 LEU A O 1
ATOM 5360 N N . GLN A 1 667 ? 36.469 -3.496 1.152 1 75.06 667 GLN A N 1
ATOM 5361 C CA . GLN A 1 667 ? 36.594 -4.945 1.142 1 75.06 667 GLN A CA 1
ATOM 5362 C C . GLN A 1 667 ? 37.812 -5.383 1.943 1 75.06 667 GLN A C 1
ATOM 5364 O O . GLN A 1 667 ? 37.812 -6.441 2.574 1 75.06 667 GLN A O 1
ATOM 5369 N N . SER A 1 668 ? 38.875 -4.586 1.877 1 76.38 668 SER A N 1
ATOM 5370 C CA . SER A 1 668 ? 40.094 -4.91 2.568 1 76.38 668 SER A CA 1
ATOM 5371 C C . SER A 1 668 ? 39.969 -4.664 4.07 1 76.38 668 SER A C 1
ATOM 5373 O O . SER A 1 668 ? 40.75 -5.223 4.859 1 76.38 668 SER A O 1
ATOM 5375 N N . ASN A 1 669 ? 39.094 -3.803 4.426 1 68.81 669 ASN A N 1
ATOM 5376 C CA . ASN A 1 669 ? 38.906 -3.482 5.836 1 68.81 669 ASN A CA 1
ATOM 5377 C C . ASN A 1 669 ? 37.625 -4.086 6.379 1 68.81 669 ASN A C 1
ATOM 5379 O O . ASN A 1 669 ? 36.75 -3.363 6.844 1 68.81 669 ASN A O 1
ATOM 5383 N N . LYS A 1 670 ? 37.531 -5.297 6.031 1 63.38 670 LYS A N 1
ATOM 5384 C CA . LYS A 1 670 ? 36.375 -5.988 6.551 1 63.38 670 LYS A CA 1
ATOM 5385 C C . LYS A 1 670 ? 36.594 -6.438 7.992 1 63.38 670 LYS A C 1
ATOM 5387 O O . LYS A 1 670 ? 37.719 -6.758 8.383 1 63.38 670 LYS A O 1
ATOM 5392 N N . ASN A 1 671 ? 35.781 -6.129 8.93 1 52.03 671 ASN A N 1
ATOM 5393 C CA . ASN A 1 671 ? 35.875 -6.762 10.242 1 52.03 671 ASN A CA 1
ATOM 5394 C C . ASN A 1 671 ? 36.125 -8.258 10.125 1 52.03 671 ASN A C 1
ATOM 5396 O O . ASN A 1 671 ? 35.406 -8.977 9.445 1 52.03 671 ASN A O 1
ATOM 5400 N N . VAL A 1 672 ? 37.469 -8.648 9.945 1 42.81 672 VAL A N 1
ATOM 5401 C CA . VAL A 1 672 ? 37.781 -10.07 10.094 1 42.81 672 VAL A CA 1
ATOM 5402 C C . VAL A 1 672 ? 36.875 -10.68 11.156 1 42.81 672 VAL A C 1
ATOM 5404 O O . VAL A 1 672 ? 36.969 -10.359 12.344 1 42.81 672 VAL A O 1
ATOM 5407 N N . SER A 1 673 ? 35.75 -10.727 11.164 1 34.25 673 SER A N 1
ATOM 5408 C CA . SER A 1 673 ? 35.188 -11.695 12.102 1 34.25 673 SER A CA 1
ATOM 5409 C C . SER A 1 673 ? 36.031 -12.984 12.109 1 34.25 673 SER A C 1
ATOM 5411 O O . SER A 1 673 ? 36.219 -13.609 11.07 1 34.25 673 SER A O 1
ATOM 5413 N N . GLU A 1 674 ? 37.156 -13.281 12.875 1 30.22 674 GLU A N 1
ATOM 5414 C CA . GLU A 1 674 ? 37.312 -14.633 13.391 1 30.22 674 GLU A CA 1
ATOM 5415 C C . GLU A 1 674 ? 36.031 -15.453 13.234 1 30.22 674 GLU A C 1
ATOM 5417 O O . GLU A 1 674 ? 34.969 -14.891 13.117 1 30.22 674 GLU A O 1
ATOM 5422 N N . ASN A 1 675 ? 36.125 -16.891 13.281 1 27.5 675 ASN A N 1
ATOM 5423 C CA . ASN A 1 675 ? 35.094 -17.922 13.445 1 27.5 675 ASN A CA 1
ATOM 5424 C C . ASN A 1 675 ? 33.969 -17.453 14.328 1 27.5 675 ASN A C 1
ATOM 5426 O O . ASN A 1 675 ? 33.188 -18.266 14.828 1 27.5 675 ASN A O 1
ATOM 5430 N N . SER A 1 676 ? 34.25 -16.562 15.383 1 25.44 676 SER A N 1
ATOM 5431 C CA . SER A 1 676 ? 33.156 -16.5 16.344 1 25.44 676 SER A CA 1
ATOM 5432 C C . SER A 1 676 ? 31.859 -16.094 15.688 1 25.44 676 SER A C 1
ATOM 5434 O O . SER A 1 676 ? 31.844 -15.234 14.797 1 25.44 676 SER A O 1
ATOM 5436 N N . ASN A 1 677 ? 30.891 -16.891 15.609 1 26.45 677 ASN A N 1
ATOM 5437 C CA . ASN A 1 677 ? 29.438 -16.922 15.523 1 26.45 677 ASN A CA 1
ATOM 5438 C C . ASN A 1 677 ? 28.828 -15.609 15.977 1 26.45 677 ASN A C 1
ATOM 5440 O O . ASN A 1 677 ? 27.703 -15.586 16.5 1 26.45 677 ASN A O 1
ATOM 5444 N N . SER A 1 678 ? 29.656 -14.648 16.312 1 25.95 678 SER A N 1
ATOM 5445 C CA . SER A 1 678 ? 28.984 -13.516 16.953 1 25.95 678 SER A CA 1
ATOM 5446 C C . SER A 1 678 ? 28.078 -12.781 15.969 1 25.95 678 SER A C 1
ATOM 5448 O O . SER A 1 678 ? 28.531 -12.305 14.93 1 25.95 678 SER A O 1
ATOM 5450 N N . SER A 1 679 ? 26.891 -13.203 15.875 1 25.64 679 SER A N 1
ATOM 5451 C CA . SER A 1 679 ? 25.609 -12.68 15.398 1 25.64 679 SER A CA 1
ATOM 5452 C C . SER A 1 679 ? 25.578 -11.156 15.453 1 25.64 679 SER A C 1
ATOM 5454 O O . SER A 1 679 ? 26.344 -10.547 16.219 1 25.64 679 SER A O 1
ATOM 5456 N N . GLY A 1 680 ? 25.359 -10.375 14.531 1 26.19 680 GLY A N 1
ATOM 5457 C CA . GLY A 1 680 ? 25.078 -8.953 14.445 1 26.19 680 GLY A CA 1
ATOM 5458 C C . GLY A 1 680 ? 24.859 -8.305 15.797 1 26.19 680 GLY A C 1
ATOM 5459 O O . GLY A 1 680 ? 24.812 -8.992 16.828 1 26.19 680 GLY A O 1
ATOM 5460 N N . PRO A 1 681 ? 25.281 -7.102 16.062 1 27.05 681 PRO A N 1
ATOM 5461 C CA . PRO A 1 681 ? 25.109 -6.605 17.422 1 27.05 681 PRO A CA 1
ATOM 5462 C C . PRO A 1 681 ? 24.031 -7.375 18.188 1 27.05 681 PRO A C 1
ATOM 5464 O O . PRO A 1 681 ? 22.844 -7.316 17.828 1 27.05 681 PRO A O 1
ATOM 5467 N N . HIS A 1 682 ? 24.344 -8.602 18.609 1 26.84 682 HIS A N 1
ATOM 5468 C CA . HIS A 1 682 ? 23.641 -9.398 19.594 1 26.84 682 HIS A CA 1
ATOM 5469 C C . HIS A 1 682 ? 23.266 -8.562 20.812 1 26.84 682 HIS A C 1
ATOM 5471 O O . HIS A 1 682 ? 24.078 -7.773 21.297 1 26.84 682 HIS A O 1
ATOM 5477 N N . PHE A 1 683 ? 22.078 -8.062 20.984 1 26.61 683 PHE A N 1
ATOM 5478 C CA . PHE A 1 683 ? 21.688 -7.629 22.328 1 26.61 683 PHE A CA 1
ATOM 5479 C C . PHE A 1 683 ? 22.594 -8.266 23.391 1 26.61 683 PHE A C 1
ATOM 5481 O O . PHE A 1 683 ? 23.141 -9.344 23.172 1 26.61 683 PHE A O 1
ATOM 5488 N N . SER A 1 684 ? 23.484 -7.555 24.156 1 28.83 684 SER A N 1
ATOM 5489 C CA . SER A 1 684 ? 24.172 -8.172 25.281 1 28.83 684 SER A CA 1
ATOM 5490 C C . SER A 1 684 ? 23.672 -9.586 25.547 1 28.83 684 SER A C 1
ATOM 5492 O O . SER A 1 684 ? 22.484 -9.867 25.359 1 28.83 684 SER A O 1
ATOM 5494 N N . GLU A 1 685 ? 24.547 -10.586 25.484 1 29.94 685 GLU A N 1
ATOM 5495 C CA . GLU A 1 685 ? 24.266 -11.93 25.953 1 29.94 685 GLU A CA 1
ATOM 5496 C C . GLU A 1 685 ? 23.375 -11.898 27.203 1 29.94 685 GLU A C 1
ATOM 5498 O O . GLU A 1 685 ? 23.781 -11.398 28.25 1 29.94 685 GLU A O 1
ATOM 5503 N N . LEU A 1 686 ? 22.156 -11.492 27.234 1 30.52 686 LEU A N 1
ATOM 5504 C CA . LEU A 1 686 ? 21.531 -11.898 28.484 1 30.52 686 LEU A CA 1
ATOM 5505 C C . LEU A 1 686 ? 22.188 -13.164 29.031 1 30.52 686 LEU A C 1
ATOM 5507 O O . LEU A 1 686 ? 22.703 -13.984 28.266 1 30.52 686 LEU A O 1
ATOM 5511 N N . PRO A 1 687 ? 22.891 -13.109 30.266 1 29.22 687 PRO A N 1
ATOM 5512 C CA . PRO A 1 687 ? 23.422 -14.352 30.844 1 29.22 687 PRO A CA 1
ATOM 5513 C C . PRO A 1 687 ? 22.891 -15.602 30.141 1 29.22 687 PRO A C 1
ATOM 5515 O O . PRO A 1 687 ? 21.875 -15.539 29.453 1 29.22 687 PRO A O 1
ATOM 5518 N N . ASP A 1 688 ? 23.781 -16.781 30.234 1 29.91 688 ASP A N 1
ATOM 5519 C CA . ASP A 1 688 ? 23.484 -18.156 29.859 1 29.91 688 ASP A CA 1
ATOM 5520 C C . ASP A 1 688 ? 21.984 -18.453 30.016 1 29.91 688 ASP A C 1
ATOM 5522 O O . ASP A 1 688 ? 21.547 -18.859 31.109 1 29.91 688 ASP A O 1
ATOM 5526 N N . MET A 1 689 ? 21.203 -17.625 29.875 1 30.16 689 MET A N 1
ATOM 5527 C CA . MET A 1 689 ? 19.891 -18.234 30.062 1 30.16 689 MET A CA 1
ATOM 5528 C C . MET A 1 689 ? 19.812 -19.578 29.359 1 30.16 689 MET A C 1
ATOM 5530 O O . MET A 1 689 ? 20.359 -19.75 28.281 1 30.16 689 MET A O 1
ATOM 5534 N N . ALA A 1 690 ? 19.766 -20.688 30.188 1 28.67 690 ALA A N 1
ATOM 5535 C CA . ALA A 1 690 ? 19.625 -22.078 29.766 1 28.67 690 ALA A CA 1
ATOM 5536 C C . ALA A 1 690 ? 19.172 -22.156 28.297 1 28.67 690 ALA A C 1
ATOM 5538 O O . ALA A 1 690 ? 18.531 -21.234 27.797 1 28.67 690 ALA A O 1
ATOM 5539 N N . SER A 1 691 ? 19.953 -22.922 27.516 1 29.52 691 SER A N 1
ATOM 5540 C CA . SER A 1 691 ? 19.609 -23.438 26.188 1 29.52 691 SER A CA 1
ATOM 5541 C C . SER A 1 691 ? 18.109 -23.391 25.953 1 29.52 691 SER A C 1
ATOM 5543 O O . SER A 1 691 ? 17.359 -24.141 26.578 1 29.52 691 SER A O 1
ATOM 5545 N N . HIS A 1 692 ? 17.562 -22.281 26.125 1 28.56 692 HIS A N 1
ATOM 5546 C CA . HIS A 1 692 ? 16.109 -22.234 26 1 28.56 692 HIS A CA 1
ATOM 5547 C C . HIS A 1 692 ? 15.625 -23.031 24.797 1 28.56 692 HIS A C 1
ATOM 5549 O O . HIS A 1 692 ? 15.133 -22.453 23.828 1 28.56 692 HIS A O 1
ATOM 5555 N N . ARG A 1 693 ? 16.359 -23.922 24.25 1 32.81 693 ARG A N 1
ATOM 5556 C CA . ARG A 1 693 ? 15.789 -24.953 23.391 1 32.81 693 ARG A CA 1
ATOM 5557 C C . ARG A 1 693 ? 14.359 -25.281 23.797 1 32.81 693 ARG A C 1
ATOM 5559 O O . ARG A 1 693 ? 13.516 -25.578 22.953 1 32.81 693 ARG A O 1
ATOM 5566 N N . ASN A 1 694 ? 14.141 -25.516 25.141 1 29.58 694 ASN A N 1
ATOM 5567 C CA . ASN A 1 694 ? 12.852 -25.781 25.781 1 29.58 694 ASN A CA 1
ATOM 5568 C C . ASN A 1 694 ? 12.062 -24.484 26 1 29.58 694 ASN A C 1
ATOM 5570 O O . ASN A 1 694 ? 11.094 -24.484 26.766 1 29.58 694 ASN A O 1
ATOM 5574 N N . ILE A 1 695 ? 12.711 -23.391 26.203 1 35.75 695 ILE A N 1
ATOM 5575 C CA . ILE A 1 695 ? 11.75 -22.297 26.375 1 35.75 695 ILE A CA 1
ATOM 5576 C C . ILE A 1 695 ? 10.68 -22.391 25.281 1 35.75 695 ILE A C 1
ATOM 5578 O O . ILE A 1 695 ? 10.961 -22.188 24.109 1 35.75 695 ILE A O 1
ATOM 5582 N N . ASP A 1 696 ? 9.922 -23.109 25.25 1 37.16 696 ASP A N 1
ATOM 5583 C CA . ASP A 1 696 ? 8.703 -23.562 24.578 1 37.16 696 ASP A CA 1
ATOM 5584 C C . ASP A 1 696 ? 7.992 -22.406 23.891 1 37.16 696 ASP A C 1
ATOM 5586 O O . ASP A 1 696 ? 8.219 -21.234 24.234 1 37.16 696 ASP A O 1
ATOM 5590 N N . GLN A 1 697 ? 6.98 -22.625 22.859 1 44.34 697 GLN A N 1
ATOM 5591 C CA . GLN A 1 697 ? 6.051 -22.25 21.797 1 44.34 697 GLN A CA 1
ATOM 5592 C C . GLN A 1 697 ? 5.168 -21.078 22.219 1 44.34 697 GLN A C 1
ATOM 5594 O O . GLN A 1 697 ? 3.969 -21.25 22.453 1 44.34 697 GLN A O 1
ATOM 5599 N N . GLN A 1 698 ? 5.566 -20.328 23.109 1 57.03 698 GLN A N 1
ATOM 5600 C CA . GLN A 1 698 ? 4.461 -19.406 23.375 1 57.03 698 GLN A CA 1
ATOM 5601 C C . GLN A 1 698 ? 4.207 -18.484 22.188 1 57.03 698 GLN A C 1
ATOM 5603 O O . GLN A 1 698 ? 5.109 -17.766 21.75 1 57.03 698 GLN A O 1
ATOM 5608 N N . ARG A 1 699 ? 3.512 -18.766 21.438 1 74.06 699 ARG A N 1
ATOM 5609 C CA . ARG A 1 699 ? 2.941 -18 20.344 1 74.06 699 ARG A CA 1
ATOM 5610 C C . ARG A 1 699 ? 1.683 -17.25 20.781 1 74.06 699 ARG A C 1
ATOM 5612 O O . ARG A 1 699 ? 0.965 -17.719 21.672 1 74.06 699 ARG A O 1
ATOM 5619 N N . PHE A 1 700 ? 1.832 -16 20.438 1 79.56 700 PHE A N 1
ATOM 5620 C CA . PHE A 1 700 ? 0.565 -15.312 20.656 1 79.56 700 PHE A CA 1
ATOM 5621 C C . PHE A 1 700 ? -0.602 -16.156 20.141 1 79.56 700 PHE A C 1
ATOM 5623 O O . PHE A 1 700 ? -0.448 -16.938 19.203 1 79.56 700 PHE A O 1
ATOM 5630 N N . ASN A 1 701 ? -1.599 -16.188 20.859 1 77.75 701 ASN A N 1
ATOM 5631 C CA . ASN A 1 701 ? -2.809 -16.875 20.406 1 77.75 701 ASN A CA 1
ATOM 5632 C C . ASN A 1 701 ? -4.039 -15.977 20.531 1 77.75 701 ASN A C 1
ATOM 5634 O O . ASN A 1 701 ? -4.066 -15.078 21.375 1 77.75 701 ASN A O 1
ATOM 5638 N N . SER A 1 702 ? -4.957 -16.156 19.625 1 75.5 702 SER A N 1
ATOM 5639 C CA . SER A 1 702 ? -6.223 -15.438 19.688 1 75.5 702 SER A CA 1
ATOM 5640 C C . SER A 1 702 ? -7.098 -15.938 20.828 1 75.5 702 SER A C 1
ATOM 5642 O O . SER A 1 702 ? -7.18 -17.141 21.062 1 75.5 702 SER A O 1
ATOM 5644 N N . THR A 1 703 ? -7.598 -15.031 21.578 1 68.94 703 THR A N 1
ATOM 5645 C CA . THR A 1 703 ? -8.477 -15.422 22.688 1 68.94 703 THR A CA 1
ATOM 5646 C C . THR A 1 703 ? -9.945 -15.273 22.281 1 68.94 703 THR A C 1
ATOM 5648 O O . THR A 1 703 ? -10.844 -15.477 23.094 1 68.94 703 THR A O 1
ATOM 5651 N N . ARG A 1 704 ? -10.078 -14.844 21.016 1 67 704 ARG A N 1
ATOM 5652 C CA . ARG A 1 704 ? -11.453 -14.664 20.547 1 67 704 ARG A CA 1
ATOM 5653 C C . ARG A 1 704 ? -12.156 -16 20.391 1 67 704 ARG A C 1
ATOM 5655 O O . ARG A 1 704 ? -11.586 -16.953 19.844 1 67 704 ARG A O 1
ATOM 5662 N N . LYS A 1 705 ? -13.242 -16.047 21.031 1 60.38 705 LYS A N 1
ATOM 5663 C CA . LYS A 1 705 ? -14.047 -17.25 20.922 1 60.38 705 LYS A CA 1
ATOM 5664 C C . LYS A 1 705 ? -14.57 -17.422 19.5 1 60.38 705 LYS A C 1
ATOM 5666 O O . LYS A 1 705 ? -15.062 -16.469 18.891 1 60.38 705 LYS A O 1
ATOM 5671 N N . LYS A 1 706 ? -14.281 -18.375 18.859 1 53.66 706 LYS A N 1
ATOM 5672 C CA . LYS A 1 706 ? -14.781 -18.672 17.516 1 53.66 706 LYS A CA 1
ATOM 5673 C C . LYS A 1 706 ? -16.297 -18.609 17.469 1 53.66 706 LYS A C 1
ATOM 5675 O O . LYS A 1 706 ? -16.969 -19.234 18.297 1 53.66 706 LYS A O 1
ATOM 5680 N N . ARG A 1 707 ? -16.938 -17.531 16.953 1 49.22 707 ARG A N 1
ATOM 5681 C CA . ARG A 1 707 ? -18.391 -17.375 16.859 1 49.22 707 ARG A CA 1
ATOM 5682 C C . ARG A 1 707 ? -19.031 -18.594 16.219 1 49.22 707 ARG A C 1
ATOM 5684 O O . ARG A 1 707 ? -18.562 -19.094 15.195 1 49.22 707 ARG A O 1
ATOM 5691 N N . LYS A 1 708 ? -19.906 -19.281 16.969 1 49.47 708 LYS A N 1
ATOM 5692 C CA . LYS A 1 708 ? -20.75 -20.344 16.438 1 49.47 708 LYS A CA 1
ATOM 5693 C C . LYS A 1 708 ? -21.562 -19.859 15.234 1 49.47 708 LYS A C 1
ATOM 5695 O O . LYS A 1 708 ? -22.109 -18.75 15.258 1 49.47 708 LYS A O 1
ATOM 5700 N N . LEU A 1 709 ? -21.297 -20.328 14.039 1 51.94 709 LEU A N 1
ATOM 5701 C CA . LEU A 1 709 ? -22.047 -20.031 12.836 1 51.94 709 LEU A CA 1
ATOM 5702 C C . LEU A 1 709 ? -23.547 -20.078 13.117 1 51.94 709 LEU A C 1
ATOM 5704 O O . LEU A 1 709 ? -24.047 -21.062 13.672 1 51.94 709 LEU A O 1
ATOM 5708 N N . THR A 1 710 ? -24.156 -19.094 13.25 1 53.84 710 THR A N 1
ATOM 5709 C CA . THR A 1 710 ? -25.594 -19.031 13.438 1 53.84 710 THR A CA 1
ATOM 5710 C C . THR A 1 710 ? -26.328 -19.828 12.367 1 53.84 710 THR A C 1
ATOM 5712 O O . THR A 1 710 ? -25.828 -19.969 11.25 1 53.84 710 THR A O 1
ATOM 5715 N N . SER A 1 711 ? -27.234 -20.75 12.602 1 57.38 711 SER A N 1
ATOM 5716 C CA . SER A 1 711 ? -28.078 -21.625 11.789 1 57.38 711 SER A CA 1
ATOM 5717 C C . SER A 1 711 ? -28.562 -20.906 10.523 1 57.38 711 SER A C 1
ATOM 5719 O O . SER A 1 711 ? -28.766 -21.547 9.484 1 57.38 711 SER A O 1
ATOM 5721 N N . GLY A 1 712 ? -28.531 -19.625 10.359 1 64.31 712 GLY A N 1
ATOM 5722 C CA . GLY A 1 712 ? -29.062 -18.906 9.219 1 64.31 712 GLY A CA 1
ATOM 5723 C C . GLY A 1 712 ? -27.984 -18.406 8.273 1 64.31 712 GLY A C 1
ATOM 5724 O O . GLY A 1 712 ? -28.281 -17.672 7.32 1 64.31 712 GLY A O 1
ATOM 5725 N N . ARG A 1 713 ? -26.891 -19.047 8.445 1 69.5 713 ARG A N 1
ATOM 5726 C CA . ARG A 1 713 ? -25.797 -18.562 7.59 1 69.5 713 ARG A CA 1
ATOM 5727 C C . ARG A 1 713 ? -25.719 -19.375 6.305 1 69.5 713 ARG A C 1
ATOM 5729 O O . ARG A 1 713 ? -25.922 -20.594 6.316 1 69.5 713 ARG A O 1
ATOM 5736 N N . LEU A 1 714 ? -25.578 -18.719 5.164 1 79 714 LEU A N 1
ATOM 5737 C CA . LEU A 1 714 ? -25.438 -19.391 3.871 1 79 714 LEU A CA 1
ATOM 5738 C C . LEU A 1 714 ? -24.125 -20.156 3.793 1 79 714 LEU A C 1
ATOM 5740 O O . LEU A 1 714 ? -23.047 -19.562 3.893 1 79 714 LEU A O 1
ATOM 5744 N N . SER A 1 715 ? -24.188 -21.453 4.004 1 79.94 715 SER A N 1
ATOM 5745 C CA . SER A 1 715 ? -23 -22.297 3.889 1 79.94 715 SER A CA 1
ATOM 5746 C C . SER A 1 715 ? -23.172 -23.344 2.801 1 79.94 715 SER A C 1
ATOM 5748 O O . SER A 1 715 ? -24.297 -23.766 2.5 1 79.94 715 SER A O 1
ATOM 5750 N N . LYS A 1 716 ? -22.125 -23.766 2.166 1 82.88 716 LYS A N 1
ATOM 5751 C CA . LYS A 1 716 ? -22.172 -24.844 1.176 1 82.88 716 LYS A CA 1
ATOM 5752 C C . LYS A 1 716 ? -22.547 -26.172 1.818 1 82.88 716 LYS A C 1
ATOM 5754 O O . LYS A 1 716 ? -22.203 -26.422 2.973 1 82.88 716 LYS A O 1
ATOM 5759 N N . PRO A 1 717 ? -23.312 -26.969 1.094 1 83.56 717 PRO A N 1
ATOM 5760 C CA . PRO A 1 717 ? -23.75 -28.234 1.658 1 83.56 717 PRO A CA 1
ATOM 5761 C C . PRO A 1 717 ? -22.609 -29.25 1.791 1 83.56 717 PRO A C 1
ATOM 5763 O O . PRO A 1 717 ? -21.703 -29.266 0.958 1 83.56 717 PRO A O 1
ATOM 5766 N N . THR A 1 718 ? -22.641 -29.984 2.9 1 78.19 718 THR A N 1
ATOM 5767 C CA . THR A 1 718 ? -21.703 -31.094 3.084 1 78.19 718 THR A CA 1
ATOM 5768 C C . THR A 1 718 ? -22.078 -32.281 2.193 1 78.19 718 THR A C 1
ATOM 5770 O O . THR A 1 718 ? -23.172 -32.281 1.613 1 78.19 718 THR A O 1
ATOM 5773 N N . GLU A 1 719 ? -21.203 -33.219 2.033 1 78.94 719 GLU A N 1
ATOM 5774 C CA . GLU A 1 719 ? -21.469 -34.375 1.186 1 78.94 719 GLU A CA 1
ATOM 5775 C C . GLU A 1 719 ? -22.688 -35.156 1.677 1 78.94 719 GLU A C 1
ATOM 5777 O O . GLU A 1 719 ? -23.5 -35.625 0.873 1 78.94 719 GLU A O 1
ATOM 5782 N N . LYS A 1 720 ? -22.797 -35.25 2.984 1 77.75 720 LYS A N 1
ATOM 5783 C CA . LYS A 1 720 ? -23.938 -35.969 3.566 1 77.75 720 LYS A CA 1
ATOM 5784 C C . LYS A 1 720 ? -25.234 -35.188 3.314 1 77.75 720 LYS A C 1
ATOM 5786 O O . LYS A 1 720 ? -26.281 -35.812 3.021 1 77.75 720 LYS A O 1
ATOM 5791 N N . GLU A 1 721 ? -25.109 -33.906 3.375 1 81.94 721 GLU A N 1
ATOM 5792 C CA . GLU A 1 721 ? -26.281 -33.094 3.156 1 81.94 721 GLU A CA 1
ATOM 5793 C C . GLU A 1 721 ? -26.734 -33.156 1.701 1 81.94 721 GLU A C 1
ATOM 5795 O O . GLU A 1 721 ? -27.938 -33.125 1.422 1 81.94 721 GLU A O 1
ATOM 5800 N N . LYS A 1 722 ? -25.859 -33.25 0.838 1 85.5 722 LYS A N 1
ATOM 5801 C CA . LYS A 1 722 ? -26.203 -33.281 -0.582 1 85.5 722 LYS A CA 1
ATOM 5802 C C . LYS A 1 722 ? -27.109 -34.469 -0.909 1 85.5 722 LYS A C 1
ATOM 5804 O O . LYS A 1 722 ? -28.094 -34.312 -1.627 1 85.5 722 LYS A O 1
ATOM 5809 N N . VAL A 1 723 ? -26.703 -35.594 -0.345 1 80.62 723 VAL A N 1
ATOM 5810 C CA . VAL A 1 723 ? -27.484 -36.812 -0.6 1 80.62 723 VAL A CA 1
ATOM 5811 C C . VAL A 1 723 ? -28.891 -36.625 -0.035 1 80.62 723 VAL A C 1
ATOM 5813 O O . VAL A 1 723 ? -29.875 -36.969 -0.697 1 80.62 723 VAL A O 1
ATOM 5816 N N . SER A 1 724 ? -28.938 -36.062 1.134 1 82.5 724 SER A N 1
ATOM 5817 C CA . SER A 1 724 ? -30.234 -35.875 1.779 1 82.5 724 SER A CA 1
ATOM 5818 C C . SER A 1 724 ? -31.078 -34.844 1.018 1 82.5 724 SER A C 1
ATOM 5820 O O . SER A 1 724 ? -32.312 -35 0.92 1 82.5 724 SER A O 1
ATOM 5822 N N . ILE A 1 725 ? -30.438 -33.906 0.477 1 86.25 725 ILE A N 1
ATOM 5823 C CA . ILE A 1 725 ? -31.141 -32.844 -0.22 1 86.25 725 ILE A CA 1
ATOM 5824 C C . ILE A 1 725 ? -31.703 -33.375 -1.541 1 86.25 725 ILE A C 1
ATOM 5826 O O . ILE A 1 725 ? -32.812 -33.031 -1.918 1 86.25 725 ILE A O 1
ATOM 5830 N N . ILE A 1 726 ? -30.969 -34.156 -2.168 1 86.44 726 ILE A N 1
ATOM 5831 C CA . ILE A 1 726 ? -31.422 -34.75 -3.432 1 86.44 726 ILE A CA 1
ATOM 5832 C C . ILE A 1 726 ? -32.625 -35.625 -3.184 1 86.44 726 ILE A C 1
ATOM 5834 O O . ILE A 1 726 ? -33.625 -35.594 -3.945 1 86.44 726 ILE A O 1
ATOM 5838 N N . GLU A 1 727 ? -32.594 -36.344 -2.102 1 82.94 727 GLU A N 1
ATOM 5839 C CA . GLU A 1 727 ? -33.719 -37.188 -1.738 1 82.94 727 GLU A CA 1
ATOM 5840 C C . GLU A 1 727 ? -34.938 -36.344 -1.386 1 82.94 727 GLU A C 1
ATOM 5842 O O . GLU A 1 727 ? -36.062 -36.688 -1.752 1 82.94 727 GLU A O 1
ATOM 5847 N N . ALA A 1 728 ? -34.656 -35.312 -0.729 1 82.25 728 ALA A N 1
ATOM 5848 C CA . ALA A 1 728 ? -35.75 -34.438 -0.304 1 82.25 728 ALA A CA 1
ATOM 5849 C C . ALA A 1 728 ? -36.406 -33.75 -1.501 1 82.25 728 ALA A C 1
ATOM 5851 O O . ALA A 1 728 ? -37.625 -33.594 -1.553 1 82.25 728 ALA A O 1
ATOM 5852 N N . ILE A 1 729 ? -35.594 -33.344 -2.375 1 80.75 729 ILE A N 1
ATOM 5853 C CA . ILE A 1 729 ? -36.094 -32.656 -3.559 1 80.75 729 ILE A CA 1
ATOM 5854 C C . ILE A 1 729 ? -36.906 -33.625 -4.41 1 80.75 729 ILE A C 1
ATOM 5856 O O . ILE A 1 729 ? -37.969 -33.25 -4.918 1 80.75 729 ILE A O 1
ATOM 5860 N N . ASN A 1 730 ? -36.406 -34.844 -4.492 1 77.5 730 ASN A N 1
ATOM 5861 C CA . ASN A 1 730 ? -37.031 -35.812 -5.379 1 77.5 730 ASN A CA 1
ATOM 5862 C C . ASN A 1 730 ? -38.25 -36.469 -4.711 1 77.5 730 ASN A C 1
ATOM 5864 O O . ASN A 1 730 ? -39.031 -37.156 -5.375 1 77.5 730 ASN A O 1
ATOM 5868 N N . ASN A 1 731 ? -38.312 -36.5 -3.371 1 70.06 731 ASN A N 1
ATOM 5869 C CA . ASN A 1 731 ? -39.438 -37.094 -2.67 1 70.06 731 ASN A CA 1
ATOM 5870 C C . ASN A 1 731 ? -40.688 -36.219 -2.779 1 70.06 731 ASN A C 1
ATOM 5872 O O . ASN A 1 731 ? -40.625 -35 -2.578 1 70.06 731 ASN A O 1
ATOM 5876 N N . THR A 1 732 ? -41.594 -36.5 -3.553 1 58.12 732 THR A N 1
ATOM 5877 C CA . THR A 1 732 ? -42.906 -35.875 -3.797 1 58.12 732 THR A CA 1
ATOM 5878 C C . THR A 1 732 ? -43.594 -35.531 -2.482 1 58.12 732 THR A C 1
ATOM 5880 O O . THR A 1 732 ? -44.594 -34.812 -2.473 1 58.12 732 THR A O 1
ATOM 5883 N N . ASN A 1 733 ? -43.5 -36.281 -1.431 1 47.06 733 ASN A N 1
ATOM 5884 C CA . ASN A 1 733 ? -44.25 -35.938 -0.224 1 47.06 733 ASN A CA 1
ATOM 5885 C C . ASN A 1 733 ? -43.562 -34.781 0.533 1 47.06 733 ASN A C 1
ATOM 5887 O O . ASN A 1 733 ? -42.5 -34.969 1.114 1 47.06 733 ASN A O 1
ATOM 5891 N N . ARG A 1 734 ? -43.719 -33.594 0.162 1 46.47 734 ARG A N 1
ATOM 5892 C CA . ARG A 1 734 ? -43.094 -32.312 0.452 1 46.47 734 ARG A CA 1
ATOM 5893 C C . ARG A 1 734 ? -43.031 -32.062 1.955 1 46.47 734 ARG A C 1
ATOM 5895 O O . ARG A 1 734 ? -43.875 -31.312 2.5 1 46.47 734 ARG A O 1
ATOM 5902 N N . THR A 1 735 ? -43 -33.062 2.838 1 36.31 735 THR A N 1
ATOM 5903 C CA . THR A 1 735 ? -42.938 -32.625 4.219 1 36.31 735 THR A CA 1
ATOM 5904 C C . THR A 1 735 ? -41.625 -31.859 4.484 1 36.31 735 THR A C 1
ATOM 5906 O O . THR A 1 735 ? -40.594 -32.188 3.904 1 36.31 735 THR A O 1
ATOM 5909 N N . SER A 1 736 ? -41.688 -30.719 5.055 1 38.06 736 SER A N 1
ATOM 5910 C CA . SER A 1 736 ? -40.656 -29.766 5.504 1 38.06 736 SER A CA 1
ATOM 5911 C C . SER A 1 736 ? -39.562 -30.484 6.297 1 38.06 736 SER A C 1
ATOM 5913 O O . SER A 1 736 ? -39.75 -30.828 7.461 1 38.06 736 SER A O 1
ATOM 5915 N N . GLN A 1 737 ? -38.969 -31.5 5.902 1 32.72 737 GLN A N 1
ATOM 5916 C CA . GLN A 1 737 ? -37.938 -32 6.812 1 32.72 737 GLN A CA 1
ATOM 5917 C C . GLN A 1 737 ? -36.781 -31.016 6.945 1 32.72 737 GLN A C 1
ATOM 5919 O O . GLN A 1 737 ? -36.188 -30.625 5.945 1 32.72 737 GLN A O 1
ATOM 5924 N N . VAL A 1 738 ? -36.781 -30.25 8.016 1 34.25 738 VAL A N 1
ATOM 5925 C CA . VAL A 1 738 ? -35.688 -29.453 8.531 1 34.25 738 VAL A CA 1
ATOM 5926 C C . VAL A 1 738 ? -34.438 -30.312 8.672 1 34.25 738 VAL A C 1
ATOM 5928 O O . VAL A 1 738 ? -34.406 -31.281 9.438 1 34.25 738 VAL A O 1
ATOM 5931 N N . VAL A 1 739 ? -33.812 -30.609 7.699 1 33.16 739 VAL A N 1
ATOM 5932 C CA . VAL A 1 739 ? -32.531 -31.281 7.871 1 33.16 739 VAL A CA 1
ATOM 5933 C C . VAL A 1 739 ? -31.656 -30.484 8.828 1 33.16 739 VAL A C 1
ATOM 5935 O O . VAL A 1 739 ? -31.281 -29.344 8.539 1 33.16 739 VAL A O 1
ATOM 5938 N N . ASN A 1 740 ? -31.719 -30.812 10.164 1 27.73 740 ASN A N 1
ATOM 5939 C CA . ASN A 1 740 ? -30.875 -30.281 11.227 1 27.73 740 ASN A CA 1
ATOM 5940 C C . ASN A 1 740 ? -29.406 -30.547 10.961 1 27.73 740 ASN A C 1
ATOM 5942 O O . ASN A 1 740 ? -28.953 -31.703 10.984 1 27.73 740 ASN A O 1
ATOM 5946 N N . THR A 1 741 ? -28.906 -30.062 10.023 1 32.41 741 THR A N 1
ATOM 5947 C CA . THR A 1 741 ? -27.484 -30.281 9.836 1 32.41 741 THR A CA 1
ATOM 5948 C C . THR A 1 741 ? -26.672 -29.594 10.93 1 32.41 741 THR A C 1
ATOM 5950 O O . THR A 1 741 ? -26.516 -28.359 10.906 1 32.41 741 THR A O 1
ATOM 5953 N N . GLU A 1 742 ? -26.891 -29.969 12.25 1 27.92 742 GLU A N 1
ATOM 5954 C CA . GLU A 1 742 ? -26.172 -29.391 13.375 1 27.92 742 GLU A CA 1
ATOM 5955 C C . GLU A 1 742 ? -24.672 -29.359 13.125 1 27.92 742 GLU A C 1
ATOM 5957 O O . GLU A 1 742 ? -23.984 -28.406 13.5 1 27.92 742 GLU A O 1
ATOM 5962 N N . TYR A 1 743 ? -24.031 -30.547 12.906 1 25.12 743 TYR A N 1
ATOM 5963 C CA . TYR A 1 743 ? -22.656 -30.656 13.422 1 25.12 743 TYR A CA 1
ATOM 5964 C C . TYR A 1 743 ? -21.656 -30.047 12.438 1 25.12 743 TYR A C 1
ATOM 5966 O O . TYR A 1 743 ? -21.016 -30.781 11.68 1 25.12 743 TYR A O 1
ATOM 5974 N N . ASP A 1 744 ? -22 -29.172 11.617 1 25.62 744 ASP A N 1
ATOM 5975 C CA . ASP A 1 744 ? -20.953 -28.828 10.664 1 25.62 744 ASP A CA 1
ATOM 5976 C C . ASP A 1 744 ? -19.719 -28.266 11.391 1 25.62 744 ASP A C 1
ATOM 5978 O O . ASP A 1 744 ? -19.859 -27.469 12.32 1 25.62 744 ASP A O 1
ATOM 5982 N N . HIS A 1 745 ? -18.656 -29.016 11.391 1 23.45 745 HIS A N 1
ATOM 5983 C CA . HIS A 1 745 ? -17.344 -28.562 11.812 1 23.45 745 HIS A CA 1
ATOM 5984 C C . HIS A 1 745 ? -16.984 -27.234 11.172 1 23.45 745 HIS A C 1
ATOM 5986 O O . HIS A 1 745 ? -17.188 -27.031 9.969 1 23.45 745 HIS A O 1
ATOM 5992 N N . LYS A 1 746 ? -16.969 -26.156 11.836 1 25.3 746 LYS A N 1
ATOM 5993 C CA . LYS A 1 746 ? -16.562 -24.766 11.586 1 25.3 746 LYS A CA 1
ATOM 5994 C C . LYS A 1 746 ? -15.203 -24.703 10.906 1 25.3 746 LYS A C 1
ATOM 5996 O O . LYS A 1 746 ? -14.172 -24.844 11.57 1 25.3 746 LYS A O 1
ATOM 6001 N N . TYR A 1 747 ? -15.016 -25.297 9.695 1 22.41 747 TYR A N 1
ATOM 6002 C CA . TYR A 1 747 ? -13.727 -24.906 9.141 1 22.41 747 TYR A CA 1
ATOM 6003 C C . TYR A 1 747 ? -13.664 -23.406 8.93 1 22.41 747 TYR A C 1
ATOM 6005 O O . TYR A 1 747 ? -14.625 -22.797 8.445 1 22.41 747 TYR A O 1
ATOM 6013 N N . TYR A 1 748 ? -13.055 -22.656 9.797 1 23.17 748 TYR A N 1
ATOM 6014 C CA . TYR A 1 748 ? -12.609 -21.266 9.719 1 23.17 748 TYR A CA 1
ATOM 6015 C C . TYR A 1 748 ? -12.039 -20.953 8.344 1 23.17 748 TYR A C 1
ATOM 6017 O O . TYR A 1 748 ? -10.945 -21.422 7.996 1 23.17 748 TYR A O 1
ATOM 6025 N N . ASN A 1 749 ? -12.859 -21.062 7.316 1 24.17 749 ASN A N 1
ATOM 6026 C CA . ASN A 1 749 ? -12.289 -20.469 6.109 1 24.17 749 ASN A CA 1
ATOM 6027 C C . ASN A 1 749 ? -11.867 -19.016 6.336 1 24.17 749 ASN A C 1
ATOM 6029 O O . ASN A 1 749 ? -12.688 -18.188 6.711 1 24.17 749 ASN A O 1
ATOM 6033 N N . HIS A 1 750 ? -10.734 -18.75 6.84 1 24.08 750 HIS A N 1
ATOM 6034 C CA . HIS A 1 750 ? -10.023 -17.484 6.77 1 24.08 750 HIS A CA 1
ATOM 6035 C C . HIS A 1 750 ? -10.312 -16.766 5.457 1 24.08 750 HIS A C 1
ATOM 6037 O O . HIS A 1 750 ? -10.062 -17.312 4.379 1 24.08 750 HIS A O 1
ATOM 6043 N N . ASN A 1 751 ? -11.484 -16.188 5.395 1 22.23 751 ASN A N 1
ATOM 6044 C CA . ASN A 1 751 ? -11.734 -15.219 4.332 1 22.23 751 ASN A CA 1
ATOM 6045 C C . ASN A 1 751 ? -10.469 -14.438 3.979 1 22.23 751 ASN A C 1
ATOM 6047 O O . ASN A 1 751 ? -9.938 -13.703 4.812 1 22.23 751 ASN A O 1
ATOM 6051 N N . ILE A 1 752 ? -9.641 -14.984 3.312 1 20.67 752 ILE A N 1
ATOM 6052 C CA . ILE A 1 752 ? -8.641 -14.281 2.514 1 20.67 752 ILE A CA 1
ATOM 6053 C C . ILE A 1 752 ? -9.305 -13.133 1.755 1 20.67 752 ILE A C 1
ATOM 6055 O O . ILE A 1 752 ? -10.094 -13.367 0.835 1 20.67 752 ILE A O 1
ATOM 6059 N N . LEU A 1 753 ? -9.938 -12.203 2.482 1 18.34 753 LEU A N 1
ATOM 6060 C CA . LEU A 1 753 ? -9.883 -10.93 1.775 1 18.34 753 LEU A CA 1
ATOM 6061 C C . LEU A 1 753 ? -8.453 -10.617 1.339 1 18.34 753 LEU A C 1
ATOM 6063 O O . LEU A 1 753 ? -7.504 -10.82 2.104 1 18.34 753 LEU A O 1
ATOM 6067 N N . MET B 1 1 ? 17.906 80.688 -32.5 1 22.27 1 MET B N 1
ATOM 6068 C CA . MET B 1 1 ? 18.609 79.5 -31.969 1 22.27 1 MET B CA 1
ATOM 6069 C C . MET B 1 1 ? 18.359 79.375 -30.469 1 22.27 1 MET B C 1
ATOM 6071 O O . MET B 1 1 ? 19 80.062 -29.656 1 22.27 1 MET B O 1
ATOM 6075 N N . ARG B 1 2 ? 17.375 79.312 -29.891 1 25.78 2 ARG B N 1
ATOM 6076 C CA . ARG B 1 2 ? 16.797 79.688 -28.609 1 25.78 2 ARG B CA 1
ATOM 6077 C C . ARG B 1 2 ? 17.172 78.688 -27.516 1 25.78 2 ARG B C 1
ATOM 6079 O O . ARG B 1 2 ? 16.953 77.5 -27.688 1 25.78 2 ARG B O 1
ATOM 6086 N N . GLN B 1 3 ? 18.281 78.75 -26.594 1 24.97 3 GLN B N 1
ATOM 6087 C CA . GLN B 1 3 ? 19.016 78.125 -25.5 1 24.97 3 GLN B CA 1
ATOM 6088 C C . GLN B 1 3 ? 18.094 77.812 -24.328 1 24.97 3 GLN B C 1
ATOM 6090 O O . GLN B 1 3 ? 17.688 78.75 -23.594 1 24.97 3 GLN B O 1
ATOM 6095 N N . VAL B 1 4 ? 17.047 77.125 -24.422 1 29.41 4 VAL B N 1
ATOM 6096 C CA . VAL B 1 4 ? 15.945 77 -23.469 1 29.41 4 VAL B CA 1
ATOM 6097 C C . VAL B 1 4 ? 16.469 76.5 -22.141 1 29.41 4 VAL B C 1
ATOM 6099 O O . VAL B 1 4 ? 17.344 75.625 -22.125 1 29.41 4 VAL B O 1
ATOM 6102 N N . HIS B 1 5 ? 16.422 77.125 -21.047 1 28.61 5 HIS B N 1
ATOM 6103 C CA . HIS B 1 5 ? 17.219 76.938 -19.844 1 28.61 5 HIS B CA 1
ATOM 6104 C C . HIS B 1 5 ? 17.125 75.438 -19.359 1 28.61 5 HIS B C 1
ATOM 6106 O O . HIS B 1 5 ? 16.109 74.812 -19.578 1 28.61 5 HIS B O 1
ATOM 6112 N N . PRO B 1 6 ? 18.203 74.562 -19.031 1 28.39 6 PRO B N 1
ATOM 6113 C CA . PRO B 1 6 ? 18.578 73.188 -18.656 1 28.39 6 PRO B CA 1
ATOM 6114 C C . PRO B 1 6 ? 17.875 72.75 -17.391 1 28.39 6 PRO B C 1
ATOM 6116 O O . PRO B 1 6 ? 18.141 73.25 -16.297 1 28.39 6 PRO B O 1
ATOM 6119 N N . ALA B 1 7 ? 16.531 72.75 -17.188 1 29.66 7 ALA B N 1
ATOM 6120 C CA . ALA B 1 7 ? 15.594 72.312 -16.156 1 29.66 7 ALA B CA 1
ATOM 6121 C C . ALA B 1 7 ? 16 70.938 -15.617 1 29.66 7 ALA B C 1
ATOM 6123 O O . ALA B 1 7 ? 16.344 70.062 -16.375 1 29.66 7 ALA B O 1
ATOM 6124 N N . GLU B 1 8 ? 16.484 70.688 -14.289 1 30.25 8 GLU B N 1
ATOM 6125 C CA . GLU B 1 8 ? 17.031 70 -13.109 1 30.25 8 GLU B CA 1
ATOM 6126 C C . GLU B 1 8 ? 16.219 68.75 -12.758 1 30.25 8 GLU B C 1
ATOM 6128 O O . GLU B 1 8 ? 15.07 68.875 -12.305 1 30.25 8 GLU B O 1
ATOM 6133 N N . ASN B 1 9 ? 15.875 67.562 -13.469 1 27.72 9 ASN B N 1
ATOM 6134 C CA . ASN B 1 9 ? 15.164 66.375 -13.93 1 27.72 9 ASN B CA 1
ATOM 6135 C C . ASN B 1 9 ? 14.906 65.438 -12.789 1 27.72 9 ASN B C 1
ATOM 6137 O O . ASN B 1 9 ? 15.742 65.25 -11.898 1 27.72 9 ASN B O 1
ATOM 6141 N N . ASP B 1 10 ? 13.562 65 -12.492 1 30.31 10 ASP B N 1
ATOM 6142 C CA . ASP B 1 10 ? 12.797 64.062 -11.703 1 30.31 10 ASP B CA 1
ATOM 6143 C C . ASP B 1 10 ? 13.5 62.688 -11.641 1 30.31 10 ASP B C 1
ATOM 6145 O O . ASP B 1 10 ? 13.5 61.938 -12.617 1 30.31 10 ASP B O 1
ATOM 6149 N N . TYR B 1 11 ? 14.719 62.594 -11.289 1 31.73 11 TYR B N 1
ATOM 6150 C CA . TYR B 1 11 ? 15.391 61.344 -11 1 31.73 11 TYR B CA 1
ATOM 6151 C C . TYR B 1 11 ? 14.414 60.312 -10.422 1 31.73 11 TYR B C 1
ATOM 6153 O O . TYR B 1 11 ? 13.852 60.531 -9.344 1 31.73 11 TYR B O 1
ATOM 6161 N N . LYS B 1 12 ? 13.617 59.594 -11.094 1 34.59 12 LYS B N 1
ATOM 6162 C CA . LYS B 1 12 ? 12.727 58.438 -11.102 1 34.59 12 LYS B CA 1
ATOM 6163 C C . LYS B 1 12 ? 12.969 57.562 -9.883 1 34.59 12 LYS B C 1
ATOM 6165 O O . LYS B 1 12 ? 13.961 57.719 -9.164 1 34.59 12 LYS B O 1
ATOM 6170 N N . SER B 1 13 ? 12.578 56.094 -10 1 37.66 13 SER B N 1
ATOM 6171 C CA . SER B 1 13 ? 12.25 54.969 -9.164 1 37.66 13 SER B CA 1
ATOM 6172 C C . SER B 1 13 ? 13.398 54.594 -8.227 1 37.66 13 SER B C 1
ATOM 6174 O O . SER B 1 13 ? 14.289 53.844 -8.594 1 37.66 13 SER B O 1
ATOM 6176 N N . LEU B 1 14 ? 14.172 55.406 -7.844 1 40.91 14 LEU B N 1
ATOM 6177 C CA . LEU B 1 14 ? 15.258 55.031 -6.938 1 40.91 14 LEU B CA 1
ATOM 6178 C C . LEU B 1 14 ? 14.789 54.062 -5.875 1 40.91 14 LEU B C 1
ATOM 6180 O O . LEU B 1 14 ? 13.805 54.312 -5.176 1 40.91 14 LEU B O 1
ATOM 6184 N N . ALA B 1 15 ? 14.938 52.844 -6.145 1 52.53 15 ALA B N 1
ATOM 6185 C CA . ALA B 1 15 ? 14.664 51.719 -5.238 1 52.53 15 ALA B CA 1
ATOM 6186 C C . ALA B 1 15 ? 14.953 52.125 -3.791 1 52.53 15 ALA B C 1
ATOM 6188 O O . ALA B 1 15 ? 16.062 52.531 -3.461 1 52.53 15 ALA B O 1
ATOM 6189 N N . SER B 1 16 ? 14.102 52.844 -3.102 1 72.25 16 SER B N 1
ATOM 6190 C CA . SER B 1 16 ? 14.141 53.312 -1.715 1 72.25 16 SER B CA 1
ATOM 6191 C C . SER B 1 16 ? 14.281 52.125 -0.754 1 72.25 16 SER B C 1
ATOM 6193 O O . SER B 1 16 ? 13.508 51.156 -0.814 1 72.25 16 SER B O 1
ATOM 6195 N N . LEU B 1 17 ? 15.586 51.969 -0.257 1 87.25 17 LEU B N 1
ATOM 6196 C CA . LEU B 1 17 ? 15.875 51.031 0.815 1 87.25 17 LEU B CA 1
ATOM 6197 C C . LEU B 1 17 ? 15.219 51.469 2.119 1 87.25 17 LEU B C 1
ATOM 6199 O O . LEU B 1 17 ? 15.555 52.531 2.664 1 87.25 17 LEU B O 1
ATOM 6203 N N . LYS B 1 18 ? 14.297 50.781 2.518 1 91.56 18 LYS B N 1
ATOM 6204 C CA . LYS B 1 18 ? 13.586 51.125 3.752 1 91.56 18 LYS B CA 1
ATOM 6205 C C . LYS B 1 18 ? 14.328 50.562 4.969 1 91.56 18 LYS B C 1
ATOM 6207 O O . LYS B 1 18 ? 14.836 49.438 4.949 1 91.56 18 LYS B O 1
ATOM 6212 N N . CYS B 1 19 ? 14.508 51.406 6.02 1 93 19 CYS B N 1
ATOM 6213 C CA . CYS B 1 19 ? 15.133 50.969 7.266 1 93 19 CYS B CA 1
ATOM 6214 C C . CYS B 1 19 ? 14.281 49.938 7.98 1 93 19 CYS B C 1
ATOM 6216 O O . CYS B 1 19 ? 13.055 50.062 8.023 1 93 19 CYS B O 1
ATOM 6218 N N . PRO B 1 20 ? 14.852 48.906 8.508 1 92.06 20 PRO B N 1
ATOM 6219 C CA . PRO B 1 20 ? 14.078 47.875 9.211 1 92.06 20 PRO B CA 1
ATOM 6220 C C . PRO B 1 20 ? 13.578 48.344 10.57 1 92.06 20 PRO B C 1
ATOM 6222 O O . PRO B 1 20 ? 12.672 47.719 11.141 1 92.06 20 PRO B O 1
ATOM 6225 N N . LEU B 1 21 ? 14.094 49.438 11.125 1 91.81 21 LEU B N 1
ATOM 6226 C CA . LEU B 1 21 ? 13.766 49.844 12.492 1 91.81 21 LEU B CA 1
ATOM 6227 C C . LEU B 1 21 ? 12.906 51.094 12.484 1 91.81 21 LEU B C 1
ATOM 6229 O O . LEU B 1 21 ? 12.375 51.5 13.523 1 91.81 21 LEU B O 1
ATOM 6233 N N . CYS B 1 22 ? 12.836 51.781 11.383 1 90.06 22 CYS B N 1
ATOM 6234 C CA . CYS B 1 22 ? 11.992 52.938 11.289 1 90.06 22 CYS B CA 1
ATOM 6235 C C . CYS B 1 22 ? 11.406 53.094 9.891 1 90.06 22 CYS B C 1
ATOM 6237 O O . CYS B 1 22 ? 11.539 52.188 9.062 1 90.06 22 CYS B O 1
ATOM 6239 N N . GLU B 1 23 ? 10.711 54.25 9.539 1 89.12 23 GLU B N 1
ATOM 6240 C CA . GLU B 1 23 ? 10.016 54.406 8.266 1 89.12 23 GLU B CA 1
ATOM 6241 C C . GLU B 1 23 ? 10.859 55.219 7.273 1 89.12 23 GLU B C 1
ATOM 6243 O O . GLU B 1 23 ? 10.422 55.469 6.152 1 89.12 23 GLU B O 1
ATOM 6248 N N . SER B 1 24 ? 12.086 55.5 7.66 1 90.69 24 SER B N 1
ATOM 6249 C CA . SER B 1 24 ? 12.938 56.281 6.785 1 90.69 24 SER B CA 1
ATOM 6250 C C . SER B 1 24 ? 13.414 55.469 5.586 1 90.69 24 SER B C 1
ATOM 6252 O O . SER B 1 24 ? 13.602 54.281 5.684 1 90.69 24 SER B O 1
ATOM 6254 N N . THR B 1 25 ? 13.508 56.125 4.48 1 92.06 25 THR B N 1
ATOM 6255 C CA . THR B 1 25 ? 13.977 55.5 3.256 1 92.06 25 THR B CA 1
ATOM 6256 C C . THR B 1 25 ? 15.266 56.156 2.768 1 92.06 25 THR B C 1
ATOM 6258 O O . THR B 1 25 ? 15.5 57.312 3.016 1 92.06 25 THR B O 1
ATOM 6261 N N . PHE B 1 26 ? 16.109 55.375 2.072 1 92.12 26 PHE B N 1
ATOM 6262 C CA . PHE B 1 26 ? 17.422 55.844 1.614 1 92.12 26 PHE B CA 1
ATOM 6263 C C . PHE B 1 26 ? 17.672 55.406 0.172 1 92.12 26 PHE B C 1
ATOM 6265 O O . PHE B 1 26 ? 17.062 54.469 -0.317 1 92.12 26 PHE B O 1
ATOM 6272 N N . ASN B 1 27 ? 18.5 56.094 -0.551 1 86 27 ASN B N 1
ATOM 6273 C CA . ASN B 1 27 ? 18.797 55.812 -1.949 1 86 27 ASN B CA 1
ATOM 6274 C C . ASN B 1 27 ? 20.078 54.969 -2.09 1 86 27 ASN B C 1
ATOM 6276 O O . ASN B 1 27 ? 20.344 54.406 -3.158 1 86 27 ASN B O 1
ATOM 6280 N N . ALA B 1 28 ? 20.828 54.969 -1.097 1 86.88 28 ALA B N 1
ATOM 6281 C CA . ALA B 1 28 ? 22.078 54.219 -1.14 1 86.88 28 ALA B CA 1
ATOM 6282 C C . ALA B 1 28 ? 22.234 53.344 0.109 1 86.88 28 ALA B C 1
ATOM 6284 O O . ALA B 1 28 ? 21.859 53.75 1.209 1 86.88 28 ALA B O 1
ATOM 6285 N N . THR B 1 29 ? 22.891 52.188 -0.088 1 87.88 29 THR B N 1
ATOM 6286 C CA . THR B 1 29 ? 23.094 51.25 1.01 1 87.88 29 THR B CA 1
ATOM 6287 C C . THR B 1 29 ? 24 51.844 2.078 1 87.88 29 THR B C 1
ATOM 6289 O O . THR B 1 29 ? 23.797 51.625 3.271 1 87.88 29 THR B O 1
ATOM 6292 N N . SER B 1 30 ? 24.969 52.625 1.639 1 87.06 30 SER B N 1
ATOM 6293 C CA . SER B 1 30 ? 25.906 53.25 2.572 1 87.06 30 SER B CA 1
ATOM 6294 C C . SER B 1 30 ? 25.188 54.219 3.5 1 87.06 30 SER B C 1
ATOM 6296 O O . SER B 1 30 ? 25.484 54.281 4.695 1 87.06 30 SER B O 1
ATOM 6298 N N . LYS B 1 31 ? 24.203 54.906 2.914 1 91.38 31 LYS B N 1
ATOM 6299 C CA . LYS B 1 31 ? 23.438 55.844 3.713 1 91.38 31 LYS B CA 1
ATOM 6300 C C . LYS B 1 31 ? 22.547 55.125 4.719 1 91.38 31 LYS B C 1
ATOM 6302 O O . LYS B 1 31 ? 22.375 55.594 5.848 1 91.38 31 LYS B O 1
ATOM 6307 N N . LEU B 1 32 ? 22.062 54.062 4.258 1 93.31 32 LEU B N 1
ATOM 6308 C CA . LEU B 1 32 ? 21.234 53.25 5.152 1 93.31 32 LEU B CA 1
ATOM 6309 C C . LEU B 1 32 ? 22.078 52.719 6.316 1 93.31 32 LEU B C 1
ATOM 6311 O O . LEU B 1 32 ? 21.641 52.781 7.469 1 93.31 32 LEU B O 1
ATOM 6315 N N . HIS B 1 33 ? 23.266 52.25 6.102 1 93.38 33 HIS B N 1
ATOM 6316 C CA . HIS B 1 33 ? 24.156 51.719 7.125 1 93.38 33 HIS B CA 1
ATOM 6317 C C . HIS B 1 33 ? 24.547 52.781 8.133 1 93.38 33 HIS B C 1
ATOM 6319 O O . HIS B 1 33 ? 24.547 52.531 9.344 1 93.38 33 HIS B O 1
ATOM 6325 N N . GLU B 1 34 ? 24.828 54 7.551 1 93.06 34 GLU B N 1
ATOM 6326 C CA . GLU B 1 34 ? 25.156 55.125 8.422 1 93.06 34 GLU B CA 1
ATOM 6327 C C . GLU B 1 34 ? 24 55.469 9.336 1 93.06 34 GLU B C 1
ATOM 6329 O O . GLU B 1 34 ? 24.203 55.719 10.523 1 93.06 34 GLU B O 1
ATOM 6334 N N . HIS B 1 35 ? 22.891 55.469 8.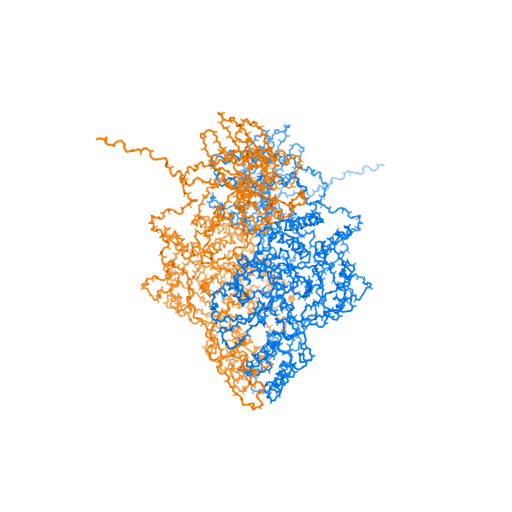727 1 93.56 35 HIS B N 1
ATOM 6335 C CA . HIS B 1 35 ? 21.672 55.75 9.484 1 93.56 35 HIS B CA 1
ATOM 6336 C C . HIS B 1 35 ? 21.469 54.75 10.609 1 93.56 35 HIS B C 1
ATOM 6338 O O . HIS B 1 35 ? 21.188 55.125 11.742 1 93.56 35 HIS B O 1
ATOM 6344 N N . ILE B 1 36 ? 21.625 53.5 10.367 1 94.38 36 ILE B N 1
ATOM 6345 C CA . ILE B 1 36 ? 21.422 52.406 11.336 1 94.38 36 ILE B CA 1
ATOM 6346 C C . ILE B 1 36 ? 22.438 52.562 12.469 1 94.38 36 ILE B C 1
ATOM 6348 O O . ILE B 1 36 ? 22.094 52.406 13.641 1 94.38 36 ILE B O 1
ATOM 6352 N N . GLU B 1 37 ? 23.625 52.906 12.203 1 93.88 37 GLU B N 1
ATOM 6353 C CA . GLU B 1 37 ? 24.688 53 13.195 1 93.88 37 GLU B CA 1
ATOM 6354 C C . GLU B 1 37 ? 24.516 54.25 14.062 1 93.88 37 GLU B C 1
ATOM 6356 O O . GLU B 1 37 ? 24.656 54.188 15.281 1 93.88 37 GLU B O 1
ATOM 6361 N N . ILE B 1 38 ? 24.109 55.344 13.422 1 93.19 38 ILE B N 1
ATOM 6362 C CA . ILE B 1 38 ? 24.094 56.625 14.117 1 93.19 38 ILE B CA 1
ATOM 6363 C C . ILE B 1 38 ? 22.734 56.812 14.797 1 93.19 38 ILE B C 1
ATOM 6365 O O . ILE B 1 38 ? 22.672 57.094 16 1 93.19 38 ILE B O 1
ATOM 6369 N N . ASP B 1 39 ? 21.703 56.688 14.039 1 93.44 39 ASP B N 1
ATOM 6370 C CA . ASP B 1 39 ? 20.375 57.031 14.531 1 93.44 39 ASP B CA 1
ATOM 6371 C C . ASP B 1 39 ? 19.812 55.938 15.422 1 93.44 39 ASP B C 1
ATOM 6373 O O . ASP B 1 39 ? 19 56.219 16.312 1 93.44 39 ASP B O 1
ATOM 6377 N N . HIS B 1 40 ? 20.156 54.719 15.156 1 93.94 40 HIS B N 1
ATOM 6378 C CA . HIS B 1 40 ? 19.594 53.625 15.922 1 93.94 40 HIS B CA 1
ATOM 6379 C C . HIS B 1 40 ? 20.625 53 16.844 1 93.94 40 HIS B C 1
ATOM 6381 O O . HIS B 1 40 ? 20.328 52.031 17.547 1 93.94 40 HIS B O 1
ATOM 6387 N N . ASP B 1 41 ? 21.828 53.375 16.938 1 92.81 41 ASP B N 1
ATOM 6388 C CA . ASP B 1 41 ? 22.906 52.938 17.812 1 92.81 41 ASP B CA 1
ATOM 6389 C C . ASP B 1 41 ? 23.156 51.438 17.688 1 92.81 41 ASP B C 1
ATOM 6391 O O . ASP B 1 41 ? 23.188 50.719 18.688 1 92.81 41 ASP B O 1
ATOM 6395 N N . VAL B 1 42 ? 23.016 50.938 16.484 1 93.44 42 VAL B N 1
ATOM 6396 C CA . VAL B 1 42 ? 23.328 49.531 16.188 1 93.44 42 VAL B CA 1
ATOM 6397 C C . VAL B 1 42 ? 24.703 49.438 15.516 1 93.44 42 VAL B C 1
ATOM 6399 O O . VAL B 1 42 ? 24.906 50.031 14.445 1 93.44 42 VAL B O 1
ATOM 6402 N N . HIS B 1 43 ? 25.594 48.781 16.125 1 93.75 43 HIS B N 1
ATOM 6403 C CA . HIS B 1 43 ? 26.938 48.625 15.586 1 93.75 43 HIS B CA 1
ATOM 6404 C C . HIS B 1 43 ? 26.984 47.562 14.516 1 93.75 43 HIS B C 1
ATOM 6406 O O . HIS B 1 43 ? 26.656 46.406 14.789 1 93.75 43 HIS B O 1
ATOM 6412 N N . LEU B 1 44 ? 27.312 47.969 13.312 1 94.75 44 LEU B N 1
ATOM 6413 C CA . LEU B 1 44 ? 27.453 47.031 12.219 1 94.75 44 LEU B CA 1
ATOM 6414 C C . LEU B 1 44 ? 28.859 46.469 12.164 1 94.75 44 LEU B C 1
ATOM 6416 O O . LEU B 1 44 ? 29.828 47.188 11.938 1 94.75 44 LEU B O 1
ATOM 6420 N N . GLU B 1 45 ? 28.984 45.156 12.422 1 94.81 45 GLU B N 1
ATOM 6421 C CA . GLU B 1 45 ? 30.281 44.469 12.422 1 94.81 45 GLU B CA 1
ATOM 6422 C C . GLU B 1 45 ? 30.656 44.031 11.016 1 94.81 45 GLU B C 1
ATOM 6424 O O . GLU B 1 45 ? 29.984 43.188 10.414 1 94.81 45 GLU B O 1
ATOM 6429 N N . VAL B 1 46 ? 31.703 44.594 10.484 1 94.5 46 VAL B N 1
ATOM 6430 C CA . VAL B 1 46 ? 32.188 44.25 9.148 1 94.5 46 VAL B CA 1
ATOM 6431 C C . VAL B 1 46 ? 33.5 43.5 9.258 1 94.5 46 VAL B C 1
ATOM 6433 O O . VAL B 1 46 ? 34.406 43.938 9.961 1 94.5 46 VAL B O 1
ATOM 6436 N N . VAL B 1 47 ? 33.594 42.344 8.641 1 95.19 47 VAL B N 1
ATOM 6437 C CA . VAL B 1 47 ? 34.812 41.531 8.633 1 95.19 47 VAL B CA 1
ATOM 6438 C C . VAL B 1 47 ? 35.281 41.344 7.199 1 95.19 47 VAL B C 1
ATOM 6440 O O . VAL B 1 47 ? 34.5 41.156 6.289 1 95.19 47 VAL B O 1
ATOM 6443 N N . SER B 1 48 ? 36.594 41.5 7.023 1 94.88 48 SER B N 1
ATOM 6444 C CA . SER B 1 48 ? 37.188 41.25 5.715 1 94.88 48 SER B CA 1
ATOM 6445 C C . SER B 1 48 ? 37.906 39.938 5.688 1 94.88 48 SER B C 1
ATOM 6447 O O . SER B 1 48 ? 38.594 39.562 6.641 1 94.88 48 SER B O 1
ATOM 6449 N N . LYS B 1 49 ? 37.625 39.188 4.715 1 95.81 49 LYS B N 1
ATOM 6450 C CA . LYS B 1 49 ? 38.25 37.875 4.543 1 95.81 49 LYS B CA 1
ATOM 6451 C C . LYS B 1 49 ? 38.75 37.688 3.111 1 95.81 49 LYS B C 1
ATOM 6453 O O . LYS B 1 49 ? 38.188 38.281 2.178 1 95.81 49 LYS B O 1
ATOM 6458 N N . VAL B 1 50 ? 39.844 36.906 2.992 1 95.75 50 VAL B N 1
ATOM 6459 C CA . VAL B 1 50 ? 40.406 36.562 1.684 1 95.75 50 VAL B CA 1
ATOM 6460 C C . VAL B 1 50 ? 40.406 35.062 1.474 1 95.75 50 VAL B C 1
ATOM 6462 O O . VAL B 1 50 ? 40.719 34.312 2.387 1 95.75 50 VAL B O 1
ATOM 6465 N N . PHE B 1 51 ? 39.906 34.719 0.278 1 95.75 51 PHE B N 1
ATOM 6466 C CA . PHE B 1 51 ? 39.844 33.312 -0.094 1 95.75 51 PHE B CA 1
ATOM 6467 C C . PHE B 1 51 ? 40.688 33.062 -1.34 1 95.75 51 PHE B C 1
ATOM 6469 O O . PHE B 1 51 ? 40.719 33.875 -2.258 1 95.75 51 PHE B O 1
ATOM 6476 N N . GLU B 1 52 ? 41.312 31.922 -1.378 1 91.75 52 GLU B N 1
ATOM 6477 C CA . GLU B 1 52 ? 42.25 31.594 -2.457 1 91.75 52 GLU B CA 1
ATOM 6478 C C . GLU B 1 52 ? 41.5 31.141 -3.705 1 91.75 52 GLU B C 1
ATOM 6480 O O . GLU B 1 52 ? 42.062 31.156 -4.809 1 91.75 52 GLU B O 1
ATOM 6485 N N . SER B 1 53 ? 40.344 30.641 -3.52 1 91 53 SER B N 1
ATOM 6486 C CA . SER B 1 53 ? 39.594 30.172 -4.66 1 91 53 SER B CA 1
ATOM 6487 C C . SER B 1 53 ? 38.094 30.469 -4.48 1 91 53 SER B C 1
ATOM 6489 O O . SER B 1 53 ? 37.625 30.719 -3.363 1 91 53 SER B O 1
ATOM 6491 N N . VAL B 1 54 ? 37.438 30.406 -5.605 1 89.12 54 VAL B N 1
ATOM 6492 C CA . VAL B 1 54 ? 35.969 30.609 -5.617 1 89.12 54 VAL B CA 1
ATOM 6493 C C . VAL B 1 54 ? 35.312 29.5 -4.805 1 89.12 54 VAL B C 1
ATOM 6495 O O . VAL B 1 54 ? 34.312 29.766 -4.105 1 89.12 54 VAL B O 1
ATOM 6498 N N . ASP B 1 55 ? 35.812 28.344 -4.801 1 84.69 55 ASP B N 1
ATOM 6499 C CA . ASP B 1 55 ? 35.25 27.203 -4.09 1 84.69 55 ASP B CA 1
ATOM 6500 C C . ASP B 1 55 ? 35.344 27.391 -2.576 1 84.69 55 ASP B C 1
ATOM 6502 O O . ASP B 1 55 ? 34.438 27.047 -1.832 1 84.69 55 ASP B O 1
ATOM 6506 N N . GLU B 1 56 ? 36.438 27.875 -2.234 1 90.38 56 GLU B N 1
ATOM 6507 C CA . GLU B 1 56 ? 36.625 28.141 -0.811 1 90.38 56 GLU B CA 1
ATOM 6508 C C . GLU B 1 56 ? 35.656 29.188 -0.312 1 90.38 56 GLU B C 1
ATOM 6510 O O . GLU B 1 56 ? 35.125 29.094 0.808 1 90.38 56 GLU B O 1
ATOM 6515 N N . PHE B 1 57 ? 35.5 30.156 -1.176 1 92.44 57 PHE B N 1
ATOM 6516 C CA . PHE B 1 57 ? 34.531 31.188 -0.839 1 92.44 57 PHE B CA 1
ATOM 6517 C C . PHE B 1 57 ? 33.156 30.609 -0.697 1 92.44 57 PHE B C 1
ATOM 6519 O O . PHE B 1 57 ? 32.438 30.906 0.272 1 92.44 57 PHE B O 1
ATOM 6526 N N . LYS B 1 58 ? 32.75 29.812 -1.621 1 89 58 LYS B N 1
ATOM 6527 C CA . LYS B 1 58 ? 31.422 29.219 -1.608 1 89 58 LYS B CA 1
ATOM 6528 C C . LYS B 1 58 ? 31.219 28.359 -0.365 1 89 58 LYS B C 1
ATOM 6530 O O . LYS B 1 58 ? 30.141 28.359 0.222 1 89 58 LYS B O 1
ATOM 6535 N N . LYS B 1 59 ? 32.188 27.609 0.006 1 87.31 59 LYS B N 1
ATOM 6536 C CA . LYS B 1 59 ? 32.125 26.766 1.204 1 87.31 59 LYS B CA 1
ATOM 6537 C C . LYS B 1 59 ? 31.953 27.625 2.455 1 87.31 59 LYS B C 1
ATOM 6539 O O . LYS B 1 59 ? 31.156 27.297 3.334 1 87.31 59 LYS B O 1
ATOM 6544 N N . TRP B 1 60 ? 32.781 28.656 2.447 1 92.31 60 TRP B N 1
ATOM 6545 C CA . TRP B 1 60 ? 32.688 29.578 3.582 1 92.31 60 TRP B CA 1
ATOM 6546 C C . TRP B 1 60 ? 31.297 30.219 3.66 1 92.31 60 TRP B C 1
ATOM 6548 O O . TRP B 1 60 ? 30.703 30.297 4.742 1 92.31 60 TRP B O 1
ATOM 6558 N N . LYS B 1 61 ? 30.797 30.641 2.527 1 93.38 61 LYS B N 1
ATOM 6559 C CA . LYS B 1 61 ? 29.469 31.266 2.459 1 93.38 61 LYS B CA 1
ATOM 6560 C C . LYS B 1 61 ? 28.391 30.312 2.975 1 93.38 61 LYS B C 1
ATOM 6562 O O . LYS B 1 61 ? 27.5 30.719 3.715 1 93.38 61 LYS B O 1
ATOM 6567 N N . SER B 1 62 ? 28.5 29.094 2.66 1 89.88 62 SER B N 1
ATOM 6568 C CA . SER B 1 62 ? 27.531 28.078 3.08 1 89.88 62 SER B CA 1
ATOM 6569 C C . SER B 1 62 ? 27.547 27.906 4.594 1 89.88 62 SER B C 1
ATOM 6571 O O . SER B 1 62 ? 26.484 27.734 5.211 1 89.88 62 SER B O 1
ATOM 6573 N N . VAL B 1 63 ? 28.672 27.906 5.148 1 89.62 63 VAL B N 1
ATOM 6574 C CA . VAL B 1 63 ? 28.812 27.734 6.59 1 89.62 63 VAL B CA 1
ATOM 6575 C C . VAL B 1 63 ? 28.188 28.922 7.312 1 89.62 63 VAL B C 1
ATOM 6577 O O . VAL B 1 63 ? 27.469 28.75 8.305 1 89.62 63 VAL B O 1
ATOM 6580 N N . ILE B 1 64 ? 28.484 30.125 6.762 1 92 64 ILE B N 1
ATOM 6581 C CA . ILE B 1 64 ? 27.953 31.344 7.379 1 92 64 ILE B CA 1
ATOM 6582 C C . ILE B 1 64 ? 26.422 31.344 7.273 1 92 64 ILE B C 1
ATOM 6584 O O . ILE B 1 64 ? 25.734 31.797 8.195 1 92 64 ILE B O 1
ATOM 6588 N N . GLU B 1 65 ? 25.938 30.922 6.207 1 92.75 65 GLU B N 1
ATOM 6589 C CA . GLU B 1 65 ? 24.484 30.859 5.996 1 92.75 65 GLU B CA 1
ATOM 6590 C C . GLU B 1 65 ? 23.828 29.891 6.969 1 92.75 65 GLU B C 1
ATOM 6592 O O . GLU B 1 65 ? 22.75 30.172 7.508 1 92.75 65 GLU B O 1
ATOM 6597 N N . LYS B 1 66 ? 24.422 28.797 7.258 1 86.69 66 LYS B N 1
ATOM 6598 C CA . LYS B 1 66 ? 23.906 27.812 8.203 1 86.69 66 LYS B CA 1
ATOM 6599 C C . LYS B 1 66 ? 23.938 28.344 9.633 1 86.69 66 LYS B C 1
ATOM 6601 O O . LYS B 1 66 ? 23 28.125 10.398 1 86.69 66 LYS B O 1
ATOM 6606 N N . GLU B 1 67 ? 24.953 29.031 9.859 1 86.81 67 GLU B N 1
ATOM 6607 C CA . GLU B 1 67 ? 25.125 29.547 11.219 1 86.81 67 GLU B CA 1
ATOM 6608 C C . GLU B 1 67 ? 24.125 30.672 11.508 1 86.81 67 GLU B C 1
ATOM 6610 O O . GLU B 1 67 ? 23.594 30.75 12.609 1 86.81 67 GLU B O 1
ATOM 6615 N N . ASN B 1 68 ? 23.938 31.5 10.531 1 90.44 68 ASN B N 1
ATOM 6616 C CA . ASN B 1 68 ? 23.078 32.656 10.734 1 90.44 68 ASN B CA 1
ATOM 6617 C C . ASN B 1 68 ? 21.641 32.344 10.336 1 90.44 68 ASN B C 1
ATOM 6619 O O . ASN B 1 68 ? 20.75 33.188 10.516 1 90.44 68 ASN B O 1
ATOM 6623 N N . LEU B 1 69 ? 21.375 31.156 9.812 1 90.12 69 LEU B N 1
ATOM 6624 C CA . LEU B 1 69 ? 20.062 30.734 9.352 1 90.12 69 LEU B CA 1
ATOM 6625 C C . LEU B 1 69 ? 19.484 31.734 8.359 1 90.12 69 LEU B C 1
ATOM 6627 O O . LEU B 1 69 ? 18.344 32.156 8.492 1 90.12 69 LEU B O 1
ATOM 6631 N N . ALA B 1 70 ? 20.297 32.219 7.492 1 93.31 70 ALA B N 1
ATOM 6632 C CA . ALA B 1 70 ? 19.922 33.156 6.426 1 93.31 70 ALA B CA 1
ATOM 6633 C C . ALA B 1 70 ? 20.75 32.906 5.172 1 93.31 70 ALA B C 1
ATOM 6635 O O . ALA B 1 70 ? 21.906 32.5 5.262 1 93.31 70 ALA B O 1
ATOM 6636 N N . PHE B 1 71 ? 20.141 33.188 4.078 1 93.75 71 PHE B N 1
ATOM 6637 C CA . PHE B 1 71 ? 20.859 33.031 2.814 1 93.75 71 PHE B CA 1
ATOM 6638 C C . PHE B 1 71 ? 21.328 34.406 2.309 1 93.75 71 PHE B C 1
ATOM 6640 O O . PHE B 1 71 ? 20.781 35.438 2.691 1 93.75 71 PHE B O 1
ATOM 6647 N N . PHE B 1 72 ? 22.406 34.344 1.558 1 94.88 72 PHE B N 1
ATOM 6648 C CA . PHE B 1 72 ? 22.875 35.531 0.87 1 94.88 72 PHE B CA 1
ATOM 6649 C C . PHE B 1 72 ? 22.734 35.375 -0.64 1 94.88 72 PHE B C 1
ATOM 6651 O O . PHE B 1 72 ? 23.391 34.531 -1.245 1 94.88 72 PHE B O 1
ATOM 6658 N N . THR B 1 73 ? 21.844 36.188 -1.232 1 92.31 73 THR B N 1
ATOM 6659 C CA . THR B 1 73 ? 21.578 36.094 -2.664 1 92.31 73 THR B CA 1
ATOM 6660 C C . THR B 1 73 ? 22.219 37.281 -3.4 1 92.31 73 THR B C 1
ATOM 6662 O O . THR B 1 73 ? 22.391 38.344 -2.826 1 92.31 73 THR B O 1
ATOM 6665 N N . ILE B 1 74 ? 22.516 37.094 -4.676 1 90.81 74 ILE B N 1
ATOM 6666 C CA . ILE B 1 74 ? 23.172 38.125 -5.465 1 90.81 74 ILE B CA 1
ATOM 6667 C C . ILE B 1 74 ? 22.141 39.188 -5.867 1 90.81 74 ILE B C 1
ATOM 6669 O O . ILE B 1 74 ? 21.125 38.875 -6.496 1 90.81 74 ILE B O 1
ATOM 6673 N N . ASN B 1 75 ? 22.422 40.281 -5.449 1 84.88 75 ASN B N 1
ATOM 6674 C CA . ASN B 1 75 ? 21.562 41.406 -5.812 1 84.88 75 ASN B CA 1
ATOM 6675 C C . ASN B 1 75 ? 22.062 42.125 -7.066 1 84.88 75 ASN B C 1
ATOM 6677 O O . ASN B 1 75 ? 21.266 42.594 -7.875 1 84.88 75 ASN B O 1
ATOM 6681 N N . ARG B 1 76 ? 23.344 42.219 -7.109 1 86.19 76 ARG B N 1
ATOM 6682 C CA . ARG B 1 76 ? 23.953 43 -8.195 1 86.19 76 ARG B CA 1
ATOM 6683 C C . ARG B 1 76 ? 25.375 42.531 -8.469 1 86.19 76 ARG B C 1
ATOM 6685 O O . ARG B 1 76 ? 26.062 42.094 -7.551 1 86.19 76 ARG B O 1
ATOM 6692 N N . VAL B 1 77 ? 25.719 42.469 -9.703 1 87.94 77 VAL B N 1
ATOM 6693 C CA . VAL B 1 77 ? 27.078 42.188 -10.109 1 87.94 77 VAL B CA 1
ATOM 6694 C C . VAL B 1 77 ? 27.656 43.344 -10.891 1 87.94 77 VAL B C 1
ATOM 6696 O O . VAL B 1 77 ? 27.031 43.844 -11.844 1 87.94 77 VAL B O 1
ATOM 6699 N N . ASN B 1 78 ? 28.625 43.938 -10.398 1 88.56 78 ASN B N 1
ATOM 6700 C CA . ASN B 1 78 ? 29.312 45.031 -11.055 1 88.56 78 ASN B CA 1
ATOM 6701 C C . ASN B 1 78 ? 30.766 44.688 -11.398 1 88.56 78 ASN B C 1
ATOM 6703 O O . ASN B 1 78 ? 31.656 44.844 -10.57 1 88.56 78 ASN B O 1
ATOM 6707 N N . GLY B 1 79 ? 31.016 44.375 -12.602 1 87 79 GLY B N 1
ATOM 6708 C CA . GLY B 1 79 ? 32.344 43.938 -12.992 1 87 79 GLY B CA 1
ATOM 6709 C C . GLY B 1 79 ? 32.812 42.688 -12.281 1 87 79 GLY B C 1
ATOM 6710 O O . GLY B 1 79 ? 32.188 41.656 -12.383 1 87 79 GLY B O 1
ATOM 6711 N N . ASN B 1 80 ? 33.906 42.969 -11.523 1 90.56 80 ASN B N 1
ATOM 6712 C CA . ASN B 1 80 ? 34.469 41.844 -10.797 1 90.56 80 ASN B CA 1
ATOM 6713 C C . ASN B 1 80 ? 33.938 41.781 -9.375 1 90.56 80 ASN B C 1
ATOM 6715 O O . ASN B 1 80 ? 34.375 40.938 -8.578 1 90.56 80 ASN B O 1
ATOM 6719 N N . ARG B 1 81 ? 32.969 42.656 -9.102 1 92.62 81 ARG B N 1
ATOM 6720 C CA . ARG B 1 81 ? 32.406 42.688 -7.758 1 92.62 81 ARG B CA 1
ATOM 6721 C C . ARG B 1 81 ? 30.984 42.156 -7.75 1 92.62 81 ARG B C 1
ATOM 6723 O O . ARG B 1 81 ? 30.156 42.531 -8.594 1 92.62 81 ARG B O 1
ATOM 6730 N N . SER B 1 82 ? 30.703 41.219 -6.879 1 94.25 82 SER B N 1
ATOM 6731 C CA . SER B 1 82 ? 29.359 40.688 -6.66 1 94.25 82 SER B CA 1
ATOM 6732 C C . SER B 1 82 ? 28.812 41.094 -5.305 1 94.25 82 SER B C 1
ATOM 6734 O O . SER B 1 82 ? 29.5 41 -4.285 1 94.25 82 SER B O 1
ATOM 6736 N N . TYR B 1 83 ? 27.672 41.688 -5.348 1 93.44 83 TYR B N 1
ATOM 6737 C CA . TYR B 1 83 ? 27.031 42.125 -4.121 1 93.44 83 TYR B CA 1
ATOM 6738 C C . TYR B 1 83 ? 25.938 41.156 -3.686 1 93.44 83 TYR B C 1
ATOM 6740 O O . TYR B 1 83 ? 24.953 40.969 -4.391 1 93.44 83 TYR B O 1
ATOM 6748 N N . TYR B 1 84 ? 26.156 40.531 -2.486 1 95.25 84 TYR B N 1
ATOM 6749 C CA . TYR B 1 84 ? 25.188 39.625 -1.902 1 95.25 84 TYR B CA 1
ATOM 6750 C C . TYR B 1 84 ? 24.406 40.312 -0.783 1 95.25 84 TYR B C 1
ATOM 6752 O O . TYR B 1 84 ? 24.969 41.062 0.01 1 95.25 84 TYR B O 1
ATOM 6760 N N . GLY B 1 85 ? 23.109 40.156 -0.75 1 93.88 85 GLY B N 1
ATOM 6761 C CA . GLY B 1 85 ? 22.266 40.625 0.338 1 93.88 85 GLY B CA 1
ATOM 6762 C C . GLY B 1 85 ? 21.484 39.5 1.004 1 93.88 85 GLY B C 1
ATOM 6763 O O . GLY B 1 85 ? 21.391 38.406 0.467 1 93.88 85 GLY B O 1
ATOM 6764 N N . CYS B 1 86 ? 21.016 39.812 2.217 1 94.5 86 CYS B N 1
ATOM 6765 C CA . CYS B 1 86 ? 20.156 38.875 2.93 1 94.5 86 CYS B CA 1
ATOM 6766 C C . CYS B 1 86 ? 18.906 38.562 2.129 1 94.5 86 CYS B C 1
ATOM 6768 O O . CYS B 1 86 ? 18.234 39.469 1.65 1 94.5 86 CYS B O 1
ATOM 6770 N N . HIS B 1 87 ? 18.547 37.344 2.039 1 92.56 87 HIS B N 1
ATOM 6771 C CA . HIS B 1 87 ? 17.422 36.938 1.201 1 92.56 87 HIS B CA 1
ATOM 6772 C C . HIS B 1 87 ? 16.109 37.469 1.768 1 92.56 87 HIS B C 1
ATOM 6774 O O . HIS B 1 87 ? 15.094 37.5 1.061 1 92.56 87 HIS B O 1
ATOM 6780 N N . ARG B 1 88 ? 16.031 37.812 2.984 1 92.25 88 ARG B N 1
ATOM 6781 C CA . ARG B 1 88 ? 14.797 38.25 3.631 1 92.25 88 ARG B CA 1
ATOM 6782 C C . ARG B 1 88 ? 14.523 39.719 3.354 1 92.25 88 ARG B C 1
ATOM 6784 O O . ARG B 1 88 ? 13.453 40.219 3.688 1 92.25 88 ARG B O 1
ATOM 6791 N N . SER B 1 89 ? 15.484 40.312 2.717 1 91.44 89 SER B N 1
ATOM 6792 C CA . SER B 1 89 ? 15.336 41.75 2.42 1 91.44 89 SER B CA 1
ATOM 6793 C C . SER B 1 89 ? 14.336 41.969 1.292 1 91.44 89 SER B C 1
ATOM 6795 O O . SER B 1 89 ? 14.211 41.125 0.389 1 91.44 89 SER B O 1
ATOM 6797 N N . GLY B 1 90 ? 13.656 43.062 1.403 1 87 90 GLY B N 1
ATOM 6798 C CA . GLY B 1 90 ? 12.766 43.438 0.321 1 87 90 GLY B CA 1
ATOM 6799 C C . GLY B 1 90 ? 11.312 43.125 0.605 1 87 90 GLY B C 1
ATOM 6800 O O . GLY B 1 90 ? 10.953 42.812 1.741 1 87 90 GLY B O 1
ATOM 6801 N N . SER B 1 91 ? 10.406 43.344 -0.343 1 81.25 91 SER B N 1
ATOM 6802 C CA . SER B 1 91 ? 8.969 43.125 -0.194 1 81.25 91 SER B CA 1
ATOM 6803 C C . SER B 1 91 ? 8.477 42 -1.092 1 81.25 91 SER B C 1
ATOM 6805 O O . SER B 1 91 ? 9.055 41.75 -2.15 1 81.25 91 SER B O 1
ATOM 6807 N N . SER B 1 92 ? 7.5 41.219 -0.445 1 77.25 92 SER B N 1
ATOM 6808 C CA . SER B 1 92 ? 6.922 40.094 -1.171 1 77.25 92 SER B CA 1
ATOM 6809 C C . SER B 1 92 ? 6.043 40.594 -2.322 1 77.25 92 SER B C 1
ATOM 6811 O O . SER B 1 92 ? 5.359 41.594 -2.207 1 77.25 92 SER B O 1
ATOM 6813 N N . ARG B 1 93 ? 6.238 40 -3.588 1 65.5 93 ARG B N 1
ATOM 6814 C CA . ARG B 1 93 ? 5.355 40.281 -4.715 1 65.5 93 ARG B CA 1
ATOM 6815 C C . ARG B 1 93 ? 4.043 39.531 -4.594 1 65.5 93 ARG B C 1
ATOM 6817 O O . ARG B 1 93 ? 4.039 38.344 -4.254 1 65.5 93 ARG B O 1
ATOM 6824 N N . LEU B 1 94 ? 2.973 40.031 -4.258 1 60.5 94 LEU B N 1
ATOM 6825 C CA . LEU B 1 94 ? 1.675 39.375 -4.113 1 60.5 94 LEU B CA 1
ATOM 6826 C C . LEU B 1 94 ? 1.251 38.719 -5.422 1 60.5 94 LEU B C 1
ATOM 6828 O O . LEU B 1 94 ? 0.915 39.406 -6.387 1 60.5 94 LEU B O 1
ATOM 6832 N N . THR B 1 95 ? 1.889 37.75 -5.914 1 56.03 95 THR B N 1
ATOM 6833 C CA . THR B 1 95 ? 1.504 37.219 -7.211 1 56.03 95 THR B CA 1
ATOM 6834 C C . THR B 1 95 ? 0.306 36.281 -7.07 1 56.03 95 THR B C 1
ATOM 6836 O O . THR B 1 95 ? -0.198 35.75 -8.07 1 56.03 95 THR B O 1
ATOM 6839 N N . GLY B 1 96 ? -0.109 35.906 -5.977 1 57.19 96 GLY B N 1
ATOM 6840 C CA . GLY B 1 96 ? -1.059 34.781 -6 1 57.19 96 GLY B CA 1
ATOM 6841 C C . GLY B 1 96 ? -2.447 35.219 -6.445 1 57.19 96 GLY B C 1
ATOM 6842 O O . GLY B 1 96 ? -2.781 36.406 -6.418 1 57.19 96 GLY B O 1
ATOM 6843 N N . THR B 1 97 ? -3.145 34.5 -7.348 1 56.34 97 THR B N 1
ATOM 6844 C CA . THR B 1 97 ? -4.473 34.719 -7.902 1 56.34 97 THR B CA 1
ATOM 6845 C C . THR B 1 97 ? -5.488 35 -6.789 1 56.34 97 THR B C 1
ATOM 6847 O O . THR B 1 97 ? -6.633 35.344 -7.062 1 56.34 97 THR B O 1
ATOM 6850 N N . GLY B 1 98 ? -5.047 35.125 -5.477 1 58.16 98 GLY B N 1
ATOM 6851 C CA . GLY B 1 98 ? -5.957 35.406 -4.375 1 58.16 98 GLY B CA 1
ATOM 6852 C C . GLY B 1 98 ? -6.875 34.219 -4.051 1 58.16 98 GLY B C 1
ATOM 6853 O O . GLY B 1 98 ? -7.652 34.281 -3.098 1 58.16 98 GLY B O 1
ATOM 6854 N N . LYS B 1 99 ? -6.922 33.125 -4.801 1 60.78 99 LYS B N 1
ATOM 6855 C CA . LYS B 1 99 ? -7.875 32.031 -4.617 1 60.78 99 LYS B CA 1
ATOM 6856 C C . LYS B 1 99 ? -7.551 31.234 -3.367 1 60.78 99 LYS B C 1
ATOM 6858 O O . LYS B 1 99 ? -8.453 30.719 -2.701 1 60.78 99 LYS B O 1
ATOM 6863 N N . ARG B 1 100 ? -6.32 31.203 -2.934 1 67.94 100 ARG B N 1
ATOM 6864 C CA . ARG B 1 100 ? -5.941 30.453 -1.744 1 67.94 100 ARG B CA 1
ATOM 6865 C C . ARG B 1 100 ? -5.387 31.375 -0.662 1 67.94 100 ARG B C 1
ATOM 6867 O O . ARG B 1 100 ? -4.566 32.25 -0.945 1 67.94 100 ARG B O 1
ATOM 6874 N N . LEU B 1 101 ? -6.016 31.094 0.487 1 78.38 101 LEU B N 1
ATOM 6875 C CA . LEU B 1 101 ? -5.488 31.828 1.628 1 78.38 101 LEU B CA 1
ATOM 6876 C C . LEU B 1 101 ? -4.078 31.359 1.975 1 78.38 101 LEU B C 1
ATOM 6878 O O . LEU B 1 101 ? -3.82 30.156 2.049 1 78.38 101 LEU B O 1
ATOM 6882 N N . LYS B 1 102 ? -3.17 32.219 1.982 1 76.38 102 LYS B N 1
ATOM 6883 C CA . LYS B 1 102 ? -1.785 31.906 2.301 1 76.38 102 LYS B CA 1
ATOM 6884 C C . LYS B 1 102 ? -1.549 31.922 3.809 1 76.38 102 LYS B C 1
ATOM 6886 O O . LYS B 1 102 ? -1.652 32.969 4.449 1 76.38 102 LYS B O 1
ATOM 6891 N N . TRP B 1 103 ? -1.298 30.766 4.395 1 81.38 103 TRP B N 1
ATOM 6892 C CA . TRP B 1 103 ? -1.09 30.656 5.832 1 81.38 103 TRP B CA 1
ATOM 6893 C C . TRP B 1 103 ? 0.363 30.953 6.195 1 81.38 103 TRP B C 1
ATOM 6895 O O . TRP B 1 103 ? 0.663 31.312 7.336 1 81.38 103 TRP B O 1
ATOM 6905 N N . SER B 1 104 ? 1.286 30.797 5.16 1 74.56 104 SER B N 1
ATOM 6906 C CA . SER B 1 104 ? 2.703 30.984 5.457 1 74.56 104 SER B CA 1
ATOM 6907 C C . SER B 1 104 ? 3.082 32.469 5.465 1 74.56 104 SER B C 1
ATOM 6909 O O . SER B 1 104 ? 2.529 33.25 4.699 1 74.56 104 SER B O 1
ATOM 6911 N N . HIS B 1 105 ? 3.955 32.781 6.395 1 74.88 105 HIS B N 1
ATOM 6912 C CA . HIS B 1 105 ? 4.484 34.156 6.453 1 74.88 105 HIS B CA 1
ATOM 6913 C C . HIS B 1 105 ? 5.477 34.406 5.324 1 74.88 105 HIS B C 1
ATOM 6915 O O . HIS B 1 105 ? 6.164 33.469 4.879 1 74.88 105 HIS B O 1
ATOM 6921 N N . SER B 1 106 ? 5.418 35.531 4.91 1 78.56 106 SER B N 1
ATOM 6922 C CA . SER B 1 106 ? 6.391 35.906 3.883 1 78.56 106 SER B CA 1
ATOM 6923 C C . SER B 1 106 ? 7.812 35.875 4.438 1 78.56 106 SER B C 1
ATOM 6925 O O . SER B 1 106 ? 8.031 36.219 5.602 1 78.56 106 SER B O 1
ATOM 6927 N N . SER B 1 107 ? 8.688 35.438 3.637 1 84.62 107 SER B N 1
ATOM 6928 C CA . SER B 1 107 ? 10.094 35.469 4.031 1 84.62 107 SER B CA 1
ATOM 6929 C C . SER B 1 107 ? 10.664 36.875 3.992 1 84.62 107 SER B C 1
ATOM 6931 O O . SER B 1 107 ? 11.688 37.156 4.621 1 84.62 107 SER B O 1
ATOM 6933 N N . LYS B 1 108 ? 9.953 37.75 3.316 1 87.88 108 LYS B N 1
ATOM 6934 C CA . LYS B 1 108 ? 10.445 39.125 3.174 1 87.88 108 LYS B CA 1
ATOM 6935 C C . LYS B 1 108 ? 10 40 4.344 1 87.88 108 LYS B C 1
ATOM 6937 O O . LYS B 1 108 ? 8.875 39.844 4.824 1 87.88 108 LYS B O 1
ATOM 6942 N N . ILE B 1 109 ? 10.859 40.812 4.797 1 88.25 109 ILE B N 1
ATOM 6943 C CA . ILE B 1 109 ? 10.578 41.594 5.992 1 88.25 109 ILE B CA 1
ATOM 6944 C C . ILE B 1 109 ? 10.039 42.969 5.59 1 88.25 109 ILE B C 1
ATOM 6946 O O . ILE B 1 109 ? 9.703 43.781 6.449 1 88.25 109 ILE B O 1
ATOM 6950 N N . GLY B 1 110 ? 9.953 43.312 4.285 1 86.88 110 GLY B N 1
ATOM 6951 C CA . GLY B 1 110 ? 9.422 44.594 3.82 1 86.88 110 GLY B CA 1
ATOM 6952 C C . GLY B 1 110 ? 10.43 45.719 3.918 1 86.88 110 GLY B C 1
ATOM 6953 O O . GLY B 1 110 ? 10.086 46.875 3.658 1 86.88 110 GLY B O 1
ATOM 6954 N N . SER B 1 111 ? 11.555 45.438 4.43 1 91.81 111 SER B N 1
ATOM 6955 C CA . SER B 1 111 ? 12.656 46.406 4.574 1 91.81 111 SER B CA 1
ATOM 6956 C C . SER B 1 111 ? 13.984 45.75 4.172 1 91.81 111 SER B C 1
ATOM 6958 O O . SER B 1 111 ? 14.016 44.656 3.639 1 91.81 111 SER B O 1
ATOM 6960 N N . ARG B 1 112 ? 15.07 46.531 4.379 1 93.06 112 ARG B N 1
ATOM 6961 C CA . ARG B 1 112 ? 16.375 46.031 3.957 1 93.06 112 ARG B CA 1
ATOM 6962 C C . ARG B 1 112 ? 17.234 45.688 5.164 1 93.06 112 ARG B C 1
ATOM 6964 O O . ARG B 1 112 ? 17.594 46.562 5.945 1 93.06 112 ARG B O 1
ATOM 6971 N N . CYS B 1 113 ? 17.594 44.469 5.289 1 94.25 113 CYS B N 1
ATOM 6972 C CA . CYS B 1 113 ? 18.547 44 6.285 1 94.25 113 CYS B CA 1
ATOM 6973 C C . CYS B 1 113 ? 19.969 44.469 5.922 1 94.25 113 CYS B C 1
ATOM 6975 O O . CYS B 1 113 ? 20.375 44.344 4.77 1 94.25 113 CYS B O 1
ATOM 6977 N N . PRO B 1 114 ? 20.688 45.031 6.812 1 94.44 114 PRO B N 1
ATOM 6978 C CA . PRO B 1 114 ? 22.016 45.531 6.508 1 94.44 114 PRO B CA 1
ATOM 6979 C C . PRO B 1 114 ? 23.031 44.438 6.246 1 94.44 114 PRO B C 1
ATOM 6981 O O . PRO B 1 114 ? 24.109 44.688 5.688 1 94.44 114 PRO B O 1
ATOM 6984 N N . ALA B 1 115 ? 22.766 43.188 6.648 1 95.44 115 ALA B N 1
ATOM 6985 C CA . ALA B 1 115 ? 23.703 42.094 6.422 1 95.44 115 ALA B CA 1
ATOM 6986 C C . ALA B 1 115 ? 23.984 41.906 4.934 1 95.44 115 ALA B C 1
ATOM 6988 O O . ALA B 1 115 ? 23.047 41.844 4.133 1 95.44 115 ALA B O 1
ATOM 6989 N N . ARG B 1 116 ? 25.297 41.844 4.531 1 94.75 116 ARG B N 1
ATOM 6990 C CA . ARG B 1 116 ? 25.656 41.75 3.119 1 94.75 116 ARG B CA 1
ATOM 6991 C C . ARG B 1 116 ? 27.078 41.219 2.957 1 94.75 116 ARG B C 1
ATOM 6993 O O . ARG B 1 116 ? 27.875 41.25 3.9 1 94.75 116 ARG B O 1
ATOM 7000 N N . ILE B 1 117 ? 27.281 40.656 1.845 1 95.44 117 ILE B N 1
ATOM 7001 C CA . ILE B 1 117 ? 28.594 40.219 1.44 1 95.44 117 ILE B CA 1
ATOM 7002 C C . ILE B 1 117 ? 29 40.875 0.126 1 95.44 117 ILE B C 1
ATOM 7004 O O . ILE B 1 117 ? 28.25 40.812 -0.858 1 95.44 117 ILE B O 1
ATOM 7008 N N . VAL B 1 118 ? 30.062 41.625 0.116 1 95.12 118 VAL B N 1
ATOM 7009 C CA . VAL B 1 118 ? 30.625 42.156 -1.116 1 95.12 118 VAL B CA 1
ATOM 7010 C C . VAL B 1 118 ? 31.875 41.344 -1.504 1 95.12 118 VAL B C 1
ATOM 7012 O O . VAL B 1 118 ? 32.875 41.375 -0.793 1 95.12 118 VAL B O 1
ATOM 7015 N N . ALA B 1 119 ? 31.719 40.594 -2.566 1 96.06 119 ALA B N 1
ATOM 7016 C CA . ALA B 1 119 ? 32.812 39.719 -3.018 1 96.06 119 ALA B CA 1
ATOM 7017 C C . ALA B 1 119 ? 33.469 40.281 -4.266 1 96.06 119 ALA B C 1
ATOM 7019 O O . ALA B 1 119 ? 32.812 40.562 -5.262 1 96.06 119 ALA B O 1
ATOM 7020 N N . THR B 1 120 ? 34.75 40.531 -4.215 1 95.12 120 THR B N 1
ATOM 7021 C CA . THR B 1 120 ? 35.562 41 -5.336 1 95.12 120 THR B CA 1
ATOM 7022 C C . THR B 1 120 ? 36.469 39.906 -5.863 1 95.12 120 THR B C 1
ATOM 7024 O O . THR B 1 120 ? 37.281 39.344 -5.125 1 95.12 120 THR B O 1
ATOM 7027 N N . ASN B 1 121 ? 36.188 39.531 -7.102 1 93.69 121 ASN B N 1
ATOM 7028 C CA . ASN B 1 121 ? 36.969 38.469 -7.73 1 93.69 121 ASN B CA 1
ATOM 7029 C C . ASN B 1 121 ? 38.125 39.031 -8.586 1 93.69 121 ASN B C 1
ATOM 7031 O O . ASN B 1 121 ? 37.875 39.688 -9.609 1 93.69 121 ASN B O 1
ATOM 7035 N N . ILE B 1 122 ? 39.312 38.812 -8.141 1 91.56 122 ILE B N 1
ATOM 7036 C CA . ILE B 1 122 ? 40.5 39.219 -8.906 1 91.56 122 ILE B CA 1
ATOM 7037 C C . ILE B 1 122 ? 41.312 38 -9.297 1 91.56 122 ILE B C 1
ATOM 7039 O O . ILE B 1 122 ? 42.094 37.5 -8.5 1 91.56 122 ILE B O 1
ATOM 7043 N N . GLU B 1 123 ? 41.312 37.594 -10.547 1 87.19 123 GLU B N 1
ATOM 7044 C CA . GLU B 1 123 ? 42.062 36.5 -11.125 1 87.19 123 GLU B CA 1
ATOM 7045 C C . GLU B 1 123 ? 41.906 35.219 -10.289 1 87.19 123 GLU B C 1
ATOM 7047 O O . GLU B 1 123 ? 42.875 34.562 -9.945 1 87.19 123 GLU B O 1
ATOM 7052 N N . GLY B 1 124 ? 40.719 34.969 -9.742 1 86 124 GLY B N 1
ATOM 7053 C CA . GLY B 1 124 ? 40.406 33.75 -9.023 1 86 124 GLY B CA 1
ATOM 7054 C C . GLY B 1 124 ? 40.438 33.906 -7.516 1 86 124 GLY B C 1
ATOM 7055 O O . GLY B 1 124 ? 39.875 33.094 -6.777 1 86 124 GLY B O 1
ATOM 7056 N N . ARG B 1 125 ? 41.219 34.969 -7.105 1 92.19 125 ARG B N 1
ATOM 7057 C CA . ARG B 1 125 ? 41.25 35.281 -5.68 1 92.19 125 ARG B CA 1
ATOM 7058 C C . ARG B 1 125 ? 40.062 36.188 -5.289 1 92.19 125 ARG B C 1
ATOM 7060 O O . ARG B 1 125 ? 39.75 37.156 -5.965 1 92.19 125 ARG B O 1
ATOM 7067 N N . ILE B 1 126 ? 39.344 35.75 -4.164 1 95.38 126 ILE B N 1
ATOM 7068 C CA . ILE B 1 126 ? 38.156 36.469 -3.785 1 95.38 126 ILE B CA 1
ATOM 7069 C C . ILE B 1 126 ? 38.375 37.188 -2.463 1 95.38 126 ILE B C 1
ATOM 7071 O O . ILE B 1 126 ? 38.75 36.594 -1.46 1 95.38 126 ILE B O 1
ATOM 7075 N N . THR B 1 127 ? 38.25 38.469 -2.475 1 95.75 127 THR B N 1
ATOM 7076 C CA . THR B 1 127 ? 38.25 39.281 -1.256 1 95.75 127 THR B CA 1
ATOM 7077 C C . THR B 1 127 ? 36.844 39.656 -0.863 1 95.75 127 THR B C 1
ATOM 7079 O O . THR B 1 127 ? 36.031 40.094 -1.704 1 95.75 127 THR B O 1
ATOM 7082 N N . VAL B 1 128 ? 36.5 39.375 0.436 1 96.31 128 VAL B N 1
ATOM 7083 C CA . VAL B 1 128 ? 35.094 39.562 0.854 1 96.31 128 VAL B CA 1
ATOM 7084 C C . VAL B 1 128 ? 35.031 40.562 1.99 1 96.31 128 VAL B C 1
ATOM 7086 O O . VAL B 1 128 ? 35.875 40.562 2.898 1 96.31 128 VAL B O 1
ATOM 7089 N N . ASP B 1 129 ? 34.219 41.562 1.863 1 94.94 129 ASP B N 1
ATOM 7090 C CA . ASP B 1 129 ? 33.75 42.375 2.979 1 94.94 129 ASP B CA 1
ATOM 7091 C C . ASP B 1 129 ? 32.375 41.938 3.471 1 94.94 129 ASP B C 1
ATOM 7093 O O . ASP B 1 129 ? 31.391 42.031 2.752 1 94.94 129 ASP B O 1
ATOM 7097 N N . TYR B 1 130 ? 32.375 41.344 4.672 1 95.81 130 TYR B N 1
ATOM 7098 C CA . TYR B 1 130 ? 31.172 40.688 5.223 1 95.81 130 TYR B CA 1
ATOM 7099 C C . TYR B 1 130 ? 30.641 41.469 6.41 1 95.81 130 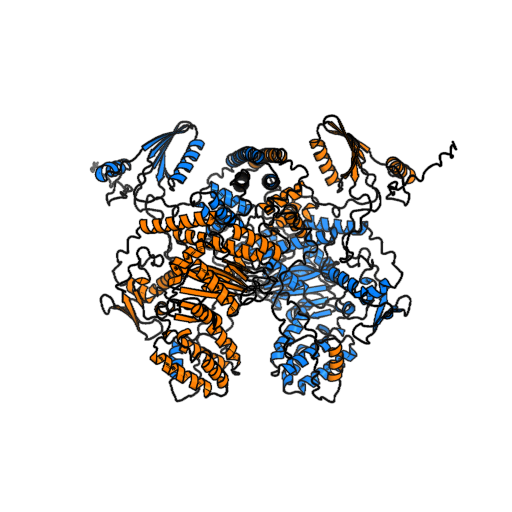TYR B C 1
ATOM 7101 O O . TYR B 1 130 ? 31.297 41.562 7.449 1 95.81 130 TYR B O 1
ATOM 7109 N N . CYS B 1 131 ? 29.469 42.125 6.152 1 95.94 131 CYS B N 1
ATOM 7110 C CA . CYS B 1 131 ? 28.719 42.656 7.281 1 95.94 131 CYS B CA 1
ATOM 7111 C C . CYS B 1 131 ? 27.859 41.594 7.934 1 95.94 131 CYS B C 1
ATOM 7113 O O . CYS B 1 131 ? 26.844 41.188 7.371 1 95.94 131 CYS B O 1
ATOM 7115 N N . LYS B 1 132 ? 28.094 41.188 9.117 1 93.38 132 LYS B N 1
ATOM 7116 C CA . LYS B 1 132 ? 27.484 40 9.742 1 93.38 132 LYS B CA 1
ATOM 7117 C C . LYS B 1 132 ? 26.219 40.375 10.5 1 93.38 132 LYS B C 1
ATOM 7119 O O . LYS B 1 132 ? 25.406 39.5 10.836 1 93.38 132 LYS B O 1
ATOM 7124 N N . THR B 1 133 ? 25.984 41.656 10.719 1 94.56 133 THR B N 1
ATOM 7125 C CA . THR B 1 133 ? 24.906 42.094 11.602 1 94.56 133 THR B CA 1
ATOM 7126 C C . THR B 1 133 ? 23.562 42.094 10.859 1 94.56 133 THR B C 1
ATOM 7128 O O . THR B 1 133 ? 23.406 42.812 9.875 1 94.56 133 THR B O 1
ATOM 7131 N N . HIS B 1 134 ? 22.625 41.281 11.297 1 94.31 134 HIS B N 1
ATOM 7132 C CA . HIS B 1 134 ? 21.25 41.281 10.781 1 94.31 134 HIS B CA 1
ATOM 7133 C C . HIS B 1 134 ? 20.344 42.156 11.633 1 94.31 134 HIS B C 1
ATOM 7135 O O . HIS B 1 134 ? 20.422 42.125 12.859 1 94.31 134 HIS B O 1
ATOM 7141 N N . VAL B 1 135 ? 19.578 42.969 11.008 1 93.31 135 VAL B N 1
ATOM 7142 C CA . VAL B 1 135 ? 18.625 43.812 11.711 1 93.31 135 VAL B CA 1
ATOM 7143 C C . VAL B 1 135 ? 17.25 43.719 11.062 1 93.31 135 VAL B C 1
ATOM 7145 O O . VAL B 1 135 ? 17.141 43.625 9.836 1 93.31 135 VAL B O 1
ATOM 7148 N N . GLY B 1 136 ? 16.188 43.594 11.867 1 88.5 136 GLY B N 1
ATOM 7149 C CA . GLY B 1 136 ? 14.836 43.625 11.352 1 88.5 136 GLY B CA 1
ATOM 7150 C C . GLY B 1 136 ? 14.18 42.25 11.359 1 88.5 136 GLY B C 1
ATOM 7151 O O . GLY B 1 136 ? 12.984 42.125 11.094 1 88.5 136 GLY B O 1
ATOM 7152 N N . HIS B 1 137 ? 14.875 41.188 11.594 1 86.75 137 HIS B N 1
ATOM 7153 C CA . HIS B 1 137 ? 14.312 39.844 11.656 1 86.75 137 HIS B CA 1
ATOM 7154 C C . HIS B 1 137 ? 15.141 38.938 12.562 1 86.75 137 HIS B C 1
ATOM 7156 O O . HIS B 1 137 ? 16.328 39.188 12.773 1 86.75 137 HIS B O 1
ATOM 7162 N N . SER B 1 138 ? 14.445 37.938 13.164 1 83.56 138 SER B N 1
ATOM 7163 C CA . SER B 1 138 ? 15.125 36.969 14.008 1 83.56 138 SER B CA 1
ATOM 7164 C C . SER B 1 138 ? 15.594 35.75 13.188 1 83.56 138 SER B C 1
ATOM 7166 O O . SER B 1 138 ? 15.188 35.594 12.039 1 83.56 138 SER B O 1
ATOM 7168 N N . LYS B 1 139 ? 16.562 35.094 13.797 1 84.56 139 LYS B N 1
ATOM 7169 C CA . LYS B 1 139 ? 17.047 33.875 13.195 1 84.56 139 LYS B CA 1
ATOM 7170 C C . LYS B 1 139 ? 16 32.75 13.328 1 84.56 139 LYS B C 1
ATOM 7172 O O . LYS B 1 139 ? 15.57 32.438 14.438 1 84.56 139 LYS B O 1
ATOM 7177 N N . SER B 1 140 ? 15.547 32.312 12.164 1 83.56 140 SER B N 1
ATOM 7178 C CA . SER B 1 140 ? 14.547 31.234 12.203 1 83.56 140 SER B CA 1
ATOM 7179 C C . SER B 1 140 ? 14.703 30.297 11.023 1 83.56 140 SER B C 1
ATOM 7181 O O . SER B 1 140 ? 14.977 30.719 9.898 1 83.56 140 SER B O 1
ATOM 7183 N N . ILE B 1 141 ? 14.523 29.078 11.297 1 86.38 141 ILE B N 1
ATOM 7184 C CA . ILE B 1 141 ? 14.641 28.047 10.273 1 86.38 141 ILE B CA 1
ATOM 7185 C C . ILE B 1 141 ? 13.43 28.109 9.344 1 86.38 141 ILE B C 1
ATOM 7187 O O . ILE B 1 141 ? 13.469 27.547 8.242 1 86.38 141 ILE B O 1
ATOM 7191 N N . LYS B 1 142 ? 12.391 28.828 9.719 1 83.56 142 LYS B N 1
ATOM 7192 C CA . LYS B 1 142 ? 11.109 28.875 9.016 1 83.56 142 LYS B CA 1
ATOM 7193 C C . LYS B 1 142 ? 11.281 29.438 7.605 1 83.56 142 LYS B C 1
ATOM 7195 O O . LYS B 1 142 ? 10.516 29.109 6.703 1 83.56 142 LYS B O 1
ATOM 7200 N N . PHE B 1 143 ? 12.281 30.234 7.445 1 87.88 143 PHE B N 1
ATOM 7201 C CA . PHE B 1 143 ? 12.375 30.984 6.199 1 87.88 143 PHE B CA 1
ATOM 7202 C C . PHE B 1 143 ? 13.477 30.422 5.312 1 87.88 143 PHE B C 1
ATOM 7204 O O . PHE B 1 143 ? 13.797 31 4.27 1 87.88 143 PHE B O 1
ATOM 7211 N N . LEU B 1 144 ? 13.961 29.297 5.785 1 90.06 144 LEU B N 1
ATOM 7212 C CA . LEU B 1 144 ? 15.047 28.672 5.02 1 90.06 144 LEU B CA 1
ATOM 7213 C C . LEU B 1 144 ? 14.492 27.703 3.992 1 90.06 144 LEU B C 1
ATOM 7215 O O . LEU B 1 144 ? 13.453 27.078 4.219 1 90.06 144 LEU B O 1
ATOM 7219 N N . HIS B 1 145 ? 15.109 27.656 2.826 1 90 145 HIS B N 1
ATOM 7220 C CA . HIS B 1 145 ? 14.859 26.594 1.86 1 90 145 HIS B CA 1
ATOM 7221 C C . HIS B 1 145 ? 15.961 25.531 1.898 1 90 145 HIS B C 1
ATOM 7223 O O . HIS B 1 145 ? 17 25.734 2.533 1 90 145 HIS B O 1
ATOM 7229 N N . LEU B 1 146 ? 15.727 24.453 1.199 1 91.44 146 LEU B N 1
ATOM 7230 C CA . LEU B 1 146 ? 16.75 23.422 1.109 1 91.44 146 LEU B CA 1
ATOM 7231 C C . LEU B 1 146 ? 17.906 23.875 0.232 1 91.44 146 LEU B C 1
ATOM 7233 O O . LEU B 1 146 ? 17.703 24.516 -0.8 1 91.44 146 LEU B O 1
ATOM 7237 N N . THR B 1 147 ? 19.109 23.625 0.692 1 86.88 147 THR B N 1
ATOM 7238 C CA . THR B 1 147 ? 20.281 23.953 -0.112 1 86.88 147 THR B CA 1
ATOM 7239 C C . THR B 1 147 ? 20.344 23.078 -1.361 1 86.88 147 THR B C 1
ATOM 7241 O O . THR B 1 147 ? 19.656 22.047 -1.441 1 86.88 147 THR B O 1
ATOM 7244 N N . LYS B 1 148 ? 21.047 23.469 -2.324 1 81.75 148 LYS B N 1
ATOM 7245 C CA . LYS B 1 148 ? 21.188 22.688 -3.555 1 81.75 148 LYS B CA 1
ATOM 7246 C C . LYS B 1 148 ? 21.781 21.312 -3.277 1 81.75 148 LYS B C 1
ATOM 7248 O O . LYS B 1 148 ? 21.375 20.328 -3.885 1 81.75 148 LYS B O 1
ATOM 7253 N N . GLU B 1 149 ? 22.703 21.297 -2.396 1 76.75 149 GLU B N 1
ATOM 7254 C CA . GLU B 1 149 ? 23.344 20.047 -2.043 1 76.75 149 GLU B CA 1
ATOM 7255 C C . GLU B 1 149 ? 22.344 19.062 -1.436 1 76.75 149 GLU B C 1
ATOM 7257 O O . GLU B 1 149 ? 22.344 17.875 -1.766 1 76.75 149 GLU B O 1
ATOM 7262 N N . GLU B 1 150 ? 21.531 19.609 -0.555 1 85.69 150 GLU B N 1
ATOM 7263 C CA . GLU B 1 150 ? 20.516 18.766 0.072 1 85.69 150 GLU B CA 1
ATOM 7264 C C . GLU B 1 150 ? 19.484 18.281 -0.954 1 85.69 150 GLU B C 1
ATOM 7266 O O . GLU B 1 150 ? 19.078 17.109 -0.92 1 85.69 150 GLU B O 1
ATOM 7271 N N . ARG B 1 151 ? 19.094 19.141 -1.854 1 87.88 151 ARG B N 1
ATOM 7272 C CA . ARG B 1 151 ? 18.141 18.781 -2.898 1 87.88 151 ARG B CA 1
ATOM 7273 C C . ARG B 1 151 ? 18.719 17.703 -3.816 1 87.88 151 ARG B C 1
ATOM 7275 O O . ARG B 1 151 ? 18.016 16.781 -4.207 1 87.88 151 ARG B O 1
ATOM 7282 N N . ASP B 1 152 ? 20.016 17.844 -4.086 1 80.69 152 ASP B N 1
ATOM 7283 C CA . ASP B 1 152 ? 20.703 16.859 -4.93 1 80.69 152 ASP B CA 1
ATOM 7284 C C . ASP B 1 152 ? 20.75 15.492 -4.25 1 80.69 152 ASP B C 1
ATOM 7286 O O . ASP B 1 152 ? 20.547 14.461 -4.898 1 80.69 152 ASP B O 1
ATOM 7290 N N . GLU B 1 153 ? 21.016 15.523 -3.004 1 82.62 153 GLU B N 1
ATOM 7291 C CA . GLU B 1 153 ? 21.062 14.273 -2.246 1 82.62 153 GLU B CA 1
ATOM 7292 C C . GLU B 1 153 ? 19.688 13.594 -2.23 1 82.62 153 GLU B C 1
ATOM 7294 O O . GLU B 1 153 ? 19.594 12.383 -2.447 1 82.62 153 GLU B O 1
ATOM 7299 N N . LEU B 1 154 ? 18.688 14.375 -1.93 1 88.75 154 LEU B N 1
ATOM 7300 C CA . LEU B 1 154 ? 17.328 13.836 -1.869 1 88.75 154 LEU B CA 1
ATOM 7301 C C . LEU B 1 154 ? 16.875 13.336 -3.238 1 88.75 154 LEU B C 1
ATOM 7303 O O . LEU B 1 154 ? 16.25 12.281 -3.344 1 88.75 154 LEU B O 1
ATOM 7307 N N . ALA B 1 155 ? 17.266 14.078 -4.277 1 86.81 155 ALA B N 1
ATOM 7308 C CA . ALA B 1 155 ? 16.938 13.664 -5.641 1 86.81 155 ALA B CA 1
ATOM 7309 C C . ALA B 1 155 ? 17.594 12.328 -5.98 1 86.81 155 ALA B C 1
ATOM 7311 O O . ALA B 1 155 ? 16.984 11.477 -6.625 1 86.81 155 ALA B O 1
ATOM 7312 N N . GLY B 1 156 ? 18.859 12.148 -5.555 1 80.12 156 GLY B N 1
ATOM 7313 C CA . GLY B 1 156 ? 19.578 10.898 -5.77 1 80.12 156 GLY B CA 1
ATOM 7314 C C . GLY B 1 156 ? 18.891 9.711 -5.117 1 80.12 156 GLY B C 1
ATOM 7315 O O . GLY B 1 156 ? 18.75 8.648 -5.734 1 80.12 156 GLY B O 1
ATOM 7316 N N . LYS B 1 157 ? 18.422 9.852 -3.859 1 84.88 157 LYS B N 1
ATOM 7317 C CA . LYS B 1 157 ? 17.703 8.797 -3.145 1 84.88 157 LYS B CA 1
ATOM 7318 C C . LYS B 1 157 ? 16.422 8.422 -3.859 1 84.88 157 LYS B C 1
ATOM 7320 O O . LYS B 1 157 ? 16.094 7.238 -3.998 1 84.88 157 LYS B O 1
ATOM 7325 N N . ILE B 1 158 ? 15.695 9.469 -4.328 1 86.38 158 ILE B N 1
ATOM 7326 C CA . ILE B 1 158 ? 14.422 9.25 -4.996 1 86.38 158 ILE B CA 1
ATOM 7327 C C . ILE B 1 158 ? 14.648 8.539 -6.328 1 86.38 158 ILE B C 1
ATOM 7329 O O . ILE B 1 158 ? 13.906 7.613 -6.68 1 86.38 158 ILE B O 1
ATOM 7333 N N . LYS B 1 159 ? 15.68 8.938 -6.988 1 81.62 159 LYS B N 1
ATOM 7334 C CA . LYS B 1 159 ? 15.977 8.375 -8.305 1 81.62 159 LYS B CA 1
ATOM 7335 C C . LYS B 1 159 ? 16.297 6.887 -8.203 1 81.62 159 LYS B C 1
ATOM 7337 O O . LYS B 1 159 ? 15.906 6.102 -9.07 1 81.62 159 LYS B O 1
ATOM 7342 N N . ILE B 1 160 ? 16.984 6.5 -7.133 1 78.69 160 ILE B N 1
ATOM 7343 C CA . ILE B 1 160 ? 17.391 5.105 -6.961 1 78.69 160 ILE B CA 1
ATOM 7344 C C . ILE B 1 160 ? 16.188 4.273 -6.531 1 78.69 160 ILE B C 1
ATOM 7346 O O . ILE B 1 160 ? 16.203 3.045 -6.645 1 78.69 160 ILE B O 1
ATOM 7350 N N . GLY B 1 161 ? 15.195 4.957 -6.012 1 82.44 161 GLY B N 1
ATOM 7351 C CA . GLY B 1 161 ? 13.969 4.234 -5.699 1 82.44 161 GLY B CA 1
ATOM 7352 C C . GLY B 1 161 ? 13.695 4.145 -4.211 1 82.44 161 GLY B C 1
ATOM 7353 O O . GLY B 1 161 ? 12.914 3.303 -3.766 1 82.44 161 GLY B O 1
ATOM 7354 N N . VAL B 1 162 ? 14.414 5 -3.473 1 87.5 162 VAL B N 1
ATOM 7355 C CA . VAL B 1 162 ? 14.133 5.043 -2.041 1 87.5 162 VAL B CA 1
ATOM 7356 C C . VAL B 1 162 ? 12.766 5.676 -1.806 1 87.5 162 VAL B C 1
ATOM 7358 O O . VAL B 1 162 ? 12.422 6.684 -2.434 1 87.5 162 VAL B O 1
ATOM 7361 N N . THR B 1 163 ? 11.984 5.062 -0.984 1 87.25 163 THR B N 1
ATOM 7362 C CA . THR B 1 163 ? 10.633 5.551 -0.749 1 87.25 163 THR B CA 1
ATOM 7363 C C . THR B 1 163 ? 10.656 6.855 0.042 1 87.25 163 THR B C 1
ATOM 7365 O O . THR B 1 163 ? 11.609 7.121 0.782 1 87.25 163 THR B O 1
ATOM 7368 N N . PHE B 1 164 ? 9.602 7.652 -0.061 1 89.81 164 PHE B N 1
ATOM 7369 C CA . PHE B 1 164 ? 9.461 8.898 0.686 1 89.81 164 PHE B CA 1
ATOM 7370 C C . PHE B 1 164 ? 9.492 8.633 2.186 1 89.81 164 PHE B C 1
ATOM 7372 O O . PHE B 1 164 ? 10.141 9.375 2.938 1 89.81 164 PHE B O 1
ATOM 7379 N N . ASP B 1 165 ? 8.836 7.59 2.566 1 87.81 165 ASP B N 1
ATOM 7380 C CA . ASP B 1 165 ? 8.758 7.273 3.99 1 87.81 165 ASP B CA 1
ATOM 7381 C C . ASP B 1 165 ? 10.141 6.961 4.559 1 87.81 165 ASP B C 1
ATOM 7383 O O . ASP B 1 165 ? 10.477 7.395 5.664 1 87.81 165 ASP B O 1
ATOM 7387 N N . ARG B 1 166 ? 10.883 6.234 3.816 1 88 166 ARG B N 1
ATOM 7388 C CA . ARG B 1 166 ? 12.234 5.902 4.27 1 88 166 ARG B CA 1
ATOM 7389 C C . ARG B 1 166 ? 13.117 7.145 4.316 1 88 166 ARG B C 1
ATOM 7391 O O . ARG B 1 166 ? 13.938 7.289 5.223 1 88 166 ARG B O 1
ATOM 7398 N N . ILE B 1 167 ? 13 7.984 3.318 1 91.19 167 ILE B N 1
ATOM 7399 C CA . ILE B 1 167 ? 13.766 9.227 3.287 1 91.19 167 ILE B CA 1
ATOM 7400 C C . ILE B 1 167 ? 13.43 10.062 4.52 1 91.19 167 ILE B C 1
ATOM 7402 O O . ILE B 1 167 ? 14.328 10.555 5.211 1 91.19 167 ILE B O 1
ATOM 7406 N N . LEU B 1 168 ? 12.172 10.219 4.824 1 91.81 168 LEU B N 1
ATOM 7407 C CA . LEU B 1 168 ? 11.742 11.008 5.973 1 91.81 168 LEU B CA 1
ATOM 7408 C C . LEU B 1 168 ? 12.188 10.367 7.277 1 91.81 168 LEU B C 1
ATOM 7410 O O . LEU B 1 168 ? 12.57 11.062 8.219 1 91.81 168 LEU B O 1
ATOM 7414 N N . ASP B 1 169 ? 12.148 9.031 7.297 1 86.56 169 ASP B N 1
ATOM 7415 C CA . ASP B 1 169 ? 12.633 8.32 8.477 1 86.56 169 ASP B CA 1
ATOM 7416 C C . ASP B 1 169 ? 14.109 8.609 8.727 1 86.56 169 ASP B C 1
ATOM 7418 O O . ASP B 1 169 ? 14.516 8.875 9.859 1 86.56 169 ASP B O 1
ATOM 7422 N N . ASP B 1 170 ? 14.852 8.57 7.668 1 83.94 170 ASP B N 1
ATOM 7423 C CA . ASP B 1 170 ? 16.281 8.82 7.777 1 83.94 170 ASP B CA 1
ATOM 7424 C C . ASP B 1 170 ? 16.562 10.242 8.258 1 83.94 170 ASP B C 1
ATOM 7426 O O . ASP B 1 170 ? 17.453 10.469 9.086 1 83.94 170 ASP B O 1
ATOM 7430 N N . ILE B 1 171 ? 15.812 11.164 7.727 1 87.94 171 ILE B N 1
ATOM 7431 C CA . ILE B 1 171 ? 15.977 12.57 8.094 1 87.94 171 ILE B CA 1
ATOM 7432 C C . ILE B 1 171 ? 15.633 12.75 9.57 1 87.94 171 ILE B C 1
ATOM 7434 O O . ILE B 1 171 ? 16.391 13.391 10.312 1 87.94 171 ILE B O 1
ATOM 7438 N N . ARG B 1 172 ? 14.578 12.203 9.992 1 85.19 172 ARG B N 1
ATOM 7439 C CA . ARG B 1 172 ? 14.125 12.367 11.367 1 85.19 172 ARG B CA 1
ATOM 7440 C C . ARG B 1 172 ? 15.047 11.641 12.336 1 85.19 172 ARG B C 1
ATOM 7442 O O . ARG B 1 172 ? 15.266 12.109 13.461 1 85.19 172 ARG B O 1
ATOM 7449 N N . GLU B 1 173 ? 15.586 10.562 11.906 1 78.19 173 GLU B N 1
ATOM 7450 C CA . GLU B 1 173 ? 16.531 9.828 12.75 1 78.19 173 GLU B CA 1
ATOM 7451 C C . GLU B 1 173 ? 17.859 10.562 12.859 1 78.19 173 GLU B C 1
ATOM 7453 O O . GLU B 1 173 ? 18.594 10.391 13.836 1 78.19 173 GLU B O 1
ATOM 7458 N N . SER B 1 174 ? 18.141 11.359 11.906 1 78.5 174 SER B N 1
ATOM 7459 C CA . SER B 1 174 ? 19.422 12.078 11.898 1 78.5 174 SER B CA 1
ATOM 7460 C C . SER B 1 174 ? 19.438 13.195 12.938 1 78.5 174 SER B C 1
ATOM 7462 O O . SER B 1 174 ? 20.484 13.742 13.25 1 78.5 174 SER B O 1
ATOM 7464 N N . VAL B 1 175 ? 18.25 13.5 13.531 1 79.19 175 VAL B N 1
ATOM 7465 C CA . VAL B 1 175 ? 18.156 14.555 14.531 1 79.19 175 VAL B CA 1
ATOM 7466 C C . VAL B 1 175 ? 18.953 14.172 15.773 1 79.19 175 VAL B C 1
ATOM 7468 O O . VAL B 1 175 ? 19.484 15.031 16.469 1 79.19 175 VAL B O 1
ATOM 7471 N N . VAL B 1 176 ? 18.984 12.844 16.047 1 67.81 176 VAL B N 1
ATOM 7472 C CA . VAL B 1 176 ? 19.656 12.352 17.25 1 67.81 176 VAL B CA 1
ATOM 7473 C C . VAL B 1 176 ? 21.109 12.828 17.25 1 67.81 176 VAL B C 1
ATOM 7475 O O . VAL B 1 176 ? 21.672 13.148 18.297 1 67.81 176 VAL B O 1
ATOM 7478 N N . SER B 1 177 ? 21.625 12.984 16.062 1 61.47 177 SER B N 1
ATOM 7479 C CA . SER B 1 177 ? 23.031 13.32 15.945 1 61.47 177 SER B CA 1
ATOM 7480 C C . SER B 1 177 ? 23.234 14.828 15.93 1 61.47 177 SER B C 1
ATOM 7482 O O . SER B 1 177 ? 24.375 15.312 16.031 1 61.47 177 SER B O 1
ATOM 7484 N N . ASN B 1 178 ? 22.062 15.516 15.961 1 63.56 178 ASN B N 1
ATOM 7485 C CA . ASN B 1 178 ? 22.172 16.969 15.852 1 63.56 178 ASN B CA 1
ATOM 7486 C C . ASN B 1 178 ? 21.734 17.656 17.141 1 63.56 178 ASN B C 1
ATOM 7488 O O . ASN B 1 178 ? 20.922 17.125 17.891 1 63.56 178 ASN B O 1
ATOM 7492 N N . GLU B 1 179 ? 22.391 18.594 17.406 1 65.06 179 GLU B N 1
ATOM 7493 C CA . GLU B 1 179 ? 22.062 19.359 18.594 1 65.06 179 GLU B CA 1
ATOM 7494 C C . GLU B 1 179 ? 20.781 20.172 18.391 1 65.06 179 GLU B C 1
ATOM 7496 O O . GLU B 1 179 ? 20.047 20.422 19.359 1 65.06 179 GLU B O 1
ATOM 7501 N N . ASN B 1 180 ? 20.578 20.531 17.078 1 76.25 180 ASN B N 1
ATOM 7502 C CA . ASN B 1 180 ? 19.422 21.359 16.797 1 76.25 180 ASN B CA 1
ATOM 7503 C C . ASN B 1 180 ? 18.703 20.875 15.531 1 76.25 180 ASN B C 1
ATOM 7505 O O . ASN B 1 180 ? 19.25 20.094 14.758 1 76.25 180 ASN B O 1
ATOM 7509 N N . ILE B 1 181 ? 17.5 21.328 15.469 1 84.62 181 ILE B N 1
ATOM 7510 C CA . ILE B 1 181 ? 16.703 21.016 14.289 1 84.62 181 ILE B CA 1
ATOM 7511 C C . ILE B 1 181 ? 17.141 21.906 13.133 1 84.62 181 ILE B C 1
ATOM 7513 O O . ILE B 1 181 ? 17.297 23.125 13.297 1 84.62 181 ILE B O 1
ATOM 7517 N N . HIS B 1 182 ? 17.5 21.328 12.102 1 85.56 182 HIS B N 1
ATOM 7518 C CA . HIS B 1 182 ? 17.875 22.047 10.891 1 85.56 182 HIS B CA 1
ATOM 7519 C C . HIS B 1 182 ? 16.734 22.031 9.867 1 85.56 182 HIS B C 1
ATOM 7521 O O . HIS B 1 182 ? 15.734 21.344 10.055 1 85.56 182 HIS B O 1
ATOM 7527 N N . ARG B 1 183 ? 16.906 22.844 8.836 1 89.25 183 ARG B N 1
ATOM 7528 C CA . ARG B 1 183 ? 15.898 22.938 7.793 1 89.25 183 ARG B CA 1
ATOM 7529 C C . ARG B 1 183 ? 15.594 21.562 7.207 1 89.25 183 ARG B C 1
ATOM 7531 O O . ARG B 1 183 ? 14.453 21.281 6.844 1 89.25 183 ARG B O 1
ATOM 7538 N N . LEU B 1 184 ? 16.562 20.766 7.086 1 89.31 184 LEU B N 1
ATOM 7539 C CA . LEU B 1 184 ? 16.422 19.422 6.527 1 89.31 184 LEU B CA 1
ATOM 7540 C C . LEU B 1 184 ? 15.43 18.594 7.344 1 89.31 184 LEU B C 1
ATOM 7542 O O . LEU B 1 184 ? 14.719 17.75 6.793 1 89.31 184 LEU B O 1
ATOM 7546 N N . HIS B 1 185 ? 15.344 18.859 8.578 1 88.69 185 HIS B N 1
ATOM 7547 C CA . HIS B 1 185 ? 14.531 18.062 9.484 1 88.69 185 HIS B CA 1
ATOM 7548 C C . HIS B 1 185 ? 13.055 18.422 9.367 1 88.69 185 HIS B C 1
ATOM 7550 O O . HIS B 1 185 ? 12.195 17.719 9.891 1 88.69 185 HIS B O 1
ATOM 7556 N N . ILE B 1 186 ? 12.781 19.5 8.633 1 90.06 186 ILE B N 1
ATOM 7557 C CA . ILE B 1 186 ? 11.383 19.891 8.484 1 90.06 186 ILE B CA 1
ATOM 7558 C C . ILE B 1 186 ? 10.914 19.594 7.066 1 90.06 186 ILE B C 1
ATOM 7560 O O . ILE B 1 186 ? 9.93 20.172 6.594 1 90.06 186 ILE B O 1
ATOM 7564 N N . VAL B 1 187 ? 11.664 18.734 6.469 1 93.25 187 VAL B N 1
ATOM 7565 C CA . VAL B 1 187 ? 11.258 18.266 5.148 1 93.25 187 VAL B CA 1
ATOM 7566 C C . VAL B 1 187 ? 9.969 17.453 5.266 1 93.25 187 VAL B C 1
ATOM 7568 O O . VAL B 1 187 ? 9.805 16.656 6.191 1 93.25 187 VAL B O 1
ATOM 7571 N N . ASP B 1 188 ? 9.023 17.75 4.395 1 91.62 188 ASP B N 1
ATOM 7572 C CA . ASP B 1 188 ? 7.793 16.984 4.34 1 91.62 188 ASP B CA 1
ATOM 7573 C C . ASP B 1 188 ? 7.578 16.391 2.945 1 91.62 188 ASP B C 1
ATOM 7575 O O . ASP B 1 188 ? 8.422 16.547 2.062 1 91.62 188 ASP B O 1
ATOM 7579 N N . LYS B 1 189 ? 6.551 15.695 2.707 1 90.88 189 LYS B N 1
ATOM 7580 C CA . LYS B 1 189 ? 6.305 15.008 1.443 1 90.88 189 LYS B CA 1
ATOM 7581 C C . LYS B 1 189 ? 6.152 16 0.296 1 90.88 189 LYS B C 1
ATOM 7583 O O . LYS B 1 189 ? 6.535 15.711 -0.839 1 90.88 189 LYS B O 1
ATOM 7588 N N . ARG B 1 190 ? 5.605 17.156 0.571 1 89.75 190 ARG B N 1
ATOM 7589 C CA . ARG B 1 190 ? 5.453 18.172 -0.472 1 89.75 190 ARG B CA 1
ATOM 7590 C C . ARG B 1 190 ? 6.809 18.609 -1.015 1 89.75 190 ARG B C 1
ATOM 7592 O O . ARG B 1 190 ? 6.957 18.828 -2.217 1 89.75 190 ARG B O 1
ATOM 7599 N N . ASP B 1 191 ? 7.734 18.766 -0.085 1 93.75 191 ASP B N 1
ATOM 7600 C CA . ASP B 1 191 ? 9.094 19.094 -0.513 1 93.75 191 ASP B CA 1
ATOM 7601 C C . ASP B 1 191 ? 9.641 18.016 -1.452 1 93.75 191 ASP B C 1
ATOM 7603 O O . ASP B 1 191 ? 10.281 18.328 -2.455 1 93.75 191 ASP B O 1
ATOM 7607 N N . LEU B 1 192 ? 9.383 16.812 -1.101 1 94.12 192 LEU B N 1
ATOM 7608 C CA . LEU B 1 192 ? 9.891 15.695 -1.896 1 94.12 192 LEU B CA 1
ATOM 7609 C C . LEU B 1 192 ? 9.195 15.641 -3.252 1 94.12 192 LEU B C 1
ATOM 7611 O O . LEU B 1 192 ? 9.836 15.383 -4.273 1 94.12 192 LEU B O 1
ATOM 7615 N N . TYR B 1 193 ? 7.934 15.914 -3.32 1 91.56 193 TYR B N 1
ATOM 7616 C CA . TYR B 1 193 ? 7.219 15.969 -4.59 1 91.56 193 TYR B CA 1
ATOM 7617 C C . TYR B 1 193 ? 7.75 17.094 -5.469 1 91.56 193 TYR B C 1
ATOM 7619 O O . TYR B 1 193 ? 7.832 16.953 -6.691 1 91.56 193 TYR B O 1
ATOM 7627 N N . ASN B 1 194 ? 8.07 18.203 -4.781 1 91.25 194 ASN B N 1
ATOM 7628 C CA . ASN B 1 194 ? 8.664 19.312 -5.527 1 91.25 194 ASN B CA 1
ATOM 7629 C C . ASN B 1 194 ? 10 18.906 -6.156 1 91.25 194 ASN B C 1
ATOM 7631 O O . ASN B 1 194 ? 10.297 19.297 -7.285 1 91.25 194 ASN B O 1
ATOM 7635 N N . ILE B 1 195 ? 10.719 18.188 -5.406 1 91.44 195 ILE B N 1
ATOM 7636 C CA . ILE B 1 195 ? 12 17.719 -5.914 1 91.44 195 ILE B CA 1
ATOM 7637 C C . ILE B 1 195 ? 11.781 16.766 -7.094 1 91.44 195 ILE B C 1
ATOM 7639 O O . ILE B 1 195 ? 12.477 16.859 -8.102 1 91.44 195 ILE B O 1
ATOM 7643 N N . VAL B 1 196 ? 10.781 15.891 -7.035 1 89.5 196 VAL B N 1
ATOM 7644 C CA . VAL B 1 196 ? 10.461 14.977 -8.125 1 89.5 196 VAL B CA 1
ATOM 7645 C C . VAL B 1 196 ? 10.086 15.773 -9.375 1 89.5 196 VAL B C 1
ATOM 7647 O O . VAL B 1 196 ? 10.523 15.438 -10.477 1 89.5 196 VAL B O 1
ATOM 7650 N N . ARG B 1 197 ? 9.344 16.766 -9.18 1 85.06 197 ARG B N 1
ATOM 7651 C CA . ARG B 1 197 ? 8.914 17.609 -10.281 1 85.06 197 ARG B CA 1
ATOM 7652 C C . ARG B 1 197 ? 10.086 18.375 -10.883 1 85.06 197 ARG B C 1
ATOM 7654 O O . ARG B 1 197 ? 10.305 18.344 -12.094 1 85.06 197 ARG B O 1
ATOM 7661 N N . ASP B 1 198 ? 10.844 19.047 -10.016 1 85.19 198 ASP B N 1
ATOM 7662 C CA . ASP B 1 198 ? 11.914 19.922 -10.461 1 85.19 198 ASP B CA 1
ATOM 7663 C C . ASP B 1 198 ? 13.031 19.141 -11.141 1 85.19 198 ASP B C 1
ATOM 7665 O O . ASP B 1 198 ? 13.672 19.641 -12.07 1 85.19 198 ASP B O 1
ATOM 7669 N N . TYR B 1 199 ? 13.266 17.906 -10.625 1 81.44 199 TYR B N 1
ATOM 7670 C CA . TYR B 1 199 ? 14.32 17.078 -11.18 1 81.44 199 TYR B CA 1
ATOM 7671 C C . TYR B 1 199 ? 13.758 16.094 -12.203 1 81.44 199 TYR B C 1
ATOM 7673 O O . TYR B 1 199 ? 14.477 15.227 -12.703 1 81.44 199 TYR B O 1
ATOM 7681 N N . GLU B 1 200 ? 12.344 16.109 -12.445 1 78.56 200 GLU B N 1
ATOM 7682 C CA . GLU B 1 200 ? 11.664 15.266 -13.422 1 78.56 200 GLU B CA 1
ATOM 7683 C C . GLU B 1 200 ? 11.977 13.789 -13.18 1 78.56 200 GLU B C 1
ATOM 7685 O O . GLU B 1 200 ? 12.398 13.078 -14.086 1 78.56 200 GLU B O 1
ATOM 7690 N N . LEU B 1 201 ? 11.742 13.43 -11.984 1 80.06 201 LEU B N 1
ATOM 7691 C CA . LEU B 1 201 ? 12.125 12.086 -11.562 1 80.06 201 LEU B CA 1
ATOM 7692 C C . LEU B 1 201 ? 10.969 11.117 -11.75 1 80.06 201 LEU B C 1
ATOM 7694 O O . LEU B 1 201 ? 11.133 9.906 -11.578 1 80.06 201 LEU B O 1
ATOM 7698 N N . ASP B 1 202 ? 9.766 11.578 -12.078 1 76.62 202 ASP B N 1
ATOM 7699 C CA . ASP B 1 202 ? 8.633 10.672 -12.25 1 76.62 202 ASP B CA 1
ATOM 7700 C C . ASP B 1 202 ? 8.766 9.867 -13.539 1 76.62 202 ASP B C 1
ATOM 7702 O O . ASP B 1 202 ? 8.82 10.438 -14.633 1 76.62 202 ASP B O 1
ATOM 7706 N N . ARG B 1 203 ? 8.82 8.609 -13.445 1 68 203 ARG B N 1
ATOM 7707 C CA . ARG B 1 203 ? 9.055 7.723 -14.578 1 68 203 ARG B CA 1
ATOM 7708 C C . ARG B 1 203 ? 7.77 7.473 -15.359 1 68 203 ARG B C 1
ATOM 7710 O O . ARG B 1 203 ? 7.809 7.121 -16.531 1 68 203 ARG B O 1
ATOM 7717 N N . ASP B 1 204 ? 6.645 7.621 -14.75 1 70.94 204 ASP B N 1
ATOM 7718 C CA . ASP B 1 204 ? 5.395 7.164 -15.344 1 70.94 204 ASP B CA 1
ATOM 7719 C C . ASP B 1 204 ? 4.617 8.328 -15.953 1 70.94 204 ASP B C 1
ATOM 7721 O O . ASP B 1 204 ? 3.736 8.125 -16.797 1 70.94 204 ASP B O 1
ATOM 7725 N N . VAL B 1 205 ? 4.906 9.586 -15.555 1 74.88 205 VAL B N 1
ATOM 7726 C CA . VAL B 1 205 ? 4.105 10.727 -15.977 1 74.88 205 VAL B CA 1
ATOM 7727 C C . VAL B 1 205 ? 4.941 11.641 -16.875 1 74.88 205 VAL B C 1
ATOM 7729 O O . VAL B 1 205 ? 5.977 12.156 -16.438 1 74.88 205 VAL B O 1
ATOM 7732 N N . VAL B 1 206 ? 4.492 11.656 -18.062 1 72.5 206 VAL B N 1
ATOM 7733 C CA . VAL B 1 206 ? 5.211 12.492 -19.031 1 72.5 206 VAL B CA 1
ATOM 7734 C C . VAL B 1 206 ? 4.684 13.922 -18.953 1 72.5 206 VAL B C 1
ATOM 7736 O O . VAL B 1 206 ? 5.445 14.875 -19.141 1 72.5 206 VAL B O 1
ATOM 7739 N N . HIS B 1 207 ? 3.328 13.961 -18.766 1 78.5 207 HIS B N 1
ATOM 7740 C CA . HIS B 1 207 ? 2.693 15.273 -18.719 1 78.5 207 HIS B CA 1
ATOM 7741 C C . HIS B 1 207 ? 1.698 15.367 -17.562 1 78.5 207 HIS B C 1
ATOM 7743 O O . HIS B 1 207 ? 1.109 14.359 -17.156 1 78.5 207 HIS B O 1
ATOM 7749 N N . LYS B 1 208 ? 1.46 16.516 -17.109 1 77.56 208 LYS B N 1
ATOM 7750 C CA . LYS B 1 208 ? 0.552 16.734 -15.992 1 77.56 208 LYS B CA 1
ATOM 7751 C C . LYS B 1 208 ? -0.889 16.406 -16.375 1 77.56 208 LYS B C 1
ATOM 7753 O O . LYS B 1 208 ? -1.654 15.898 -15.562 1 77.56 208 LYS B O 1
ATOM 7758 N N . ASN B 1 209 ? -1.142 16.75 -17.641 1 82.31 209 ASN B N 1
ATOM 7759 C CA . ASN B 1 209 ? -2.463 16.391 -18.156 1 82.31 209 ASN B CA 1
ATOM 7760 C C . ASN B 1 209 ? -2.545 14.922 -18.547 1 82.31 209 ASN B C 1
ATOM 7762 O O . ASN B 1 209 ? -1.868 14.492 -19.484 1 82.31 209 ASN B O 1
ATOM 7766 N N . ASP B 1 210 ? -3.395 14.211 -17.984 1 86.44 210 ASP B N 1
ATOM 7767 C CA . ASP B 1 210 ? -3.516 12.766 -18.125 1 86.44 210 ASP B CA 1
ATOM 7768 C C . ASP B 1 210 ? -3.857 12.391 -19.562 1 86.44 210 ASP B C 1
ATOM 7770 O O . ASP B 1 210 ? -3.26 11.469 -20.141 1 86.44 210 ASP B O 1
ATOM 7774 N N . ALA B 1 211 ? -4.836 13.102 -20.109 1 86.25 211 ALA B N 1
ATOM 7775 C CA . ALA B 1 211 ? -5.277 12.805 -21.469 1 86.25 211 ALA B CA 1
ATOM 7776 C C . ALA B 1 211 ? -4.152 13.031 -22.484 1 86.25 211 ALA B C 1
ATOM 7778 O O . ALA B 1 211 ? -3.918 12.203 -23.359 1 86.25 211 ALA B O 1
ATOM 7779 N N . PHE B 1 212 ? -3.51 14.102 -22.266 1 85.69 212 PHE B N 1
ATOM 7780 C CA . PHE B 1 212 ? -2.418 14.43 -23.172 1 85.69 212 PHE B CA 1
ATOM 7781 C C . PHE B 1 212 ? -1.254 13.461 -23 1 85.69 212 PHE B C 1
ATOM 7783 O O . PHE B 1 212 ? -0.623 13.062 -23.984 1 85.69 212 PHE B O 1
ATOM 7790 N N . SER B 1 213 ? -0.96 13.148 -21.797 1 86.75 213 SER B N 1
ATOM 7791 C CA . SER B 1 213 ? 0.094 12.188 -21.516 1 86.75 213 SER B CA 1
ATOM 7792 C C . SER B 1 213 ? -0.19 10.844 -22.188 1 86.75 213 SER B C 1
ATOM 7794 O O . SER B 1 213 ? 0.708 10.227 -22.766 1 86.75 213 SER B O 1
ATOM 7796 N N . THR B 1 214 ? -1.39 10.43 -22.125 1 89.69 214 THR B N 1
ATOM 7797 C CA . THR B 1 214 ? -1.807 9.172 -22.719 1 89.69 214 THR B CA 1
ATOM 7798 C C . THR B 1 214 ? -1.669 9.219 -24.234 1 89.69 214 THR B C 1
ATOM 7800 O O . THR B 1 214 ? -1.15 8.281 -24.844 1 89.69 214 THR B O 1
ATOM 7803 N N . GLU B 1 215 ? -2.127 10.281 -24.766 1 87.31 215 GLU B N 1
ATOM 7804 C CA . GLU B 1 215 ? -2.047 10.43 -26.219 1 87.31 215 GLU B CA 1
ATOM 7805 C C . GLU B 1 215 ? -0.597 10.422 -26.688 1 87.31 215 GLU B C 1
ATOM 7807 O O . GLU B 1 215 ? -0.275 9.797 -27.703 1 87.31 215 GLU B O 1
ATOM 7812 N N . MET B 1 216 ? 0.227 11.062 -25.984 1 85.69 216 MET B N 1
ATOM 7813 C CA . MET B 1 216 ? 1.645 11.102 -26.328 1 85.69 216 MET B CA 1
ATOM 7814 C C . MET B 1 216 ? 2.254 9.703 -26.281 1 85.69 216 MET B C 1
ATOM 7816 O O . MET B 1 216 ? 2.996 9.312 -27.188 1 85.69 216 MET B O 1
ATOM 7820 N N . TRP B 1 217 ? 1.937 9.047 -25.25 1 87.81 217 TRP B N 1
ATOM 7821 C CA . TRP B 1 217 ? 2.461 7.691 -25.109 1 87.81 217 TRP B CA 1
ATOM 7822 C C . TRP B 1 217 ? 1.974 6.805 -26.25 1 87.81 217 TRP B C 1
ATOM 7824 O O . TRP B 1 217 ? 2.756 6.051 -26.844 1 87.81 217 TRP B O 1
ATOM 7834 N N . VAL B 1 218 ? 0.709 6.902 -26.562 1 91 218 VAL B N 1
ATOM 7835 C CA . VAL B 1 218 ? 0.108 6.078 -27.609 1 91 218 VAL B CA 1
ATOM 7836 C C . VAL B 1 218 ? 0.758 6.387 -28.953 1 91 218 VAL B C 1
ATOM 7838 O O . VAL B 1 218 ? 1.08 5.477 -29.719 1 91 218 VAL B O 1
ATOM 7841 N N . GLN B 1 219 ? 0.916 7.617 -29.172 1 86.06 219 GLN B N 1
ATOM 7842 C CA . GLN B 1 219 ? 1.52 8.016 -30.438 1 86.06 219 GLN B CA 1
ATOM 7843 C C . GLN B 1 219 ? 2.951 7.5 -30.547 1 86.06 219 GLN B C 1
ATOM 7845 O O . GLN B 1 219 ? 3.367 7.047 -31.625 1 86.06 219 GLN B O 1
ATOM 7850 N N . GLU B 1 220 ? 3.604 7.582 -29.469 1 83.69 220 GLU B N 1
ATOM 7851 C CA . GLU B 1 220 ? 4.965 7.062 -29.453 1 83.69 220 GLU B CA 1
ATOM 7852 C C . GLU B 1 220 ? 4.992 5.562 -29.734 1 83.69 220 GLU B C 1
ATOM 7854 O O . GLU B 1 220 ? 5.852 5.078 -30.469 1 83.69 220 GLU B O 1
ATOM 7859 N N . GLN B 1 221 ? 4.105 4.879 -29.156 1 88.56 221 GLN B N 1
ATOM 7860 C CA . GLN B 1 221 ? 4.055 3.43 -29.328 1 88.56 221 GLN B CA 1
ATOM 7861 C C . GLN B 1 221 ? 3.582 3.062 -30.734 1 88.56 221 GLN B C 1
ATOM 7863 O O . GLN B 1 221 ? 4.059 2.09 -31.328 1 88.56 221 GLN B O 1
ATOM 7868 N N . MET B 1 222 ? 2.656 3.777 -31.25 1 87.88 222 MET B N 1
ATOM 7869 C CA . MET B 1 222 ? 2.131 3.498 -32.594 1 87.88 222 MET B CA 1
ATOM 7870 C C . MET B 1 222 ? 3.211 3.695 -33.656 1 87.88 222 MET B C 1
ATOM 7872 O O . MET B 1 222 ? 3.193 3.035 -34.688 1 87.88 222 MET B O 1
ATOM 7876 N N . ALA B 1 223 ? 4.133 4.551 -33.281 1 84 223 ALA B N 1
ATOM 7877 C CA . ALA B 1 223 ? 5.23 4.824 -34.219 1 84 223 ALA B CA 1
ATOM 7878 C C . ALA B 1 223 ? 6.133 3.604 -34.375 1 84 223 ALA B C 1
ATOM 7880 O O . ALA B 1 223 ? 6.871 3.488 -35.344 1 84 223 ALA B O 1
ATOM 7881 N N . LEU B 1 224 ? 5.988 2.682 -33.531 1 84.12 224 LEU B N 1
ATOM 7882 C CA . LEU B 1 224 ? 6.805 1.475 -33.562 1 84.12 224 LEU B CA 1
ATOM 7883 C C . LEU B 1 224 ? 6.273 0.508 -34.625 1 84.12 224 LEU B C 1
ATOM 7885 O O . LEU B 1 224 ? 6.902 -0.512 -34.906 1 84.12 224 LEU B O 1
ATOM 7889 N N . GLY B 1 225 ? 5.129 0.746 -35.188 1 81.19 225 GLY B N 1
ATOM 7890 C CA . GLY B 1 225 ? 4.578 -0.054 -36.281 1 81.19 225 GLY B CA 1
ATOM 7891 C C . GLY B 1 225 ? 4.078 -1.412 -35.844 1 81.19 225 GLY B C 1
ATOM 7892 O O . GLY B 1 225 ? 3.264 -1.501 -34.906 1 81.19 225 GLY B O 1
ATOM 7893 N N . GLU B 1 226 ? 4.715 -2.445 -36.281 1 79.81 226 GLU B N 1
ATOM 7894 C CA . GLU B 1 226 ? 4.262 -3.811 -36.031 1 79.81 226 GLU B CA 1
ATOM 7895 C C . GLU B 1 226 ? 4.574 -4.242 -34.594 1 79.81 226 GLU B C 1
ATOM 7897 O O . GLU B 1 226 ? 3.891 -5.105 -34.031 1 79.81 226 GLU B O 1
ATOM 7902 N N . ASP B 1 227 ? 5.477 -3.604 -34.062 1 82.56 227 ASP B N 1
ATOM 7903 C CA . ASP B 1 227 ? 5.887 -3.973 -32.688 1 82.56 227 ASP B CA 1
ATOM 7904 C C . ASP B 1 227 ? 5.133 -3.154 -31.656 1 82.56 227 ASP B C 1
ATOM 7906 O O . ASP B 1 227 ? 5.391 -3.281 -30.453 1 82.56 227 ASP B O 1
ATOM 7910 N N . SER B 1 228 ? 4.133 -2.459 -32.125 1 90.5 228 SER B N 1
ATOM 7911 C CA . SER B 1 228 ? 3.363 -1.622 -31.203 1 90.5 228 SER B CA 1
ATOM 7912 C C . SER B 1 228 ? 2.426 -2.461 -30.344 1 90.5 228 SER B C 1
ATOM 7914 O O . SER B 1 228 ? 1.737 -3.35 -30.844 1 90.5 228 SER B O 1
ATOM 7916 N N . PRO B 1 229 ? 2.424 -2.227 -29.078 1 93.62 229 PRO B N 1
ATOM 7917 C CA . PRO B 1 229 ? 1.46 -2.918 -28.219 1 93.62 229 PRO B CA 1
ATOM 7918 C C . PRO B 1 229 ? 0.045 -2.359 -28.359 1 93.62 229 PRO B C 1
ATOM 7920 O O . PRO B 1 229 ? -0.907 -2.951 -27.844 1 93.62 229 PRO B O 1
ATOM 7923 N N . VAL B 1 230 ? -0.082 -1.208 -29.047 1 95.88 230 VAL B N 1
ATOM 7924 C CA . VAL B 1 230 ? -1.389 -0.577 -29.219 1 95.88 230 VAL B CA 1
ATOM 7925 C C . VAL B 1 230 ? -2.102 -1.166 -30.422 1 95.88 230 VAL B C 1
ATOM 7927 O O . VAL B 1 230 ? -1.608 -1.063 -31.562 1 95.88 230 VAL B O 1
ATOM 7930 N N . LEU B 1 231 ? -3.215 -1.76 -30.172 1 95.81 231 LEU B N 1
ATOM 7931 C CA . LEU B 1 231 ? -3.994 -2.344 -31.266 1 95.81 231 LEU B CA 1
ATOM 7932 C C . LEU B 1 231 ? -5.047 -1.36 -31.766 1 95.81 231 LEU B C 1
ATOM 7934 O O . LEU B 1 231 ? -5.406 -1.377 -32.938 1 95.81 231 LEU B O 1
ATOM 7938 N N . TYR B 1 232 ? -5.527 -0.664 -30.844 1 93.81 232 TYR B N 1
ATOM 7939 C CA . TYR B 1 232 ? -6.598 0.276 -31.156 1 93.81 232 TYR B CA 1
ATOM 7940 C C . TYR B 1 232 ? -6.605 1.439 -30.172 1 93.81 232 TYR B C 1
ATOM 7942 O O . TYR B 1 232 ? -6.336 1.256 -28.984 1 93.81 232 TYR B O 1
ATOM 7950 N N . PHE B 1 233 ? -6.852 2.652 -30.797 1 93.5 233 PHE B N 1
ATOM 7951 C CA . PHE B 1 233 ? -6.863 3.83 -29.938 1 93.5 233 PHE B CA 1
ATOM 7952 C C . PHE B 1 233 ? -7.891 4.844 -30.422 1 93.5 233 PHE B C 1
ATOM 7954 O O . PHE B 1 233 ? -7.914 5.191 -31.609 1 93.5 233 PHE B O 1
ATOM 7961 N N . GLU B 1 234 ? -8.734 5.156 -29.469 1 90.56 234 GLU B N 1
ATOM 7962 C CA . GLU B 1 234 ? -9.68 6.242 -29.703 1 90.56 234 GLU B CA 1
ATOM 7963 C C . GLU B 1 234 ? -9.742 7.195 -28.516 1 90.56 234 GLU B C 1
ATOM 7965 O O . GLU B 1 234 ? -10.016 6.773 -27.391 1 90.56 234 GLU B O 1
ATOM 7970 N N . MET B 1 235 ? -9.539 8.469 -28.797 1 88.94 235 MET B N 1
ATOM 7971 C CA . MET B 1 235 ? -9.562 9.484 -27.734 1 88.94 235 MET B CA 1
ATOM 7972 C C . MET B 1 235 ? -10.961 10.062 -27.578 1 88.94 235 MET B C 1
ATOM 7974 O O . MET B 1 235 ? -11.758 10.047 -28.516 1 88.94 235 MET B O 1
ATOM 7978 N N . GLN B 1 236 ? -11.227 10.531 -26.359 1 86.62 236 GLN B N 1
ATOM 7979 C CA . GLN B 1 236 ? -12.5 11.203 -26.141 1 86.62 236 GLN B CA 1
ATOM 7980 C C . GLN B 1 236 ? -12.57 12.516 -26.922 1 86.62 236 GLN B C 1
ATOM 7982 O O . GLN B 1 236 ? -11.578 13.242 -27.016 1 86.62 236 GLN B O 1
ATOM 7987 N N . GLY B 1 237 ? -13.703 12.852 -27.484 1 77 237 GLY B N 1
ATOM 7988 C CA . GLY B 1 237 ? -13.945 14.133 -28.125 1 77 237 GLY B CA 1
ATOM 7989 C C . GLY B 1 237 ? -13.648 14.117 -29.625 1 77 237 GLY B C 1
ATOM 7990 O O . GLY B 1 237 ? -13.906 15.102 -30.312 1 77 237 GLY B O 1
ATOM 7991 N N . CYS B 1 238 ? -13.039 13.086 -30.062 1 73.38 238 CYS B N 1
ATOM 7992 C CA . CYS B 1 238 ? -12.672 13.031 -31.469 1 73.38 238 CYS B CA 1
ATOM 7993 C C . CYS B 1 238 ? -13.781 12.383 -32.312 1 73.38 238 CYS B C 1
ATOM 7995 O O . CYS B 1 238 ? -14.547 11.562 -31.781 1 73.38 238 CYS B O 1
ATOM 7997 N N . GLU B 1 239 ? -14.008 12.977 -33.438 1 68.12 239 GLU B N 1
ATOM 7998 C CA . GLU B 1 239 ? -15 12.422 -34.375 1 68.12 239 GLU B CA 1
ATOM 7999 C C . GLU B 1 239 ? -14.641 10.984 -34.75 1 68.12 239 GLU B C 1
ATOM 8001 O O . GLU B 1 239 ? -13.477 10.68 -35 1 68.12 239 GLU B O 1
ATOM 8006 N N . LYS B 1 240 ? -15.633 10.141 -34.5 1 64.75 240 LYS B N 1
ATOM 8007 C CA . LYS B 1 240 ? -15.289 8.727 -34.625 1 64.75 240 LYS B CA 1
ATOM 8008 C C . LYS B 1 240 ? -15.938 8.094 -35.844 1 64.75 240 LYS B C 1
ATOM 8010 O O . LYS B 1 240 ? -16.969 8.562 -36.312 1 64.75 240 LYS B O 1
ATOM 8015 N N . ASN B 1 241 ? -15.219 7.371 -36.625 1 58.38 241 ASN B N 1
ATOM 8016 C CA . ASN B 1 241 ? -15.734 6.738 -37.844 1 58.38 241 ASN B CA 1
ATOM 8017 C C . ASN B 1 241 ? -16.625 5.547 -37.5 1 58.38 241 ASN B C 1
ATOM 8019 O O . ASN B 1 241 ? -17.359 5.066 -38.375 1 58.38 241 ASN B O 1
ATOM 8023 N N . ASP B 1 242 ? -16.547 4.977 -36.312 1 65.06 242 ASP B N 1
ATOM 8024 C CA . ASP B 1 242 ? -17.203 3.688 -36.094 1 65.06 242 ASP B CA 1
ATOM 8025 C C . ASP B 1 242 ? -18.344 3.799 -35.094 1 65.06 242 ASP B C 1
ATOM 8027 O O . ASP B 1 242 ? -18.875 4.891 -34.875 1 65.06 242 ASP B O 1
ATOM 8031 N N . ASP B 1 243 ? -18.797 2.719 -34.625 1 79.12 243 ASP B N 1
ATOM 8032 C CA . ASP B 1 243 ? -19.953 2.52 -33.75 1 79.12 243 ASP B CA 1
ATOM 8033 C C . ASP B 1 243 ? -19.719 3.164 -32.375 1 79.12 243 ASP B C 1
ATOM 8035 O O . ASP B 1 243 ? -20.625 3.205 -31.547 1 79.12 243 ASP B O 1
ATOM 8039 N N . LEU B 1 244 ? -18.547 3.768 -32.312 1 85.5 244 LEU B N 1
ATOM 8040 C CA . LEU B 1 244 ? -18.266 4.414 -31.047 1 85.5 244 LEU B CA 1
ATOM 8041 C C . LEU B 1 244 ? -18.734 5.867 -31.047 1 85.5 244 LEU B C 1
ATOM 8043 O O . LEU B 1 244 ? -18.828 6.484 -32.125 1 85.5 244 LEU B O 1
ATOM 8047 N N . LEU B 1 245 ? -19.109 6.324 -29.969 1 85.06 245 LEU B N 1
ATOM 8048 C CA . LEU B 1 245 ? -19.594 7.691 -29.812 1 85.06 245 LEU B CA 1
ATOM 8049 C C . LEU B 1 245 ? -18.438 8.68 -29.672 1 85.06 245 LEU B C 1
ATOM 8051 O O . LEU B 1 245 ? -17.312 8.281 -29.375 1 85.06 245 LEU B O 1
ATOM 8055 N N . LYS B 1 246 ? -18.688 9.867 -29.875 1 82.38 246 LYS B N 1
ATOM 8056 C CA . LYS B 1 246 ? -17.688 10.938 -29.812 1 82.38 246 LYS B CA 1
ATOM 8057 C C . LYS B 1 246 ? -17.016 11 -28.438 1 82.38 246 LYS B C 1
ATOM 8059 O O . LYS B 1 246 ? -15.812 11.234 -28.344 1 82.38 246 LYS B O 1
ATOM 8064 N N . ASP B 1 247 ? -17.781 10.672 -27.391 1 83.94 247 ASP B N 1
ATOM 8065 C CA . ASP B 1 247 ? -17.266 10.82 -26.031 1 83.94 247 ASP B CA 1
ATOM 8066 C C . ASP B 1 247 ? -16.641 9.508 -25.531 1 83.94 247 ASP B C 1
ATOM 8068 O O . ASP B 1 247 ? -16.203 9.422 -24.391 1 83.94 247 ASP B O 1
ATOM 8072 N N . ASP B 1 248 ? -16.531 8.625 -26.484 1 88.62 248 ASP B N 1
ATOM 8073 C CA . ASP B 1 248 ? -16.016 7.324 -26.062 1 88.62 248 ASP B CA 1
ATOM 8074 C C . ASP B 1 248 ? -14.484 7.32 -26.031 1 88.62 248 ASP B C 1
ATOM 8076 O O . ASP B 1 248 ? -13.852 7.941 -26.891 1 88.62 248 ASP B O 1
ATOM 8080 N N . PHE B 1 249 ? -13.977 6.738 -25.031 1 91.44 249 PHE B N 1
ATOM 8081 C CA . PHE B 1 249 ? -12.547 6.457 -24.938 1 91.44 249 PHE B CA 1
ATOM 8082 C C . PHE B 1 249 ? -12.281 4.961 -25.016 1 91.44 249 PHE B C 1
ATOM 8084 O O . PHE B 1 249 ? -13.031 4.164 -24.438 1 91.44 249 PHE B O 1
ATOM 8091 N N . MET B 1 250 ? -11.266 4.582 -25.828 1 93.31 250 MET B N 1
ATOM 8092 C CA . MET B 1 250 ? -10.93 3.164 -25.891 1 93.31 250 MET B CA 1
ATOM 8093 C C . MET B 1 250 ? -9.453 2.975 -26.234 1 93.31 250 MET B C 1
ATOM 8095 O O . MET B 1 250 ? -8.922 3.662 -27.109 1 93.31 250 MET B O 1
ATOM 8099 N N . LEU B 1 251 ? -8.836 2.148 -25.469 1 95.12 251 LEU B N 1
ATOM 8100 C CA . LEU B 1 251 ? -7.453 1.762 -25.703 1 95.12 251 LEU B CA 1
ATOM 8101 C C . LEU B 1 251 ? -7.277 0.253 -25.562 1 95.12 251 LEU B C 1
ATOM 8103 O O . LEU B 1 251 ? -7.602 -0.319 -24.516 1 95.12 251 LEU B O 1
ATOM 8107 N N . VAL B 1 252 ? -6.891 -0.415 -26.609 1 97.19 252 VAL B N 1
ATOM 8108 C CA . VAL B 1 252 ? -6.656 -1.854 -26.594 1 97.19 252 VAL B CA 1
ATOM 8109 C C . VAL B 1 252 ? -5.156 -2.133 -26.688 1 97.19 252 VAL B C 1
ATOM 8111 O O . VAL B 1 252 ? -4.477 -1.614 -27.578 1 97.19 252 VAL B O 1
ATOM 8114 N N . LEU B 1 253 ? -4.656 -2.955 -25.797 1 96.69 253 LEU B N 1
ATOM 8115 C CA . LEU B 1 253 ? -3.225 -3.221 -25.703 1 96.69 253 LEU B CA 1
ATOM 8116 C C . LEU B 1 253 ? -2.941 -4.715 -25.797 1 96.69 253 LEU B C 1
ATOM 8118 O O . LEU B 1 253 ? -3.695 -5.531 -25.266 1 96.69 253 LEU B O 1
ATOM 8122 N N . MET B 1 254 ? -1.925 -5.059 -26.516 1 96 254 MET B N 1
ATOM 8123 C CA . MET B 1 254 ? -1.393 -6.414 -26.625 1 96 254 MET B CA 1
ATOM 8124 C C . MET B 1 254 ? 0.081 -6.391 -27.016 1 96 254 MET B C 1
ATOM 8126 O O . MET B 1 254 ? 0.431 -5.945 -28.109 1 96 254 MET B O 1
ATOM 8130 N N . THR B 1 255 ? 0.957 -6.805 -26.141 1 91.25 255 THR B N 1
ATOM 8131 C CA . THR B 1 255 ? 2.383 -6.863 -26.453 1 91.25 255 THR B CA 1
ATOM 8132 C C . THR B 1 255 ? 2.697 -8.062 -27.328 1 91.25 255 THR B C 1
ATOM 8134 O O . THR B 1 255 ? 1.856 -8.945 -27.516 1 91.25 255 THR B O 1
ATOM 8137 N N . LYS B 1 256 ? 3.855 -8.102 -27.859 1 88.06 256 LYS B N 1
ATOM 8138 C CA . LYS B 1 256 ? 4.27 -9.219 -28.703 1 88.06 256 LYS B CA 1
ATOM 8139 C C . LYS B 1 256 ? 4.297 -10.523 -27.906 1 88.06 256 LYS B C 1
ATOM 8141 O O . LYS B 1 256 ? 3.904 -11.578 -28.422 1 88.06 256 LYS B O 1
ATOM 8146 N N . TYR B 1 257 ? 4.73 -10.398 -26.781 1 87 257 TYR B N 1
ATOM 8147 C CA . TYR B 1 257 ? 4.75 -11.586 -25.938 1 87 257 TYR B CA 1
ATOM 8148 C C . TYR B 1 257 ? 3.336 -12.102 -25.688 1 87 257 TYR B C 1
ATOM 8150 O O . TYR B 1 257 ? 3.09 -13.305 -25.75 1 87 257 TYR B O 1
ATOM 8158 N N . GLN B 1 258 ? 2.5 -11.227 -25.422 1 92.56 258 GLN B N 1
ATOM 8159 C CA . GLN B 1 258 ? 1.107 -11.594 -25.188 1 92.56 258 GLN B CA 1
ATOM 8160 C C . GLN B 1 258 ? 0.502 -12.242 -26.438 1 92.56 258 GLN B C 1
ATOM 8162 O O . GLN B 1 258 ? -0.274 -13.195 -26.328 1 92.56 258 GLN B O 1
ATOM 8167 N N . GLN B 1 259 ? 0.88 -11.703 -27.562 1 92.62 259 GLN B N 1
ATOM 8168 C CA . GLN B 1 259 ? 0.432 -12.273 -28.828 1 92.62 259 GLN B CA 1
ATOM 8169 C C . GLN B 1 259 ? 0.888 -13.719 -28.969 1 92.62 259 GLN B C 1
ATOM 8171 O O . GLN B 1 259 ? 0.111 -14.586 -29.391 1 92.62 259 GLN B O 1
ATOM 8176 N N . ASP B 1 260 ? 2.088 -14 -28.594 1 89.31 260 ASP B N 1
ATOM 8177 C CA . ASP B 1 260 ? 2.646 -15.352 -28.672 1 89.31 260 ASP B CA 1
ATOM 8178 C C . ASP B 1 260 ? 1.932 -16.312 -27.734 1 89.31 260 ASP B C 1
ATOM 8180 O O . ASP B 1 260 ? 1.643 -17.453 -28.094 1 89.31 260 ASP B O 1
ATOM 8184 N N . VAL B 1 261 ? 1.658 -15.82 -26.625 1 91.88 261 VAL B N 1
ATOM 8185 C CA . VAL B 1 261 ? 0.988 -16.641 -25.625 1 91.88 261 VAL B CA 1
ATOM 8186 C C . VAL B 1 261 ? -0.442 -16.938 -26.062 1 91.88 261 VAL B C 1
ATOM 8188 O O . VAL B 1 261 ? -0.924 -18.062 -25.922 1 91.88 261 VAL B O 1
ATOM 8191 N N . LEU B 1 262 ? -1.047 -15.93 -26.578 1 94.88 262 LEU B N 1
ATOM 8192 C CA . LEU B 1 262 ? -2.412 -16.109 -27.062 1 94.88 262 LEU B CA 1
ATOM 8193 C C . LEU B 1 262 ? -2.463 -17.125 -28.188 1 94.88 262 LEU B C 1
ATOM 8195 O O . LEU B 1 262 ? -3.355 -17.969 -28.234 1 94.88 262 LEU B O 1
ATOM 8199 N N . SER B 1 263 ? -1.516 -17.078 -29.031 1 93 263 SER B N 1
ATOM 8200 C CA . SER B 1 263 ? -1.465 -17.984 -30.188 1 93 263 SER B CA 1
ATOM 8201 C C . SER B 1 263 ? -1.239 -19.422 -29.734 1 93 263 SER B C 1
ATOM 8203 O O . SER B 1 263 ? -1.791 -20.359 -30.328 1 93 263 SER B O 1
ATOM 8205 N N . LYS B 1 264 ? -0.578 -19.547 -28.719 1 90.62 264 LYS B N 1
ATOM 8206 C CA . LYS B 1 264 ? -0.198 -20.891 -28.281 1 90.62 264 LYS B CA 1
ATOM 8207 C C . LYS B 1 264 ? -1.303 -21.516 -27.438 1 90.62 264 LYS B C 1
ATOM 8209 O O . LYS B 1 264 ? -1.544 -22.719 -27.531 1 90.62 264 LYS B O 1
ATOM 8214 N N . TYR B 1 265 ? -1.949 -20.719 -26.688 1 92.62 265 TYR B N 1
ATOM 8215 C CA . TYR B 1 265 ? -2.766 -21.344 -25.656 1 92.62 265 TYR B CA 1
ATOM 8216 C C . TYR B 1 265 ? -4.238 -21 -25.828 1 92.62 265 TYR B C 1
ATOM 8218 O O . TYR B 1 265 ? -5.109 -21.594 -25.203 1 92.62 265 TYR B O 1
ATOM 8226 N N . ALA B 1 266 ? -4.602 -20.078 -26.625 1 91.69 266 ALA B N 1
ATOM 8227 C CA . ALA B 1 266 ? -5.969 -19.594 -26.75 1 91.69 266 ALA B CA 1
ATOM 8228 C C . ALA B 1 266 ? -6.883 -20.656 -27.344 1 91.69 266 ALA B C 1
ATOM 8230 O O . ALA B 1 266 ? -8.109 -20.562 -27.234 1 91.69 266 ALA B O 1
ATOM 8231 N N . ILE B 1 267 ? -6.34 -21.641 -27.906 1 91.69 267 ILE B N 1
ATOM 8232 C CA . ILE B 1 267 ? -7.125 -22.688 -28.547 1 91.69 267 ILE B CA 1
ATOM 8233 C C . ILE B 1 267 ? -7.883 -23.5 -27.5 1 91.69 267 ILE B C 1
ATOM 8235 O O . ILE B 1 267 ? -8.984 -23.984 -27.766 1 91.69 267 ILE B O 1
ATOM 8239 N N . ASP B 1 268 ? -7.406 -23.5 -26.375 1 91.81 268 ASP B N 1
ATOM 8240 C CA . ASP B 1 268 ? -8.016 -24.297 -25.328 1 91.81 268 ASP B CA 1
ATOM 8241 C C . ASP B 1 268 ? -9.008 -23.484 -24.5 1 91.81 268 ASP B C 1
ATOM 8243 O O . ASP B 1 268 ? -10.211 -23.719 -24.578 1 91.81 268 ASP B O 1
ATOM 8247 N N . LYS B 1 269 ? -8.469 -22.516 -23.812 1 93.56 269 LYS B N 1
ATOM 8248 C CA . LYS B 1 269 ? -9.32 -21.766 -22.906 1 93.56 269 LYS B CA 1
ATOM 8249 C C . LYS B 1 269 ? -9.078 -20.266 -23.047 1 93.56 269 LYS B C 1
ATOM 8251 O O . LYS B 1 269 ? -7.938 -19.828 -23.156 1 93.56 269 LYS B O 1
ATOM 8256 N N . VAL B 1 270 ? -10.172 -19.469 -23.016 1 94.81 270 VAL B N 1
ATOM 8257 C CA . VAL B 1 270 ? -10.125 -18 -22.984 1 94.81 270 VAL B CA 1
ATOM 8258 C C . VAL B 1 270 ? -11.078 -17.484 -21.906 1 94.81 270 VAL B C 1
ATOM 8260 O O . VAL B 1 270 ? -12.227 -17.938 -21.812 1 94.81 270 VAL B O 1
ATOM 8263 N N . CYS B 1 271 ? -10.609 -16.688 -21.094 1 94.69 271 CYS B N 1
ATOM 8264 C CA . CYS B 1 271 ? -11.414 -16.078 -20.047 1 94.69 271 CYS B CA 1
ATOM 8265 C C . CYS B 1 271 ? -11.461 -14.555 -20.219 1 94.69 271 CYS B C 1
ATOM 8267 O O . CYS B 1 271 ? -10.469 -13.938 -20.594 1 94.69 271 CYS B O 1
ATOM 8269 N N . ILE B 1 272 ? -12.625 -13.961 -19.953 1 93.5 272 ILE B N 1
ATOM 8270 C CA . ILE B 1 272 ? -12.781 -12.516 -20.109 1 93.5 272 ILE B CA 1
ATOM 8271 C C . ILE B 1 272 ? -13.531 -11.953 -18.906 1 93.5 272 ILE B C 1
ATOM 8273 O O . ILE B 1 272 ? -14.477 -12.57 -18.422 1 93.5 272 ILE B O 1
ATOM 8277 N N . ASP B 1 273 ? -13.062 -10.875 -18.406 1 90.56 273 ASP B N 1
ATOM 8278 C CA . ASP B 1 273 ? -13.727 -10.18 -17.312 1 90.56 273 ASP B CA 1
ATOM 8279 C C . ASP B 1 273 ? -13.398 -8.688 -17.312 1 90.56 273 ASP B C 1
ATOM 8281 O O . ASP B 1 273 ? -12.352 -8.281 -17.828 1 90.56 273 ASP B O 1
ATOM 8285 N N . SER B 1 274 ? -14.383 -7.891 -16.906 1 88.25 274 SER B N 1
ATOM 8286 C CA . SER B 1 274 ? -14.172 -6.453 -16.781 1 88.25 274 SER B CA 1
ATOM 8287 C C . SER B 1 274 ? -14.188 -6.02 -15.32 1 88.25 274 SER B C 1
ATOM 8289 O O . SER B 1 274 ? -14.969 -6.539 -14.516 1 88.25 274 SER B O 1
ATOM 8291 N N . THR B 1 275 ? -13.273 -5.172 -14.969 1 82.19 275 THR B N 1
ATOM 8292 C CA . THR B 1 275 ? -13.203 -4.672 -13.602 1 82.19 275 THR B CA 1
ATOM 8293 C C . THR B 1 275 ? -13.273 -3.146 -13.586 1 82.19 275 THR B C 1
ATOM 8295 O O . THR B 1 275 ? -12.859 -2.488 -14.539 1 82.19 275 THR B O 1
ATOM 8298 N N . HIS B 1 276 ? -13.781 -2.664 -12.438 1 71.38 276 HIS B N 1
ATOM 8299 C CA . HIS B 1 276 ? -13.875 -1.225 -12.219 1 71.38 276 HIS B CA 1
ATOM 8300 C C . HIS B 1 276 ? -12.766 -0.737 -11.297 1 71.38 276 HIS B C 1
ATOM 8302 O O . HIS B 1 276 ? -12 -1.543 -10.75 1 71.38 276 HIS B O 1
ATOM 8308 N N . GLY B 1 277 ? -12.625 0.62 -11.25 1 62.94 277 GLY B N 1
ATOM 8309 C CA . GLY B 1 277 ? -11.812 1.232 -10.211 1 62.94 277 GLY B CA 1
ATOM 8310 C C . GLY B 1 277 ? -10.352 1.388 -10.602 1 62.94 277 GLY B C 1
ATOM 8311 O O . GLY B 1 277 ? -9.484 1.561 -9.75 1 62.94 277 GLY B O 1
ATOM 8312 N N . THR B 1 278 ? -10.125 1.302 -11.828 1 69.44 278 THR B N 1
ATOM 8313 C CA . THR B 1 278 ? -8.719 1.421 -12.211 1 69.44 278 THR B CA 1
ATOM 8314 C C . THR B 1 278 ? -8.375 2.867 -12.555 1 69.44 278 THR B C 1
ATOM 8316 O O . THR B 1 278 ? -7.199 3.236 -12.594 1 69.44 278 THR B O 1
ATOM 8319 N N . THR B 1 279 ? -9.414 3.637 -12.75 1 73.62 279 THR B N 1
ATOM 8320 C CA . THR B 1 279 ? -9.18 5.043 -13.055 1 73.62 279 THR B CA 1
ATOM 8321 C C . THR B 1 279 ? -10.234 5.922 -12.391 1 73.62 279 THR B C 1
ATOM 8323 O O . THR B 1 279 ? -11.281 5.43 -11.969 1 73.62 279 THR B O 1
ATOM 8326 N N . GLU B 1 280 ? -9.898 7.168 -12.227 1 73.12 280 GLU B N 1
ATOM 8327 C CA . GLU B 1 280 ? -10.82 8.125 -11.609 1 73.12 280 GLU B CA 1
ATOM 8328 C C . GLU B 1 280 ? -11.961 8.484 -12.562 1 73.12 280 GLU B C 1
ATOM 8330 O O . GLU B 1 280 ? -13 8.984 -12.133 1 73.12 280 GLU B O 1
ATOM 8335 N N . HIS B 1 281 ? -11.781 8.234 -13.836 1 78.5 281 HIS B N 1
ATOM 8336 C CA . HIS B 1 281 ? -12.742 8.648 -14.852 1 78.5 281 HIS B CA 1
ATOM 8337 C C . HIS B 1 281 ? -13.766 7.547 -15.117 1 78.5 281 HIS B C 1
ATOM 8339 O O . HIS B 1 281 ? -14.508 7.609 -16.109 1 78.5 281 HIS B O 1
ATOM 8345 N N . ASP B 1 282 ? -13.781 6.484 -14.336 1 80.06 282 ASP B N 1
ATOM 8346 C CA . ASP B 1 282 ? -14.727 5.375 -14.398 1 80.06 282 ASP B CA 1
ATOM 8347 C C . ASP B 1 282 ? -14.492 4.527 -15.648 1 80.06 282 ASP B C 1
ATOM 8349 O O . ASP B 1 282 ? -15.445 4.047 -16.266 1 80.06 282 ASP B O 1
ATOM 8353 N N . PHE B 1 283 ? -13.352 4.625 -16.172 1 89 283 PHE B N 1
ATOM 8354 C CA . PHE B 1 283 ? -12.992 3.695 -17.234 1 89 283 PHE B CA 1
ATOM 8355 C C . PHE B 1 283 ? -12.82 2.285 -16.688 1 89 283 PHE B C 1
ATOM 8357 O O . PHE B 1 283 ? -12.297 2.102 -15.586 1 89 283 PHE B O 1
ATOM 8364 N N . GLN B 1 284 ? -13.273 1.361 -17.438 1 90.06 284 GLN B N 1
ATOM 8365 C CA . GLN B 1 284 ? -13.164 -0.029 -17 1 90.06 284 GLN B CA 1
ATOM 8366 C C . GLN B 1 284 ? -12.031 -0.746 -17.734 1 90.06 284 GLN B C 1
ATOM 8368 O O . GLN B 1 284 ? -11.703 -0.396 -18.875 1 90.06 284 GLN B O 1
ATOM 8373 N N . LEU B 1 285 ? -11.43 -1.64 -17.031 1 93.25 285 LEU B N 1
ATOM 8374 C CA . LEU B 1 285 ? -10.391 -2.482 -17.609 1 93.25 285 LEU B CA 1
ATOM 8375 C C . LEU B 1 285 ? -10.922 -3.879 -17.906 1 93.25 285 LEU B C 1
ATOM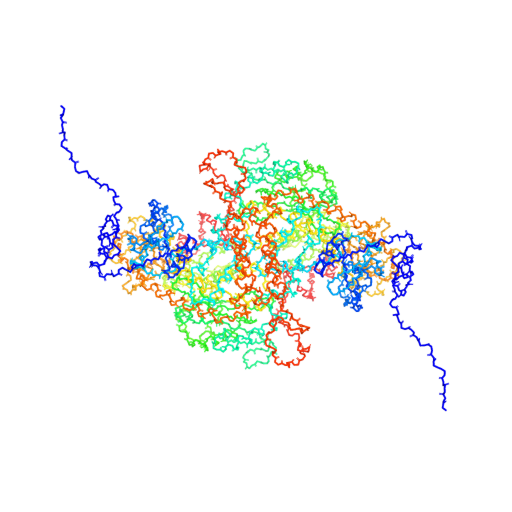 8377 O O . LEU B 1 285 ? -11.312 -4.609 -17 1 93.25 285 LEU B O 1
ATOM 8381 N N . THR B 1 286 ? -11.031 -4.215 -19.156 1 94.69 286 THR B N 1
ATOM 8382 C CA . THR B 1 286 ? -11.383 -5.566 -19.594 1 94.69 286 THR B CA 1
ATOM 8383 C C . THR B 1 286 ? -10.133 -6.363 -19.938 1 94.69 286 THR B C 1
ATOM 8385 O O . THR B 1 286 ? -9.281 -5.891 -20.703 1 94.69 286 THR B O 1
ATOM 8388 N N . THR B 1 287 ? -10.031 -7.551 -19.391 1 95.31 287 THR B N 1
ATOM 8389 C CA . THR B 1 287 ? -8.844 -8.375 -19.594 1 95.31 287 THR B CA 1
ATOM 8390 C C . THR B 1 287 ? -9.219 -9.711 -20.234 1 95.31 287 THR B C 1
ATOM 8392 O O . THR B 1 287 ? -10.18 -10.359 -19.812 1 95.31 287 THR B O 1
ATOM 8395 N N . MET B 1 288 ? -8.562 -9.977 -21.297 1 96.06 288 MET B N 1
ATOM 8396 C CA . MET B 1 288 ? -8.594 -11.32 -21.891 1 96.06 288 MET B CA 1
ATOM 8397 C C . MET B 1 288 ? -7.453 -12.172 -21.359 1 96.06 288 MET B C 1
ATOM 8399 O O . MET B 1 288 ? -6.301 -11.734 -21.328 1 96.06 288 MET B O 1
ATOM 8403 N N . LEU B 1 289 ? -7.781 -13.375 -20.875 1 95.88 289 LEU B N 1
ATOM 8404 C CA . LEU B 1 289 ? -6.797 -14.211 -20.203 1 95.88 289 LEU B CA 1
ATOM 8405 C C . LEU B 1 289 ? -6.852 -15.641 -20.719 1 95.88 289 LEU B C 1
ATOM 8407 O O . LEU B 1 289 ? -7.922 -16.125 -21.094 1 95.88 289 LEU B O 1
ATOM 8411 N N . THR B 1 290 ? -5.734 -16.281 -20.844 1 95.19 290 THR B N 1
ATOM 8412 C CA . THR B 1 290 ? -5.641 -17.719 -21.156 1 95.19 290 THR B CA 1
ATOM 8413 C C . THR B 1 290 ? -4.844 -18.438 -20.078 1 95.19 290 THR B C 1
ATOM 8415 O O . THR B 1 290 ? -4.371 -17.828 -19.125 1 95.19 290 THR B O 1
ATOM 8418 N N . ILE B 1 291 ? -4.758 -19.719 -20.141 1 92.44 291 ILE B N 1
ATOM 8419 C CA . ILE B 1 291 ? -4.066 -20.531 -19.156 1 92.44 291 ILE B CA 1
ATOM 8420 C C . ILE B 1 291 ? -2.91 -21.281 -19.828 1 92.44 291 ILE B C 1
ATOM 8422 O O . ILE B 1 291 ? -3.08 -21.875 -20.891 1 92.44 291 ILE B O 1
ATOM 8426 N N . ASP B 1 292 ? -1.731 -21.312 -19.234 1 90 292 ASP B N 1
ATOM 8427 C CA . ASP B 1 292 ? -0.565 -21.938 -19.844 1 90 292 ASP B CA 1
ATOM 8428 C C . ASP B 1 292 ? -0.413 -23.391 -19.375 1 90 292 ASP B C 1
ATOM 8430 O O . ASP B 1 292 ? -1.332 -23.953 -18.781 1 90 292 ASP B O 1
ATOM 8434 N N . GLU B 1 293 ? 0.707 -24 -19.672 1 86.56 293 GLU B N 1
ATOM 8435 C CA . GLU B 1 293 ? 0.93 -25.406 -19.406 1 86.56 293 GLU B CA 1
ATOM 8436 C C . GLU B 1 293 ? 1.122 -25.672 -17.922 1 86.56 293 GLU B C 1
ATOM 8438 O O . GLU B 1 293 ? 1 -26.797 -17.453 1 86.56 293 GLU B O 1
ATOM 8443 N N . PHE B 1 294 ? 1.461 -24.547 -17.172 1 87.88 294 PHE B N 1
ATOM 8444 C CA . PHE B 1 294 ? 1.646 -24.688 -15.734 1 87.88 294 PHE B CA 1
ATOM 8445 C C . PHE B 1 294 ? 0.321 -24.516 -15 1 87.88 294 PHE B C 1
ATOM 8447 O O . PHE B 1 294 ? 0.261 -24.656 -13.773 1 87.88 294 PHE B O 1
ATOM 8454 N N . GLY B 1 295 ? -0.748 -24.25 -15.75 1 86.88 295 GLY B N 1
ATOM 8455 C CA . GLY B 1 295 ? -2.033 -23.984 -15.133 1 86.88 295 GLY B CA 1
ATOM 8456 C C . GLY B 1 295 ? -2.129 -22.578 -14.562 1 86.88 295 GLY B C 1
ATOM 8457 O O . GLY B 1 295 ? -2.904 -22.328 -13.641 1 86.88 295 GLY B O 1
ATOM 8458 N N . ALA B 1 296 ? -1.288 -21.719 -14.992 1 90.19 296 ALA B N 1
ATOM 8459 C CA . ALA B 1 296 ? -1.28 -20.328 -14.531 1 90.19 296 ALA B CA 1
ATOM 8460 C C . ALA B 1 296 ? -2.016 -19.422 -15.508 1 90.19 296 ALA B C 1
ATOM 8462 O O . ALA B 1 296 ? -1.922 -19.594 -16.719 1 90.19 296 ALA B O 1
ATOM 8463 N N . GLY B 1 297 ? -2.758 -18.484 -14.977 1 91.62 297 GLY B N 1
ATOM 8464 C CA . GLY B 1 297 ? -3.432 -17.516 -15.82 1 91.62 297 GLY B CA 1
ATOM 8465 C C . GLY B 1 297 ? -2.482 -16.516 -16.453 1 91.62 297 GLY B C 1
ATOM 8466 O O . GLY B 1 297 ? -1.583 -16 -15.781 1 91.62 297 GLY B O 1
ATOM 8467 N N . CYS B 1 298 ? -2.695 -16.281 -17.734 1 93.44 298 CYS B N 1
ATOM 8468 C CA . CYS B 1 298 ? -1.866 -15.344 -18.469 1 93.44 298 CYS B CA 1
ATOM 8469 C C . CYS B 1 298 ? -2.723 -14.289 -19.172 1 93.44 298 CYS B C 1
ATOM 8471 O O . CYS B 1 298 ? -3.348 -14.57 -20.188 1 93.44 298 CYS B O 1
ATOM 8473 N N . PRO B 1 299 ? -2.693 -13.125 -18.656 1 95.12 299 PRO B N 1
ATOM 8474 C CA . PRO B 1 299 ? -3.389 -12.078 -19.422 1 95.12 299 PRO B CA 1
ATOM 8475 C C . PRO B 1 299 ? -2.77 -11.828 -20.781 1 95.12 299 PRO B C 1
ATOM 8477 O O . PRO B 1 299 ? -1.547 -11.711 -20.906 1 95.12 299 PRO B O 1
ATOM 8480 N N . VAL B 1 300 ? -3.586 -11.727 -21.812 1 96.62 300 VAL B N 1
ATOM 8481 C CA . VAL B 1 300 ? -3.039 -11.695 -23.156 1 96.62 300 VAL B CA 1
ATOM 8482 C C . VAL B 1 300 ? -3.463 -10.414 -23.859 1 96.62 300 VAL B C 1
ATOM 8484 O O . VAL B 1 300 ? -2.879 -10.031 -24.875 1 96.62 300 VAL B O 1
ATOM 8487 N N . ALA B 1 301 ? -4.461 -9.742 -23.375 1 97.5 301 ALA B N 1
ATOM 8488 C CA . ALA B 1 301 ? -4.883 -8.461 -23.938 1 97.5 301 ALA B CA 1
ATOM 8489 C C . ALA B 1 301 ? -5.633 -7.625 -22.906 1 97.5 301 ALA B C 1
ATOM 8491 O O . ALA B 1 301 ? -6.273 -8.164 -22 1 97.5 301 ALA B O 1
ATOM 8492 N N . PHE B 1 302 ? -5.523 -6.324 -23.109 1 96.88 302 PHE B N 1
ATOM 8493 C CA . PHE B 1 302 ? -6.191 -5.379 -22.219 1 96.88 302 PHE B CA 1
ATOM 8494 C C . PHE B 1 302 ? -7.02 -4.379 -23.016 1 96.88 302 PHE B C 1
ATOM 8496 O O . PHE B 1 302 ? -6.617 -3.957 -24.094 1 96.88 302 PHE B O 1
ATOM 8503 N N . CYS B 1 303 ? -8.148 -3.998 -22.484 1 96.94 303 CYS B N 1
ATOM 8504 C CA . CYS B 1 303 ? -8.977 -2.955 -23.078 1 96.94 303 CYS B CA 1
ATOM 8505 C C . CYS B 1 303 ? -9.461 -1.976 -22 1 96.94 303 CYS B C 1
ATOM 8507 O O . CYS B 1 303 ? -10.141 -2.367 -21.062 1 96.94 303 CYS B O 1
ATOM 8509 N N . ILE B 1 304 ? -9.055 -0.737 -22.156 1 94.5 304 ILE B N 1
ATOM 8510 C CA . ILE B 1 304 ? -9.547 0.328 -21.281 1 94.5 304 ILE B CA 1
ATOM 8511 C C . ILE B 1 304 ? -10.641 1.117 -22 1 94.5 304 ILE B C 1
ATOM 8513 O O . ILE B 1 304 ? -10.398 1.694 -23.062 1 94.5 304 ILE B O 1
ATOM 8517 N N . SER B 1 305 ? -11.812 1.123 -21.422 1 92.94 305 SER B N 1
ATOM 8518 C CA . SER B 1 305 ? -12.922 1.8 -22.078 1 92.94 305 SER B CA 1
ATOM 8519 C C . SER B 1 305 ? -13.922 2.334 -21.062 1 92.94 305 SER B C 1
ATOM 8521 O O . SER B 1 305 ? -13.961 1.881 -19.922 1 92.94 305 SER B O 1
ATOM 8523 N N . ASN B 1 306 ? -14.656 3.334 -21.469 1 89 306 ASN B N 1
ATOM 8524 C CA . ASN B 1 306 ? -15.68 3.898 -20.594 1 89 306 ASN B CA 1
ATOM 8525 C C . ASN B 1 306 ? -16.969 3.088 -20.672 1 89 306 ASN B C 1
ATOM 8527 O O . ASN B 1 306 ? -17.859 3.24 -19.812 1 89 306 ASN B O 1
ATOM 8531 N N . ARG B 1 307 ? -17.047 2.234 -21.75 1 86.19 307 ARG B N 1
ATOM 8532 C CA . ARG B 1 307 ? -18.234 1.405 -21.922 1 86.19 307 ARG B CA 1
ATOM 8533 C C . ARG B 1 307 ? -17.875 -0.07 -22.016 1 86.19 307 ARG B C 1
ATOM 8535 O O . ARG B 1 307 ? -16.781 -0.41 -22.484 1 86.19 307 ARG B O 1
ATOM 8542 N N . ILE B 1 308 ? -18.812 -0.937 -21.547 1 86.69 308 ILE B N 1
ATOM 8543 C CA . ILE B 1 308 ? -18.625 -2.379 -21.656 1 86.69 308 ILE B CA 1
ATOM 8544 C C . ILE B 1 308 ? -19.828 -3.004 -22.375 1 86.69 308 ILE B C 1
ATOM 8546 O O . ILE B 1 308 ? -20.188 -4.148 -22.078 1 86.69 308 ILE B O 1
ATOM 8550 N N . ASP B 1 309 ? -20.406 -2.262 -23.219 1 88.12 309 ASP B N 1
ATOM 8551 C CA . ASP B 1 309 ? -21.547 -2.791 -23.938 1 88.12 309 ASP B CA 1
ATOM 8552 C C . ASP B 1 309 ? -21.094 -3.586 -25.172 1 88.12 309 ASP B C 1
ATOM 8554 O O . ASP B 1 309 ? -19.906 -3.787 -25.375 1 88.12 309 ASP B O 1
ATOM 8558 N N . SER B 1 310 ? -22.047 -4.07 -25.906 1 90.12 310 SER B N 1
ATOM 8559 C CA . SER B 1 310 ? -21.781 -4.953 -27.031 1 90.12 310 SER B CA 1
ATOM 8560 C C . SER B 1 310 ? -20.922 -4.258 -28.078 1 90.12 310 SER B C 1
ATOM 8562 O O . SER B 1 310 ? -20.062 -4.895 -28.719 1 90.12 310 SER B O 1
ATOM 8564 N N . VAL B 1 311 ? -21.078 -2.994 -28.188 1 89.94 311 VAL B N 1
ATOM 8565 C CA . VAL B 1 311 ? -20.328 -2.248 -29.188 1 89.94 311 VAL B CA 1
ATOM 8566 C C . VAL B 1 311 ? -18.859 -2.18 -28.797 1 89.94 311 VAL B C 1
ATOM 8568 O O . VAL B 1 311 ? -17.969 -2.457 -29.609 1 89.94 311 VAL B O 1
ATOM 8571 N N . ALA B 1 312 ? -18.656 -1.834 -27.594 1 90.81 312 ALA B N 1
ATOM 8572 C CA . ALA B 1 312 ? -17.281 -1.698 -27.094 1 90.81 312 ALA B CA 1
ATOM 8573 C C . ALA B 1 312 ? -16.562 -3.045 -27.094 1 90.81 312 ALA B C 1
ATOM 8575 O O . ALA B 1 312 ? -15.422 -3.146 -27.516 1 90.81 312 ALA B O 1
ATOM 8576 N N . ILE B 1 313 ? -17.219 -4.086 -26.672 1 94.44 313 ILE B N 1
ATOM 8577 C CA . ILE B 1 313 ? -16.609 -5.406 -26.562 1 94.44 313 ILE B CA 1
ATOM 8578 C C . ILE B 1 313 ? -16.359 -5.969 -27.969 1 94.44 313 ILE B C 1
ATOM 8580 O O . ILE B 1 313 ? -15.359 -6.641 -28.203 1 94.44 313 ILE B O 1
ATOM 8584 N N . SER B 1 314 ? -17.312 -5.719 -28.875 1 94.62 314 SER B N 1
ATOM 8585 C CA . SER B 1 314 ? -17.109 -6.16 -30.25 1 94.62 314 SER B CA 1
ATOM 8586 C C . SER B 1 314 ? -15.891 -5.508 -30.875 1 94.62 314 SER B C 1
ATOM 8588 O O . SER B 1 314 ? -15.117 -6.16 -31.578 1 94.62 314 SER B O 1
ATOM 8590 N N . GLN B 1 315 ? -15.734 -4.227 -30.516 1 93.94 315 GLN B N 1
ATOM 8591 C CA . GLN B 1 315 ? -14.555 -3.537 -31.031 1 93.94 315 GLN B CA 1
ATOM 8592 C C . GLN B 1 315 ? -13.281 -4.121 -30.438 1 93.94 315 GLN B C 1
ATOM 8594 O O . GLN B 1 315 ? -12.258 -4.211 -31.125 1 93.94 315 GLN B O 1
ATOM 8599 N N . PHE B 1 316 ? -13.273 -4.473 -29.234 1 96 316 PHE B N 1
ATOM 8600 C CA . PHE B 1 316 ? -12.141 -5.105 -28.562 1 96 316 PHE B CA 1
ATOM 8601 C C . PHE B 1 316 ? -11.758 -6.406 -29.266 1 96 316 PHE B C 1
ATOM 8603 O O . PHE B 1 316 ? -10.594 -6.598 -29.641 1 96 316 PHE B O 1
ATOM 8610 N N . PHE B 1 317 ? -12.781 -7.223 -29.594 1 96.88 317 PHE B N 1
ATOM 8611 C CA . PHE B 1 317 ? -12.531 -8.508 -30.234 1 96.88 317 PHE B CA 1
ATOM 8612 C C . PHE B 1 317 ? -12.078 -8.312 -31.672 1 96.88 317 PHE B C 1
ATOM 8614 O O . PHE B 1 317 ? -11.227 -9.055 -32.156 1 96.88 317 PHE B O 1
ATOM 8621 N N . LYS B 1 318 ? -12.625 -7.297 -32.281 1 96 318 LYS B N 1
ATOM 8622 C CA . LYS B 1 318 ? -12.219 -6.984 -33.656 1 96 318 LYS B CA 1
ATOM 8623 C C . LYS B 1 318 ? -10.742 -6.602 -33.719 1 96 318 LYS B C 1
ATOM 8625 O O . LYS B 1 318 ? -10.031 -6.984 -34.656 1 96 318 LYS B O 1
ATOM 8630 N N . SER B 1 319 ? -10.375 -5.855 -32.719 1 95.75 319 SER B N 1
ATOM 8631 C CA . SER B 1 319 ? -8.977 -5.426 -32.656 1 95.75 319 SER B CA 1
ATOM 8632 C C . SER B 1 319 ? -8.047 -6.609 -32.438 1 95.75 319 SER B C 1
ATOM 8634 O O . SER B 1 319 ? -6.977 -6.68 -33.062 1 95.75 319 SER B O 1
ATOM 8636 N N . VAL B 1 320 ? -8.406 -7.516 -31.609 1 96.62 320 VAL B N 1
ATOM 8637 C CA . VAL B 1 320 ? -7.594 -8.703 -31.359 1 96.62 320 VAL B CA 1
ATOM 8638 C C . VAL B 1 320 ? -7.578 -9.586 -32.594 1 96.62 320 VAL B C 1
ATOM 8640 O O . VAL B 1 320 ? -6.531 -10.125 -32.969 1 96.62 320 VAL B O 1
ATOM 8643 N N . LYS B 1 321 ? -8.734 -9.703 -33.25 1 96.44 321 LYS B N 1
ATOM 8644 C CA . LYS B 1 321 ? -8.836 -10.484 -34.5 1 96.44 321 LYS B CA 1
ATOM 8645 C C . LYS B 1 321 ? -7.93 -9.922 -35.594 1 96.44 321 LYS B C 1
ATOM 8647 O O . LYS B 1 321 ? -7.332 -10.672 -36.344 1 96.44 321 LYS B O 1
ATOM 8652 N N . GLY B 1 322 ? -7.887 -8.641 -35.625 1 94.06 322 GLY B N 1
ATOM 8653 C CA . GLY B 1 322 ? -7.039 -8 -36.625 1 94.06 322 GLY B CA 1
ATOM 8654 C C . GLY B 1 322 ? -5.578 -8.383 -36.5 1 94.06 322 GLY B C 1
ATOM 8655 O O . GLY B 1 322 ? -4.871 -8.492 -37.5 1 94.06 322 GLY B O 1
ATOM 8656 N N . LYS B 1 323 ? -5.16 -8.648 -35.312 1 92.5 323 LYS B N 1
ATOM 8657 C CA . LYS B 1 323 ? -3.762 -8.984 -35.062 1 92.5 323 LYS B CA 1
ATOM 8658 C C . LYS B 1 323 ? -3.541 -10.492 -35.125 1 92.5 323 LYS B C 1
ATOM 8660 O O . LYS B 1 323 ? -2.529 -10.961 -35.656 1 92.5 323 LYS B O 1
ATOM 8665 N N . MET B 1 324 ? -4.484 -11.289 -34.656 1 92.62 324 MET B N 1
ATOM 8666 C CA . MET B 1 324 ? -4.301 -12.719 -34.406 1 92.62 324 MET B CA 1
ATOM 8667 C C . MET B 1 324 ? -5.043 -13.539 -35.469 1 92.62 324 MET B C 1
ATOM 8669 O O . MET B 1 324 ? -4.719 -14.703 -35.688 1 92.62 324 MET B O 1
ATOM 8673 N N . GLY B 1 325 ? -5.988 -12.969 -36.062 1 92.56 325 GLY B N 1
ATOM 8674 C CA . GLY B 1 325 ? -6.918 -13.758 -36.844 1 92.56 325 GLY B CA 1
ATOM 8675 C C . GLY B 1 325 ? -8 -14.414 -36 1 92.56 325 GLY B C 1
ATOM 8676 O O . GLY B 1 325 ? -8.266 -13.992 -34.875 1 92.56 325 GLY B O 1
ATOM 8677 N N . LEU B 1 326 ? -8.656 -15.383 -36.531 1 94.69 326 LEU B N 1
ATOM 8678 C CA . LEU B 1 326 ? -9.734 -16.078 -35.812 1 94.69 326 LEU B CA 1
ATOM 8679 C C . LEU B 1 326 ? -9.18 -17.031 -34.781 1 94.69 326 LEU B C 1
ATOM 8681 O O . LEU B 1 326 ? -8.219 -17.75 -35.031 1 94.69 326 LEU B O 1
ATOM 8685 N N . ILE B 1 327 ? -9.758 -17 -33.625 1 94 327 ILE B N 1
ATOM 8686 C CA . ILE B 1 327 ? -9.328 -17.844 -32.531 1 94 327 ILE B CA 1
ATOM 8687 C C . ILE B 1 327 ? -10.391 -18.906 -32.25 1 94 327 ILE B C 1
ATOM 8689 O O . ILE B 1 327 ? -11.477 -18.594 -31.766 1 94 327 ILE B O 1
ATOM 8693 N N . PRO B 1 328 ? -10.094 -20.047 -32.562 1 92.94 328 PRO B N 1
ATOM 8694 C CA . PRO B 1 328 ? -11.039 -21.125 -32.281 1 92.94 328 PRO B CA 1
ATOM 8695 C C . PRO B 1 328 ? -10.945 -21.641 -30.844 1 92.94 328 PRO B C 1
ATOM 8697 O O . PRO B 1 328 ? -10.539 -22.781 -30.625 1 92.94 328 PRO B O 1
ATOM 8700 N N . ALA B 1 329 ? -11.422 -20.906 -29.969 1 93.81 329 ALA B N 1
ATOM 8701 C CA . ALA B 1 329 ? -11.344 -21.281 -28.547 1 93.81 329 ALA B CA 1
ATOM 8702 C C . ALA B 1 329 ? -12.305 -22.406 -28.234 1 93.81 329 ALA B C 1
ATOM 8704 O O . ALA B 1 329 ? -13.469 -22.375 -28.641 1 93.81 329 ALA B O 1
ATOM 8705 N N . LYS B 1 330 ? -11.844 -23.391 -27.578 1 94.31 330 LYS B N 1
ATOM 8706 C CA . LYS B 1 330 ? -12.695 -24.484 -27.125 1 94.31 330 LYS B CA 1
ATOM 8707 C C . LYS B 1 330 ? -13.648 -24.031 -26.031 1 94.31 330 LYS B C 1
ATOM 8709 O O . LYS B 1 330 ? -14.844 -24.344 -26.062 1 94.31 330 LYS B O 1
ATOM 8714 N N . ILE B 1 331 ? -13.07 -23.312 -25.125 1 94.69 331 ILE B N 1
ATOM 8715 C CA . ILE B 1 331 ? -13.859 -22.844 -24 1 94.69 331 ILE B CA 1
ATOM 8716 C C . ILE B 1 331 ? -13.758 -21.328 -23.891 1 94.69 331 ILE B C 1
ATOM 8718 O O . ILE B 1 331 ? -12.664 -20.766 -23.969 1 94.69 331 ILE B O 1
ATOM 8722 N N . LEU B 1 332 ? -14.875 -20.656 -23.734 1 94.81 332 LEU B N 1
ATOM 8723 C CA . LEU B 1 332 ? -14.945 -19.234 -23.406 1 94.81 332 LEU B CA 1
ATOM 8724 C C . LEU B 1 332 ? -15.641 -19.031 -22.062 1 94.81 332 LEU B C 1
ATOM 8726 O O . LEU B 1 332 ? -16.797 -19.438 -21.891 1 94.81 332 LEU B O 1
ATOM 8730 N N . MET B 1 333 ? -14.953 -18.531 -21.172 1 93.75 333 MET B N 1
ATOM 8731 C CA . MET B 1 333 ? -15.531 -18.266 -19.859 1 93.75 333 MET B CA 1
ATOM 8732 C C . MET B 1 333 ? -15.703 -16.766 -19.625 1 93.75 333 MET B C 1
ATOM 8734 O O . MET B 1 333 ? -14.789 -15.992 -19.875 1 93.75 333 MET B O 1
ATOM 8738 N N . SER B 1 334 ? -16.891 -16.312 -19.172 1 89.81 334 SER B N 1
ATOM 8739 C CA . SER B 1 334 ? -17.172 -14.898 -18.906 1 89.81 334 SER B CA 1
ATOM 8740 C C . SER B 1 334 ? -18.094 -14.75 -17.688 1 89.81 334 SER B C 1
ATOM 8742 O O . SER B 1 334 ? -18.516 -15.742 -17.094 1 89.81 334 SER B O 1
ATOM 8744 N N . ASP B 1 335 ? -18.312 -13.547 -17.328 1 85.25 335 ASP B N 1
ATOM 8745 C CA . ASP B 1 335 ? -19.344 -13.234 -16.328 1 85.25 335 ASP B CA 1
ATOM 8746 C C . ASP B 1 335 ? -20.734 -13.477 -16.891 1 85.25 335 ASP B C 1
ATOM 8748 O O . ASP B 1 335 ? -20.891 -13.805 -18.062 1 85.25 335 ASP B O 1
ATOM 8752 N N . ASP B 1 336 ? -21.641 -13.422 -15.992 1 85.06 336 ASP B N 1
ATOM 8753 C CA . ASP B 1 336 ? -23.031 -13.68 -16.391 1 85.06 336 ASP B CA 1
ATOM 8754 C C . ASP B 1 336 ? -23.609 -12.5 -17.156 1 85.06 336 ASP B C 1
ATOM 8756 O O . ASP B 1 336 ? -24.578 -11.875 -16.703 1 85.06 336 ASP B O 1
ATOM 8760 N N . ALA B 1 337 ? -23 -12.141 -18.297 1 82.5 337 ALA B N 1
ATOM 8761 C CA . ALA B 1 337 ? -23.453 -11.094 -19.203 1 82.5 337 ALA B CA 1
ATOM 8762 C C . ALA B 1 337 ? -23.453 -11.602 -20.656 1 82.5 337 ALA B C 1
ATOM 8764 O O . ALA B 1 337 ? -22.438 -12.086 -21.156 1 82.5 337 ALA B O 1
ATOM 8765 N N . PRO B 1 338 ? -24.516 -11.492 -21.281 1 87 338 PRO B N 1
ATOM 8766 C CA . PRO B 1 338 ? -24.609 -11.992 -22.656 1 87 338 PRO B CA 1
ATOM 8767 C C . PRO B 1 338 ? -23.75 -11.195 -23.641 1 87 338 PRO B C 1
ATOM 8769 O O . PRO B 1 338 ? -23.469 -11.672 -24.734 1 87 338 PRO B O 1
ATOM 8772 N N . THR B 1 339 ? -23.328 -10.102 -23.156 1 90.44 339 THR B N 1
ATOM 8773 C CA . THR B 1 339 ? -22.562 -9.203 -24.016 1 90.44 339 THR B CA 1
ATOM 8774 C C . THR B 1 339 ? -21.297 -9.898 -24.516 1 90.44 339 THR B C 1
ATOM 8776 O O . THR B 1 339 ? -20.922 -9.766 -25.688 1 90.44 339 THR B O 1
ATOM 8779 N N . TYR B 1 340 ? -20.641 -10.703 -23.75 1 91.81 340 TYR B N 1
ATOM 8780 C CA . TYR B 1 340 ? -19.359 -11.297 -24.094 1 91.81 340 TYR B CA 1
ATOM 8781 C C . TYR B 1 340 ? -19.531 -12.414 -25.109 1 91.81 340 TYR B C 1
ATOM 8783 O O . TYR B 1 340 ? -18.859 -12.422 -26.156 1 91.81 340 TYR B O 1
ATOM 8791 N N . ILE B 1 341 ? -20.453 -13.273 -24.875 1 92.06 341 ILE B N 1
ATOM 8792 C CA . ILE B 1 341 ? -20.625 -14.414 -25.766 1 92.06 341 ILE B CA 1
ATOM 8793 C C . ILE B 1 341 ? -21.203 -13.945 -27.109 1 92.06 341 ILE B C 1
ATOM 8795 O O . ILE B 1 341 ? -20.797 -14.438 -28.156 1 92.06 341 ILE B O 1
ATOM 8799 N N . ASN B 1 342 ? -22.109 -13.031 -27.062 1 92.88 342 ASN B N 1
ATOM 8800 C CA . ASN B 1 342 ? -22.703 -12.523 -28.281 1 92.88 342 ASN B CA 1
ATOM 8801 C C . ASN B 1 342 ? -21.672 -11.82 -29.156 1 92.88 342 ASN B C 1
ATOM 8803 O O . ASN B 1 342 ? -21.625 -12.031 -30.375 1 92.88 342 ASN B O 1
ATOM 8807 N N . SER B 1 343 ? -20.906 -11.039 -28.547 1 94.56 343 SER B N 1
ATOM 8808 C CA . SER B 1 343 ? -19.875 -10.32 -29.281 1 94.56 343 SER B CA 1
ATOM 8809 C C . SER B 1 343 ? -18.797 -11.281 -29.797 1 94.56 343 SER B C 1
ATOM 8811 O O . SER B 1 343 ? -18.328 -11.133 -30.922 1 94.56 343 SER B O 1
ATOM 8813 N N . TRP B 1 344 ? -18.453 -12.25 -28.969 1 95.56 344 TRP B N 1
ATOM 8814 C CA . TRP B 1 344 ? -17.422 -13.219 -29.375 1 95.56 344 TRP B CA 1
ATOM 8815 C C . TRP B 1 344 ? -17.875 -14.023 -30.578 1 95.56 344 TRP B C 1
ATOM 8817 O O . TRP B 1 344 ? -17.125 -14.18 -31.547 1 95.56 344 TRP B O 1
ATOM 8827 N N . THR B 1 345 ? -19.094 -14.469 -30.531 1 94.88 345 THR B N 1
ATOM 8828 C CA . THR B 1 345 ? -19.625 -15.312 -31.594 1 94.88 345 THR B CA 1
ATOM 8829 C C . THR B 1 345 ? -19.797 -14.508 -32.875 1 94.88 345 THR B C 1
ATOM 8831 O O . THR B 1 345 ? -19.641 -15.055 -33.969 1 94.88 345 THR B O 1
ATOM 8834 N N . LYS B 1 346 ? -20.062 -13.25 -32.719 1 94.25 346 LYS B N 1
ATOM 8835 C CA . LYS B 1 346 ? -20.234 -12.383 -33.875 1 94.25 346 LYS B CA 1
ATOM 8836 C C . LYS B 1 346 ? -18.891 -12.133 -34.562 1 94.25 346 LYS B C 1
ATOM 8838 O O . LYS B 1 346 ? -18.828 -12.039 -35.812 1 94.25 346 LYS B O 1
ATOM 8843 N N . ILE B 1 347 ? -17.906 -12.055 -33.844 1 95.56 347 ILE B N 1
ATOM 8844 C CA . ILE B 1 347 ? -16.625 -11.602 -34.375 1 95.56 347 ILE B CA 1
ATOM 8845 C C . ILE B 1 347 ? -15.695 -12.789 -34.562 1 95.56 347 ILE B C 1
ATOM 8847 O O . ILE B 1 347 ? -14.961 -12.867 -35.562 1 95.56 347 ILE B O 1
ATOM 8851 N N . MET B 1 348 ? -15.711 -13.695 -33.562 1 94.62 348 MET B N 1
ATOM 8852 C CA . MET B 1 348 ? -14.82 -14.852 -33.562 1 94.62 348 MET B CA 1
ATOM 8853 C C . MET B 1 348 ? -15.594 -16.125 -33.844 1 94.62 348 MET B C 1
ATOM 8855 O O . MET B 1 348 ? -16.766 -16.078 -34.25 1 94.62 348 MET B O 1
ATOM 8859 N N . CYS B 1 349 ? -14.875 -17.219 -33.656 1 91.31 349 CYS B N 1
ATOM 8860 C CA . CYS B 1 349 ? -15.523 -18.516 -33.812 1 91.31 349 CYS B CA 1
ATOM 8861 C C . CYS B 1 349 ? -16.328 -18.891 -32.562 1 91.31 349 CYS B C 1
ATOM 8863 O O . CYS B 1 349 ? -15.891 -18.641 -31.438 1 91.31 349 CYS B O 1
ATOM 8865 N N . LYS B 1 350 ? -17.484 -19.375 -32.844 1 93.62 350 LYS B N 1
ATOM 8866 C CA . LYS B 1 350 ? -18.297 -19.844 -31.734 1 93.62 350 LYS B CA 1
ATOM 8867 C C . LYS B 1 350 ? -17.547 -20.891 -30.922 1 93.62 350 LYS B C 1
ATOM 8869 O O . LYS B 1 350 ? -17.047 -21.875 -31.469 1 93.62 350 LYS B O 1
ATOM 8874 N N . PRO B 1 351 ? -17.453 -20.688 -29.672 1 94.75 351 PRO B N 1
ATOM 8875 C CA . PRO B 1 351 ? -16.766 -21.688 -28.859 1 94.75 351 PRO B CA 1
ATOM 8876 C C . PRO B 1 351 ? -17.562 -22.969 -28.672 1 94.75 351 PRO B C 1
ATOM 8878 O O . PRO B 1 351 ? -18.797 -22.953 -28.75 1 94.75 351 PRO B O 1
ATOM 8881 N N . GLN B 1 352 ? -16.875 -24 -28.406 1 93.25 352 GLN B N 1
ATOM 8882 C CA . GLN B 1 352 ? -17.547 -25.266 -28.156 1 93.25 352 GLN B CA 1
ATOM 8883 C C . GLN B 1 352 ? -18.328 -25.219 -26.844 1 93.25 352 GLN B C 1
ATOM 8885 O O . GLN B 1 352 ? -19.422 -25.797 -26.75 1 93.25 352 GLN B O 1
ATOM 8890 N N . HIS B 1 353 ? -17.703 -24.547 -25.906 1 93.94 353 HIS B N 1
ATOM 8891 C CA . HIS B 1 353 ? -18.344 -24.422 -24.594 1 93.94 353 HIS B CA 1
ATOM 8892 C C . HIS B 1 353 ? -18.297 -22.984 -24.094 1 93.94 353 HIS B C 1
ATOM 8894 O O . HIS B 1 353 ? -17.219 -22.359 -24.062 1 93.94 353 HIS B O 1
ATOM 8900 N N . HIS B 1 354 ? -19.406 -22.406 -23.797 1 93.88 354 HIS B N 1
ATOM 8901 C CA . HIS B 1 354 ? -19.469 -21.141 -23.078 1 93.88 354 HIS B CA 1
ATOM 8902 C C . HIS B 1 354 ? -19.812 -21.359 -21.609 1 93.88 354 HIS B C 1
ATOM 8904 O O . HIS B 1 354 ? -20.906 -21.812 -21.266 1 93.88 354 HIS B O 1
ATOM 8910 N N . LEU B 1 355 ? -18.953 -21.078 -20.781 1 93.06 355 LEU B N 1
ATOM 8911 C CA . LEU B 1 355 ? -19.125 -21.328 -19.359 1 93.06 355 LEU B CA 1
ATOM 8912 C C . LEU B 1 355 ? -19.203 -20 -18.594 1 93.06 355 LEU B C 1
ATOM 8914 O O . LEU B 1 355 ? -18.484 -19.047 -18.906 1 93.06 355 LEU B O 1
ATOM 8918 N N . ILE B 1 356 ? -20.062 -20 -17.641 1 91.69 356 ILE B N 1
ATOM 8919 C CA . ILE B 1 356 ? -20.141 -18.859 -16.734 1 91.69 356 ILE B CA 1
ATOM 8920 C C . ILE B 1 356 ? -19.375 -19.156 -15.445 1 91.69 356 ILE B C 1
ATOM 8922 O O . ILE B 1 356 ? -19.438 -20.266 -14.914 1 91.69 356 ILE B O 1
ATOM 8926 N N . CYS B 1 357 ? -18.656 -18.172 -14.984 1 89 357 CYS B N 1
ATOM 8927 C CA . CYS B 1 357 ? -17.891 -18.344 -13.758 1 89 357 CYS B CA 1
ATOM 8928 C C . CYS B 1 357 ? -18.781 -18.719 -12.586 1 89 357 CYS B C 1
ATOM 8930 O O . CYS B 1 357 ? -19.766 -18.031 -12.305 1 89 357 CYS B O 1
ATOM 8932 N N . ASN B 1 358 ? -18.438 -19.703 -11.859 1 87.06 358 ASN B N 1
ATOM 8933 C CA . ASN B 1 358 ? -19.25 -20.234 -10.766 1 87.06 358 ASN B CA 1
ATOM 8934 C C . ASN B 1 358 ? -19.359 -19.219 -9.625 1 87.06 358 ASN B C 1
ATOM 8936 O O . ASN B 1 358 ? -20.391 -19.156 -8.945 1 87.06 358 ASN B O 1
ATOM 8940 N N . TRP B 1 359 ? -18.375 -18.531 -9.453 1 85.31 359 TRP B N 1
ATOM 8941 C CA . TRP B 1 359 ? -18.406 -17.531 -8.391 1 85.31 359 TRP B CA 1
ATOM 8942 C C . TRP B 1 359 ? -19.484 -16.484 -8.664 1 85.31 359 TRP B C 1
ATOM 8944 O O . TRP B 1 359 ? -20.188 -16.047 -7.746 1 85.31 359 TRP B O 1
ATOM 8954 N N . HIS B 1 360 ? -19.578 -16.031 -9.836 1 84.31 360 HIS B N 1
ATOM 8955 C CA . HIS B 1 360 ? -20.562 -15.031 -10.203 1 84.31 360 HIS B CA 1
ATOM 8956 C C . HIS B 1 360 ? -21.984 -15.594 -10.094 1 84.31 360 HIS B C 1
ATOM 8958 O O . HIS B 1 360 ? -22.906 -14.875 -9.711 1 84.31 360 HIS B O 1
ATOM 8964 N N . ILE B 1 361 ? -22.125 -16.844 -10.414 1 89.5 361 ILE B N 1
ATOM 8965 C CA . ILE B 1 361 ? -23.422 -17.484 -10.281 1 89.5 361 ILE B CA 1
ATOM 8966 C C . ILE B 1 361 ? -23.812 -17.578 -8.805 1 89.5 361 ILE B C 1
ATOM 8968 O O . ILE B 1 361 ? -24.938 -17.219 -8.43 1 89.5 361 ILE B O 1
ATOM 8972 N N . ASP B 1 362 ? -22.875 -18 -8.055 1 89.56 362 ASP B N 1
ATOM 8973 C CA . ASP B 1 362 ? -23.109 -18.109 -6.617 1 89.56 362 ASP B CA 1
ATOM 8974 C C . ASP B 1 362 ? -23.469 -16.766 -6.004 1 89.56 362 ASP B C 1
ATOM 8976 O O . ASP B 1 362 ? -24.375 -16.672 -5.176 1 89.56 362 ASP B O 1
ATOM 8980 N N . ARG B 1 363 ? -22.734 -15.836 -6.395 1 86.56 363 ARG B N 1
ATOM 8981 C CA . ARG B 1 363 ? -23 -14.492 -5.895 1 86.56 363 ARG B CA 1
ATOM 8982 C C . ARG B 1 363 ? -24.406 -14.023 -6.297 1 86.56 363 ARG B C 1
ATOM 8984 O O . ARG B 1 363 ? -25.109 -13.414 -5.5 1 86.56 363 ARG B O 1
ATOM 8991 N N . SER B 1 364 ? -24.766 -14.219 -7.531 1 88.94 364 SER B N 1
ATOM 8992 C CA . SER B 1 364 ? -26.094 -13.844 -8.023 1 88.94 364 SER B CA 1
ATOM 8993 C C . SER B 1 364 ? -27.188 -14.562 -7.246 1 88.94 364 SER B C 1
ATOM 8995 O O . SER B 1 364 ? -28.203 -13.953 -6.902 1 88.94 364 SER B O 1
ATOM 8997 N N . TRP B 1 365 ? -26.984 -15.836 -6.992 1 91.75 365 TRP B N 1
ATOM 8998 C CA . TRP B 1 365 ? -27.953 -16.609 -6.215 1 91.75 365 TRP B CA 1
ATOM 8999 C C . TRP B 1 365 ? -28.094 -16.031 -4.809 1 91.75 365 TRP B C 1
ATOM 9001 O O . TRP B 1 365 ? -29.219 -15.82 -4.34 1 91.75 365 TRP B O 1
ATOM 9011 N N . ARG B 1 366 ? -27 -15.758 -4.184 1 90.19 366 ARG B N 1
ATOM 9012 C CA . ARG B 1 366 ? -27.016 -15.25 -2.816 1 90.19 366 ARG B CA 1
ATOM 9013 C C . ARG B 1 366 ? -27.75 -13.914 -2.736 1 90.19 366 ARG B C 1
ATOM 9015 O O . ARG B 1 366 ? -28.5 -13.672 -1.796 1 90.19 366 ARG B O 1
ATOM 9022 N N . ASN B 1 367 ? -27.453 -13.109 -3.682 1 88.19 367 ASN B N 1
ATOM 9023 C CA . ASN B 1 367 ? -28.094 -11.805 -3.711 1 88.19 367 ASN B CA 1
ATOM 9024 C C . ASN B 1 367 ? -29.609 -11.938 -3.873 1 88.19 367 ASN B C 1
ATOM 9026 O O . ASN B 1 367 ? -30.375 -11.172 -3.285 1 88.19 367 ASN B O 1
ATOM 9030 N N . ASN B 1 368 ? -30.047 -12.906 -4.594 1 90.5 368 ASN B N 1
ATOM 9031 C CA . ASN B 1 368 ? -31.469 -13.039 -4.895 1 90.5 368 ASN B CA 1
ATOM 9032 C C . ASN B 1 368 ? -32.188 -13.891 -3.852 1 90.5 368 ASN B C 1
ATOM 9034 O O . ASN B 1 368 ? -33.406 -14.016 -3.879 1 90.5 368 ASN B O 1
ATOM 9038 N N . LEU B 1 369 ? -31.406 -14.43 -2.957 1 91.5 369 LEU B N 1
ATOM 9039 C CA . LEU B 1 369 ? -32 -15.156 -1.85 1 91.5 369 LEU B CA 1
ATOM 9040 C C . LEU B 1 369 ? -32.719 -14.211 -0.89 1 91.5 369 LEU B C 1
ATOM 9042 O O . LEU B 1 369 ? -33.562 -14.633 -0.094 1 91.5 369 LEU B O 1
ATOM 9046 N N . ASN B 1 370 ? -32.312 -12.984 -0.996 1 82.25 370 ASN B N 1
ATOM 9047 C CA . ASN B 1 370 ? -32.938 -11.969 -0.17 1 82.25 370 ASN B CA 1
ATOM 9048 C C . ASN B 1 370 ? -34.438 -11.859 -0.476 1 82.25 370 ASN B C 1
ATOM 9050 O O . ASN B 1 370 ? -35.188 -11.305 0.32 1 82.25 370 ASN B O 1
ATOM 9054 N N . LYS B 1 371 ? -34.906 -12.43 -1.582 1 85.38 371 LYS B N 1
ATOM 9055 C CA . LYS B 1 371 ? -36.312 -12.461 -1.951 1 85.38 371 LYS B CA 1
ATOM 9056 C C . LYS B 1 371 ? -37.094 -13.375 -1.026 1 85.38 371 LYS B C 1
ATOM 9058 O O . LYS B 1 371 ? -38.312 -13.297 -0.966 1 85.38 371 LYS B O 1
ATOM 9063 N N . ILE B 1 372 ? -36.344 -14.25 -0.343 1 89.56 372 ILE B N 1
ATOM 9064 C CA . ILE B 1 372 ? -36.938 -15.141 0.635 1 89.56 372 ILE B CA 1
ATOM 9065 C C . ILE B 1 372 ? -36.906 -14.492 2.016 1 89.56 372 ILE B C 1
ATOM 9067 O O . ILE B 1 372 ? -35.844 -14.203 2.553 1 89.56 372 ILE B O 1
ATOM 9071 N N . PRO B 1 373 ? -38.094 -14.289 2.596 1 82.69 373 PRO B N 1
ATOM 9072 C CA . PRO B 1 373 ? -38.125 -13.57 3.871 1 82.69 373 PRO B CA 1
ATOM 9073 C C . PRO B 1 373 ? -37.531 -14.375 5.027 1 82.69 373 PRO B C 1
ATOM 9075 O O . PRO B 1 373 ? -36.875 -13.812 5.898 1 82.69 373 PRO B O 1
ATOM 9078 N N . ASP B 1 374 ? -37.688 -15.68 5.035 1 82.69 374 ASP B N 1
ATOM 9079 C CA . ASP B 1 374 ? -37.219 -16.531 6.129 1 82.69 374 ASP B CA 1
ATOM 9080 C C . ASP B 1 374 ? -35.75 -16.938 5.934 1 82.69 374 ASP B C 1
ATOM 9082 O O . ASP B 1 374 ? -35.438 -17.609 4.961 1 82.69 374 ASP B O 1
ATOM 9086 N N . PRO B 1 375 ? -34.938 -16.594 6.859 1 83.38 375 PRO B N 1
ATOM 9087 C CA . PRO B 1 375 ? -33.531 -16.922 6.727 1 83.38 375 PRO B CA 1
ATOM 9088 C C . PRO B 1 375 ? -33.25 -18.422 6.711 1 83.38 375 PRO B C 1
ATOM 9090 O O . PRO B 1 375 ? -32.312 -18.875 6.066 1 83.38 375 PRO B O 1
ATOM 9093 N N . MET B 1 376 ? -34.031 -19.094 7.438 1 85.19 376 MET B N 1
ATOM 9094 C CA . MET B 1 376 ? -33.844 -20.531 7.449 1 85.19 376 MET B CA 1
ATOM 9095 C C . MET B 1 376 ? -34.156 -21.141 6.086 1 85.19 376 MET B C 1
ATOM 9097 O O . MET B 1 376 ? -33.438 -22.031 5.617 1 85.19 376 MET B O 1
ATOM 9101 N N . LYS B 1 377 ? -35.156 -20.672 5.5 1 89.44 377 LYS B N 1
ATOM 9102 C CA . LYS B 1 377 ? -35.531 -21.141 4.164 1 89.44 377 LYS B CA 1
ATOM 9103 C C . LYS B 1 377 ? -34.5 -20.703 3.127 1 89.44 377 LYS B C 1
ATOM 9105 O O . LYS B 1 377 ? -34.281 -21.391 2.135 1 89.44 377 LYS B O 1
ATOM 9110 N N . GLN B 1 378 ? -33.906 -19.562 3.367 1 91.62 378 GLN B N 1
ATOM 9111 C CA . GLN B 1 378 ? -32.844 -19.109 2.486 1 91.62 378 GLN B CA 1
ATOM 9112 C C . GLN B 1 378 ? -31.688 -20.109 2.475 1 91.62 378 GLN B C 1
ATOM 9114 O O . GLN B 1 378 ? -31.156 -20.453 1.41 1 91.62 378 GLN B O 1
ATOM 9119 N N . SER B 1 379 ? -31.344 -20.5 3.617 1 89.5 379 SER B N 1
ATOM 9120 C CA . SER B 1 379 ? -30.234 -21.438 3.75 1 89.5 379 SER B CA 1
ATOM 9121 C C . SER B 1 379 ? -30.547 -22.766 3.074 1 89.5 379 SER B C 1
ATOM 9123 O O . SER B 1 379 ? -29.688 -23.359 2.424 1 89.5 379 SER B O 1
ATOM 9125 N N . GLU B 1 380 ? -31.75 -23.203 3.201 1 88.25 380 GLU B N 1
ATOM 9126 C CA . GLU B 1 380 ? -32.156 -24.484 2.607 1 88.25 380 GLU B CA 1
ATOM 9127 C C . GLU B 1 380 ? -32.156 -24.406 1.084 1 88.25 380 GLU B C 1
ATOM 9129 O O . GLU B 1 380 ? -31.672 -25.312 0.413 1 88.25 380 GLU B O 1
ATOM 9134 N N . VAL B 1 381 ? -32.688 -23.344 0.595 1 92.38 381 VAL B N 1
ATOM 9135 C CA . VAL B 1 381 ? -32.75 -23.156 -0.851 1 92.38 381 VAL B CA 1
ATOM 9136 C C . VAL B 1 381 ? -31.328 -23.016 -1.411 1 92.38 381 VAL B C 1
ATOM 9138 O O . VAL B 1 381 ? -31.016 -23.547 -2.484 1 92.38 381 VAL B O 1
ATOM 9141 N N . TYR B 1 382 ? -30.531 -22.312 -0.709 1 93.62 382 TYR B N 1
ATOM 9142 C CA . TYR B 1 382 ? -29.156 -22.141 -1.149 1 93.62 382 TYR B CA 1
ATOM 9143 C C . TYR B 1 382 ? -28.453 -23.484 -1.248 1 93.62 382 TYR B C 1
ATOM 9145 O O . TYR B 1 382 ? -27.781 -23.781 -2.246 1 93.62 382 TYR B O 1
ATOM 9153 N N . LYS B 1 383 ? -28.578 -24.266 -0.26 1 92 383 LYS B N 1
ATOM 9154 C CA . LYS B 1 383 ? -27.969 -25.594 -0.257 1 92 383 LYS B CA 1
ATOM 9155 C C . LYS B 1 383 ? -28.516 -26.453 -1.387 1 92 383 LYS B C 1
ATOM 9157 O O . LYS B 1 383 ? -27.781 -27.234 -1.992 1 92 383 LYS B O 1
ATOM 9162 N N . ALA B 1 384 ? -29.75 -26.297 -1.615 1 92.31 384 ALA B N 1
ATOM 9163 C CA . ALA B 1 384 ? -30.375 -27.047 -2.705 1 92.31 384 ALA B CA 1
ATOM 9164 C C . ALA B 1 384 ? -29.812 -26.609 -4.059 1 92.31 384 ALA B C 1
ATOM 9166 O O . ALA B 1 384 ? -29.547 -27.453 -4.926 1 92.31 384 ALA B O 1
ATOM 9167 N N . CYS B 1 385 ? -29.625 -25.328 -4.258 1 93.56 385 CYS B N 1
ATOM 9168 C CA . CYS B 1 385 ? -29.047 -24.797 -5.488 1 93.56 385 CYS B CA 1
ATOM 9169 C C . CYS B 1 385 ? -27.641 -25.344 -5.711 1 93.56 385 CYS B C 1
ATOM 9171 O O . CYS B 1 385 ? -27.312 -25.781 -6.816 1 93.56 385 CYS B O 1
ATOM 9173 N N . ARG B 1 386 ? -26.906 -25.344 -4.703 1 93 386 ARG B N 1
ATOM 9174 C CA . ARG B 1 386 ? -25.516 -25.797 -4.789 1 93 386 ARG B CA 1
ATOM 9175 C C . ARG B 1 386 ? -25.453 -27.281 -5.086 1 93 386 ARG B C 1
ATOM 9177 O O . ARG B 1 386 ? -24.578 -27.734 -5.828 1 93 386 ARG B O 1
ATOM 9184 N N . THR B 1 387 ? -26.281 -27.969 -4.426 1 92.44 387 THR B N 1
ATOM 9185 C CA . THR B 1 387 ? -26.328 -29.422 -4.656 1 92.44 387 THR B CA 1
ATOM 9186 C C . THR B 1 387 ? -26.734 -29.719 -6.098 1 92.44 387 THR B C 1
ATOM 9188 O O . THR B 1 387 ? -26.156 -30.594 -6.742 1 92.44 387 THR B O 1
ATOM 9191 N N . LEU B 1 388 ? -27.719 -28.969 -6.504 1 93.19 388 LEU B N 1
ATOM 9192 C CA . LEU B 1 388 ? -28.172 -29.125 -7.887 1 93.19 388 LEU B CA 1
ATOM 9193 C C . LEU B 1 388 ? -27.016 -28.875 -8.859 1 93.19 388 LEU B C 1
ATOM 9195 O O . LEU B 1 388 ? -26.828 -29.625 -9.812 1 93.19 388 LEU B O 1
ATOM 9199 N N . MET B 1 389 ? -26.25 -27.891 -8.664 1 92.88 389 MET B N 1
ATOM 9200 C CA . MET B 1 389 ? -25.125 -27.516 -9.508 1 92.88 389 MET B CA 1
ATOM 9201 C C . MET B 1 389 ? -24.094 -28.641 -9.57 1 92.88 389 MET B C 1
ATOM 9203 O O . MET B 1 389 ? -23.469 -28.859 -10.609 1 92.88 389 MET B O 1
ATOM 9207 N N . GLU B 1 390 ? -23.906 -29.391 -8.531 1 91.38 390 GLU B N 1
ATOM 9208 C CA . GLU B 1 390 ? -22.797 -30.328 -8.391 1 91.38 390 GLU B CA 1
ATOM 9209 C C . GLU B 1 390 ? -23.188 -31.719 -8.859 1 91.38 390 GLU B C 1
ATOM 9211 O O . GLU B 1 390 ? -22.375 -32.656 -8.812 1 91.38 390 GLU B O 1
ATOM 9216 N N . ILE B 1 391 ? -24.438 -31.859 -9.359 1 91.31 391 ILE B N 1
ATOM 9217 C CA . ILE B 1 391 ? -24.844 -33.156 -9.906 1 91.31 391 ILE B CA 1
ATOM 9218 C C . ILE B 1 391 ? -24.094 -33.438 -11.203 1 91.31 391 ILE B C 1
ATOM 9220 O O . ILE B 1 391 ? -24.062 -32.594 -12.102 1 91.31 391 ILE B O 1
ATOM 9224 N N . LEU B 1 392 ? -23.453 -34.594 -11.406 1 90.31 392 LEU B N 1
ATOM 9225 C CA . LEU B 1 392 ? -22.594 -34.906 -12.539 1 90.31 392 LEU B CA 1
ATOM 9226 C C . LEU B 1 392 ? -23.359 -35.688 -13.609 1 90.31 392 LEU B C 1
ATOM 9228 O O . LEU B 1 392 ? -22.984 -35.656 -14.781 1 90.31 392 LEU B O 1
ATOM 9232 N N . ASP B 1 393 ? -24.375 -36.375 -13.148 1 90.88 393 ASP B N 1
ATOM 9233 C CA . ASP B 1 393 ? -25.172 -37.125 -14.102 1 90.88 393 ASP B CA 1
ATOM 9234 C C . ASP B 1 393 ? -26.25 -36.281 -14.75 1 90.88 393 ASP B C 1
ATOM 9236 O O . ASP B 1 393 ? -27.047 -35.625 -14.062 1 90.88 393 ASP B O 1
ATOM 9240 N N . VAL B 1 394 ? -26.312 -36.281 -16.078 1 94.44 394 VAL B N 1
ATOM 9241 C CA . VAL B 1 394 ? -27.156 -35.375 -16.844 1 94.44 394 VAL B CA 1
ATOM 9242 C C . VAL B 1 394 ? -28.625 -35.688 -16.594 1 94.44 394 VAL B C 1
ATOM 9244 O O . VAL B 1 394 ? -29.438 -34.781 -16.391 1 94.44 394 VAL B O 1
ATOM 9247 N N . GLU B 1 395 ? -28.984 -36.969 -16.578 1 94.06 395 GLU B N 1
ATOM 9248 C CA . GLU B 1 395 ? -30.375 -37.375 -16.375 1 94.06 395 GLU B CA 1
ATOM 9249 C C . GLU B 1 395 ? -30.844 -37.031 -14.961 1 94.06 395 GLU B C 1
ATOM 9251 O O . GLU B 1 395 ? -31.938 -36.5 -14.773 1 94.06 395 GLU B O 1
ATOM 9256 N N . GLN B 1 396 ? -29.984 -37.375 -14.094 1 92.94 396 GLN B N 1
ATOM 9257 C CA . GLN B 1 396 ? -30.297 -37.062 -12.711 1 92.94 396 GLN B CA 1
ATOM 9258 C C . GLN B 1 396 ? -30.453 -35.562 -12.5 1 92.94 396 GLN B C 1
ATOM 9260 O O . GLN B 1 396 ? -31.297 -35.094 -11.727 1 92.94 396 GLN B O 1
ATOM 9265 N N . PHE B 1 397 ? -29.625 -34.812 -13.211 1 94.75 397 PHE B N 1
ATOM 9266 C CA . PHE B 1 397 ? -29.641 -33.375 -13.094 1 94.75 397 PHE B CA 1
ATOM 9267 C C . PHE B 1 397 ? -30.984 -32.812 -13.555 1 94.75 397 PHE B C 1
ATOM 9269 O O . PHE B 1 397 ? -31.594 -32 -12.859 1 94.75 397 PHE B O 1
ATOM 9276 N N . HIS B 1 398 ? -31.484 -33.25 -14.625 1 95.31 398 HIS B N 1
ATOM 9277 C CA . HIS B 1 398 ? -32.719 -32.719 -15.188 1 95.31 398 HIS B CA 1
ATOM 9278 C C . HIS B 1 398 ? -33.906 -33.062 -14.328 1 95.31 398 HIS B C 1
ATOM 9280 O O . HIS B 1 398 ? -34.844 -32.25 -14.156 1 95.31 398 HIS B O 1
ATOM 9286 N N . GLU B 1 399 ? -33.875 -34.281 -13.758 1 93.69 399 GLU B N 1
ATOM 9287 C CA . GLU B 1 399 ? -34.938 -34.688 -12.844 1 93.69 399 GLU B CA 1
ATOM 9288 C C . GLU B 1 399 ? -34.969 -33.844 -11.586 1 93.69 399 GLU B C 1
ATOM 9290 O O . GLU B 1 399 ? -36 -33.375 -11.156 1 93.69 399 GLU B O 1
ATOM 9295 N N . SER B 1 400 ? -33.781 -33.625 -11.102 1 94.5 400 SER B N 1
ATOM 9296 C CA . SER B 1 400 ? -33.656 -32.844 -9.883 1 94.5 400 SER B CA 1
ATOM 9297 C C . SER B 1 400 ? -33.969 -31.375 -10.133 1 94.5 400 SER B C 1
ATOM 9299 O O . SER B 1 400 ? -34.5 -30.688 -9.25 1 94.5 400 SER B O 1
ATOM 9301 N N . LEU B 1 401 ? -33.594 -30.891 -11.32 1 95.94 401 LEU B N 1
ATOM 9302 C CA . LEU B 1 401 ? -33.875 -29.5 -11.68 1 95.94 401 LEU B CA 1
ATOM 9303 C C . LEU B 1 401 ? -35.375 -29.234 -11.695 1 95.94 401 LEU B C 1
ATOM 9305 O O . LEU B 1 401 ? -35.844 -28.234 -11.148 1 95.94 401 LEU B O 1
ATOM 9309 N N . GLU B 1 402 ? -36.125 -30.156 -12.234 1 94.31 402 GLU B N 1
ATOM 9310 C CA . GLU B 1 402 ? -37.594 -30 -12.305 1 94.31 402 GLU B CA 1
ATOM 9311 C C . GLU B 1 402 ? -38.188 -30.062 -10.914 1 94.31 402 GLU B C 1
ATOM 9313 O O . GLU B 1 402 ? -39.094 -29.281 -10.594 1 94.31 402 GLU B O 1
ATOM 9318 N N . SER B 1 403 ? -37.688 -30.969 -10.141 1 93.56 403 SER B N 1
ATOM 9319 C CA . SER B 1 403 ? -38.219 -31.125 -8.781 1 93.56 403 SER B CA 1
ATOM 9320 C C . SER B 1 403 ? -37.875 -29.906 -7.934 1 93.56 403 SER B C 1
ATOM 9322 O O . SER B 1 403 ? -38.688 -29.5 -7.09 1 93.56 403 SER B O 1
ATOM 9324 N N . PHE B 1 404 ? -36.719 -29.406 -8.188 1 94.5 404 PHE B N 1
ATOM 9325 C CA . PHE B 1 404 ? -36.281 -28.219 -7.449 1 94.5 404 PHE B CA 1
ATOM 9326 C C . PHE B 1 404 ? -37.156 -27.031 -7.789 1 94.5 404 PHE B C 1
ATOM 9328 O O . PHE B 1 404 ? -37.562 -26.281 -6.895 1 94.5 404 PHE B O 1
ATOM 9335 N N . LEU B 1 405 ? -37.406 -26.859 -9.023 1 94.69 405 LEU B N 1
ATOM 9336 C CA . LEU B 1 405 ? -38.25 -25.75 -9.461 1 94.69 405 LEU B CA 1
ATOM 9337 C C . LEU B 1 405 ? -39.625 -25.875 -8.883 1 94.69 405 LEU B C 1
ATOM 9339 O O . LEU B 1 405 ? -40.219 -24.875 -8.43 1 94.69 405 LEU B O 1
ATOM 9343 N N . ALA B 1 406 ? -40.156 -27.094 -8.805 1 92.19 406 ALA B N 1
ATOM 9344 C CA . ALA B 1 406 ? -41.469 -27.328 -8.25 1 92.19 406 ALA B CA 1
ATOM 9345 C C . ALA B 1 406 ? -41.5 -27.047 -6.746 1 92.19 406 ALA B C 1
ATOM 9347 O O . ALA B 1 406 ? -42.438 -26.422 -6.242 1 92.19 406 ALA B O 1
ATOM 9348 N N . MET B 1 407 ? -40.5 -27.422 -6.125 1 91.38 407 MET B N 1
ATOM 9349 C CA . MET B 1 407 ? -40.375 -27.219 -4.688 1 91.38 407 MET B CA 1
ATOM 9350 C C . MET B 1 407 ? -40.375 -25.734 -4.352 1 91.38 407 MET B C 1
ATOM 9352 O O . MET B 1 407 ? -41.062 -25.297 -3.422 1 91.38 407 MET B O 1
ATOM 9356 N N . CYS B 1 408 ? -39.625 -24.984 -5.117 1 93 408 CYS B N 1
ATOM 9357 C CA . CYS B 1 408 ? -39.531 -23.547 -4.852 1 93 408 CYS B CA 1
ATOM 9358 C C . CYS B 1 408 ? -40.812 -22.828 -5.219 1 93 408 CYS B C 1
ATOM 9360 O O . CYS B 1 408 ? -41.25 -21.922 -4.508 1 93 408 CYS B O 1
ATOM 9362 N N . LYS B 1 409 ? -41.438 -23.219 -6.266 1 92.25 409 LYS B N 1
ATOM 9363 C CA . LYS B 1 409 ? -42.625 -22.531 -6.762 1 92.25 409 LYS B CA 1
ATOM 9364 C C . LYS B 1 409 ? -43.844 -22.875 -5.934 1 92.25 409 LYS B C 1
ATOM 9366 O O . LYS B 1 409 ? -44.812 -22.078 -5.859 1 92.25 409 LYS B O 1
ATOM 9371 N N . ASP B 1 410 ? -43.938 -24 -5.281 1 90.19 410 ASP B N 1
ATOM 9372 C CA . ASP B 1 410 ? -45.094 -24.453 -4.504 1 90.19 410 ASP B CA 1
ATOM 9373 C C . ASP B 1 410 ? -45.156 -23.75 -3.146 1 90.19 410 ASP B C 1
ATOM 9375 O O . ASP B 1 410 ? -46.219 -23.656 -2.537 1 90.19 410 ASP B O 1
ATOM 9379 N N . ASP B 1 411 ? -44.031 -23.344 -2.717 1 90.44 411 ASP B N 1
ATOM 9380 C CA . ASP B 1 411 ? -43.969 -22.641 -1.442 1 90.44 411 ASP B CA 1
ATOM 9381 C C . ASP B 1 411 ? -44.094 -21.125 -1.646 1 90.44 411 ASP B C 1
ATOM 9383 O O . ASP B 1 411 ? -43.375 -20.547 -2.469 1 90.44 411 ASP B O 1
ATOM 9387 N N . ILE B 1 412 ? -44.938 -20.562 -0.924 1 88.62 412 ILE B N 1
ATOM 9388 C CA . ILE B 1 412 ? -45.25 -19.141 -1.078 1 88.62 412 ILE B CA 1
ATOM 9389 C C . ILE B 1 412 ? -44 -18.297 -0.744 1 88.62 412 ILE B C 1
ATOM 9391 O O . ILE B 1 412 ? -43.75 -17.281 -1.395 1 88.62 412 ILE B O 1
ATOM 9395 N N . ASP B 1 413 ? -43.219 -18.734 0.201 1 90.69 413 ASP B N 1
ATOM 9396 C CA . ASP B 1 413 ? -42.062 -17.969 0.648 1 90.69 413 ASP B CA 1
ATOM 9397 C C . ASP B 1 413 ? -40.938 -18.031 -0.381 1 90.69 413 ASP B C 1
ATOM 9399 O O . ASP B 1 413 ? -40.156 -17.078 -0.511 1 90.69 413 ASP B O 1
ATOM 9403 N N . THR B 1 414 ? -40.844 -19.094 -1.111 1 93.69 414 THR B N 1
ATOM 9404 C CA . THR B 1 414 ? -39.719 -19.297 -2.008 1 93.69 414 THR B CA 1
ATOM 9405 C C . THR B 1 414 ? -40.156 -19.125 -3.463 1 93.69 414 THR B C 1
ATOM 9407 O O . THR B 1 414 ? -39.344 -19.297 -4.375 1 93.69 414 THR B O 1
ATOM 9410 N N . HIS B 1 415 ? -41.344 -18.766 -3.697 1 93.69 415 HIS B N 1
ATOM 9411 C CA . HIS B 1 415 ? -41.906 -18.688 -5.035 1 93.69 415 HIS B CA 1
ATOM 9412 C C . HIS B 1 415 ? -41.156 -17.672 -5.898 1 93.69 415 HIS B C 1
ATOM 9414 O O . HIS B 1 415 ? -40.875 -17.938 -7.066 1 93.69 415 HIS B O 1
ATOM 9420 N N . ASN B 1 416 ? -40.906 -16.578 -5.352 1 92.75 416 ASN B N 1
ATOM 9421 C CA . ASN B 1 416 ? -40.219 -15.531 -6.102 1 92.75 416 ASN B CA 1
ATOM 9422 C C . ASN B 1 416 ? -38.812 -15.961 -6.512 1 92.75 416 ASN B C 1
ATOM 9424 O O . ASN B 1 416 ? -38.344 -15.617 -7.602 1 92.75 416 ASN B O 1
ATOM 9428 N N . PHE B 1 417 ? -38.219 -16.656 -5.699 1 95.5 417 PHE B N 1
ATOM 9429 C CA . PHE B 1 417 ? -36.875 -17.156 -6.055 1 95.5 417 PHE B CA 1
ATOM 9430 C C . PHE B 1 417 ? -37 -18.219 -7.148 1 95.5 417 PHE B C 1
ATOM 9432 O O . PHE B 1 417 ? -36.156 -18.25 -8.062 1 95.5 417 PHE B O 1
ATOM 9439 N N . GLY B 1 418 ? -37.906 -19.062 -6.973 1 94.94 418 GLY B N 1
ATOM 9440 C CA . GLY B 1 418 ? -38.125 -20.062 -8.008 1 94.94 418 GLY B CA 1
ATOM 9441 C C . GLY B 1 418 ? -38.375 -19.469 -9.383 1 94.94 418 GLY B C 1
ATOM 9442 O O . GLY B 1 418 ? -37.844 -19.953 -10.383 1 94.94 418 GLY B O 1
ATOM 9443 N N . ALA B 1 419 ? -39.125 -18.453 -9.391 1 94.44 419 ALA B N 1
ATOM 9444 C CA . ALA B 1 419 ? -39.375 -17.75 -10.648 1 94.44 419 ALA B CA 1
ATOM 9445 C C . ALA B 1 419 ? -38.094 -17.125 -11.203 1 94.44 419 ALA B C 1
ATOM 9447 O O . ALA B 1 419 ? -37.875 -17.172 -12.414 1 94.44 419 ALA B O 1
ATOM 9448 N N . TYR B 1 420 ? -37.406 -16.594 -10.344 1 93.81 420 TYR B N 1
ATOM 9449 C CA . TYR B 1 420 ? -36.094 -16.031 -10.711 1 93.81 420 TYR B CA 1
ATOM 9450 C C . TYR B 1 420 ? -35.188 -17.094 -11.32 1 93.81 420 TYR B C 1
ATOM 9452 O O . TYR B 1 420 ? -34.594 -16.891 -12.383 1 93.81 420 TYR B O 1
ATOM 9460 N N . PHE B 1 421 ? -35.125 -18.156 -10.625 1 96.06 421 PHE B N 1
ATOM 9461 C CA . PHE B 1 421 ? -34.219 -19.234 -11.039 1 96.06 421 PHE B CA 1
ATOM 9462 C C . PHE B 1 421 ? -34.656 -19.812 -12.383 1 96.06 421 PHE B C 1
ATOM 9464 O O . PHE B 1 421 ? -33.844 -20.125 -13.227 1 96.06 421 PHE B O 1
ATOM 9471 N N . GLU B 1 422 ? -35.875 -19.953 -12.562 1 95.12 422 GLU B N 1
ATOM 9472 C CA . GLU B 1 422 ? -36.406 -20.484 -13.812 1 95.12 422 GLU B CA 1
ATOM 9473 C C . GLU B 1 422 ? -36.125 -19.547 -14.977 1 95.12 422 GLU B C 1
ATOM 9475 O O . GLU B 1 422 ? -35.719 -19.984 -16.062 1 95.12 422 GLU B O 1
ATOM 9480 N N . LYS B 1 423 ? -36.219 -18.312 -14.719 1 93.12 423 LYS B N 1
ATOM 9481 C CA . LYS B 1 423 ? -36.062 -17.312 -15.766 1 93.12 423 LYS B CA 1
ATOM 9482 C C . LYS B 1 423 ? -34.594 -17.172 -16.172 1 93.12 423 LYS B C 1
ATOM 9484 O O . LYS B 1 423 ? -34.281 -17.031 -17.359 1 93.12 423 LYS B O 1
ATOM 9489 N N . HIS B 1 424 ? -33.656 -17.281 -15.289 1 92.75 424 HIS B N 1
ATOM 9490 C CA . HIS B 1 424 ? -32.281 -16.875 -15.562 1 92.75 424 HIS B CA 1
ATOM 9491 C C . HIS B 1 424 ? -31.375 -18.094 -15.719 1 92.75 424 HIS B C 1
ATOM 9493 O O . HIS B 1 424 ? -30.328 -18.016 -16.375 1 92.75 424 HIS B O 1
ATOM 9499 N N . TYR B 1 425 ? -31.75 -19.25 -15.125 1 94.06 425 TYR B N 1
ATOM 9500 C CA . TYR B 1 425 ? -30.75 -20.312 -15.078 1 94.06 425 TYR B CA 1
ATOM 9501 C C . TYR B 1 425 ? -31.328 -21.625 -15.594 1 94.06 425 TYR B C 1
ATOM 9503 O O . TYR B 1 425 ? -30.609 -22.438 -16.188 1 94.06 425 TYR B O 1
ATOM 9511 N N . ALA B 1 426 ? -32.594 -21.906 -15.453 1 94.5 426 ALA B N 1
ATOM 9512 C CA . ALA B 1 426 ? -33.188 -23.203 -15.766 1 94.5 426 ALA B CA 1
ATOM 9513 C C . ALA B 1 426 ? -33.125 -23.5 -17.266 1 94.5 426 ALA B C 1
ATOM 9515 O O . ALA B 1 426 ? -33.031 -24.656 -17.688 1 94.5 426 ALA B O 1
ATOM 9516 N N . HIS B 1 427 ? -33.094 -22.469 -18.094 1 91.69 427 HIS B N 1
ATOM 9517 C CA . HIS B 1 427 ? -33.125 -22.672 -19.531 1 91.69 427 HIS B CA 1
ATOM 9518 C C . HIS B 1 427 ? -31.734 -22.797 -20.125 1 91.69 427 HIS B C 1
ATOM 9520 O O . HIS B 1 427 ? -31.578 -23.125 -21.297 1 91.69 427 HIS B O 1
ATOM 9526 N N . ARG B 1 428 ? -30.719 -22.562 -19.438 1 92.44 428 ARG B N 1
ATOM 9527 C CA . ARG B 1 428 ? -29.359 -22.656 -19.953 1 92.44 428 ARG B CA 1
ATOM 9528 C C . ARG B 1 428 ? -28.453 -23.391 -18.969 1 92.44 428 ARG B C 1
ATOM 9530 O O . ARG B 1 428 ? -27.391 -22.875 -18.578 1 92.44 428 ARG B O 1
ATOM 9537 N N . PRO B 1 429 ? -28.75 -24.578 -18.562 1 94.25 429 PRO B N 1
ATOM 9538 C CA . PRO B 1 429 ? -27.938 -25.328 -17.594 1 94.25 429 PRO B CA 1
ATOM 9539 C C . PRO B 1 429 ? -26.531 -25.625 -18.109 1 94.25 429 PRO B C 1
ATOM 9541 O O . PRO B 1 429 ? -25.609 -25.812 -17.312 1 94.25 429 PRO B O 1
ATOM 9544 N N . GLU B 1 430 ? -26.297 -25.672 -19.422 1 92.81 430 GLU B N 1
ATOM 9545 C CA . GLU B 1 430 ? -25 -26 -20.016 1 92.81 430 GLU B CA 1
ATOM 9546 C C . GLU B 1 430 ? -23.938 -24.984 -19.625 1 92.81 430 GLU B C 1
ATOM 9548 O O . GLU B 1 430 ? -22.734 -25.281 -19.656 1 92.81 430 GLU B O 1
ATOM 9553 N N . GLN B 1 431 ? -24.375 -23.875 -19.219 1 92.56 431 GLN B N 1
ATOM 9554 C CA . GLN B 1 431 ? -23.438 -22.797 -18.953 1 92.56 431 GLN B CA 1
ATOM 9555 C C . GLN B 1 431 ? -22.969 -22.812 -17.5 1 92.56 431 GLN B C 1
ATOM 9557 O O . GLN B 1 431 ? -21.969 -22.188 -17.156 1 92.56 431 GLN B O 1
ATOM 9562 N N . TRP B 1 432 ? -23.719 -23.562 -16.609 1 92.56 432 TRP B N 1
ATOM 9563 C CA . TRP B 1 432 ? -23.344 -23.406 -15.203 1 92.56 432 TRP B CA 1
ATOM 9564 C C . TRP B 1 432 ? -23.328 -24.75 -14.5 1 92.56 432 TRP B C 1
ATOM 9566 O O . TRP B 1 432 ? -22.672 -24.922 -13.469 1 92.56 432 TRP B O 1
ATOM 9576 N N . ALA B 1 433 ? -24.031 -25.766 -14.953 1 94.31 433 ALA B N 1
ATOM 9577 C CA . ALA B 1 433 ? -24.156 -27.047 -14.273 1 94.31 433 ALA B CA 1
ATOM 9578 C C . ALA B 1 433 ? -22.906 -27.906 -14.469 1 94.31 433 ALA B C 1
ATOM 9580 O O . ALA B 1 433 ? -22.344 -27.938 -15.562 1 94.31 433 ALA B O 1
ATOM 9581 N N . PHE B 1 434 ? -22.516 -28.656 -13.508 1 93.19 434 PHE B N 1
ATOM 9582 C CA . PHE B 1 434 ? -21.281 -29.422 -13.523 1 93.19 434 PHE B CA 1
ATOM 9583 C C . PHE B 1 434 ? -21.391 -30.594 -14.5 1 93.19 434 PHE B C 1
ATOM 9585 O O . PHE B 1 434 ? -20.391 -31 -15.086 1 93.19 434 PHE B O 1
ATOM 9592 N N . CYS B 1 435 ? -22.578 -31.125 -14.641 1 93.06 435 CYS B N 1
ATOM 9593 C CA . CYS B 1 435 ? -22.75 -32.281 -15.516 1 93.06 435 CYS B CA 1
ATOM 9594 C C . CYS B 1 435 ? -22.344 -31.938 -16.953 1 93.06 435 CYS B C 1
ATOM 9596 O O . CYS B 1 435 ? -21.969 -32.812 -17.719 1 93.06 435 CYS B O 1
ATOM 9598 N N . TYR B 1 436 ? -22.297 -30.672 -17.281 1 92.06 436 TYR B N 1
ATOM 9599 C CA . TYR B 1 436 ? -21.938 -30.25 -18.641 1 92.06 436 TYR B CA 1
ATOM 9600 C C . TYR B 1 436 ? -20.516 -29.688 -18.656 1 92.06 436 TYR B C 1
ATOM 9602 O O . TYR B 1 436 ? -20.047 -29.234 -19.703 1 92.06 436 TYR B O 1
ATOM 9610 N N . ARG B 1 437 ? -19.812 -29.688 -17.547 1 90.25 437 ARG B N 1
ATOM 9611 C CA . ARG B 1 437 ? -18.453 -29.156 -17.438 1 90.25 437 ARG B CA 1
ATOM 9612 C C . ARG B 1 437 ? -17.453 -30.281 -17.203 1 90.25 437 ARG B C 1
ATOM 9614 O O . ARG B 1 437 ? -16.281 -30.031 -16.906 1 90.25 437 ARG B O 1
ATOM 9621 N N . SER B 1 438 ? -17.906 -31.375 -17.391 1 86.06 438 SER B N 1
ATOM 9622 C CA . SER B 1 438 ? -17.062 -32.531 -17.125 1 86.06 438 SER B CA 1
ATOM 9623 C C . SER B 1 438 ? -15.836 -32.531 -18.031 1 86.06 438 SER B C 1
ATOM 9625 O O . SER B 1 438 ? -15.961 -32.375 -19.25 1 86.06 438 SER B O 1
ATOM 9627 N N . ASP B 1 439 ? -14.672 -32.531 -17.469 1 83.88 439 ASP B N 1
ATOM 9628 C CA . ASP B 1 439 ? -13.391 -32.719 -18.141 1 83.88 439 ASP B CA 1
ATOM 9629 C C . ASP B 1 439 ? -12.914 -31.406 -18.781 1 83.88 439 ASP B C 1
ATOM 9631 O O . ASP B 1 439 ? -12.039 -31.422 -19.656 1 83.88 439 ASP B O 1
ATOM 9635 N N . LEU B 1 440 ? -13.508 -30.391 -18.469 1 86.75 440 LEU B N 1
ATOM 9636 C CA . LEU B 1 440 ? -13.086 -29.109 -19.031 1 86.75 440 LEU B CA 1
ATOM 9637 C C . LEU B 1 440 ? -12.086 -28.422 -18.109 1 86.75 440 LEU B C 1
ATOM 9639 O O . LEU B 1 440 ? -11.344 -27.531 -18.531 1 86.75 440 LEU B O 1
ATOM 9643 N N . ALA B 1 441 ? -11.938 -28.766 -16.906 1 79.31 441 ALA B N 1
ATOM 9644 C CA . ALA B 1 441 ? -10.953 -28.344 -15.914 1 79.31 441 ALA B CA 1
ATOM 9645 C C . ALA B 1 441 ? -10.977 -26.828 -15.734 1 79.31 441 ALA B C 1
ATOM 9647 O O . ALA B 1 441 ? -9.93 -26.188 -15.664 1 79.31 441 ALA B O 1
ATOM 9648 N N . LEU B 1 442 ? -12.102 -26.156 -15.812 1 79.81 442 LEU B N 1
ATOM 9649 C CA . LEU B 1 442 ? -12.258 -24.719 -15.609 1 79.81 442 LEU B CA 1
ATOM 9650 C C . LEU B 1 442 ? -13.57 -24.406 -14.898 1 79.81 442 LEU B C 1
ATOM 9652 O O . LEU B 1 442 ? -14.648 -24.688 -15.43 1 79.81 442 LEU B O 1
ATOM 9656 N N . ASN B 1 443 ? -13.461 -23.969 -13.68 1 72.56 443 ASN B N 1
ATOM 9657 C CA . ASN B 1 443 ? -14.68 -23.719 -12.922 1 72.56 443 ASN B CA 1
ATOM 9658 C C . ASN B 1 443 ? -14.789 -22.234 -12.539 1 72.56 443 ASN B C 1
ATOM 9660 O O . ASN B 1 443 ? -15.898 -21.703 -12.422 1 72.56 443 ASN B O 1
ATOM 9664 N N . THR B 1 444 ? -13.742 -21.688 -12.203 1 69.62 444 THR B N 1
ATOM 9665 C CA . THR B 1 444 ? -13.828 -20.312 -11.711 1 69.62 444 THR B CA 1
ATOM 9666 C C . THR B 1 444 ? -12.875 -19.406 -12.477 1 69.62 444 THR B C 1
ATOM 9668 O O . THR B 1 444 ? -11.961 -19.875 -13.156 1 69.62 444 THR B O 1
ATOM 9671 N N . ASN B 1 445 ? -13.344 -18.156 -12.508 1 70.38 445 ASN B N 1
ATOM 9672 C CA . ASN B 1 445 ? -12.492 -17.094 -13.039 1 70.38 445 ASN B CA 1
ATOM 9673 C C . ASN B 1 445 ? -11.531 -16.562 -11.984 1 70.38 445 ASN B C 1
ATOM 9675 O O . ASN B 1 445 ? -11.258 -15.359 -11.93 1 70.38 445 ASN B O 1
ATOM 9679 N N . MET B 1 446 ? -11.07 -17.391 -11.156 1 79.88 446 MET B N 1
ATOM 9680 C CA . MET B 1 446 ? -10.195 -17 -10.055 1 79.88 446 MET B CA 1
ATOM 9681 C C . MET B 1 446 ? -8.891 -16.406 -10.578 1 79.88 446 MET B C 1
ATOM 9683 O O . MET B 1 446 ? -8.242 -15.609 -9.898 1 79.88 446 MET B O 1
ATOM 9687 N N . PHE B 1 447 ? -8.617 -16.734 -11.844 1 86.62 447 PHE B N 1
ATOM 9688 C CA . PHE B 1 447 ? -7.395 -16.219 -12.438 1 86.62 447 PHE B CA 1
ATOM 9689 C C . PHE B 1 447 ? -7.469 -14.711 -12.609 1 86.62 447 PHE B C 1
ATOM 9691 O O . PHE B 1 447 ? -6.5 -14 -12.328 1 86.62 447 PHE B O 1
ATOM 9698 N N . LEU B 1 448 ? -8.609 -14.297 -13.055 1 88.25 448 LEU B N 1
ATOM 9699 C CA . LEU B 1 448 ? -8.773 -12.867 -13.289 1 88.25 448 LEU B CA 1
ATOM 9700 C C . LEU B 1 448 ? -8.82 -12.109 -11.969 1 88.25 448 LEU B C 1
ATOM 9702 O O . LEU B 1 448 ? -8.258 -11.016 -11.852 1 88.25 448 LEU B O 1
ATOM 9706 N N . GLU B 1 449 ? -9.414 -12.641 -10.984 1 84.25 449 GLU B N 1
ATOM 9707 C CA . GLU B 1 449 ? -9.422 -12.023 -9.656 1 84.25 449 GLU B CA 1
ATOM 9708 C C . GLU B 1 449 ? -8.016 -11.938 -9.086 1 84.25 449 GLU B C 1
ATOM 9710 O O . GLU B 1 449 ? -7.648 -10.93 -8.469 1 84.25 449 GLU B O 1
ATOM 9715 N N . ALA B 1 450 ? -7.32 -13.008 -9.242 1 87.44 450 ALA B N 1
ATOM 9716 C CA . ALA B 1 450 ? -5.934 -13.016 -8.781 1 87.44 450 ALA B CA 1
ATOM 9717 C C . ALA B 1 450 ? -5.109 -11.953 -9.492 1 87.44 450 ALA B C 1
ATOM 9719 O O . ALA B 1 450 ? -4.281 -11.281 -8.867 1 87.44 450 ALA B O 1
ATOM 9720 N N . MET B 1 451 ? -5.367 -11.852 -10.742 1 90.31 451 MET B N 1
ATOM 9721 C CA . MET B 1 451 ? -4.66 -10.836 -11.516 1 90.31 451 MET B CA 1
ATOM 9722 C C . MET B 1 451 ? -4.992 -9.438 -11.016 1 90.31 451 MET B C 1
ATOM 9724 O O . MET B 1 451 ? -4.102 -8.602 -10.852 1 90.31 451 MET B O 1
ATOM 9728 N N . HIS B 1 452 ? -6.215 -9.195 -10.789 1 86.31 452 HIS B N 1
ATOM 9729 C CA . HIS B 1 452 ? -6.645 -7.883 -10.32 1 86.31 452 HIS B CA 1
ATOM 9730 C C . HIS B 1 452 ? -6.066 -7.574 -8.945 1 86.31 452 HIS B C 1
ATOM 9732 O O . HIS B 1 452 ? -5.707 -6.43 -8.656 1 86.31 452 HIS B O 1
ATOM 9738 N N . LYS B 1 453 ? -6.039 -8.547 -8.148 1 86.5 453 LYS B N 1
ATOM 9739 C CA . LYS B 1 453 ? -5.438 -8.375 -6.828 1 86.5 453 LYS B CA 1
ATOM 9740 C C . LYS B 1 453 ? -3.955 -8.031 -6.941 1 86.5 453 LYS B C 1
ATOM 9742 O O . LYS B 1 453 ? -3.455 -7.18 -6.203 1 86.5 453 LYS B O 1
ATOM 9747 N N . LYS B 1 454 ? -3.332 -8.742 -7.82 1 88.94 454 LYS B N 1
ATOM 9748 C CA . LYS B 1 454 ? -1.919 -8.461 -8.047 1 88.94 454 LYS B CA 1
ATOM 9749 C C . LYS B 1 454 ? -1.72 -7.023 -8.539 1 88.94 454 LYS B C 1
ATOM 9751 O O . LYS B 1 454 ? -0.807 -6.332 -8.086 1 88.94 454 LYS B O 1
ATOM 9756 N N . LEU B 1 455 ? -2.574 -6.625 -9.43 1 88.69 455 LEU B N 1
ATOM 9757 C CA . LEU B 1 455 ? -2.488 -5.266 -9.945 1 88.69 455 LEU B CA 1
ATOM 9758 C C . LEU B 1 455 ? -2.723 -4.246 -8.836 1 88.69 455 LEU B C 1
ATOM 9760 O O . LEU B 1 455 ? -1.991 -3.258 -8.727 1 88.69 455 LEU B O 1
ATOM 9764 N N . LYS B 1 456 ? -3.646 -4.484 -7.996 1 84.56 456 LYS B N 1
ATOM 9765 C CA . LYS B 1 456 ? -4.043 -3.561 -6.941 1 84.56 456 LYS B CA 1
ATOM 9766 C C . LYS B 1 456 ? -2.98 -3.49 -5.848 1 84.56 456 LYS B C 1
ATOM 9768 O O . LYS B 1 456 ? -2.615 -2.4 -5.398 1 84.56 456 LYS B O 1
ATOM 9773 N N . TYR B 1 457 ? -2.406 -4.559 -5.453 1 81.31 457 TYR B N 1
ATOM 9774 C CA . TYR B 1 457 ? -1.586 -4.57 -4.246 1 81.31 457 TYR B CA 1
ATOM 9775 C C . TYR B 1 457 ? -0.103 -4.547 -4.598 1 81.31 457 TYR B C 1
ATOM 9777 O O . TYR B 1 457 ? 0.709 -4 -3.846 1 81.31 457 TYR B O 1
ATOM 9785 N N . CYS B 1 458 ? 0.255 -5.16 -5.699 1 83.62 458 CYS B N 1
ATOM 9786 C CA . CYS B 1 458 ? 1.675 -5.227 -6.023 1 83.62 458 CYS B CA 1
ATOM 9787 C C . CYS B 1 458 ? 2.104 -4.016 -6.844 1 83.62 458 CYS B C 1
ATOM 9789 O O . CYS B 1 458 ? 3.24 -3.555 -6.73 1 83.62 458 CYS B O 1
ATOM 9791 N N . TYR B 1 459 ? 1.18 -3.52 -7.594 1 86.31 459 TYR B N 1
ATOM 9792 C CA . TYR B 1 459 ? 1.573 -2.445 -8.5 1 86.31 459 TYR B CA 1
ATOM 9793 C C . TYR B 1 459 ? 1.009 -1.107 -8.031 1 86.31 459 TYR B C 1
ATOM 9795 O O . TYR B 1 459 ? 1.695 -0.084 -8.086 1 86.31 459 TYR B O 1
ATOM 9803 N N . MET B 1 460 ? -0.183 -1.169 -7.5 1 82.19 460 MET B N 1
ATOM 9804 C CA . MET B 1 460 ? -0.803 0.076 -7.059 1 82.19 460 MET B CA 1
ATOM 9805 C C . MET B 1 460 ? -0.677 0.237 -5.547 1 82.19 460 MET B C 1
ATOM 9807 O O . MET B 1 460 ? -1.072 1.265 -4.992 1 82.19 460 MET B O 1
ATOM 9811 N N . HIS B 1 461 ? -0.226 -0.754 -4.863 1 77.44 461 HIS B N 1
ATOM 9812 C CA . HIS B 1 461 ? 0.053 -0.75 -3.434 1 77.44 461 HIS B CA 1
ATOM 9813 C C . HIS B 1 461 ? -1.19 -0.384 -2.631 1 77.44 461 HIS B C 1
ATOM 9815 O O . HIS B 1 461 ? -1.11 0.386 -1.671 1 77.44 461 HIS B O 1
ATOM 9821 N N . GLY B 1 462 ? -2.266 -0.795 -3.154 1 72 462 GLY B N 1
ATOM 9822 C CA . GLY B 1 462 ? -3.516 -0.604 -2.436 1 72 462 GLY B CA 1
ATOM 9823 C C . GLY B 1 462 ? -4.129 0.764 -2.662 1 72 462 GLY B C 1
ATOM 9824 O O . GLY B 1 462 ? -5.219 1.053 -2.156 1 72 462 GLY B O 1
ATOM 9825 N N . ASN B 1 463 ? -3.455 1.64 -3.396 1 72.5 463 ASN B N 1
ATOM 9826 C CA . ASN B 1 463 ? -3.988 2.969 -3.68 1 72.5 463 ASN B CA 1
ATOM 9827 C C . ASN B 1 463 ? -4.879 2.961 -4.918 1 72.5 463 ASN B C 1
ATOM 9829 O O . ASN B 1 463 ? -4.723 2.113 -5.797 1 72.5 463 ASN B O 1
ATOM 9833 N N . GLN B 1 464 ? -5.871 3.781 -4.883 1 72.81 464 GLN B N 1
ATOM 9834 C CA . GLN B 1 464 ? -6.699 3.918 -6.078 1 72.81 464 GLN B CA 1
ATOM 9835 C C . GLN B 1 464 ? -5.996 4.746 -7.145 1 72.81 464 GLN B C 1
ATOM 9837 O O . GLN B 1 464 ? -5.531 5.855 -6.871 1 72.81 464 GLN B O 1
ATOM 9842 N N . ASN B 1 465 ? -5.781 4.141 -8.266 1 77.12 465 ASN B N 1
ATOM 9843 C CA . ASN B 1 465 ? -5.164 4.867 -9.375 1 77.12 465 ASN B CA 1
ATOM 9844 C C . ASN B 1 465 ? -6.145 5.844 -10.016 1 77.12 465 ASN B C 1
ATOM 9846 O O . ASN B 1 465 ? -7.277 5.48 -10.328 1 77.12 465 ASN B O 1
ATOM 9850 N N . ARG B 1 466 ? -5.703 7.055 -10.219 1 76.56 466 ARG B N 1
ATOM 9851 C CA . ARG B 1 466 ? -6.582 8.094 -10.75 1 76.56 466 ARG B CA 1
ATOM 9852 C C . ARG B 1 466 ? -6.273 8.367 -12.219 1 76.56 466 ARG B C 1
ATOM 9854 O O . ARG B 1 466 ? -7.109 8.914 -12.938 1 76.56 466 ARG B O 1
ATOM 9861 N N . ARG B 1 467 ? -5.137 8.016 -12.703 1 87.06 467 ARG B N 1
ATOM 9862 C CA . ARG B 1 467 ? -4.699 8.422 -14.039 1 87.06 467 ARG B CA 1
ATOM 9863 C C . ARG B 1 467 ? -4.684 7.238 -14.992 1 87.06 467 ARG B C 1
ATOM 9865 O O . ARG B 1 467 ? -4.355 6.117 -14.594 1 87.06 467 ARG B O 1
ATOM 9872 N N . VAL B 1 468 ? -4.984 7.512 -16.25 1 89.88 468 VAL B N 1
ATOM 9873 C CA . VAL B 1 468 ? -4.988 6.484 -17.281 1 89.88 468 VAL B CA 1
ATOM 9874 C C . VAL B 1 468 ? -3.555 6.141 -17.672 1 89.88 468 VAL B C 1
ATOM 9876 O O . VAL B 1 468 ? -3.232 4.973 -17.906 1 89.88 468 VAL B O 1
ATOM 9879 N N . ASP B 1 469 ? -2.709 7.137 -17.844 1 88.5 469 ASP B N 1
ATOM 9880 C CA . ASP B 1 469 ? -1.326 6.891 -18.234 1 88.5 469 ASP B CA 1
ATOM 9881 C C . ASP B 1 469 ? -0.61 6.008 -17.219 1 88.5 469 ASP B C 1
ATOM 9883 O O . ASP B 1 469 ? 0.158 5.117 -17.578 1 88.5 469 ASP B O 1
ATOM 9887 N N . LYS B 1 470 ? -0.867 6.215 -15.977 1 88.56 470 LYS B N 1
ATOM 9888 C CA . LYS B 1 470 ? -0.29 5.355 -14.945 1 88.56 470 LYS B CA 1
ATOM 9889 C C . LYS B 1 470 ? -0.83 3.93 -15.055 1 88.56 470 LYS B C 1
ATOM 9891 O O . LYS B 1 470 ? -0.098 2.965 -14.828 1 88.56 470 LYS B O 1
ATOM 9896 N N . CYS B 1 471 ? -2.057 3.824 -15.312 1 90.44 471 CYS B N 1
ATOM 9897 C CA . CYS B 1 471 ? -2.652 2.506 -15.5 1 90.44 471 CYS B CA 1
ATOM 9898 C C . CYS B 1 471 ? -1.953 1.749 -16.625 1 90.44 471 CYS B C 1
ATOM 9900 O O . CYS B 1 471 ? -1.654 0.562 -16.484 1 90.44 471 CYS B O 1
ATOM 9902 N N . ILE B 1 472 ? -1.737 2.479 -17.688 1 91.75 472 ILE B N 1
ATOM 9903 C CA . ILE B 1 472 ? -1.054 1.883 -18.828 1 91.75 472 ILE B CA 1
ATOM 9904 C C . ILE B 1 472 ? 0.336 1.409 -18.406 1 91.75 472 ILE B C 1
ATOM 9906 O O . ILE B 1 472 ? 0.751 0.3 -18.75 1 91.75 472 ILE B O 1
ATOM 9910 N N . SER B 1 473 ? 0.988 2.225 -17.688 1 89.31 473 SER B N 1
ATOM 9911 C CA . SER B 1 473 ? 2.326 1.872 -17.219 1 89.31 473 SER B CA 1
ATOM 9912 C C . SER B 1 473 ? 2.297 0.614 -16.359 1 89.31 473 SER B C 1
ATOM 9914 O O . SER B 1 473 ? 3.168 -0.251 -16.484 1 89.31 473 SER B O 1
ATOM 9916 N N . PHE B 1 474 ? 1.31 0.516 -15.484 1 90.06 474 PHE B N 1
ATOM 9917 C CA . PHE B 1 474 ? 1.164 -0.664 -14.641 1 90.06 474 PHE B CA 1
ATOM 9918 C C . PHE B 1 474 ? 0.92 -1.908 -15.484 1 90.06 474 PHE B C 1
ATOM 9920 O O . PHE B 1 474 ? 1.494 -2.967 -15.219 1 90.06 474 PHE B O 1
ATOM 9927 N N . LEU B 1 475 ? 0.113 -1.767 -16.5 1 92.56 475 LEU B N 1
ATOM 9928 C CA . LEU B 1 475 ? -0.232 -2.904 -17.344 1 92.56 475 LEU B CA 1
ATOM 9929 C C . LEU B 1 475 ? 0.973 -3.363 -18.156 1 92.56 475 LEU B C 1
ATOM 9931 O O . LEU B 1 475 ? 1.199 -4.566 -18.312 1 92.56 475 LEU B O 1
ATOM 9935 N N . MET B 1 476 ? 1.702 -2.41 -18.609 1 90.38 476 MET B N 1
ATOM 9936 C CA . MET B 1 476 ? 2.895 -2.752 -19.375 1 90.38 476 MET B CA 1
ATOM 9937 C C . MET B 1 476 ? 3.93 -3.443 -18.5 1 90.38 476 MET B C 1
ATOM 9939 O O . MET B 1 476 ? 4.547 -4.426 -18.922 1 90.38 476 MET B O 1
ATOM 9943 N N . ARG B 1 477 ? 4.074 -2.951 -17.328 1 89 477 ARG B N 1
ATOM 9944 C CA . ARG B 1 477 ? 4.984 -3.596 -16.391 1 89 477 ARG B CA 1
ATOM 9945 C C . ARG B 1 477 ? 4.488 -4.984 -16.016 1 89 477 ARG B C 1
ATOM 9947 O O . ARG B 1 477 ? 5.281 -5.918 -15.875 1 89 477 ARG B O 1
ATOM 9954 N N . PHE B 1 478 ? 3.238 -5.039 -15.859 1 91.56 478 PHE B N 1
ATOM 9955 C CA . PHE B 1 478 ? 2.621 -6.316 -15.531 1 91.56 478 PHE B CA 1
ATOM 9956 C C . PHE B 1 478 ? 2.893 -7.348 -16.625 1 91.56 478 PHE B C 1
ATOM 9958 O O . PHE B 1 478 ? 3.258 -8.484 -16.328 1 91.56 478 PHE B O 1
ATOM 9965 N N . SER B 1 479 ? 2.689 -6.938 -17.797 1 90.12 479 SER B N 1
ATOM 9966 C CA . SER B 1 479 ? 2.924 -7.82 -18.922 1 90.12 479 SER B CA 1
ATOM 9967 C C . SER B 1 479 ? 4.383 -8.258 -19 1 90.12 479 SER B C 1
ATOM 9969 O O . SER B 1 479 ? 4.676 -9.43 -19.25 1 90.12 479 SER B O 1
ATOM 9971 N N . ARG B 1 480 ? 5.246 -7.387 -18.781 1 87.12 480 ARG B N 1
ATOM 9972 C CA . ARG B 1 480 ? 6.668 -7.711 -18.766 1 87.12 480 ARG B CA 1
ATOM 9973 C C . ARG B 1 480 ? 6.98 -8.711 -17.656 1 87.12 480 ARG B C 1
ATOM 9975 O O . ARG B 1 480 ? 7.695 -9.688 -17.875 1 87.12 480 ARG B O 1
ATOM 9982 N N . ASP B 1 481 ? 6.465 -8.422 -16.484 1 89.12 481 ASP B N 1
ATOM 9983 C CA . ASP B 1 481 ? 6.75 -9.258 -15.312 1 89.12 481 ASP B CA 1
ATOM 9984 C C . ASP B 1 481 ? 6.211 -10.68 -15.516 1 89.12 481 ASP B C 1
ATOM 9986 O O . ASP B 1 481 ? 6.793 -11.641 -15.008 1 89.12 481 ASP B O 1
ATOM 9990 N N . MET B 1 482 ? 5.18 -10.773 -16.203 1 88.94 482 MET B N 1
ATOM 9991 C CA . MET B 1 482 ? 4.629 -12.094 -16.5 1 88.94 482 MET B CA 1
ATOM 9992 C C . MET B 1 482 ? 5.621 -12.938 -17.297 1 88.94 482 MET B C 1
ATOM 9994 O O . MET B 1 482 ? 5.715 -14.148 -17.078 1 88.94 482 MET B O 1
ATOM 9998 N N . MET B 1 483 ? 6.293 -12.289 -18.156 1 87.5 483 MET B N 1
ATOM 9999 C CA . MET B 1 483 ? 7.32 -12.984 -18.938 1 87.5 483 MET B CA 1
ATOM 10000 C C . MET B 1 483 ? 8.422 -13.516 -18.016 1 87.5 483 MET B C 1
ATOM 10002 O O . MET B 1 483 ? 8.852 -14.664 -18.156 1 87.5 483 MET B O 1
ATOM 10006 N N . PHE B 1 484 ? 8.727 -12.734 -17.109 1 88.25 484 PHE B N 1
ATOM 10007 C CA . PHE B 1 484 ? 9.789 -13.117 -16.188 1 88.25 484 PHE B CA 1
ATOM 10008 C C . PHE B 1 484 ? 9.297 -14.172 -15.203 1 88.25 484 PHE B C 1
ATOM 10010 O O . PHE B 1 484 ? 10.047 -15.078 -14.828 1 88.25 484 PHE B O 1
ATOM 10017 N N . GLU B 1 485 ? 8.102 -14.031 -14.789 1 88.88 485 GLU B N 1
ATOM 10018 C CA . GLU B 1 485 ? 7.547 -15.039 -13.891 1 88.88 485 GLU B CA 1
ATOM 10019 C C . GLU B 1 485 ? 7.539 -16.422 -14.547 1 88.88 485 GLU B C 1
ATOM 10021 O O . GLU B 1 485 ? 7.762 -17.438 -13.875 1 88.88 485 GLU B O 1
ATOM 10026 N N . ARG B 1 486 ? 7.234 -16.391 -15.758 1 88.12 486 ARG B N 1
ATOM 10027 C CA . ARG B 1 486 ? 7.234 -17.656 -16.484 1 88.12 486 ARG B CA 1
ATOM 10028 C C . ARG B 1 486 ? 8.641 -18.234 -16.562 1 88.12 486 ARG B C 1
ATOM 10030 O O . ARG B 1 486 ? 8.836 -19.438 -16.359 1 88.12 486 ARG B O 1
ATOM 10037 N N . ILE B 1 487 ? 9.617 -17.406 -16.797 1 86.56 487 ILE B N 1
ATOM 10038 C CA . ILE B 1 487 ? 11.008 -17.859 -16.859 1 86.56 487 ILE B CA 1
ATOM 10039 C C . ILE B 1 487 ? 11.422 -18.422 -15.5 1 86.56 487 ILE B C 1
ATOM 10041 O O . ILE B 1 487 ? 12.117 -19.438 -15.422 1 86.56 487 ILE B O 1
ATOM 10045 N N . ILE B 1 488 ? 11.039 -17.75 -14.578 1 88.56 488 ILE B N 1
ATOM 10046 C CA . ILE B 1 488 ? 11.375 -18.156 -13.219 1 88.56 488 ILE B CA 1
ATOM 10047 C C . ILE B 1 488 ? 10.727 -19.516 -12.914 1 88.56 488 ILE B C 1
ATOM 10049 O O . ILE B 1 488 ? 11.359 -20.391 -12.328 1 88.56 488 ILE B O 1
ATOM 10053 N N . ARG B 1 489 ? 9.562 -19.656 -13.352 1 87.56 489 ARG B N 1
ATOM 10054 C CA . ARG B 1 489 ? 8.867 -20.922 -13.148 1 87.56 489 ARG B CA 1
ATOM 10055 C C . ARG B 1 489 ? 9.57 -22.062 -13.898 1 87.56 489 ARG B C 1
ATOM 10057 O O . ARG B 1 489 ? 9.711 -23.172 -13.359 1 87.56 489 ARG B O 1
ATOM 10064 N N . MET B 1 490 ? 9.977 -21.812 -15.031 1 85.06 490 MET B N 1
ATOM 10065 C CA . MET B 1 490 ? 10.648 -22.828 -15.844 1 85.06 490 MET B CA 1
ATOM 10066 C C . MET B 1 490 ? 12.016 -23.156 -15.273 1 85.06 490 MET B C 1
ATOM 10068 O O . MET B 1 490 ? 12.438 -24.312 -15.297 1 85.06 490 MET B O 1
ATOM 10072 N N . ALA B 1 491 ? 12.594 -22.078 -14.734 1 82.38 491 ALA B N 1
ATOM 10073 C CA . ALA B 1 491 ? 13.961 -22.266 -14.242 1 82.38 491 ALA B CA 1
ATOM 10074 C C . ALA B 1 491 ? 13.969 -22.859 -12.844 1 82.38 491 ALA B C 1
ATOM 10076 O O . ALA B 1 491 ? 14.734 -23.781 -12.555 1 82.38 491 ALA B O 1
ATOM 10077 N N . LYS B 1 492 ? 13.117 -22.344 -11.977 1 82 492 LYS B N 1
ATOM 10078 C CA . LYS B 1 492 ? 13.156 -22.719 -10.562 1 82 492 LYS B CA 1
ATOM 10079 C C . LYS B 1 492 ? 11.992 -23.641 -10.211 1 82 492 LYS B C 1
ATOM 10081 O O . LYS B 1 492 ? 11.93 -24.172 -9.094 1 82 492 LYS B O 1
ATOM 10086 N N . ASN B 1 493 ? 11.125 -23.859 -11.094 1 80.31 493 ASN B N 1
ATOM 10087 C CA . ASN B 1 493 ? 9.906 -24.625 -10.828 1 80.31 493 ASN B CA 1
ATOM 10088 C C . ASN B 1 493 ? 9.117 -24.031 -9.664 1 80.31 493 ASN B C 1
ATOM 10090 O O . ASN B 1 493 ? 8.758 -24.734 -8.727 1 80.31 493 ASN B O 1
ATOM 10094 N N . LYS B 1 494 ? 9.016 -22.75 -9.719 1 85.25 494 LYS B N 1
ATOM 10095 C CA . LYS B 1 494 ? 8.164 -22.109 -8.719 1 85.25 494 LYS B CA 1
ATOM 10096 C C . LYS B 1 494 ? 6.727 -22.609 -8.805 1 85.25 494 LYS B C 1
ATOM 10098 O O . LYS B 1 494 ? 6.105 -22.531 -9.867 1 85.25 494 LYS B O 1
ATOM 10103 N N . PRO B 1 495 ? 6.238 -23.078 -7.766 1 86.81 495 PRO B N 1
ATOM 10104 C CA . PRO B 1 495 ? 4.93 -23.734 -7.832 1 86.81 495 PRO B CA 1
ATOM 10105 C C . PRO B 1 495 ? 3.791 -22.766 -8.102 1 86.81 495 PRO B C 1
ATOM 10107 O O . PRO B 1 495 ? 3.797 -21.641 -7.586 1 86.81 495 PRO B O 1
ATOM 10110 N N . THR B 1 496 ? 2.904 -23.203 -8.93 1 89.25 496 THR B N 1
ATOM 10111 C CA . THR B 1 496 ? 1.636 -22.516 -9.148 1 89.25 496 THR B CA 1
ATOM 10112 C C . THR B 1 496 ? 0.559 -23.062 -8.211 1 89.25 496 THR B C 1
ATOM 10114 O O . THR B 1 496 ? 0.807 -24 -7.453 1 89.25 496 THR B O 1
ATOM 10117 N N . PHE B 1 497 ? -0.512 -22.469 -8.32 1 87.56 497 PHE B N 1
ATOM 10118 C CA . PHE B 1 497 ? -1.626 -22.953 -7.512 1 87.56 497 PHE B CA 1
ATOM 10119 C C . PHE B 1 497 ? -1.975 -24.391 -7.863 1 87.56 497 PHE B C 1
ATOM 10121 O O . PHE B 1 497 ? -2.238 -25.203 -6.977 1 87.56 497 PHE B O 1
ATOM 10128 N N . ARG B 1 498 ? -1.963 -24.703 -9.07 1 88.94 498 ARG B N 1
ATOM 10129 C CA . ARG B 1 498 ? -2.275 -26.062 -9.531 1 88.94 498 ARG B CA 1
ATOM 10130 C C . ARG B 1 498 ? -1.261 -27.062 -9 1 88.94 498 ARG B C 1
ATOM 10132 O O . ARG B 1 498 ? -1.632 -28.156 -8.555 1 88.94 498 ARG B O 1
ATOM 10139 N N . MET B 1 499 ? -0.088 -26.719 -9 1 89.25 499 MET B N 1
ATOM 10140 C CA . MET B 1 499 ? 0.979 -27.578 -8.508 1 89.25 499 MET B CA 1
ATOM 10141 C C . MET B 1 499 ? 0.856 -27.797 -7 1 89.25 499 MET B C 1
ATOM 10143 O O . MET B 1 499 ? 1.086 -28.906 -6.504 1 89.25 499 MET B O 1
ATOM 10147 N N . GLU B 1 500 ? 0.482 -26.766 -6.355 1 90.69 500 GLU B N 1
ATOM 10148 C CA . GLU B 1 500 ? 0.267 -26.875 -4.918 1 90.69 500 GLU B CA 1
ATOM 10149 C C . GLU B 1 500 ? -0.902 -27.797 -4.605 1 90.69 500 GLU B C 1
ATOM 10151 O O . GLU B 1 500 ? -0.859 -28.562 -3.633 1 90.69 500 GLU B O 1
ATOM 10156 N N . GLN B 1 501 ? -1.916 -27.719 -5.441 1 91.38 501 GLN B N 1
ATOM 10157 C CA . GLN B 1 501 ? -3.061 -28.594 -5.254 1 91.38 501 GLN B CA 1
ATOM 10158 C C . GLN B 1 501 ? -2.668 -30.062 -5.465 1 91.38 501 GLN B C 1
ATOM 10160 O O . GLN B 1 501 ? -3.166 -30.953 -4.773 1 91.38 501 GLN B O 1
ATOM 10165 N N . ILE B 1 502 ? -1.832 -30.25 -6.387 1 92 502 ILE B N 1
ATOM 10166 C CA . ILE B 1 502 ? -1.338 -31.594 -6.637 1 92 502 ILE B CA 1
ATOM 10167 C C . ILE B 1 502 ? -0.593 -32.125 -5.406 1 92 502 ILE B C 1
ATOM 10169 O O . ILE B 1 502 ? -0.805 -33.25 -4.973 1 92 502 ILE B O 1
ATOM 10173 N N . ALA B 1 503 ? 0.264 -31.234 -4.844 1 91.56 503 ALA B N 1
ATOM 10174 C CA . ALA B 1 503 ? 1.013 -31.594 -3.646 1 91.56 503 ALA B CA 1
ATOM 10175 C C . ALA B 1 503 ? 0.072 -31.891 -2.484 1 91.56 503 ALA B C 1
ATOM 10177 O O . ALA B 1 503 ? 0.283 -32.875 -1.742 1 91.56 503 ALA B O 1
ATOM 10178 N N . HIS B 1 504 ? -0.942 -31.109 -2.369 1 92.62 504 HIS B N 1
ATOM 10179 C CA . HIS B 1 504 ? -1.923 -31.328 -1.31 1 92.62 504 HIS B CA 1
ATOM 10180 C C . HIS B 1 504 ? -2.656 -32.656 -1.49 1 92.62 504 HIS B C 1
ATOM 10182 O O . HIS B 1 504 ? -2.879 -33.375 -0.52 1 92.62 504 HIS B O 1
ATOM 10188 N N . SER B 1 505 ? -3.045 -32.938 -2.707 1 93.62 505 SER B N 1
ATOM 10189 C CA . SER B 1 505 ? -3.73 -34.188 -3.008 1 93.62 505 SER B CA 1
ATOM 10190 C C . SER B 1 505 ? -2.834 -35.375 -2.727 1 93.62 505 SER B C 1
ATOM 10192 O O . SER B 1 505 ? -3.307 -36.406 -2.258 1 93.62 505 SER B O 1
ATOM 10194 N N . HIS B 1 506 ? -1.607 -35.188 -3.057 1 92.19 506 HIS B N 1
ATOM 10195 C CA . HIS B 1 506 ? -0.654 -36.25 -2.766 1 92.19 506 HIS B CA 1
ATOM 10196 C C . HIS B 1 506 ? -0.605 -36.562 -1.271 1 92.19 506 HIS B C 1
ATOM 10198 O O . HIS B 1 506 ? -0.67 -37.719 -0.864 1 92.19 506 HIS B O 1
ATOM 10204 N N . HIS B 1 507 ? -0.54 -35.562 -0.485 1 92.44 507 HIS B N 1
ATOM 10205 C CA . HIS B 1 507 ? -0.472 -35.75 0.962 1 92.44 507 HIS B CA 1
ATOM 10206 C C . HIS B 1 507 ? -1.761 -36.344 1.51 1 92.44 507 HIS B C 1
ATOM 10208 O O . HIS B 1 507 ? -1.725 -37.188 2.408 1 92.44 507 HIS B O 1
ATOM 10214 N N . ARG B 1 508 ? -2.842 -35.969 0.979 1 91.62 508 ARG B N 1
ATOM 10215 C CA . ARG B 1 508 ? -4.133 -36.5 1.418 1 91.62 508 ARG B CA 1
ATOM 10216 C C . ARG B 1 508 ? -4.293 -37.969 1.027 1 91.62 508 ARG B C 1
ATOM 10218 O O . ARG B 1 508 ? -5 -38.719 1.7 1 91.62 508 ARG B O 1
ATOM 10225 N N . SER B 1 509 ? -3.711 -38.312 -0.036 1 92.06 509 SER B N 1
ATOM 10226 C CA . SER B 1 509 ? -3.807 -39.688 -0.507 1 92.06 509 SER B CA 1
ATOM 10227 C C . SER B 1 509 ? -3.152 -40.656 0.475 1 92.06 509 SER B C 1
ATOM 10229 O O . SER B 1 509 ? -3.525 -41.844 0.541 1 92.06 509 SER B O 1
ATOM 10231 N N . ASN B 1 510 ? -2.213 -40.094 1.192 1 88.75 510 ASN B N 1
ATOM 10232 C CA . ASN B 1 510 ? -1.525 -40.938 2.17 1 88.75 510 ASN B CA 1
ATOM 10233 C C . ASN B 1 510 ? -2.467 -41.375 3.287 1 88.75 510 ASN B C 1
ATOM 10235 O O . ASN B 1 510 ? -2.211 -42.375 3.957 1 88.75 510 ASN B O 1
ATOM 10239 N N . LYS B 1 511 ? -3.529 -40.688 3.387 1 89.19 511 LYS B N 1
ATOM 10240 C CA . LYS B 1 511 ? -4.484 -41.031 4.438 1 89.19 511 LYS B CA 1
ATOM 10241 C C . LYS B 1 511 ? -5.477 -42.094 3.969 1 89.19 511 LYS B C 1
ATOM 10243 O O . LYS B 1 511 ? -6.211 -42.656 4.777 1 89.19 511 LYS B O 1
ATOM 10248 N N . ILE B 1 512 ? -5.5 -42.344 2.654 1 92.25 512 ILE B N 1
ATOM 10249 C CA . ILE B 1 512 ? -6.379 -43.375 2.121 1 92.25 512 ILE B CA 1
ATOM 10250 C C . ILE B 1 512 ? -5.758 -44.75 2.35 1 92.25 512 ILE B C 1
ATOM 10252 O O . ILE B 1 512 ? -4.68 -45.031 1.831 1 92.25 512 ILE B O 1
ATOM 10256 N N . GLU B 1 513 ? -6.496 -45.562 3.027 1 90.62 513 GLU B N 1
ATOM 10257 C CA . GLU B 1 513 ? -6.008 -46.906 3.332 1 90.62 513 GLU B CA 1
ATOM 10258 C C . GLU B 1 513 ? -6.039 -47.812 2.096 1 90.62 513 GLU B C 1
ATOM 10260 O O . GLU B 1 513 ? -6.953 -47.719 1.274 1 90.62 513 GLU B O 1
ATOM 10265 N N . ASP B 1 514 ? -5.141 -48.75 1.926 1 89.88 514 ASP B N 1
ATOM 10266 C CA . ASP B 1 514 ? -5.031 -49.656 0.778 1 89.88 514 ASP B CA 1
ATOM 10267 C C . ASP B 1 514 ? -6.258 -50.562 0.666 1 89.88 514 ASP B C 1
ATOM 10269 O O . ASP B 1 514 ? -6.637 -50.969 -0.435 1 89.88 514 ASP B O 1
ATOM 10273 N N . SER B 1 515 ? -6.852 -50.812 1.867 1 89 515 SER B N 1
ATOM 10274 C CA . SER B 1 515 ? -8.023 -51.688 1.881 1 89 515 SER B CA 1
ATOM 10275 C C . SER B 1 515 ? -9.195 -51.031 1.151 1 89 515 SER B C 1
ATOM 10277 O O . SER B 1 515 ? -10.125 -51.719 0.721 1 89 515 SER B O 1
ATOM 10279 N N . LYS B 1 516 ? -9.086 -49.75 0.985 1 92.31 516 LYS B N 1
ATOM 10280 C CA . LYS B 1 516 ? -10.188 -49.031 0.358 1 92.31 516 LYS B CA 1
ATOM 10281 C C . LYS B 1 516 ? -10.008 -48.969 -1.156 1 92.31 516 LYS B C 1
ATOM 10283 O O . LYS B 1 516 ? -10.852 -48.406 -1.861 1 92.31 516 LYS B O 1
ATOM 10288 N N . ILE B 1 517 ? -8.945 -49.5 -1.617 1 93.81 517 ILE B N 1
ATOM 10289 C CA . ILE B 1 517 ? -8.664 -49.5 -3.049 1 93.81 517 ILE B CA 1
ATOM 10290 C C . ILE B 1 517 ? -8.805 -50.906 -3.598 1 93.81 517 ILE B C 1
ATOM 10292 O O . ILE B 1 517 ? -8.125 -51.844 -3.143 1 93.81 517 ILE B O 1
ATOM 10296 N N . LYS B 1 518 ? -9.711 -51.094 -4.492 1 93.12 518 LYS B N 1
ATOM 10297 C CA . LYS B 1 518 ? -9.914 -52.375 -5.145 1 93.12 518 LYS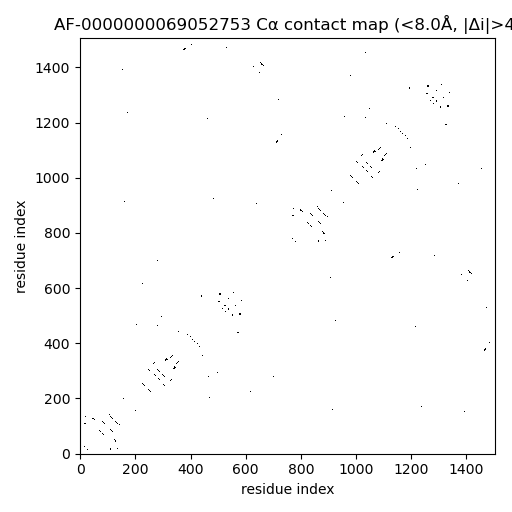 B CA 1
ATOM 10298 C C . LYS B 1 518 ? -9.383 -52.375 -6.574 1 93.12 518 LYS B C 1
ATOM 10300 O O . LYS B 1 518 ? -9.75 -51.5 -7.367 1 93.12 518 LYS B O 1
ATOM 10305 N N . ILE B 1 519 ? -8.602 -53.312 -6.953 1 91.56 519 ILE B N 1
ATOM 10306 C CA . ILE B 1 519 ? -8.055 -53.406 -8.305 1 91.56 519 ILE B CA 1
ATOM 10307 C C . ILE B 1 519 ? -9 -54.25 -9.172 1 91.56 519 ILE B C 1
ATOM 10309 O O . ILE B 1 519 ? -9.266 -55.406 -8.867 1 91.56 519 ILE B O 1
ATOM 10313 N N . ILE B 1 520 ? -9.578 -53.656 -10.086 1 91.69 520 ILE B N 1
ATOM 10314 C CA . ILE B 1 520 ? -10.492 -54.344 -10.992 1 91.69 520 ILE B CA 1
ATOM 10315 C C . ILE B 1 520 ? -9.711 -55 -12.125 1 91.69 520 ILE B C 1
ATOM 10317 O O . ILE B 1 520 ? -9.914 -56.188 -12.43 1 91.69 520 ILE B O 1
ATOM 10321 N N . ASP B 1 521 ? -8.93 -54.156 -12.812 1 88 521 ASP B N 1
ATOM 10322 C CA . ASP B 1 521 ? -8.047 -54.625 -13.875 1 88 521 ASP B CA 1
ATOM 10323 C C . ASP B 1 521 ? -6.707 -53.906 -13.844 1 88 521 ASP B C 1
ATOM 10325 O O . ASP B 1 521 ? -6.414 -53.156 -12.898 1 88 521 ASP B O 1
ATOM 10329 N N . GLN B 1 522 ? -5.949 -54.219 -14.898 1 83.12 522 GLN B N 1
ATOM 10330 C CA . GLN B 1 522 ? -4.609 -53.625 -14.938 1 83.12 522 GLN B CA 1
ATOM 10331 C C . GLN B 1 522 ? -4.656 -52.125 -15.148 1 83.12 522 GLN B C 1
ATOM 10333 O O . GLN B 1 522 ? -3.693 -51.438 -14.836 1 83.12 522 GLN B O 1
ATOM 10338 N N . LYS B 1 523 ? -5.797 -51.625 -15.547 1 88 523 LYS B N 1
ATOM 10339 C CA . LYS B 1 523 ? -5.855 -50.188 -15.898 1 88 523 LYS B CA 1
ATOM 10340 C C . LYS B 1 523 ? -6.941 -49.469 -15.102 1 88 523 LYS B C 1
ATOM 10342 O O . LYS B 1 523 ? -7.105 -48.25 -15.219 1 88 523 LYS B O 1
ATOM 10347 N N . THR B 1 524 ? -7.629 -50.25 -14.297 1 93.25 524 THR B N 1
ATOM 10348 C CA . THR B 1 524 ? -8.773 -49.625 -13.641 1 93.25 524 THR B CA 1
ATOM 10349 C C . THR B 1 524 ? -8.789 -49.969 -12.156 1 93.25 524 THR B C 1
ATOM 10351 O O . THR B 1 524 ? -8.523 -51.094 -11.773 1 93.25 524 THR B O 1
ATOM 10354 N N . TRP B 1 525 ? -9 -49 -11.297 1 94.31 525 TRP B N 1
ATOM 10355 C CA . TRP B 1 525 ? -9.141 -49.125 -9.852 1 94.31 525 TRP B CA 1
ATOM 10356 C C . TRP B 1 525 ? -10.461 -48.562 -9.375 1 94.31 525 TRP B C 1
ATOM 10358 O O . TRP B 1 525 ? -11.023 -47.656 -10.016 1 94.31 525 TRP B O 1
ATOM 10368 N N . LEU B 1 526 ? -10.992 -49.094 -8.344 1 95.56 526 LEU B N 1
ATOM 10369 C CA . LEU B 1 526 ? -12.125 -48.5 -7.625 1 95.56 526 LEU B CA 1
ATOM 10370 C C . LEU B 1 526 ? -11.711 -48.062 -6.227 1 95.56 526 LEU B C 1
ATOM 10372 O O . LEU B 1 526 ? -11.133 -48.844 -5.465 1 95.56 526 LEU B O 1
ATOM 10376 N N . VAL B 1 527 ? -11.914 -46.812 -5.949 1 94.81 527 VAL B N 1
ATOM 10377 C CA . VAL B 1 527 ? -11.539 -46.25 -4.652 1 94.81 527 VAL B CA 1
ATOM 10378 C C . VAL B 1 527 ? -12.797 -45.875 -3.879 1 94.81 527 VAL B C 1
ATOM 10380 O O . VAL B 1 527 ? -13.648 -45.156 -4.398 1 94.81 527 VAL B O 1
ATOM 10383 N N . GLN B 1 528 ? -12.867 -46.312 -2.688 1 90.81 528 GLN B N 1
ATOM 10384 C CA . GLN B 1 528 ? -14.016 -45.969 -1.846 1 90.81 528 GLN B CA 1
ATOM 10385 C C . GLN B 1 528 ? -13.852 -44.625 -1.182 1 90.81 528 GLN B C 1
ATOM 10387 O O . GLN B 1 528 ? -12.758 -44.25 -0.75 1 90.81 528 GLN B O 1
ATOM 10392 N N . SER B 1 529 ? -14.938 -43.844 -1.155 1 84.75 529 SER B N 1
ATOM 10393 C CA . SER B 1 529 ? -14.922 -42.531 -0.523 1 84.75 529 SER B CA 1
ATOM 10394 C C . SER B 1 529 ? -14.703 -42.656 0.981 1 84.75 529 SER B C 1
ATOM 10396 O O . SER B 1 529 ? -15.117 -43.625 1.605 1 84.75 529 SER B O 1
ATOM 10398 N N . SER B 1 530 ? -13.961 -41.625 1.578 1 73.06 530 SER B N 1
ATOM 10399 C CA . SER B 1 530 ? -13.742 -41.594 3.02 1 73.06 530 SER B CA 1
ATOM 10400 C C . SER B 1 530 ? -15.023 -41.25 3.77 1 73.06 530 SER B C 1
ATOM 10402 O O . SER B 1 530 ? -15.195 -41.656 4.926 1 73.06 530 SER B O 1
ATOM 10404 N N . SER B 1 531 ? -15.867 -40.438 3.201 1 64.56 531 SER B N 1
ATOM 10405 C CA . SER B 1 531 ? -17.016 -39.906 3.918 1 64.56 531 SER B CA 1
ATOM 10406 C C . SER B 1 531 ? -18.297 -40.688 3.58 1 64.56 531 SER B C 1
ATOM 10408 O O . SER B 1 531 ? -19.328 -40.469 4.207 1 64.56 531 SER B O 1
ATOM 10410 N N . GLY B 1 532 ? -18.219 -41.625 2.602 1 66.44 532 GLY B N 1
ATOM 10411 C CA . GLY B 1 532 ? -19.484 -42.25 2.24 1 66.44 532 GLY B CA 1
ATOM 10412 C C . GLY B 1 532 ? -19.297 -43.531 1.436 1 66.44 532 GLY B C 1
ATOM 10413 O O . GLY B 1 532 ? -18.188 -44.031 1.307 1 66.44 532 GLY B O 1
ATOM 10414 N N . PRO B 1 533 ? -20.422 -44 1.037 1 72.88 533 PRO B N 1
ATOM 10415 C CA . PRO B 1 533 ? -20.438 -45.281 0.306 1 72.88 533 PRO B CA 1
ATOM 10416 C C . PRO B 1 533 ? -20.094 -45.125 -1.172 1 72.88 533 PRO B C 1
ATOM 10418 O O . PRO B 1 533 ? -19.969 -46.094 -1.896 1 72.88 533 PRO B O 1
ATOM 10421 N N . THR B 1 534 ? -19.719 -43.938 -1.594 1 82.5 534 THR B N 1
ATOM 10422 C CA . THR B 1 534 ? -19.516 -43.688 -3.014 1 82.5 534 THR B CA 1
ATOM 10423 C C . THR B 1 534 ? -18.188 -44.281 -3.473 1 82.5 534 THR B C 1
ATOM 10425 O O . THR B 1 534 ? -17.188 -44.219 -2.75 1 82.5 534 THR B O 1
ATOM 10428 N N . LEU B 1 535 ? -18.281 -44.938 -4.641 1 90.19 535 LEU B N 1
ATOM 10429 C CA . LEU B 1 535 ? -17.094 -45.5 -5.258 1 90.19 535 LEU B CA 1
ATOM 10430 C C . LEU B 1 535 ? -16.641 -44.656 -6.453 1 90.19 535 LEU B C 1
ATOM 10432 O O . LEU B 1 535 ? -17.469 -44.25 -7.277 1 90.19 535 LEU B O 1
ATOM 10436 N N . TYR B 1 536 ? -15.422 -44.375 -6.473 1 93.62 536 TYR B N 1
ATOM 10437 C CA . TYR B 1 536 ? -14.844 -43.656 -7.598 1 93.62 536 TYR B CA 1
ATOM 10438 C C . TYR B 1 536 ? -14 -44.562 -8.477 1 93.62 536 TYR B C 1
ATOM 10440 O O . TYR B 1 536 ? -13.289 -45.438 -7.969 1 93.62 536 TYR B O 1
ATOM 10448 N N . SER B 1 537 ? -14.07 -44.375 -9.734 1 94.38 537 SER B N 1
ATOM 10449 C CA . SER B 1 537 ? -13.312 -45.156 -10.688 1 94.38 537 SER B CA 1
ATOM 10450 C C . SER B 1 537 ? -12.109 -44.406 -11.219 1 94.38 537 SER B C 1
ATOM 10452 O O . SER B 1 537 ? -12.25 -43.281 -11.695 1 94.38 537 SER B O 1
ATOM 10454 N N . VAL B 1 538 ? -10.938 -45.031 -11.078 1 94.62 538 VAL B N 1
ATOM 10455 C CA . VAL B 1 538 ? -9.695 -44.469 -11.602 1 94.62 538 VAL B CA 1
ATOM 10456 C C . VAL B 1 538 ? -9.18 -45.344 -12.742 1 94.62 538 VAL B C 1
ATOM 10458 O O . VAL B 1 538 ? -9.102 -46.562 -12.602 1 94.62 538 VAL B O 1
ATOM 10461 N N . SER B 1 539 ? -8.898 -44.719 -13.844 1 92.94 539 SER B N 1
ATOM 10462 C CA . SER B 1 539 ? -8.422 -45.5 -14.992 1 92.94 539 SER B CA 1
ATOM 10463 C C . SER B 1 539 ? -7.246 -44.781 -15.672 1 92.94 539 SER B C 1
ATOM 10465 O O . SER B 1 539 ? -7.074 -43.594 -15.547 1 92.94 539 SER B O 1
ATOM 10467 N N . ILE B 1 540 ? -6.367 -45.5 -16.422 1 88.88 540 ILE B N 1
ATOM 10468 C CA . ILE B 1 540 ? -5.238 -44.969 -17.188 1 88.88 540 ILE B CA 1
ATOM 10469 C C . ILE B 1 540 ? -5.699 -44.562 -18.578 1 88.88 540 ILE B C 1
ATOM 10471 O O . ILE B 1 540 ? -6.469 -45.281 -19.219 1 88.88 540 ILE B O 1
ATOM 10475 N N . ASN B 1 541 ? -5.273 -43.312 -18.938 1 82.62 541 ASN B N 1
ATOM 10476 C CA . ASN B 1 541 ? -5.613 -42.812 -20.25 1 82.62 541 ASN B CA 1
ATOM 10477 C C . ASN B 1 541 ? -4.609 -43.281 -21.312 1 82.62 541 ASN B C 1
ATOM 10479 O O . ASN B 1 541 ? -3.4 -43.156 -21.109 1 82.62 541 ASN B O 1
ATOM 10483 N N . ASP B 1 542 ? -4.828 -44.094 -22.297 1 67.44 542 ASP B N 1
ATOM 10484 C CA . ASP B 1 542 ? -3.947 -44.625 -23.328 1 67.44 542 ASP B CA 1
ATOM 10485 C C . ASP B 1 542 ? -3.307 -43.531 -24.141 1 67.44 542 ASP B C 1
ATOM 10487 O O . ASP B 1 542 ? -2.197 -43.656 -24.656 1 67.44 542 ASP B O 1
ATOM 10491 N N . HIS B 1 543 ? -3.812 -42.438 -24.344 1 57.91 543 HIS B N 1
ATOM 10492 C CA . HIS B 1 543 ? -3.393 -41.562 -25.422 1 57.91 543 HIS B CA 1
ATOM 10493 C C . HIS B 1 543 ? -2.35 -40.562 -24.938 1 57.91 543 HIS B C 1
ATOM 10495 O O . HIS B 1 543 ? -1.71 -39.875 -25.75 1 57.91 543 HIS B O 1
ATOM 10501 N N . ARG B 1 544 ? -2.209 -40.094 -23.734 1 59.5 544 ARG B N 1
ATOM 10502 C CA . ARG B 1 544 ? -1.571 -38.781 -23.594 1 59.5 544 ARG B CA 1
ATOM 10503 C C . ARG B 1 544 ? -0.312 -38.906 -22.734 1 59.5 544 ARG B C 1
ATOM 10505 O O . ARG B 1 544 ? -0.396 -39 -21.5 1 59.5 544 ARG B O 1
ATOM 10512 N N . SER B 1 545 ? 0.804 -39.438 -23.312 1 59.69 545 SER B N 1
ATOM 10513 C CA . SER B 1 545 ? 2.061 -39.312 -22.594 1 59.69 545 SER B CA 1
ATOM 10514 C C . SER B 1 545 ? 2.684 -37.938 -22.797 1 59.69 545 SER B C 1
ATOM 10516 O O . SER B 1 545 ? 2.893 -37.5 -23.938 1 59.69 545 SER B O 1
ATOM 10518 N N . CYS B 1 546 ? 2.434 -37.031 -21.766 1 72.94 546 CYS B N 1
ATOM 10519 C CA . CYS B 1 546 ? 3.068 -35.719 -21.844 1 72.94 546 CYS B CA 1
ATOM 10520 C C . CYS B 1 546 ? 4.562 -35.812 -21.578 1 72.94 546 CYS B C 1
ATOM 10522 O O . CYS B 1 546 ? 4.984 -36.531 -20.641 1 72.94 546 CYS B O 1
ATOM 10524 N N . MET B 1 547 ? 5.352 -35.625 -22.609 1 68.5 547 MET B N 1
ATOM 10525 C CA . MET B 1 547 ? 6.785 -35.531 -22.344 1 68.5 547 MET B CA 1
ATOM 10526 C C . MET B 1 547 ? 7.129 -34.219 -21.656 1 68.5 547 MET B C 1
ATOM 10528 O O . MET B 1 547 ? 6.887 -33.156 -22.203 1 68.5 547 MET B O 1
ATOM 10532 N N . GLY B 1 548 ? 7.602 -34.312 -20.438 1 72 548 GLY B N 1
ATOM 10533 C CA . GLY B 1 548 ? 8.047 -33.125 -19.719 1 72 548 GLY B CA 1
ATOM 10534 C C . GLY B 1 548 ? 6.906 -32.25 -19.203 1 72 548 GLY B C 1
ATOM 10535 O O . GLY B 1 548 ? 6.98 -31.031 -19.234 1 72 548 GLY B O 1
ATOM 10536 N N . CYS B 1 549 ? 5.898 -32.844 -18.719 1 81.31 549 CYS B N 1
ATOM 10537 C CA . CYS B 1 549 ? 4.738 -32.125 -18.234 1 81.31 549 CYS B CA 1
ATOM 10538 C C . CYS B 1 549 ? 5.047 -31.438 -16.891 1 81.31 549 CYS B C 1
ATOM 10540 O O . CYS B 1 549 ? 5.477 -32.094 -15.945 1 81.31 549 CYS B O 1
ATOM 10542 N N . PRO B 1 550 ? 4.848 -30.188 -16.844 1 83.81 550 PRO B N 1
ATOM 10543 C CA . PRO B 1 550 ? 5.141 -29.5 -15.586 1 83.81 550 PRO B CA 1
ATOM 10544 C C . PRO B 1 550 ? 4.18 -29.875 -14.461 1 83.81 550 PRO B C 1
ATOM 10546 O O . PRO B 1 550 ? 4.457 -29.609 -13.289 1 83.81 550 PRO B O 1
ATOM 10549 N N . LEU B 1 551 ? 3.086 -30.547 -14.734 1 88.19 551 LEU B N 1
ATOM 10550 C CA . LEU B 1 551 ? 2.092 -30.906 -13.727 1 88.19 551 LEU B CA 1
ATOM 10551 C C . LEU B 1 551 ? 2.279 -32.344 -13.273 1 88.19 551 LEU B C 1
ATOM 10553 O O . LEU B 1 551 ? 1.331 -33 -12.805 1 88.19 551 LEU B O 1
ATOM 10557 N N . SER B 1 552 ? 3.508 -32.812 -13.406 1 87.06 552 SER B N 1
ATOM 10558 C CA . SER B 1 552 ? 3.84 -34.156 -12.898 1 87.06 552 SER B CA 1
ATOM 10559 C C . SER B 1 552 ? 4.164 -34.094 -11.406 1 87.06 552 SER B C 1
ATOM 10561 O O . SER B 1 552 ? 4.902 -33.219 -10.953 1 87.06 552 SER B O 1
ATOM 10563 N N . CYS B 1 553 ? 3.498 -34.938 -10.641 1 88.25 553 CYS B N 1
ATOM 10564 C CA . CYS B 1 553 ? 3.83 -35 -9.227 1 88.25 553 CYS B CA 1
ATOM 10565 C C . CYS B 1 553 ? 5.277 -35.438 -9.031 1 88.25 553 CYS B C 1
ATOM 10567 O O . CYS B 1 553 ? 5.707 -36.469 -9.586 1 88.25 553 CYS B O 1
ATOM 10569 N N . PRO B 1 554 ? 6.062 -34.781 -8.266 1 82.81 554 PRO B N 1
ATOM 10570 C CA . PRO B 1 554 ? 7.477 -35.125 -8.086 1 82.81 554 PRO B CA 1
ATOM 10571 C C . PRO B 1 554 ? 7.684 -36.469 -7.391 1 82.81 554 PRO B C 1
ATOM 10573 O O . PRO B 1 554 ? 8.703 -37.125 -7.609 1 82.81 554 PRO B O 1
ATOM 10576 N N . GLU B 1 555 ? 6.723 -36.906 -6.656 1 84.25 555 GLU B N 1
ATOM 10577 C CA . GLU B 1 555 ? 6.859 -38.156 -5.914 1 84.25 555 GLU B CA 1
ATOM 10578 C C . GLU B 1 555 ? 6.281 -39.312 -6.703 1 84.25 555 GLU B C 1
ATOM 10580 O O . GLU B 1 555 ? 6.891 -40.406 -6.766 1 84.25 555 GLU B O 1
ATOM 10585 N N . CYS B 1 556 ? 5.117 -39.031 -7.305 1 85.94 556 CYS B N 1
ATOM 10586 C CA . CYS B 1 556 ? 4.477 -40.062 -8.086 1 85.94 556 CYS B CA 1
ATOM 10587 C C . CYS B 1 556 ? 5.129 -40.219 -9.461 1 85.94 556 CYS B C 1
ATOM 10589 O O . CYS B 1 556 ? 5.027 -41.25 -10.102 1 85.94 556 CYS B O 1
ATOM 10591 N N . LYS B 1 557 ? 5.762 -39.125 -9.984 1 82.38 557 LYS B N 1
ATOM 10592 C CA . LYS B 1 557 ? 6.445 -39.031 -11.273 1 82.38 557 LYS B CA 1
ATOM 10593 C C . LYS B 1 557 ? 5.484 -39.312 -12.43 1 82.38 557 LYS B C 1
ATOM 10595 O O . LYS B 1 557 ? 5.844 -40 -13.391 1 82.38 557 LYS B O 1
ATOM 10600 N N . ILE B 1 558 ? 4.258 -39 -12.227 1 84.25 558 ILE B N 1
ATOM 10601 C CA . ILE B 1 558 ? 3.219 -39.125 -13.242 1 84.25 558 ILE B CA 1
ATOM 10602 C C . ILE B 1 558 ? 2.441 -37.812 -13.352 1 84.25 558 ILE B C 1
ATOM 10604 O O . ILE B 1 558 ? 2.312 -37.094 -12.375 1 84.25 558 ILE B O 1
ATOM 10608 N N . CYS B 1 559 ? 2.08 -37.531 -14.578 1 86.06 559 CYS B N 1
ATOM 10609 C CA . CYS B 1 559 ? 1.376 -36.281 -14.773 1 86.06 559 CYS B CA 1
ATOM 10610 C C . CYS B 1 559 ? -0.134 -36.469 -14.727 1 86.06 559 CYS B C 1
ATOM 10612 O O . CYS B 1 559 ? -0.614 -37.594 -14.805 1 86.06 559 CYS B O 1
ATOM 10614 N N . ILE B 1 560 ? -0.843 -35.469 -14.664 1 84.25 560 ILE B N 1
ATOM 10615 C CA . ILE B 1 560 ? -2.291 -35.438 -14.492 1 84.25 560 ILE B CA 1
ATOM 10616 C C . ILE B 1 560 ? -2.973 -36 -15.742 1 84.25 560 ILE B C 1
ATOM 10618 O O . ILE B 1 560 ? -4.082 -36.531 -15.656 1 84.25 560 ILE B O 1
ATOM 10622 N N . HIS B 1 561 ? -2.342 -36.062 -16.891 1 84.5 561 HIS B N 1
ATOM 10623 C CA . HIS B 1 561 ? -2.963 -36.406 -18.156 1 84.5 561 HIS B CA 1
ATOM 10624 C C . HIS B 1 561 ? -2.975 -37.906 -18.375 1 84.5 561 HIS B C 1
ATOM 10626 O O . HIS B 1 561 ? -3.662 -38.438 -19.266 1 84.5 561 HIS B O 1
ATOM 10632 N N . TYR B 1 562 ? -2.336 -38.594 -17.438 1 86.56 562 TYR B N 1
ATOM 10633 C CA . TYR B 1 562 ? -2.164 -40.031 -17.609 1 86.56 562 TYR B CA 1
ATOM 10634 C C . TYR B 1 562 ? -3.32 -40.812 -16.984 1 86.56 562 TYR B C 1
ATOM 10636 O O . TYR B 1 562 ? -3.568 -41.969 -17.344 1 86.56 562 TYR B O 1
ATOM 10644 N N . TYR B 1 563 ? -4.039 -40.188 -16.141 1 88.31 563 TYR B N 1
ATOM 10645 C CA . TYR B 1 563 ? -5.117 -40.844 -15.422 1 88.31 563 TYR B CA 1
ATOM 10646 C C . TYR B 1 563 ? -6.43 -40.094 -15.57 1 88.31 563 TYR B C 1
ATOM 10648 O O . TYR B 1 563 ? -6.438 -38.938 -15.969 1 88.31 563 TYR B O 1
ATOM 10656 N N . THR B 1 564 ? -7.516 -40.781 -15.32 1 91.19 564 THR B N 1
ATOM 10657 C CA . THR B 1 564 ? -8.836 -40.156 -15.195 1 91.19 564 THR B CA 1
ATOM 10658 C C . THR B 1 564 ? -9.539 -40.656 -13.93 1 91.19 564 THR B C 1
ATOM 10660 O O . THR B 1 564 ? -9.375 -41.812 -13.531 1 91.19 564 THR B O 1
ATOM 10663 N N . CYS B 1 565 ? -10.18 -39.844 -13.266 1 93.38 565 CYS B N 1
ATOM 10664 C CA . CYS B 1 565 ? -10.961 -40.156 -12.078 1 93.38 565 CYS B CA 1
ATOM 10665 C C . CYS B 1 565 ? -12.375 -39.594 -12.188 1 93.38 565 CYS B C 1
ATOM 10667 O O . CYS B 1 565 ? -12.578 -38.531 -12.781 1 93.38 565 CYS B O 1
ATOM 10669 N N . THR B 1 566 ? -13.344 -40.25 -11.633 1 91.06 566 THR B N 1
ATOM 10670 C CA . THR B 1 566 ? -14.742 -39.844 -11.742 1 91.06 566 THR B CA 1
ATOM 10671 C C . THR B 1 566 ? -15.102 -38.844 -10.641 1 91.06 566 THR B C 1
ATOM 10673 O O . THR B 1 566 ? -16.234 -38.344 -10.578 1 91.06 566 THR B O 1
ATOM 10676 N N . CYS B 1 567 ? -14.148 -38.562 -9.797 1 89.88 567 CYS B N 1
ATOM 10677 C CA . CYS B 1 567 ? -14.453 -37.625 -8.703 1 89.88 567 CYS B CA 1
ATOM 10678 C C . CYS B 1 567 ? -14.523 -36.188 -9.203 1 89.88 567 CYS B C 1
ATOM 10680 O O . CYS B 1 567 ? -14.008 -35.875 -10.273 1 89.88 567 CYS B O 1
ATOM 10682 N N . ILE B 1 568 ? -15.094 -35.312 -8.469 1 87.56 568 ILE B N 1
ATOM 10683 C CA . ILE B 1 568 ? -15.312 -33.906 -8.828 1 87.56 568 ILE B CA 1
ATOM 10684 C C . ILE B 1 568 ? -13.977 -33.188 -8.922 1 87.56 568 ILE B C 1
ATOM 10686 O O . ILE B 1 568 ? -13.797 -32.312 -9.781 1 87.56 568 ILE B O 1
ATOM 10690 N N . ASP B 1 569 ? -13.07 -33.5 -8.016 1 90.44 569 ASP B N 1
ATOM 10691 C CA . ASP B 1 569 ? -11.773 -32.844 -7.988 1 90.44 569 ASP B CA 1
ATOM 10692 C C . ASP B 1 569 ? -11.031 -33.031 -9.312 1 90.44 569 ASP B C 1
ATOM 10694 O O . ASP B 1 569 ? -10.32 -32.125 -9.758 1 90.44 569 ASP B O 1
ATOM 10698 N N . PHE B 1 570 ? -11.219 -34.156 -9.852 1 91.25 570 PHE B N 1
ATOM 10699 C CA . PHE B 1 570 ? -10.57 -34.438 -11.125 1 91.25 570 PHE B CA 1
ATOM 10700 C C . PHE B 1 570 ? -11.445 -33.969 -12.289 1 91.25 570 PHE B C 1
ATOM 10702 O O . PHE B 1 570 ? -11.008 -33.156 -13.117 1 91.25 570 PHE B O 1
ATOM 10709 N N . LYS B 1 571 ? -12.672 -34.344 -12.352 1 89.56 571 LYS B N 1
ATOM 10710 C CA . LYS B 1 571 ? -13.555 -34.156 -13.5 1 89.56 571 LYS B CA 1
ATOM 10711 C C . LYS B 1 571 ? -13.883 -32.688 -13.703 1 89.56 571 LYS B C 1
ATOM 10713 O O . LYS B 1 571 ? -14.062 -32.219 -14.828 1 89.56 571 LYS B O 1
ATOM 10718 N N . ILE B 1 572 ? -13.953 -32.031 -12.648 1 88.56 572 ILE B N 1
ATOM 10719 C CA . ILE B 1 572 ? -14.422 -30.641 -12.75 1 88.56 572 ILE B CA 1
ATOM 10720 C C . ILE B 1 572 ? -13.258 -29.688 -12.508 1 88.56 572 ILE B C 1
ATOM 10722 O O . ILE B 1 572 ? -13 -28.797 -13.328 1 88.56 572 ILE B O 1
ATOM 10726 N N . LYS B 1 573 ? -12.508 -29.891 -11.469 1 87.94 573 LYS B N 1
ATOM 10727 C CA . LYS B 1 573 ? -11.438 -28.969 -11.117 1 87.94 573 LYS B CA 1
ATOM 10728 C C . LYS B 1 573 ? -10.164 -29.266 -11.906 1 87.94 573 LYS B C 1
ATOM 10730 O O . LYS B 1 573 ? -9.258 -28.438 -11.961 1 87.94 573 LYS B O 1
ATOM 10735 N N . GLY B 1 574 ? -10.102 -30.406 -12.516 1 87.19 574 GLY B N 1
ATOM 10736 C CA . GLY B 1 574 ? -8.93 -30.766 -13.297 1 87.19 574 GLY B CA 1
ATOM 10737 C C . GLY B 1 574 ? -7.691 -31 -12.453 1 87.19 574 GLY B C 1
ATOM 10738 O O . GLY B 1 574 ? -6.57 -30.766 -12.906 1 87.19 574 GLY B O 1
ATOM 10739 N N . ASN B 1 575 ? -7.91 -31.438 -11.242 1 90.44 575 ASN B N 1
ATOM 10740 C CA . ASN B 1 575 ? -6.797 -31.656 -10.328 1 90.44 575 ASN B CA 1
ATOM 10741 C C . ASN B 1 575 ? -6.359 -33.125 -10.312 1 90.44 575 ASN B C 1
ATOM 10743 O O . ASN B 1 575 ? -7.145 -34 -10.648 1 90.44 575 ASN B O 1
ATOM 10747 N N . PHE B 1 576 ? -5.016 -33.281 -10.078 1 92.56 576 PHE B N 1
ATOM 10748 C CA . PHE B 1 576 ? -4.527 -34.625 -9.758 1 92.56 576 PHE B CA 1
ATOM 10749 C C . PHE B 1 576 ? -5.004 -35.062 -8.375 1 92.56 576 PHE B C 1
ATOM 10751 O O . PHE B 1 576 ? -4.316 -34.812 -7.379 1 92.56 576 PHE B O 1
ATOM 10758 N N . CYS B 1 577 ? -6.164 -35.688 -8.367 1 93.88 577 CYS B N 1
ATOM 10759 C CA . CYS B 1 577 ? -6.91 -35.875 -7.125 1 93.88 577 CYS B CA 1
ATOM 10760 C C . CYS B 1 577 ? -6.227 -36.875 -6.215 1 93.88 577 CYS B C 1
ATOM 10762 O O . CYS B 1 577 ? -5.344 -37.625 -6.656 1 93.88 577 CYS B O 1
ATOM 10764 N N . LYS B 1 578 ? -6.676 -36.969 -4.977 1 94.19 578 LYS B N 1
ATOM 10765 C CA . LYS B 1 578 ? -6.102 -37.875 -3.979 1 94.19 578 LYS B CA 1
ATOM 10766 C C . LYS B 1 578 ? -6.332 -39.344 -4.355 1 94.19 578 LYS B C 1
ATOM 10768 O O . LYS B 1 578 ? -5.535 -40.219 -4.004 1 94.19 578 LYS B O 1
ATOM 10773 N N . HIS B 1 579 ? -7.418 -39.656 -5.141 1 93.75 579 HIS B N 1
ATOM 10774 C CA . HIS B 1 579 ? -7.742 -41 -5.551 1 93.75 579 HIS B CA 1
ATOM 10775 C C . HIS B 1 579 ? -6.699 -41.562 -6.523 1 93.75 579 HIS B C 1
ATOM 10777 O O . HIS B 1 579 ? -6.234 -42.688 -6.375 1 93.75 579 HIS B O 1
ATOM 10783 N N . VAL B 1 580 ? -6.336 -40.688 -7.449 1 93.25 580 VAL B N 1
ATOM 10784 C CA . VAL B 1 580 ? -5.348 -41.094 -8.445 1 93.25 580 VAL B CA 1
ATOM 10785 C C . VAL B 1 580 ? -4.004 -41.344 -7.762 1 93.25 580 VAL B C 1
ATOM 10787 O O . VAL B 1 580 ? -3.346 -42.344 -8.016 1 93.25 580 VAL B O 1
ATOM 10790 N N . HIS B 1 581 ? -3.645 -40.469 -6.949 1 93.25 581 HIS B N 1
ATOM 10791 C CA . HIS B 1 581 ? -2.395 -40.625 -6.215 1 93.25 581 HIS B CA 1
ATOM 10792 C C . HIS B 1 581 ? -2.373 -41.938 -5.434 1 93.25 581 HIS B C 1
ATOM 10794 O O . HIS B 1 581 ? -1.354 -42.625 -5.398 1 93.25 581 HIS B O 1
ATOM 10800 N N . ALA B 1 582 ? -3.467 -42.219 -4.781 1 93.31 582 ALA B N 1
ATOM 10801 C CA . ALA B 1 582 ? -3.561 -43.438 -3.977 1 93.31 582 ALA B CA 1
ATOM 10802 C C . ALA B 1 582 ? -3.383 -44.688 -4.844 1 93.31 582 ALA B C 1
ATOM 10804 O O . ALA B 1 582 ? -2.713 -45.625 -4.438 1 93.31 582 ALA B O 1
ATOM 10805 N N . CYS B 1 583 ? -3.959 -44.656 -5.996 1 92.69 583 CYS B N 1
ATOM 10806 C CA . CYS B 1 583 ? -3.842 -45.781 -6.914 1 92.69 583 CYS B CA 1
ATOM 10807 C C . CYS B 1 583 ? -2.41 -45.938 -7.41 1 92.69 583 CYS B C 1
ATOM 10809 O O . CYS B 1 583 ? -1.915 -47.062 -7.562 1 92.69 583 CYS B O 1
ATOM 10811 N N . VAL B 1 584 ? -1.778 -44.844 -7.703 1 90.19 584 VAL B N 1
ATOM 10812 C CA . VAL B 1 584 ? -0.399 -44.844 -8.18 1 90.19 584 VAL B CA 1
ATOM 10813 C C . VAL B 1 584 ? 0.512 -45.438 -7.098 1 90.19 584 VAL B C 1
ATOM 10815 O O . VAL B 1 584 ? 1.443 -46.188 -7.402 1 90.19 584 VAL B O 1
ATOM 10818 N N . ARG B 1 585 ? 0.269 -45.156 -5.922 1 87.56 585 ARG B N 1
ATOM 10819 C CA . ARG B 1 585 ? 1.071 -45.625 -4.801 1 87.56 585 ARG B CA 1
ATOM 10820 C C . ARG B 1 585 ? 1.036 -47.156 -4.711 1 87.56 585 ARG B C 1
ATOM 10822 O O . ARG B 1 585 ? 2.055 -47.781 -4.434 1 87.56 585 ARG B O 1
ATOM 10829 N N . ILE B 1 586 ? -0.047 -47.719 -4.875 1 84.19 586 ILE B N 1
ATOM 10830 C CA . ILE B 1 586 ? -0.218 -49.156 -4.734 1 84.19 586 ILE B CA 1
ATOM 10831 C C . ILE B 1 586 ? 0.3 -49.844 -5.988 1 84.19 586 ILE B C 1
ATOM 10833 O O . ILE B 1 586 ? 0.78 -51 -5.914 1 84.19 586 ILE B O 1
ATOM 10837 N N . SER B 1 587 ? 0.012 -49.156 -7.023 1 78.62 587 SER B N 1
ATOM 10838 C CA . SER B 1 587 ? 0.421 -49.781 -8.273 1 78.62 587 SER B CA 1
ATOM 10839 C C . SER B 1 587 ? 1.939 -49.844 -8.391 1 78.62 587 SER B C 1
ATOM 10841 O O . SER B 1 587 ? 2.643 -48.938 -7.906 1 78.62 587 SER B O 1
ATOM 10843 N N . ASP B 1 588 ? 2.758 -50.781 -7.805 1 60.16 588 ASP B N 1
ATOM 10844 C CA . ASP B 1 588 ? 4.203 -51 -7.906 1 60.16 588 ASP B CA 1
ATOM 10845 C C . ASP B 1 588 ? 4.758 -50.312 -9.156 1 60.16 588 ASP B C 1
ATOM 10847 O O . ASP B 1 588 ? 5.93 -50.5 -9.5 1 60.16 588 ASP B O 1
ATOM 10851 N N . LYS B 1 589 ? 3.955 -49.875 -10.023 1 53 589 LYS B N 1
ATOM 10852 C CA . LYS B 1 589 ? 4.512 -49.438 -11.289 1 53 589 LYS B CA 1
ATOM 10853 C C . LYS B 1 589 ? 5.152 -48.062 -11.141 1 53 589 LYS B C 1
ATOM 10855 O O . LYS B 1 589 ? 4.469 -47.031 -11.25 1 53 589 LYS B O 1
ATOM 10860 N N . LYS B 1 590 ? 5.996 -48.031 -10.195 1 50.44 590 LYS B N 1
ATOM 10861 C CA . LYS B 1 590 ? 6.848 -46.844 -10.336 1 50.44 590 LYS B CA 1
ATOM 10862 C C . LYS B 1 590 ? 7.277 -46.656 -11.789 1 50.44 590 LYS B C 1
ATOM 10864 O O . LYS B 1 590 ? 8.094 -47.406 -12.312 1 50.44 590 LYS B O 1
ATOM 10869 N N . GLN B 1 591 ? 6.223 -46.656 -12.492 1 46.91 591 GLN B N 1
ATOM 10870 C CA . GLN B 1 591 ? 6.582 -46.438 -13.891 1 46.91 591 GLN B CA 1
ATOM 10871 C C . GLN B 1 591 ? 7.754 -45.469 -14.023 1 46.91 591 GLN B C 1
ATOM 10873 O O . GLN B 1 591 ? 7.824 -44.5 -13.297 1 46.91 591 GLN B O 1
ATOM 10878 N N . THR B 1 592 ? 8.875 -46.094 -14.289 1 46 592 THR B N 1
ATOM 10879 C CA . THR B 1 592 ? 10.055 -45.375 -14.773 1 46 592 THR B CA 1
ATOM 10880 C C . THR B 1 592 ? 9.656 -44.094 -15.477 1 46 592 THR B C 1
ATOM 10882 O O . THR B 1 592 ? 9.094 -44.125 -16.578 1 46 592 THR B O 1
ATOM 10885 N N . CYS B 1 593 ? 8.945 -43.406 -14.898 1 45.75 593 CYS B N 1
ATOM 10886 C CA . CYS B 1 593 ? 8.656 -42.031 -15.352 1 45.75 593 CYS B CA 1
ATOM 10887 C C . CYS B 1 593 ? 9.656 -41.594 -16.406 1 45.75 593 CYS B C 1
ATOM 10889 O O . CYS B 1 593 ? 10.836 -41.969 -16.359 1 45.75 593 CYS B O 1
ATOM 10891 N N . LEU B 1 594 ? 9.117 -41 -17.453 1 44.91 594 LEU B N 1
ATOM 10892 C CA . LEU B 1 594 ? 9.727 -40.344 -18.609 1 44.91 594 LEU B CA 1
ATOM 10893 C C . LEU B 1 594 ? 10.922 -39.5 -18.172 1 44.91 594 LEU B C 1
ATOM 10895 O O . LEU B 1 594 ? 10.836 -38.75 -17.203 1 44.91 594 LEU B O 1
ATOM 10899 N N . THR B 1 595 ? 12.062 -40 -18.266 1 44.5 595 THR B N 1
ATOM 10900 C CA . THR B 1 595 ? 13.305 -39.25 -18.312 1 44.5 595 THR B CA 1
ATOM 10901 C C . THR B 1 595 ? 13.031 -37.781 -18.672 1 44.5 595 THR B C 1
ATOM 10903 O O . THR B 1 595 ? 12.445 -37.5 -19.703 1 44.5 595 THR B O 1
ATOM 10906 N N . THR B 1 596 ? 12.547 -37.062 -17.797 1 50.91 596 THR B N 1
ATOM 10907 C CA . THR B 1 596 ? 12.602 -35.625 -18.062 1 50.91 596 THR B CA 1
ATOM 10908 C C . THR B 1 596 ? 13.727 -35.312 -19.047 1 50.91 596 THR B C 1
ATOM 10910 O O . THR B 1 596 ? 14.906 -35.531 -18.75 1 50.91 596 THR B O 1
ATOM 10913 N N . ASN B 1 597 ? 13.492 -35.531 -20.281 1 52.22 597 ASN B N 1
ATOM 10914 C CA . ASN B 1 597 ? 14.492 -35.125 -21.266 1 52.22 597 ASN B CA 1
ATOM 10915 C C . ASN B 1 597 ? 15 -33.719 -21.016 1 52.22 597 ASN B C 1
ATOM 10917 O O . ASN B 1 597 ? 14.281 -32.75 -21.234 1 52.22 597 ASN B O 1
ATOM 10921 N N . GLU B 1 598 ? 15.906 -33.656 -20.078 1 58.16 598 GLU B N 1
ATOM 10922 C CA . GLU B 1 598 ? 16.609 -32.406 -19.812 1 58.16 598 GLU B CA 1
ATOM 10923 C C . GLU B 1 598 ? 16.734 -31.562 -21.078 1 58.16 598 GLU B C 1
ATOM 10925 O O . GLU B 1 598 ? 16.656 -30.328 -21.016 1 58.16 598 GLU B O 1
ATOM 10930 N N . GLU B 1 599 ? 16.672 -32.25 -22.172 1 57.06 599 GLU B N 1
ATOM 10931 C CA . GLU B 1 599 ? 16.875 -31.5 -23.406 1 57.06 599 GLU B CA 1
ATOM 10932 C C . GLU B 1 599 ? 15.609 -30.734 -23.797 1 57.06 599 GLU B C 1
ATOM 10934 O O . GLU B 1 599 ? 15.68 -29.609 -24.281 1 57.06 599 GLU B O 1
ATOM 10939 N N . VAL B 1 600 ? 14.5 -31.375 -23.562 1 58.53 600 VAL B N 1
ATOM 10940 C CA . VAL B 1 600 ? 13.258 -30.719 -23.953 1 58.53 600 VAL B CA 1
ATOM 10941 C C . VAL B 1 600 ? 12.984 -29.516 -23.047 1 58.53 600 VAL B C 1
ATOM 10943 O O . VAL B 1 600 ? 12.578 -28.453 -23.516 1 58.53 600 VAL B O 1
ATOM 10946 N N . THR B 1 601 ? 13.289 -29.75 -21.875 1 64.5 601 THR B N 1
ATOM 10947 C CA . THR B 1 601 ? 13.047 -28.672 -20.922 1 64.5 601 THR B CA 1
ATOM 10948 C C . THR B 1 601 ? 14.008 -27.516 -21.172 1 64.5 601 THR B C 1
ATOM 10950 O O . THR B 1 601 ? 13.625 -26.344 -21.078 1 64.5 601 THR B O 1
ATOM 10953 N N . THR B 1 602 ? 15.172 -27.875 -21.547 1 65.56 602 THR B N 1
ATOM 10954 C CA . THR B 1 602 ? 16.172 -26.844 -21.812 1 65.56 602 THR B CA 1
ATOM 10955 C C . THR B 1 602 ? 15.828 -26.062 -23.094 1 65.56 602 THR B C 1
ATOM 10957 O O . THR B 1 602 ? 16.016 -24.859 -23.156 1 65.56 602 THR B O 1
ATOM 10960 N N . SER B 1 603 ? 15.25 -26.875 -24.047 1 67.31 603 SER B N 1
ATOM 10961 C CA . SER B 1 603 ? 14.898 -26.219 -25.297 1 67.31 603 SER B CA 1
ATOM 10962 C C . SER B 1 603 ? 13.727 -25.266 -25.109 1 67.31 603 SER B C 1
ATOM 10964 O O . SER B 1 603 ? 13.719 -24.156 -25.672 1 67.31 603 SER B O 1
ATOM 10966 N N . ALA B 1 604 ? 12.789 -25.703 -24.359 1 70.81 604 ALA B N 1
ATOM 10967 C CA . ALA B 1 604 ? 11.633 -24.844 -24.094 1 70.81 604 ALA B CA 1
ATOM 10968 C C . ALA B 1 604 ? 12.047 -23.594 -23.328 1 70.81 604 ALA B C 1
ATOM 10970 O O . ALA B 1 604 ? 11.547 -22.5 -23.578 1 70.81 604 ALA B O 1
ATOM 10971 N N . PHE B 1 605 ? 12.93 -23.797 -22.531 1 75.38 605 PHE B N 1
ATOM 10972 C CA . PHE B 1 605 ? 13.445 -22.688 -21.734 1 75.38 605 PHE B CA 1
ATOM 10973 C C . PHE B 1 605 ? 14.195 -21.688 -22.609 1 75.38 605 PHE B C 1
ATOM 10975 O O . PHE B 1 605 ? 14.008 -20.484 -22.484 1 75.38 605 PHE B O 1
ATOM 10982 N N . GLU B 1 606 ? 14.953 -22.25 -23.469 1 74 606 GLU B N 1
ATOM 10983 C CA . GLU B 1 606 ? 15.75 -21.391 -24.344 1 74 606 GLU B CA 1
ATOM 10984 C C . GLU B 1 606 ? 14.852 -20.594 -25.297 1 74 606 GLU B C 1
ATOM 10986 O O . GLU B 1 606 ? 15.109 -19.422 -25.578 1 74 606 GLU B O 1
ATOM 10991 N N . SER B 1 607 ? 13.859 -21.312 -25.688 1 74.62 607 SER B N 1
ATOM 10992 C CA . SER B 1 607 ? 12.922 -20.641 -26.578 1 74.62 607 SER B CA 1
ATOM 10993 C C . SER B 1 607 ? 12.219 -19.484 -25.875 1 74.62 607 SER B C 1
ATOM 10995 O O . SER B 1 607 ? 12.078 -18.406 -26.422 1 74.62 607 SER B O 1
ATOM 10997 N N . HIS B 1 608 ? 11.875 -19.797 -24.719 1 78.19 608 HIS B N 1
ATOM 10998 C CA . HIS B 1 608 ? 11.203 -18.766 -23.953 1 78.19 608 HIS B CA 1
ATOM 10999 C C . HIS B 1 608 ? 12.164 -17.641 -23.578 1 78.19 608 HIS B C 1
ATOM 11001 O O . HIS B 1 608 ? 11.781 -16.469 -23.609 1 78.19 608 HIS B O 1
ATOM 11007 N N . ASN B 1 609 ? 13.312 -18.062 -23.297 1 73.38 609 ASN B N 1
ATOM 11008 C CA . ASN B 1 609 ? 14.344 -17.062 -22.984 1 73.38 609 ASN B CA 1
ATOM 11009 C C . ASN B 1 609 ? 14.539 -16.078 -24.141 1 73.38 609 ASN B C 1
ATOM 11011 O O . ASN B 1 609 ? 14.672 -14.883 -23.906 1 73.38 609 ASN B O 1
ATOM 11015 N N . ASN B 1 610 ? 14.531 -16.609 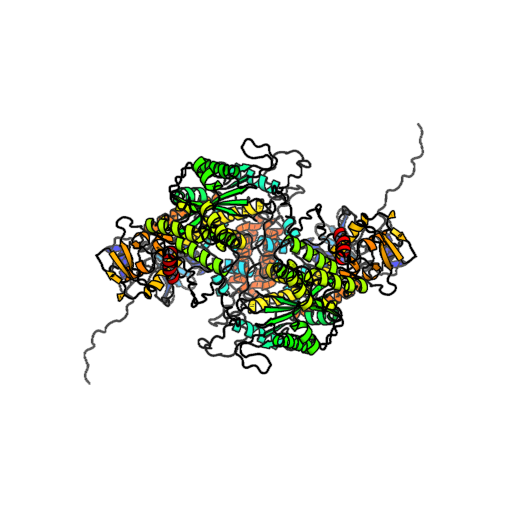-25.234 1 72.25 610 ASN B N 1
ATOM 11016 C CA . ASN B 1 610 ? 14.695 -15.766 -26.406 1 72.25 610 ASN B CA 1
ATOM 11017 C C . ASN B 1 610 ? 13.523 -14.805 -26.578 1 72.25 610 ASN B C 1
ATOM 11019 O O . ASN B 1 610 ? 13.711 -13.641 -26.938 1 72.25 610 ASN B O 1
ATOM 11023 N N . SER B 1 611 ? 12.43 -15.289 -26.234 1 72.75 611 SER B N 1
ATOM 11024 C CA . SER B 1 611 ? 11.242 -14.453 -26.344 1 72.75 611 SER B CA 1
ATOM 11025 C C . SER B 1 611 ? 11.266 -13.312 -25.328 1 72.75 611 SER B C 1
ATOM 11027 O O . SER B 1 611 ? 10.812 -12.203 -25.625 1 72.75 611 SER B O 1
ATOM 11029 N N . VAL B 1 612 ? 11.812 -13.625 -24.281 1 74.56 612 VAL B N 1
ATOM 11030 C CA . VAL B 1 612 ? 11.883 -12.625 -23.234 1 74.56 612 VAL B CA 1
ATOM 11031 C C . VAL B 1 612 ? 12.875 -11.531 -23.625 1 74.56 612 VAL B C 1
ATOM 11033 O O . VAL B 1 612 ? 12.594 -10.344 -23.469 1 74.56 612 VAL B O 1
ATOM 11036 N N . VAL B 1 613 ? 13.977 -12.016 -24.109 1 70.44 613 VAL B N 1
ATOM 11037 C CA . VAL B 1 613 ? 15.008 -11.062 -24.5 1 70.44 613 VAL B CA 1
ATOM 11038 C C . VAL B 1 613 ? 14.5 -10.18 -25.641 1 70.44 613 VAL B C 1
ATOM 11040 O O . VAL B 1 613 ? 14.641 -8.961 -25.594 1 70.44 613 VAL B O 1
ATOM 11043 N N . MET B 1 614 ? 13.812 -10.805 -26.5 1 69.38 614 MET B N 1
ATOM 11044 C CA . MET B 1 614 ? 13.273 -10.062 -27.641 1 69.38 614 MET B CA 1
ATOM 11045 C C . MET B 1 614 ? 12.156 -9.125 -27.203 1 69.38 614 MET B C 1
ATOM 11047 O O . MET B 1 614 ? 12.07 -7.988 -27.656 1 69.38 614 MET B O 1
ATOM 11051 N N . GLY B 1 615 ? 11.359 -9.656 -26.312 1 64.56 615 GLY B N 1
ATOM 11052 C CA . GLY B 1 615 ? 10.242 -8.859 -25.828 1 64.56 615 GLY B CA 1
ATOM 11053 C C . GLY B 1 615 ? 10.68 -7.66 -25 1 64.56 615 GLY B C 1
ATOM 11054 O O . GLY B 1 615 ? 10.031 -6.613 -25.016 1 64.56 615 GLY B O 1
ATOM 11055 N N . SER B 1 616 ? 11.727 -7.859 -24.312 1 64.88 616 SER B N 1
ATOM 11056 C CA . SER B 1 616 ? 12.234 -6.785 -23.469 1 64.88 616 SER B CA 1
ATOM 11057 C C . SER B 1 616 ? 12.906 -5.699 -24.312 1 64.88 616 SER B C 1
ATOM 11059 O O . SER B 1 616 ? 12.961 -4.535 -23.906 1 64.88 616 SER B O 1
ATOM 11061 N N . GLN B 1 617 ? 13.453 -6.133 -25.359 1 57.5 617 GLN B N 1
ATOM 11062 C CA . GLN B 1 617 ? 14.148 -5.184 -26.234 1 57.5 617 GLN B CA 1
ATOM 11063 C C . GLN B 1 617 ? 13.156 -4.289 -26.969 1 57.5 617 GLN B C 1
ATOM 11065 O O . GLN B 1 617 ? 13.5 -3.182 -27.375 1 57.5 617 GLN B O 1
ATOM 11070 N N . GLU B 1 618 ? 11.883 -4.738 -27.141 1 53.91 618 GLU B N 1
ATOM 11071 C CA . GLU B 1 618 ? 10.867 -3.986 -27.875 1 53.91 618 GLU B CA 1
ATOM 11072 C C . GLU B 1 618 ? 10.234 -2.908 -27 1 53.91 618 GLU B C 1
ATOM 11074 O O . GLU B 1 618 ? 9.633 -1.963 -27.5 1 53.91 618 GLU B O 1
ATOM 11079 N N . GLN B 1 619 ? 10.094 -3.111 -25.75 1 51.66 619 GLN B N 1
ATOM 11080 C CA . GLN B 1 619 ? 9.438 -2.107 -24.922 1 51.66 619 GLN B CA 1
ATOM 11081 C C . GLN B 1 619 ? 10.289 -0.849 -24.797 1 51.66 619 GLN B C 1
ATOM 11083 O O . GLN B 1 619 ? 11.469 -0.924 -24.453 1 51.66 619 GLN B O 1
ATOM 11088 N N . PRO B 1 620 ? 9.883 0.16 -25.594 1 41.38 620 PRO B N 1
ATOM 11089 C CA . PRO B 1 620 ? 10.664 1.401 -25.578 1 41.38 620 PRO B CA 1
ATOM 11090 C C . PRO B 1 620 ? 10.961 1.896 -24.172 1 41.38 620 PRO B C 1
ATOM 11092 O O . PRO B 1 620 ? 10.039 2.074 -23.375 1 41.38 620 PRO B O 1
ATOM 11095 N N . THR B 1 621 ? 11.805 1.229 -23.531 1 39.12 621 THR B N 1
ATOM 11096 C CA . THR B 1 621 ? 12.25 1.893 -22.312 1 39.12 621 THR B CA 1
ATOM 11097 C C . THR B 1 621 ? 12.195 3.41 -22.469 1 39.12 621 THR B C 1
ATOM 11099 O O . THR B 1 621 ? 12.586 3.943 -23.516 1 39.12 621 THR B O 1
ATOM 11102 N N . HIS B 1 622 ? 11.32 4.129 -22.188 1 35.91 622 HIS B N 1
ATOM 11103 C CA . HIS B 1 622 ? 11.773 5.512 -22.125 1 35.91 622 HIS B CA 1
ATOM 11104 C C . HIS B 1 622 ? 13.297 5.586 -22.188 1 35.91 622 HIS B C 1
ATOM 11106 O O . HIS B 1 622 ? 13.984 4.59 -21.969 1 35.91 622 HIS B O 1
ATOM 11112 N N . LEU B 1 623 ? 13.945 6.898 -21.969 1 32.69 623 LEU B N 1
ATOM 11113 C CA . LEU B 1 623 ? 15.352 7.215 -22.203 1 32.69 623 LEU B CA 1
ATOM 11114 C C . LEU B 1 623 ? 16.25 6.113 -21.672 1 32.69 623 LEU B C 1
ATOM 11116 O O . LEU B 1 623 ? 16.25 5.844 -20.469 1 32.69 623 LEU B O 1
ATOM 11120 N N . ARG B 1 624 ? 16.5 4.977 -22.344 1 35.22 624 ARG B N 1
ATOM 11121 C CA . ARG B 1 624 ? 17.625 4.062 -22.422 1 35.22 624 ARG B CA 1
ATOM 11122 C C . ARG B 1 624 ? 18.875 4.68 -21.797 1 35.22 624 ARG B C 1
ATOM 11124 O O . ARG B 1 624 ? 19.562 5.48 -22.422 1 35.22 624 ARG B O 1
ATOM 11131 N N . ASP B 1 625 ? 18.719 5.117 -20.812 1 33.34 625 ASP B N 1
ATOM 11132 C CA . ASP B 1 625 ? 20.062 5.438 -20.328 1 33.34 625 ASP B CA 1
ATOM 11133 C C . ASP B 1 625 ? 21.016 4.258 -20.516 1 33.34 625 ASP B C 1
ATOM 11135 O O . ASP B 1 625 ? 20.703 3.139 -20.094 1 33.34 625 ASP B O 1
ATOM 11139 N N . ALA B 1 626 ? 21.547 3.895 -21.672 1 32.53 626 ALA B N 1
ATOM 11140 C CA . ALA B 1 626 ? 22.734 3.123 -22.016 1 32.53 626 ALA B CA 1
ATOM 11141 C C . ALA B 1 626 ? 23.375 2.529 -20.766 1 32.53 626 ALA B C 1
ATOM 11143 O O . ALA B 1 626 ? 23.484 3.199 -19.734 1 32.53 626 ALA B O 1
ATOM 11144 N N . VAL B 1 627 ? 23.141 1.325 -20.547 1 44.22 627 VAL B N 1
ATOM 11145 C CA . VAL B 1 627 ? 24.031 0.595 -19.656 1 44.22 627 VAL B CA 1
ATOM 11146 C C . VAL B 1 627 ? 25.312 1.412 -19.422 1 44.22 627 VAL B C 1
ATOM 11148 O O . VAL B 1 627 ? 26.297 1.242 -20.125 1 44.22 627 VAL B O 1
ATOM 11151 N N . SER B 1 628 ? 25.047 2.768 -19.594 1 51.84 628 SER B N 1
ATOM 11152 C CA . SER B 1 628 ? 25.844 3.99 -19.609 1 51.84 628 SER B CA 1
ATOM 11153 C C . SER B 1 628 ? 26.703 4.113 -18.359 1 51.84 628 SER B C 1
ATOM 11155 O O . SER B 1 628 ? 26.547 3.344 -17.406 1 51.84 628 SER B O 1
ATOM 11157 N N . ALA B 1 629 ? 27.547 4.812 -18.5 1 63.38 629 ALA B N 1
ATOM 11158 C CA . ALA B 1 629 ? 28.375 5.297 -17.406 1 63.38 629 ALA B CA 1
ATOM 11159 C C . ALA B 1 629 ? 27.547 5.539 -16.141 1 63.38 629 ALA B C 1
ATOM 11161 O O . ALA B 1 629 ? 28.016 5.289 -15.031 1 63.38 629 ALA B O 1
ATOM 11162 N N . SER B 1 630 ? 26.203 5.547 -16.453 1 63.75 630 SER B N 1
ATOM 11163 C CA . SER B 1 630 ? 25.328 5.855 -15.32 1 63.75 630 SER B CA 1
ATOM 11164 C C . SER B 1 630 ? 24.922 4.586 -14.586 1 63.75 630 SER B C 1
ATOM 11166 O O . SER B 1 630 ? 24.906 4.547 -13.352 1 63.75 630 SER B O 1
ATOM 11168 N N . SER B 1 631 ? 24.578 3.58 -15.398 1 63.81 631 SER B N 1
ATOM 11169 C CA . SER B 1 631 ? 24.172 2.324 -14.773 1 63.81 631 SER B CA 1
ATOM 11170 C C . SER B 1 631 ? 25.328 1.681 -14.016 1 63.81 631 SER B C 1
ATOM 11172 O O . SER B 1 631 ? 25.125 1.14 -12.922 1 63.81 631 SER B O 1
ATOM 11174 N N . GLN B 1 632 ? 26.453 1.756 -14.664 1 68.88 632 GLN B N 1
ATOM 11175 C CA . GLN B 1 632 ? 27.641 1.216 -14 1 68.88 632 GLN B CA 1
ATOM 11176 C C . GLN B 1 632 ? 27.922 1.955 -12.703 1 68.88 632 GLN B C 1
ATOM 11178 O O . GLN B 1 632 ? 28.219 1.33 -11.68 1 68.88 632 GLN B O 1
ATOM 11183 N N . LEU B 1 633 ? 27.828 3.236 -12.773 1 76.19 633 LEU B N 1
ATOM 11184 C CA . LEU B 1 633 ? 28.078 4.047 -11.586 1 76.19 633 LEU B CA 1
ATOM 11185 C C . LEU B 1 633 ? 27.078 3.725 -10.484 1 76.19 633 LEU B C 1
ATOM 11187 O O . LEU B 1 633 ? 27.453 3.545 -9.328 1 76.19 633 LEU B O 1
ATOM 11191 N N . THR B 1 634 ? 25.875 3.578 -10.875 1 71 634 THR B N 1
ATOM 11192 C CA . THR B 1 634 ? 24.828 3.295 -9.898 1 71 634 THR B CA 1
ATOM 11193 C C . THR B 1 634 ? 25.047 1.928 -9.25 1 71 634 THR B C 1
ATOM 11195 O O . THR B 1 634 ? 24.891 1.775 -8.039 1 71 634 THR B O 1
ATOM 11198 N N . ALA B 1 635 ? 25.422 1 -10.055 1 69.12 635 ALA B N 1
ATOM 11199 C CA . ALA B 1 635 ? 25.688 -0.344 -9.547 1 69.12 635 ALA B CA 1
ATOM 11200 C C . ALA B 1 635 ? 26.844 -0.335 -8.539 1 69.12 635 ALA B C 1
ATOM 11202 O O . ALA B 1 635 ? 26.766 -0.983 -7.492 1 69.12 635 ALA B O 1
ATOM 11203 N N . LEU B 1 636 ? 27.906 0.398 -8.867 1 74.88 636 LEU B N 1
ATOM 11204 C CA . LEU B 1 636 ? 29.062 0.478 -8 1 74.88 636 LEU B CA 1
ATOM 11205 C C . LEU B 1 636 ? 28.719 1.172 -6.688 1 74.88 636 LEU B C 1
ATOM 11207 O O . LEU B 1 636 ? 29.156 0.744 -5.617 1 74.88 636 LEU B O 1
ATOM 11211 N N . LEU B 1 637 ? 27.922 2.156 -6.824 1 76.75 637 LEU B N 1
ATOM 11212 C CA . LEU B 1 637 ? 27.531 2.893 -5.629 1 76.75 637 LEU B CA 1
ATOM 11213 C C . LEU B 1 637 ? 26.688 2.021 -4.707 1 76.75 637 LEU B C 1
ATOM 11215 O O . LEU B 1 637 ? 26.875 2.025 -3.49 1 76.75 637 LEU B O 1
ATOM 11219 N N . ASN B 1 638 ? 25.891 1.237 -5.273 1 72.31 638 ASN B N 1
ATOM 11220 C CA . ASN B 1 638 ? 25.062 0.329 -4.484 1 72.31 638 ASN B CA 1
ATOM 11221 C C . ASN B 1 638 ? 25.906 -0.771 -3.84 1 72.31 638 ASN B C 1
ATOM 11223 O O . ASN B 1 638 ? 25.656 -1.15 -2.693 1 72.31 638 ASN B O 1
ATOM 11227 N N . ALA B 1 639 ? 26.812 -1.27 -4.621 1 73.88 639 ALA B N 1
ATOM 11228 C CA . ALA B 1 639 ? 27.734 -2.275 -4.082 1 73.88 639 ALA B CA 1
ATOM 11229 C C . ALA B 1 639 ? 28.5 -1.731 -2.883 1 73.88 639 ALA B C 1
ATOM 11231 O O . ALA B 1 639 ? 28.672 -2.426 -1.877 1 73.88 639 ALA B O 1
ATOM 11232 N N . ALA B 1 640 ? 28.922 -0.484 -3.018 1 76.44 640 ALA B N 1
ATOM 11233 C CA . ALA B 1 640 ? 29.641 0.155 -1.923 1 76.44 640 ALA B CA 1
ATOM 11234 C C . ALA B 1 640 ? 28.781 0.231 -0.665 1 76.44 640 ALA B C 1
ATOM 11236 O O . ALA B 1 640 ? 29.266 -0.032 0.44 1 76.44 640 ALA B O 1
ATOM 11237 N N . LEU B 1 641 ? 27.609 0.5 -0.872 1 72.69 641 LEU B N 1
ATOM 11238 C CA . LEU B 1 641 ? 26.672 0.594 0.248 1 72.69 641 LEU B CA 1
ATOM 11239 C C . LEU B 1 641 ? 26.5 -0.763 0.923 1 72.69 641 LEU B C 1
ATOM 11241 O O . LEU B 1 641 ? 26.453 -0.849 2.152 1 72.69 641 LEU B O 1
ATOM 11245 N N . GLY B 1 642 ? 26.406 -1.771 0.14 1 68.75 642 GLY B N 1
ATOM 11246 C CA . GLY B 1 642 ? 26.234 -3.117 0.663 1 68.75 642 GLY B CA 1
ATOM 11247 C C . GLY B 1 642 ? 27.422 -3.604 1.463 1 68.75 642 GLY B C 1
ATOM 11248 O O . GLY B 1 642 ? 27.266 -4.184 2.539 1 68.75 642 GLY B O 1
ATOM 11249 N N . ILE B 1 643 ? 28.625 -3.311 0.939 1 72.25 643 ILE B N 1
ATOM 11250 C CA . ILE B 1 643 ? 29.859 -3.77 1.556 1 72.25 643 ILE B CA 1
ATOM 11251 C C . ILE B 1 643 ? 30.156 -2.953 2.814 1 72.25 643 ILE B C 1
ATOM 11253 O O . ILE B 1 643 ? 30.75 -3.459 3.768 1 72.25 643 ILE B O 1
ATOM 11257 N N . ALA B 1 644 ? 29.625 -1.728 2.814 1 73.5 644 ALA B N 1
ATOM 11258 C CA . ALA B 1 644 ? 29.875 -0.806 3.918 1 73.5 644 ALA B CA 1
ATOM 11259 C C . ALA B 1 644 ? 29.297 -1.338 5.223 1 73.5 644 ALA B C 1
ATOM 11261 O O . ALA B 1 644 ? 29.812 -1.04 6.309 1 73.5 644 ALA B O 1
ATOM 11262 N N . SER B 1 645 ? 28.297 -2.137 5.117 1 65.06 645 SER B N 1
ATOM 11263 C CA . SER B 1 645 ? 27.641 -2.646 6.316 1 65.06 645 SER B CA 1
ATOM 11264 C C . SER B 1 645 ? 28.562 -3.559 7.109 1 65.06 645 SER B C 1
ATOM 11266 O O . SER B 1 645 ? 28.484 -3.627 8.336 1 65.06 645 SER B O 1
ATOM 11268 N N . SER B 1 646 ? 29.547 -4.234 6.352 1 66.12 646 SER B N 1
ATOM 11269 C CA . SER B 1 646 ? 30.438 -5.188 7.008 1 66.12 646 SER B CA 1
ATOM 11270 C C . SER B 1 646 ? 31.828 -4.609 7.172 1 66.12 646 SER B C 1
ATOM 11272 O O . SER B 1 646 ? 32.719 -5.277 7.695 1 66.12 646 SER B O 1
ATOM 11274 N N . ALA B 1 647 ? 32.031 -3.369 6.727 1 75.25 647 ALA B N 1
ATOM 11275 C CA . ALA B 1 647 ? 33.344 -2.76 6.75 1 75.25 647 ALA B CA 1
ATOM 11276 C C . ALA B 1 647 ? 33.625 -2.064 8.086 1 75.25 647 ALA B C 1
ATOM 11278 O O . ALA B 1 647 ? 32.688 -1.715 8.805 1 75.25 647 ALA B O 1
ATOM 11279 N N . THR B 1 648 ? 34.844 -2.051 8.523 1 77.31 648 THR B N 1
ATOM 11280 C CA . THR B 1 648 ? 35.25 -1.356 9.734 1 77.31 648 THR B CA 1
ATOM 11281 C C . THR B 1 648 ? 35.094 0.152 9.586 1 77.31 648 THR B C 1
ATOM 11283 O O . THR B 1 648 ? 34.969 0.657 8.469 1 77.31 648 THR B O 1
ATOM 11286 N N . ASP B 1 649 ? 34.969 0.893 10.695 1 77.38 649 ASP B N 1
ATOM 11287 C CA . ASP B 1 649 ? 34.781 2.342 10.672 1 77.38 649 ASP B CA 1
ATOM 11288 C C . ASP B 1 649 ? 35.969 3.021 9.992 1 77.38 649 ASP B C 1
ATOM 11290 O O . ASP B 1 649 ? 35.812 4.02 9.289 1 77.38 649 ASP B O 1
ATOM 11294 N N . GLU B 1 650 ? 37.156 2.379 10.219 1 80 650 GLU B N 1
ATOM 11295 C CA . GLU B 1 650 ? 38.344 2.93 9.57 1 80 650 GLU B CA 1
ATOM 11296 C C . GLU B 1 650 ? 38.25 2.785 8.055 1 80 650 GLU B C 1
ATOM 11298 O O . GLU B 1 650 ? 38.594 3.713 7.316 1 80 650 GLU B O 1
ATOM 11303 N N . GLY B 1 651 ? 37.812 1.642 7.676 1 81.44 651 GLY B N 1
ATOM 11304 C CA . GLY B 1 651 ? 37.625 1.413 6.25 1 81.44 651 GLY B CA 1
ATOM 11305 C C . GLY B 1 651 ? 36.594 2.344 5.629 1 81.44 651 GLY B C 1
ATOM 11306 O O . GLY B 1 651 ? 36.812 2.846 4.52 1 81.44 651 GLY B O 1
ATOM 11307 N N . LYS B 1 652 ? 35.625 2.648 6.332 1 83.62 652 LYS B N 1
ATOM 11308 C CA . LYS B 1 652 ? 34.562 3.527 5.844 1 83.62 652 LYS B CA 1
ATOM 11309 C C . LYS B 1 652 ? 35.062 4.957 5.688 1 83.62 652 LYS B C 1
ATOM 11311 O O . LYS B 1 652 ? 34.719 5.633 4.707 1 83.62 652 LYS B O 1
ATOM 11316 N N . LEU B 1 653 ? 35.812 5.383 6.688 1 83.25 653 LEU B N 1
ATOM 11317 C CA . LEU B 1 653 ? 36.344 6.746 6.625 1 83.25 653 LEU B CA 1
ATOM 11318 C C . LEU B 1 653 ? 37.281 6.914 5.438 1 83.25 653 LEU B C 1
ATOM 11320 O O . LEU B 1 653 ? 37.25 7.945 4.758 1 83.25 653 LEU B O 1
ATOM 11324 N N . LYS B 1 654 ? 38.094 5.863 5.18 1 84.81 654 LYS B N 1
ATOM 11325 C CA . LYS B 1 654 ? 39 5.898 4.027 1 84.81 654 LYS B CA 1
ATOM 11326 C C . LYS B 1 654 ? 38.219 5.902 2.721 1 84.81 654 LYS B C 1
ATOM 11328 O O . LYS B 1 654 ? 38.562 6.594 1.769 1 84.81 654 LYS B O 1
ATOM 11333 N N . ALA B 1 655 ? 37.188 5.176 2.758 1 86.31 655 ALA B N 1
ATOM 11334 C CA . ALA B 1 655 ? 36.312 5.109 1.57 1 86.31 655 ALA B CA 1
ATOM 11335 C C . ALA B 1 655 ? 35.625 6.441 1.32 1 86.31 655 ALA B C 1
ATOM 11337 O O . ALA B 1 655 ? 35.438 6.844 0.17 1 86.31 655 ALA B O 1
ATOM 11338 N N . CYS B 1 656 ? 35.281 7.125 2.404 1 84.44 656 CYS B N 1
ATOM 11339 C CA . CYS B 1 656 ? 34.625 8.422 2.275 1 84.44 656 CYS B CA 1
ATOM 11340 C C . CYS B 1 656 ? 35.469 9.391 1.478 1 84.44 656 CYS B C 1
ATOM 11342 O O . CYS B 1 656 ? 34.969 10.125 0.63 1 84.44 656 CYS B O 1
ATOM 11344 N N . LYS B 1 657 ? 36.781 9.375 1.736 1 83.88 657 LYS B N 1
ATOM 11345 C CA . LYS B 1 657 ? 37.688 10.266 1.037 1 83.88 657 LYS B CA 1
ATOM 11346 C C . LYS B 1 657 ? 37.688 9.992 -0.464 1 83.88 657 LYS B C 1
ATOM 11348 O O . LYS B 1 657 ? 37.719 10.922 -1.271 1 83.88 657 LYS B O 1
ATOM 11353 N N . LYS B 1 658 ? 37.594 8.75 -0.836 1 86.81 658 LYS B N 1
ATOM 11354 C CA . LYS B 1 658 ? 37.594 8.367 -2.246 1 86.81 658 LYS B CA 1
ATOM 11355 C C . LYS B 1 658 ? 36.281 8.766 -2.912 1 86.81 658 LYS B C 1
ATOM 11357 O O . LYS B 1 658 ? 36.25 9.18 -4.074 1 86.81 658 LYS B O 1
ATOM 11362 N N . ILE B 1 659 ? 35.25 8.664 -2.197 1 86.12 659 ILE B N 1
ATOM 11363 C CA . ILE B 1 659 ? 33.938 8.992 -2.752 1 86.12 659 ILE B CA 1
ATOM 11364 C C . ILE B 1 659 ? 33.812 10.5 -2.93 1 86.12 659 ILE B C 1
ATOM 11366 O O . ILE B 1 659 ? 33.219 10.977 -3.898 1 86.12 659 ILE B O 1
ATOM 11370 N N . GLU B 1 660 ? 34.406 11.211 -1.988 1 83.94 660 GLU B N 1
ATOM 11371 C CA . GLU B 1 660 ? 34.438 12.664 -2.135 1 83.94 660 GLU B CA 1
ATOM 11372 C C . GLU B 1 660 ? 35.156 13.078 -3.414 1 83.94 660 GLU B C 1
ATOM 11374 O O . GLU B 1 660 ? 34.719 14 -4.109 1 83.94 660 GLU B O 1
ATOM 11379 N N . GLU B 1 661 ? 36.219 12.398 -3.689 1 84.5 661 GLU B N 1
ATOM 11380 C CA . GLU B 1 661 ? 36.938 12.648 -4.934 1 84.5 661 GLU B CA 1
ATOM 11381 C C . GLU B 1 661 ? 36.062 12.359 -6.148 1 84.5 661 GLU B C 1
ATOM 11383 O O . GLU B 1 661 ? 36.062 13.109 -7.125 1 84.5 661 GLU B O 1
ATOM 11388 N N . ALA B 1 662 ? 35.312 11.273 -6.035 1 86.19 662 ALA B N 1
ATOM 11389 C CA . ALA B 1 662 ? 34.438 10.906 -7.125 1 86.19 662 ALA B CA 1
ATOM 11390 C C . ALA B 1 662 ? 33.344 11.977 -7.328 1 86.19 662 ALA B C 1
ATOM 11392 O O . ALA B 1 662 ? 33 12.32 -8.469 1 86.19 662 ALA B O 1
ATOM 11393 N N . ILE B 1 663 ? 32.844 12.477 -6.254 1 82.38 663 ILE B N 1
ATOM 11394 C CA . ILE B 1 663 ? 31.828 13.5 -6.305 1 82.38 663 ILE B CA 1
ATOM 11395 C C . ILE B 1 663 ? 32.375 14.766 -6.969 1 82.38 663 ILE B C 1
ATOM 11397 O O . ILE B 1 663 ? 31.703 15.391 -7.785 1 82.38 663 ILE B O 1
ATOM 11401 N N . GLN B 1 664 ? 33.562 15.133 -6.641 1 79.69 664 GLN B N 1
ATOM 11402 C CA . GLN B 1 664 ? 34.219 16.297 -7.242 1 79.69 664 GLN B CA 1
ATOM 11403 C C . GLN B 1 664 ? 34.375 16.125 -8.75 1 79.69 664 GLN B C 1
ATOM 11405 O O . GLN B 1 664 ? 34.188 17.062 -9.508 1 79.69 664 GLN B O 1
ATOM 11410 N N . ILE B 1 665 ? 34.656 14.914 -9.133 1 84.19 665 ILE B N 1
ATOM 11411 C CA . ILE B 1 665 ? 34.812 14.602 -10.555 1 84.19 665 ILE B CA 1
ATOM 11412 C C . ILE B 1 665 ? 33.469 14.773 -11.258 1 84.19 665 ILE B C 1
ATOM 11414 O O . ILE B 1 665 ? 33.375 15.359 -12.344 1 84.19 665 ILE B O 1
ATOM 11418 N N . LEU B 1 666 ? 32.5 14.289 -10.641 1 81.69 666 LEU B N 1
ATOM 11419 C CA . LEU B 1 666 ? 31.172 14.359 -11.227 1 81.69 666 LEU B CA 1
ATOM 11420 C C . LEU B 1 666 ? 30.703 15.805 -11.32 1 81.69 666 LEU B C 1
ATOM 11422 O O . LEU B 1 666 ? 30.078 16.203 -12.312 1 81.69 666 LEU B O 1
ATOM 11426 N N . GLN B 1 667 ? 31.031 16.594 -10.281 1 74.81 667 GLN B N 1
ATOM 11427 C CA . GLN B 1 667 ? 30.625 17.984 -10.234 1 74.81 667 GLN B CA 1
ATOM 11428 C C . GLN B 1 667 ? 31.359 18.812 -11.289 1 74.81 667 GLN B C 1
ATOM 11430 O O . GLN B 1 667 ? 30.812 19.766 -11.852 1 74.81 667 GLN B O 1
ATOM 11435 N N . SER B 1 668 ? 32.594 18.469 -11.516 1 75.94 668 SER B N 1
ATOM 11436 C CA . SER B 1 668 ? 33.438 19.188 -12.469 1 75.94 668 SER B CA 1
ATOM 11437 C C . SER B 1 668 ? 33.062 18.859 -13.906 1 75.94 668 SER B C 1
ATOM 11439 O O . SER B 1 668 ? 33.344 19.625 -14.828 1 75.94 668 SER B O 1
ATOM 11441 N N . ASN B 1 669 ? 32.5 17.703 -14.109 1 69.94 669 ASN B N 1
ATOM 11442 C CA . ASN B 1 669 ? 32.125 17.266 -15.445 1 69.94 669 ASN B CA 1
ATOM 11443 C C . ASN B 1 669 ? 30.594 17.312 -15.625 1 69.94 669 ASN B C 1
ATOM 11445 O O . ASN B 1 669 ? 29.969 16.281 -15.898 1 69.94 669 ASN B O 1
ATOM 11449 N N . LYS B 1 670 ? 30.156 18.422 -15.234 1 63.88 670 LYS B N 1
ATOM 11450 C CA . LYS B 1 670 ? 28.719 18.594 -15.414 1 63.88 670 LYS B CA 1
ATOM 11451 C C . LYS B 1 670 ? 28.391 19 -16.844 1 63.88 670 LYS B C 1
ATOM 11453 O O . LYS B 1 670 ? 29.172 19.688 -17.5 1 63.88 670 LYS B O 1
ATOM 11458 N N . ASN B 1 671 ? 27.562 18.344 -17.547 1 52.31 671 ASN B N 1
ATOM 11459 C CA . ASN B 1 671 ? 27.078 18.875 -18.828 1 52.31 671 ASN B CA 1
ATOM 11460 C C . ASN B 1 671 ? 26.75 20.359 -18.719 1 52.31 671 ASN B C 1
ATOM 11462 O O . ASN B 1 671 ? 25.984 20.781 -17.844 1 52.31 671 ASN B O 1
ATOM 11466 N N . VAL B 1 672 ? 27.812 21.234 -18.859 1 43.72 672 VAL B N 1
ATOM 11467 C CA . VAL B 1 672 ? 27.484 22.641 -19.047 1 43.72 672 VAL B CA 1
ATOM 11468 C C . VAL B 1 672 ? 26.203 22.766 -19.859 1 43.72 672 VAL B C 1
ATOM 11470 O O . VAL B 1 672 ? 26.188 22.469 -21.062 1 43.72 672 VAL B O 1
ATOM 11473 N N . SER B 1 673 ? 25.219 22.297 -19.688 1 34.28 673 SER B N 1
ATOM 11474 C CA . SER B 1 673 ? 24.125 22.875 -20.453 1 34.28 673 SER B CA 1
ATOM 11475 C C . SER B 1 673 ? 24.25 24.391 -20.531 1 34.28 673 SER B C 1
ATOM 11477 O O . SER B 1 673 ? 24.344 25.062 -19.516 1 34.28 673 SER B O 1
ATOM 11479 N N . GLU B 1 674 ? 24.906 25.141 -21.516 1 30.67 674 GLU B N 1
ATOM 11480 C CA . GLU B 1 674 ? 24.344 26.391 -21.984 1 30.67 674 GLU B CA 1
ATOM 11481 C C . GLU B 1 674 ? 22.906 26.562 -21.516 1 30.67 674 GLU B C 1
ATOM 11483 O O . GLU B 1 674 ? 22.25 25.594 -21.141 1 30.67 674 GLU B O 1
ATOM 11488 N N . ASN B 1 675 ? 22.266 27.859 -21.656 1 27.5 675 ASN B N 1
ATOM 11489 C CA . ASN B 1 675 ? 20.891 28.328 -21.562 1 27.5 675 ASN B CA 1
ATOM 11490 C C . ASN B 1 675 ? 19.891 27.281 -22.047 1 27.5 675 ASN B C 1
ATOM 11492 O O . ASN B 1 675 ? 18.734 27.594 -22.328 1 27.5 675 ASN B O 1
ATOM 11496 N N . SER B 1 676 ? 20.312 26.438 -23.078 1 25.8 676 SER B N 1
ATOM 11497 C CA . SER B 1 676 ? 19.188 25.797 -23.734 1 25.8 676 SER B CA 1
ATOM 11498 C C . SER B 1 676 ? 18.344 24.984 -22.766 1 25.8 676 SER B C 1
ATOM 11500 O O . SER B 1 676 ? 18.891 24.297 -21.891 1 25.8 676 SER B O 1
ATOM 11502 N N . ASN B 1 677 ? 17.188 25.359 -22.438 1 26.3 677 ASN B N 1
ATOM 11503 C CA . ASN B 1 677 ? 15.883 24.844 -22.016 1 26.3 677 ASN B CA 1
ATOM 11504 C C . ASN B 1 677 ? 15.75 23.344 -22.312 1 26.3 677 ASN B C 1
ATOM 11506 O O . ASN B 1 677 ? 14.641 22.859 -22.516 1 26.3 677 ASN B O 1
ATOM 11510 N N . SER B 1 678 ? 16.781 22.781 -22.875 1 25.56 678 SER B N 1
ATOM 11511 C CA . SER B 1 678 ? 16.469 21.438 -23.359 1 25.56 678 SER B CA 1
ATOM 11512 C C . SER B 1 678 ? 16.188 20.484 -22.188 1 25.56 678 SER B C 1
ATOM 11514 O O . SER B 1 678 ? 17.031 20.297 -21.312 1 25.56 678 SER B O 1
ATOM 11516 N N . SER B 1 679 ? 15 20.484 -21.766 1 25.92 679 SER B N 1
ATOM 11517 C CA . SER B 1 679 ? 14.188 19.578 -20.969 1 25.92 679 SER B CA 1
ATOM 11518 C C . SER B 1 679 ? 14.703 18.141 -21.062 1 25.92 679 SER B C 1
ATOM 11520 O O . SER B 1 679 ? 15.383 17.781 -22.031 1 25.92 679 SER B O 1
ATOM 11522 N N . GLY B 1 680 ? 15.117 17.438 -20.172 1 26.41 680 GLY B N 1
ATOM 11523 C CA . GLY B 1 680 ? 15.414 16.031 -20.062 1 26.41 680 GLY B CA 1
ATOM 11524 C C . GLY B 1 680 ? 15.008 15.242 -21.297 1 26.41 680 GLY B C 1
ATOM 11525 O O . GLY B 1 680 ? 14.398 15.797 -22.219 1 26.41 680 GLY B O 1
ATOM 11526 N N . PRO B 1 681 ? 15.703 14.25 -21.719 1 27.33 681 PRO B N 1
ATOM 11527 C CA . PRO B 1 681 ? 15.266 13.625 -22.969 1 27.33 681 PRO B CA 1
ATOM 11528 C C . PRO B 1 681 ? 13.805 13.922 -23.297 1 27.33 681 PRO B C 1
ATOM 11530 O O . PRO B 1 681 ? 12.906 13.492 -22.578 1 27.33 681 PRO B O 1
ATOM 11533 N N . HIS B 1 682 ? 13.508 15.172 -23.688 1 26.89 682 HIS B N 1
ATOM 11534 C CA . HIS B 1 682 ? 12.297 15.68 -24.328 1 26.89 682 HIS B CA 1
ATOM 11535 C C . HIS B 1 682 ? 11.781 14.719 -25.391 1 26.89 682 HIS B C 1
ATOM 11537 O O . HIS B 1 682 ? 12.57 14.195 -26.188 1 26.89 682 HIS B O 1
ATOM 11543 N N . PHE B 1 683 ? 10.797 13.906 -25.188 1 27.28 683 PHE B N 1
ATOM 11544 C CA . PHE B 1 683 ? 10.125 13.414 -26.391 1 27.28 683 PHE B CA 1
ATOM 11545 C C . PHE B 1 683 ? 10.367 14.344 -27.562 1 27.28 683 PHE B C 1
ATOM 11547 O O . PHE B 1 683 ? 10.602 15.539 -27.375 1 27.28 683 PHE B O 1
ATOM 11554 N N . SER B 1 684 ? 11.094 14.023 -28.656 1 28.52 684 SER B N 1
ATOM 11555 C CA . SER B 1 684 ? 11.141 14.906 -29.812 1 28.52 684 SER B CA 1
ATOM 11556 C C . SER B 1 684 ? 10.195 16.094 -29.656 1 28.52 684 SER B C 1
ATOM 11558 O O . SER B 1 684 ? 9.094 15.945 -29.125 1 28.52 684 SER B O 1
ATOM 11560 N N . GLU B 1 685 ? 10.695 17.328 -29.547 1 30.22 685 GLU B N 1
ATOM 11561 C CA . GLU B 1 685 ? 9.898 18.547 -29.672 1 30.22 685 GLU B CA 1
ATOM 11562 C C . GLU B 1 685 ? 8.727 18.344 -30.625 1 30.22 685 GLU B C 1
ATOM 11564 O O . GLU B 1 685 ? 8.914 18.094 -31.812 1 30.22 685 GLU B O 1
ATOM 11569 N N . LEU B 1 686 ? 7.699 17.594 -30.344 1 30.28 686 LEU B N 1
ATOM 11570 C CA . LEU B 1 686 ? 6.641 17.859 -31.312 1 30.28 686 LEU B CA 1
ATOM 11571 C C . LEU B 1 686 ? 6.672 19.312 -31.766 1 30.28 686 LEU B C 1
ATOM 11573 O O . LEU B 1 686 ? 7.082 20.203 -31.016 1 30.28 686 LEU B O 1
ATOM 11577 N N . PRO B 1 687 ? 6.902 19.656 -33.094 1 28.72 687 PRO B N 1
ATOM 11578 C CA . PRO B 1 687 ? 6.812 21.047 -33.562 1 28.72 687 PRO B CA 1
ATOM 11579 C C . PRO B 1 687 ? 6.152 21.969 -32.562 1 28.72 687 PRO B C 1
ATOM 11581 O O . PRO B 1 687 ? 5.453 21.5 -31.656 1 28.72 687 PRO B O 1
ATOM 11584 N N . ASP B 1 688 ? 6.477 23.406 -32.656 1 30.59 688 ASP B N 1
ATOM 11585 C CA . ASP B 1 688 ? 5.883 24.578 -32 1 30.59 688 ASP B CA 1
ATOM 11586 C C . ASP B 1 688 ? 4.406 24.344 -31.703 1 30.59 688 ASP B C 1
ATOM 11588 O O . ASP B 1 688 ? 3.541 24.609 -32.531 1 30.59 688 ASP B O 1
ATOM 11592 N N . MET B 1 689 ? 3.977 23.312 -31.391 1 30.25 689 MET B N 1
ATOM 11593 C CA . MET B 1 689 ? 2.537 23.375 -31.156 1 30.25 689 MET B CA 1
ATOM 11594 C C . MET B 1 689 ? 2.176 24.516 -30.234 1 30.25 689 MET B C 1
ATOM 11596 O O . MET B 1 689 ? 2.912 24.812 -29.281 1 30.25 689 MET B O 1
ATOM 11600 N N . ALA B 1 690 ? 1.485 25.594 -30.781 1 28.55 690 ALA B N 1
ATOM 11601 C CA . ALA B 1 690 ? 0.971 26.797 -30.109 1 28.55 690 ALA B CA 1
ATOM 11602 C C . ALA B 1 690 ? 0.839 26.578 -28.609 1 28.55 690 ALA B C 1
ATOM 11604 O O . ALA B 1 690 ? 0.683 25.438 -28.156 1 28.55 690 ALA B O 1
ATOM 11605 N N . SER B 1 691 ? 1.389 27.5 -27.859 1 32.5 691 SER B N 1
ATOM 11606 C CA . SER B 1 691 ? 1.147 27.703 -26.438 1 32.5 691 SER B CA 1
ATOM 11607 C C . SER B 1 691 ? -0.182 27.078 -26 1 32.5 691 SER B C 1
ATOM 11609 O O . SER B 1 691 ? -1.247 27.562 -26.391 1 32.5 691 SER B O 1
ATOM 11611 N N . HIS B 1 692 ? -0.397 25.922 -26.188 1 30.38 692 HIS B N 1
ATOM 11612 C CA . HIS B 1 692 ? -1.645 25.203 -25.984 1 30.38 692 HIS B CA 1
ATOM 11613 C C . HIS B 1 692 ? -2.256 25.547 -24.625 1 30.38 692 HIS B C 1
ATOM 11615 O O . HIS B 1 692 ? -2.83 24.672 -23.953 1 30.38 692 HIS B O 1
ATOM 11621 N N . ARG B 1 693 ? -1.909 26.672 -24.031 1 33.78 693 ARG B N 1
ATOM 11622 C CA . ARG B 1 693 ? -2.6 27.266 -22.891 1 33.78 693 ARG B CA 1
ATOM 11623 C C . ARG B 1 693 ? -4.113 27.172 -23.047 1 33.78 693 ARG B C 1
ATOM 11625 O O . ARG B 1 693 ? -4.836 26.984 -22.062 1 33.78 693 ARG B O 1
ATOM 11632 N N . ASN B 1 694 ? -4.645 27.688 -24.188 1 30.52 694 ASN B N 1
ATOM 11633 C CA . ASN B 1 694 ? -6.059 27.688 -24.547 1 30.52 694 ASN B CA 1
ATOM 11634 C C . ASN B 1 694 ? -6.477 26.375 -25.188 1 30.52 694 ASN B C 1
ATOM 11636 O O . ASN B 1 694 ? -7.438 26.344 -25.969 1 30.52 694 ASN B O 1
ATOM 11640 N N . ILE B 1 695 ? -5.562 25.531 -25.641 1 34.5 695 ILE B N 1
ATOM 11641 C CA . ILE B 1 695 ? -6.223 24.359 -26.219 1 34.5 695 ILE B CA 1
ATOM 11642 C C . ILE B 1 695 ? -7.348 23.891 -25.297 1 34.5 695 ILE B C 1
ATOM 11644 O O . ILE B 1 695 ? -7.137 23.734 -24.094 1 34.5 695 ILE B O 1
ATOM 11648 N N . ASP B 1 696 ? -8.406 23.953 -25.531 1 38.84 696 ASP B N 1
ATOM 11649 C CA . ASP B 1 696 ? -9.578 23.391 -24.859 1 38.84 696 ASP B CA 1
ATOM 11650 C C . ASP B 1 696 ? -9.242 22.062 -24.188 1 38.84 696 ASP B C 1
ATOM 11652 O O . ASP B 1 696 ? -8.984 21.062 -24.875 1 38.84 696 ASP B O 1
ATOM 11656 N N . GLN B 1 697 ? -8.195 21.953 -23.359 1 47.38 697 GLN B N 1
ATOM 11657 C CA . GLN B 1 697 ? -7.562 20.922 -22.547 1 47.38 697 GLN B CA 1
ATOM 11658 C C . GLN B 1 697 ? -8.5 19.734 -22.344 1 47.38 697 GLN B C 1
ATOM 11660 O O . GLN B 1 697 ? -9.5 19.844 -21.625 1 47.38 697 GLN B O 1
ATOM 11665 N N . GLN B 1 698 ? -8.609 18.984 -23.297 1 58.31 698 GLN B N 1
ATOM 11666 C CA . GLN B 1 698 ? -9.43 17.766 -23.25 1 58.31 698 GLN B CA 1
ATOM 11667 C C . GLN B 1 698 ? -9.07 16.922 -22.031 1 58.31 698 GLN B C 1
ATOM 11669 O O . GLN B 1 698 ? -7.906 16.562 -21.828 1 58.31 698 GLN B O 1
ATOM 11674 N N . ARG B 1 699 ? -9.68 17.047 -21.031 1 73.69 699 ARG B N 1
ATOM 11675 C CA . ARG B 1 699 ? -9.617 16.219 -19.828 1 73.69 699 ARG B CA 1
ATOM 11676 C C . ARG B 1 699 ? -10.578 15.039 -19.922 1 73.69 699 ARG B C 1
ATOM 11678 O O . ARG B 1 699 ? -11.617 15.133 -20.578 1 73.69 699 ARG B O 1
ATOM 11685 N N . PHE B 1 700 ? -9.922 13.969 -19.547 1 79 700 PHE B N 1
ATOM 11686 C CA . PHE B 1 700 ? -10.836 12.844 -19.453 1 79 700 PHE B CA 1
ATOM 11687 C C . PHE B 1 700 ? -12.055 13.195 -18.609 1 79 700 PHE B C 1
ATOM 11689 O O . PHE B 1 700 ? -11.961 14.031 -17.703 1 79 700 PHE B O 1
ATOM 11696 N N . ASN B 1 701 ? -13.156 12.789 -19 1 77.19 701 ASN B N 1
ATOM 11697 C CA . ASN B 1 701 ? -14.359 12.969 -18.203 1 77.19 701 ASN B CA 1
ATOM 11698 C C . ASN B 1 701 ? -15.133 11.664 -18.031 1 77.19 701 ASN B C 1
ATOM 11700 O O . ASN B 1 701 ? -15.039 10.773 -18.875 1 77.19 701 ASN B O 1
ATOM 11704 N N . SER B 1 702 ? -15.781 11.539 -16.906 1 75.44 702 SER B N 1
ATOM 11705 C CA . SER B 1 702 ? -16.625 10.375 -16.656 1 75.44 702 SER B CA 1
ATOM 11706 C C . SER B 1 702 ? -17.906 10.438 -17.5 1 75.44 702 SER B C 1
ATOM 11708 O O . SER B 1 702 ? -18.5 11.508 -17.641 1 75.44 702 SER B O 1
ATOM 11710 N N . THR B 1 703 ? -18.219 9.359 -18.109 1 68.38 703 THR B N 1
ATOM 11711 C CA . THR B 1 703 ? -19.438 9.312 -18.906 1 68.38 703 THR B CA 1
ATOM 11712 C C . THR B 1 703 ? -20.562 8.633 -18.141 1 68.38 703 THR B C 1
ATOM 11714 O O . THR B 1 703 ? -21.656 8.43 -18.672 1 68.38 703 THR B O 1
ATOM 11717 N N . ARG B 1 704 ? -20.172 8.289 -16.922 1 66.5 704 ARG B N 1
ATOM 11718 C CA . ARG B 1 704 ? -21.188 7.609 -16.141 1 66.5 704 ARG B CA 1
ATOM 11719 C C . ARG B 1 704 ? -22.297 8.578 -15.727 1 66.5 704 ARG B C 1
ATOM 11721 O O . ARG B 1 704 ? -22.016 9.695 -15.281 1 66.5 704 ARG B O 1
ATOM 11728 N N . LYS B 1 705 ? -23.469 8.141 -16 1 60.19 705 LYS B N 1
ATOM 11729 C CA . LYS B 1 705 ? -24.609 8.945 -15.586 1 60.19 705 LYS B CA 1
ATOM 11730 C C . LYS B 1 705 ? -24.766 8.945 -14.07 1 60.19 705 LYS B C 1
ATOM 11732 O O . LYS B 1 705 ? -24.688 7.891 -13.43 1 60.19 705 LYS B O 1
ATOM 11737 N N . LYS B 1 706 ? -24.719 9.945 -13.469 1 52.81 706 LYS B N 1
ATOM 11738 C CA . LYS B 1 706 ? -24.906 10.07 -12.023 1 52.81 706 LYS B CA 1
ATOM 11739 C C . LYS B 1 706 ? -26.219 9.422 -11.586 1 52.81 706 LYS B C 1
ATOM 11741 O O . LYS B 1 706 ? -27.281 9.719 -12.141 1 52.81 706 LYS B O 1
ATOM 11746 N N . ARG B 1 707 ? -26.25 8.188 -11 1 48.09 707 ARG B N 1
ATOM 11747 C CA . ARG B 1 707 ? -27.438 7.48 -10.531 1 48.09 707 ARG B CA 1
ATOM 11748 C C . ARG B 1 707 ? -28.312 8.398 -9.68 1 48.09 707 ARG B C 1
ATOM 11750 O O . ARG B 1 707 ? -27.828 9.094 -8.789 1 48.09 707 ARG B O 1
ATOM 11757 N N . LYS B 1 708 ? -29.562 8.625 -10.109 1 48.62 708 LYS B N 1
ATOM 11758 C CA . LYS B 1 708 ? -30.578 9.32 -9.312 1 48.62 708 LYS B CA 1
ATOM 11759 C C . LYS B 1 708 ? -30.781 8.633 -7.965 1 48.62 708 LYS B C 1
ATOM 11761 O O . LYS B 1 708 ? -30.859 7.406 -7.891 1 48.62 708 LYS B O 1
ATOM 11766 N N . LEU B 1 709 ? -30.406 9.266 -6.859 1 51.22 709 LEU B N 1
ATOM 11767 C CA . LEU B 1 709 ? -30.641 8.758 -5.508 1 51.22 709 LEU B CA 1
ATOM 11768 C C . LEU B 1 709 ? -32.062 8.219 -5.367 1 51.22 709 LEU B C 1
ATOM 11770 O O . LEU B 1 709 ? -33.031 8.898 -5.711 1 51.22 709 LEU B O 1
ATOM 11774 N N . THR B 1 710 ? -32.25 7.066 -5.379 1 53.25 710 THR B N 1
ATOM 11775 C CA . THR B 1 710 ? -33.531 6.438 -5.172 1 53.25 710 THR B CA 1
ATOM 11776 C C . THR B 1 710 ? -34.219 6.977 -3.91 1 53.25 710 THR B C 1
ATOM 11778 O O . THR B 1 710 ? -33.531 7.355 -2.955 1 53.25 710 THR B O 1
ATOM 11781 N N . SER B 1 711 ? -35.438 7.461 -3.848 1 57.03 711 SER B N 1
ATOM 11782 C CA . SER B 1 711 ? -36.281 7.996 -2.805 1 57.03 711 SER B CA 1
ATOM 11783 C C . SER B 1 711 ? -36.125 7.234 -1.495 1 57.03 711 SER B C 1
ATOM 11785 O O . SER B 1 711 ? -36.281 7.805 -0.413 1 57.03 711 SER B O 1
ATOM 11787 N N . GLY B 1 712 ? -35.5 6.09 -1.413 1 63.94 712 GLY B N 1
ATOM 11788 C CA . GLY B 1 712 ? -35.406 5.289 -0.204 1 63.94 712 GLY B CA 1
ATOM 11789 C C . GLY B 1 712 ? -34 5.293 0.388 1 63.94 712 GLY B C 1
ATOM 11790 O O . GLY B 1 712 ? -33.719 4.566 1.345 1 63.94 712 GLY B O 1
ATOM 11791 N N . ARG B 1 713 ? -33.281 6.273 -0.024 1 70.06 713 ARG B N 1
ATOM 11792 C CA . ARG B 1 713 ? -31.922 6.297 0.475 1 70.06 713 ARG B CA 1
ATOM 11793 C C . ARG B 1 713 ? -31.812 7.152 1.731 1 70.06 713 ARG B C 1
ATOM 11795 O O . ARG B 1 713 ? -32.469 8.195 1.839 1 70.06 713 ARG B O 1
ATOM 11802 N N . LEU B 1 714 ? -31.156 6.668 2.773 1 78.25 714 LEU B N 1
ATOM 11803 C CA . LEU B 1 714 ? -30.938 7.406 4.012 1 78.25 714 LEU B CA 1
ATOM 11804 C C . LEU B 1 714 ? -30.047 8.617 3.771 1 78.25 714 LEU B C 1
ATOM 11806 O O . LEU B 1 714 ? -28.891 8.477 3.352 1 78.25 714 LEU B O 1
ATOM 11810 N N . SER B 1 715 ? -30.656 9.781 3.646 1 79.31 715 SER B N 1
ATOM 11811 C CA . SER B 1 715 ? -29.891 11.016 3.482 1 79.31 715 SER B CA 1
ATOM 11812 C C . SER B 1 715 ? -30.156 11.984 4.629 1 79.31 715 SER B C 1
ATOM 11814 O O . SER B 1 715 ? -31.234 11.953 5.242 1 79.31 715 SER B O 1
ATOM 11816 N N . LYS B 1 716 ? -29.25 12.82 4.984 1 82.88 716 LYS B N 1
ATOM 11817 C CA . LYS B 1 716 ? -29.422 13.852 6.004 1 82.88 716 LYS B CA 1
ATOM 11818 C C . LYS B 1 716 ? -30.453 14.891 5.562 1 82.88 716 LYS B C 1
ATOM 11820 O O . LYS B 1 716 ? -30.547 15.203 4.375 1 82.88 716 LYS B O 1
ATOM 11825 N N . PRO B 1 717 ? -31.234 15.367 6.5 1 83.25 717 PRO B N 1
ATOM 11826 C CA . PRO B 1 717 ? -32.25 16.344 6.141 1 83.25 717 PRO B CA 1
ATOM 11827 C C . PRO B 1 717 ? -31.672 17.703 5.766 1 83.25 717 PRO B C 1
ATOM 11829 O O . PRO B 1 717 ? -30.641 18.109 6.324 1 83.25 717 PRO B O 1
ATOM 11832 N N . THR B 1 718 ? -32.25 18.312 4.746 1 78 718 THR B N 1
ATOM 11833 C CA . THR B 1 718 ? -31.906 19.688 4.383 1 78 718 THR B CA 1
ATOM 11834 C C . THR B 1 718 ? -32.469 20.672 5.402 1 78 718 THR B C 1
ATOM 11836 O O . THR B 1 718 ? -33.281 20.297 6.254 1 78 718 THR B O 1
ATOM 11839 N N . GLU B 1 719 ? -32.031 21.891 5.379 1 78.69 719 GLU B N 1
ATOM 11840 C CA . GLU B 1 719 ? -32.469 22.906 6.328 1 78.69 719 GLU B CA 1
ATOM 11841 C C . GLU B 1 719 ? -33.969 23.125 6.219 1 78.69 719 GLU B C 1
ATOM 11843 O O . GLU B 1 719 ? -34.656 23.297 7.23 1 78.69 719 GLU B O 1
ATOM 11848 N N . LYS B 1 720 ? -34.469 23.109 4.992 1 77.56 720 LYS B N 1
ATOM 11849 C CA . LYS B 1 720 ? -35.906 23.281 4.773 1 77.56 720 LYS B CA 1
ATOM 11850 C C . LYS B 1 720 ? -36.688 22.094 5.316 1 77.56 720 LYS B C 1
ATOM 11852 O O . LYS B 1 720 ? -37.75 22.266 5.91 1 77.56 720 LYS B O 1
ATOM 11857 N N . GLU B 1 721 ? -36.094 20.953 5.145 1 81.88 721 GLU B N 1
ATOM 11858 C CA . GLU B 1 721 ? -36.75 19.734 5.625 1 81.88 721 GLU B CA 1
ATOM 11859 C C . GLU B 1 721 ? -36.812 19.703 7.148 1 81.88 721 GLU B C 1
ATOM 11861 O O . GLU B 1 721 ? -37.781 19.234 7.734 1 81.88 721 GLU B O 1
ATOM 11866 N N . LYS B 1 722 ? -35.844 20.203 7.758 1 85.12 722 LYS B N 1
ATOM 11867 C CA . LYS B 1 722 ? -35.781 20.172 9.219 1 85.12 722 LYS B CA 1
ATOM 11868 C C . LYS B 1 722 ? -36.938 20.938 9.836 1 85.12 722 LYS B C 1
ATOM 11870 O O . LYS B 1 722 ? -37.562 20.453 10.781 1 85.12 722 LYS B O 1
ATOM 11875 N N . VAL B 1 723 ? -37.156 22.078 9.25 1 80.81 723 VAL B N 1
ATOM 11876 C CA . VAL B 1 723 ? -38.25 22.906 9.773 1 80.81 723 VAL B CA 1
ATOM 11877 C C . VAL B 1 723 ? -39.594 22.172 9.602 1 80.81 723 VAL B C 1
ATOM 11879 O O . VAL B 1 723 ? -40.406 22.125 10.523 1 80.81 723 VAL B O 1
ATOM 11882 N N . SER B 1 724 ? -39.719 21.562 8.453 1 82.31 724 SER B N 1
ATOM 11883 C CA . SER B 1 724 ? -40.969 20.844 8.18 1 82.31 724 SER B CA 1
ATOM 11884 C C . SER B 1 724 ? -41.094 19.625 9.078 1 82.31 724 SER B C 1
ATOM 11886 O O . SER B 1 724 ? -42.188 19.281 9.516 1 82.31 724 SER B O 1
ATOM 11888 N N . ILE B 1 725 ? -40.031 19.047 9.383 1 86.19 725 ILE B N 1
ATOM 11889 C CA . ILE B 1 725 ? -40.031 17.828 10.18 1 86.19 725 ILE B CA 1
ATOM 11890 C C . ILE B 1 725 ? -40.375 18.156 11.625 1 86.19 725 ILE B C 1
ATOM 11892 O O . ILE B 1 725 ? -41.125 17.422 12.273 1 86.19 725 ILE B O 1
ATOM 11896 N N . ILE B 1 726 ? -39.875 19.219 12.07 1 86.62 726 ILE B N 1
ATOM 11897 C CA . ILE B 1 726 ? -40.156 19.625 13.445 1 86.62 726 ILE B CA 1
ATOM 11898 C C . ILE B 1 726 ? -41.656 19.953 13.586 1 86.62 726 ILE B C 1
ATOM 11900 O O . ILE B 1 726 ? -42.281 19.578 14.578 1 86.62 726 ILE B O 1
ATOM 11904 N N . GLU B 1 727 ? -42.156 20.578 12.57 1 83.25 727 GLU B N 1
ATOM 11905 C CA . GLU B 1 727 ? -43.594 20.875 12.57 1 83.25 727 GLU B CA 1
ATOM 11906 C C . GLU B 1 727 ? -44.438 19.609 12.523 1 83.25 727 GLU B C 1
ATOM 11908 O O . GLU B 1 727 ? -45.438 19.516 13.195 1 83.25 727 GLU B O 1
ATOM 11913 N N . ALA B 1 728 ? -43.969 18.719 11.758 1 82.06 728 ALA B N 1
ATOM 11914 C CA . ALA B 1 728 ? -44.688 17.469 11.602 1 82.06 728 ALA B CA 1
ATOM 11915 C C . ALA B 1 728 ? -44.656 16.656 12.891 1 82.06 728 ALA B C 1
ATOM 11917 O O . ALA B 1 728 ? -45.656 16.031 13.266 1 82.06 728 ALA B O 1
ATOM 11918 N N . ILE B 1 729 ? -43.531 16.641 13.492 1 81.38 729 ILE B N 1
ATOM 11919 C CA . ILE B 1 729 ? -43.375 15.891 14.727 1 81.38 729 ILE B CA 1
ATOM 11920 C C . ILE B 1 729 ? -44.25 16.5 15.82 1 81.38 729 ILE B C 1
ATOM 11922 O O . ILE B 1 729 ? -44.906 15.781 16.578 1 81.38 729 ILE B O 1
ATOM 11926 N N . ASN B 1 730 ? -44.281 17.828 15.828 1 78.38 730 ASN B N 1
ATOM 11927 C CA . ASN B 1 730 ? -45 18.531 16.906 1 78.38 730 ASN B CA 1
ATOM 11928 C C . ASN B 1 730 ? -46.5 18.641 16.625 1 78.38 730 ASN B C 1
ATOM 11930 O O . ASN B 1 730 ? -47.25 18.984 17.516 1 78.38 730 ASN B O 1
ATOM 11934 N N . ASN B 1 731 ? -46.938 18.547 15.367 1 70.25 731 ASN B N 1
ATOM 11935 C CA . ASN B 1 731 ? -48.344 18.609 15.031 1 70.25 731 ASN B CA 1
ATOM 11936 C C . ASN B 1 731 ? -49.094 17.328 15.414 1 70.25 731 ASN B C 1
ATOM 11938 O O . ASN B 1 731 ? -48.594 16.234 15.125 1 70.25 731 ASN B O 1
ATOM 11942 N N . THR B 1 732 ? -49.781 17.266 16.422 1 57.78 732 THR B N 1
ATOM 11943 C CA . THR B 1 732 ? -50.594 16.188 16.969 1 57.78 732 THR B CA 1
ATOM 11944 C C . THR B 1 732 ? -51.438 15.555 15.859 1 57.78 732 THR B C 1
ATOM 11946 O O . THR B 1 732 ? -52.094 14.516 16.078 1 57.78 732 THR B O 1
ATOM 11949 N N . ASN B 1 733 ? -51.969 16.25 14.898 1 47.31 733 ASN B N 1
ATOM 11950 C CA . ASN B 1 733 ? -52.812 15.594 13.922 1 47.31 733 ASN B CA 1
ATOM 11951 C C . ASN B 1 733 ? -52 14.75 12.945 1 47.31 733 ASN B C 1
ATOM 11953 O O . ASN B 1 733 ? -51.281 15.289 12.094 1 47.31 733 ASN B O 1
ATOM 11957 N N . ARG B 1 734 ? -51.562 13.625 13.289 1 45.97 734 ARG B N 1
ATOM 11958 C CA . ARG B 1 734 ? -50.594 12.656 12.758 1 45.97 734 ARG B CA 1
ATOM 11959 C C . ARG B 1 734 ? -50.906 12.352 11.289 1 45.97 734 ARG B C 1
ATOM 11961 O O . ARG B 1 734 ? -51.5 11.32 10.977 1 45.97 734 ARG B O 1
ATOM 11968 N N . THR B 1 735 ? -51.5 13.25 10.5 1 36.12 735 THR B N 1
ATOM 11969 C CA . THR B 1 735 ? -51.656 12.766 9.133 1 36.12 735 THR B CA 1
ATOM 11970 C C . THR B 1 735 ? -50.281 12.57 8.477 1 36.12 735 THR B C 1
ATOM 11972 O O . THR B 1 735 ? -49.344 13.328 8.742 1 36.12 735 THR B O 1
ATOM 11975 N N . SER B 1 736 ? -50.031 11.461 7.918 1 37.91 736 SER B N 1
ATOM 11976 C CA . SER B 1 736 ? -48.906 10.961 7.152 1 37.91 736 SER B CA 1
ATOM 11977 C C . SER B 1 736 ? -48.438 11.977 6.105 1 37.91 736 SER B C 1
ATOM 11979 O O . SER B 1 736 ? -49.062 12.102 5.051 1 37.91 736 SER B O 1
ATOM 11981 N N . GLN B 1 737 ? -48.188 13.188 6.352 1 32.59 737 GLN B N 1
ATOM 11982 C CA . GLN B 1 737 ? -47.75 13.977 5.203 1 32.59 737 GLN B CA 1
ATOM 11983 C C . GLN B 1 737 ? -46.406 13.5 4.711 1 32.59 737 GLN B C 1
ATOM 11985 O O . GLN B 1 737 ? -45.438 13.422 5.484 1 32.59 737 GLN B O 1
ATOM 11990 N N . VAL B 1 738 ? -46.406 12.727 3.645 1 33.88 738 VAL B N 1
ATOM 11991 C CA . VAL B 1 738 ? -45.25 12.391 2.803 1 33.88 738 VAL B CA 1
ATOM 11992 C C . VAL B 1 738 ? -44.531 13.664 2.387 1 33.88 738 VAL B C 1
ATOM 11994 O O . VAL B 1 738 ? -45.094 14.523 1.715 1 33.88 738 VAL B O 1
ATOM 11997 N N . VAL B 1 739 ? -43.844 14.219 3.168 1 32.91 739 VAL B N 1
ATOM 11998 C CA . VAL B 1 739 ? -43 15.336 2.697 1 32.91 739 VAL B CA 1
ATOM 11999 C C . VAL B 1 739 ? -42.188 14.891 1.488 1 32.91 739 VAL B C 1
ATOM 12001 O O . VAL B 1 739 ? -41.344 14 1.596 1 32.91 739 VAL B O 1
ATOM 12004 N N . ASN B 1 740 ? -42.75 15.094 0.242 1 27.41 740 ASN B N 1
ATOM 12005 C CA . ASN B 1 740 ? -42.094 14.883 -1.046 1 27.41 740 ASN B CA 1
ATOM 12006 C C . ASN B 1 740 ? -40.844 15.75 -1.188 1 27.41 740 ASN B C 1
ATOM 12008 O O . ASN B 1 740 ? -40.938 16.969 -1.328 1 27.41 740 ASN B O 1
ATOM 12012 N N . THR B 1 741 ? -39.969 15.602 -0.419 1 32.38 741 THR B N 1
ATOM 12013 C CA . THR B 1 741 ? -38.781 16.422 -0.658 1 32.38 741 THR B CA 1
ATOM 12014 C C . THR B 1 741 ? -38.062 15.969 -1.925 1 32.38 741 THR B C 1
ATOM 12016 O O . THR B 1 741 ? -37.375 14.961 -1.915 1 32.38 741 THR B O 1
ATOM 12019 N N . GLU B 1 742 ? -38.75 15.977 -3.119 1 28.31 742 GLU B N 1
ATOM 12020 C CA . GLU B 1 742 ? -38.188 15.586 -4.402 1 28.31 742 GLU B CA 1
ATOM 12021 C C . GLU B 1 742 ? -36.875 16.328 -4.664 1 28.31 742 GLU B C 1
ATOM 12023 O O . GLU B 1 742 ? -36.031 15.836 -5.414 1 28.31 742 GLU B O 1
ATOM 12028 N N . TYR B 1 743 ? -36.812 17.641 -4.422 1 24.88 743 TYR B N 1
ATOM 12029 C CA . TYR B 1 743 ? -35.844 18.328 -5.266 1 24.88 743 TYR B CA 1
ATOM 12030 C C . TYR B 1 743 ? -34.438 18.172 -4.723 1 24.88 743 TYR B C 1
ATOM 12032 O O . TYR B 1 743 ? -33.875 19.109 -4.152 1 24.88 743 TYR B O 1
ATOM 12040 N N . ASP B 1 744 ? -34.156 17.25 -3.896 1 25.47 744 ASP B N 1
ATOM 12041 C CA . ASP B 1 744 ? -32.812 17.359 -3.348 1 25.47 744 ASP B CA 1
ATOM 12042 C C . ASP B 1 744 ? -31.766 17.25 -4.445 1 25.47 744 ASP B C 1
ATOM 12044 O O . ASP B 1 744 ? -31.875 16.406 -5.336 1 25.47 744 ASP B O 1
ATOM 12048 N N . HIS B 1 745 ? -31.125 18.344 -4.734 1 22.91 745 HIS B N 1
ATOM 12049 C CA . HIS B 1 745 ? -29.922 18.375 -5.555 1 22.91 745 HIS B CA 1
ATOM 12050 C C . HIS B 1 745 ? -28.922 17.312 -5.121 1 22.91 745 HIS B C 1
ATOM 12052 O O . HIS B 1 745 ? -28.703 17.109 -3.922 1 22.91 745 HIS B O 1
ATOM 12058 N N . LYS B 1 746 ? -28.719 16.266 -5.809 1 24.92 746 LYS B N 1
ATOM 12059 C CA . LYS B 1 746 ? -27.781 15.133 -5.754 1 24.92 746 LYS B CA 1
ATOM 12060 C C . LYS B 1 746 ? -26.359 15.617 -5.531 1 24.92 746 LYS B C 1
ATOM 12062 O O . LYS B 1 746 ? -25.688 16.078 -6.465 1 24.92 746 LYS B O 1
ATOM 12067 N N . TYR B 1 747 ? -26.047 16.344 -4.391 1 21.95 747 TYR B N 1
ATOM 12068 C CA . TYR B 1 747 ? -24.609 16.5 -4.258 1 21.95 747 TYR B CA 1
ATOM 12069 C C . TYR B 1 747 ? -23.922 15.148 -4.098 1 21.95 747 TYR B C 1
ATOM 12071 O O . TYR B 1 747 ? -24.406 14.289 -3.357 1 21.95 747 TYR B O 1
ATOM 12079 N N . TYR B 1 748 ? -23.406 14.562 -5.137 1 22.69 748 TYR B N 1
ATOM 12080 C CA . TYR B 1 748 ? -22.469 13.445 -5.215 1 22.69 748 TYR B CA 1
ATOM 12081 C C . TYR B 1 748 ? -21.406 13.539 -4.125 1 22.69 748 TYR B C 1
ATOM 12083 O O . TYR B 1 748 ? -20.531 14.414 -4.18 1 22.69 748 TYR B O 1
ATOM 12091 N N . ASN B 1 749 ? -21.828 13.461 -2.887 1 23.62 749 ASN B N 1
ATOM 12092 C CA . ASN B 1 749 ? -20.734 13.289 -1.93 1 23.62 749 ASN B CA 1
ATOM 12093 C C . ASN B 1 749 ? -19.859 12.094 -2.291 1 23.62 749 ASN B C 1
ATOM 12095 O O . ASN B 1 749 ? -20.344 10.977 -2.418 1 23.62 749 ASN B O 1
ATOM 12099 N N . HIS B 1 750 ? -18.891 12.242 -3.082 1 23.39 750 HIS B N 1
ATOM 12100 C CA . HIS B 1 750 ? -17.734 11.375 -3.252 1 23.39 750 HIS B CA 1
ATOM 12101 C C . HIS B 1 750 ? -17.328 10.734 -1.931 1 23.39 750 HIS B C 1
ATOM 12103 O O . HIS B 1 750 ? -17.047 11.438 -0.957 1 23.39 750 HIS B O 1
ATOM 12109 N N . ASN B 1 751 ? -18.094 9.734 -1.562 1 21.69 751 ASN B N 1
ATOM 12110 C CA . ASN B 1 751 ? -17.625 8.859 -0.486 1 21.69 751 ASN B CA 1
ATOM 12111 C C . ASN B 1 751 ? -16.109 8.703 -0.499 1 21.69 751 ASN B C 1
ATOM 12113 O O . ASN B 1 751 ? -15.539 8.188 -1.461 1 21.69 751 ASN B O 1
ATOM 12117 N N . ILE B 1 752 ? -15.445 9.625 -0.075 1 20.34 752 ILE B N 1
ATOM 12118 C CA . ILE B 1 752 ? -14.07 9.477 0.409 1 20.34 752 ILE B CA 1
ATOM 12119 C C . ILE B 1 752 ? -13.969 8.25 1.309 1 20.34 752 ILE B C 1
ATOM 12121 O O . ILE B 1 752 ? -14.523 8.234 2.412 1 20.34 752 ILE B O 1
ATOM 12125 N N . LEU B 1 753 ? -14.344 7.07 0.78 1 18.33 753 LEU B N 1
ATOM 12126 C CA . LEU B 1 753 ? -13.562 6.02 1.431 1 18.33 753 LEU B CA 1
ATOM 12127 C C . LEU B 1 753 ? -12.078 6.348 1.402 1 18.33 753 LEU B C 1
ATOM 12129 O O . LEU B 1 753 ? -11.555 6.812 0.384 1 18.33 753 LEU B O 1
#

Organism: Acyrthosiphon pisum (NCBI:txid7029)

InterPro domains:
  IPR007527 Zinc finger, SWIM-type [PS50966] (536-588)
  IPR013087 Zinc finger C2H2-type [PS00028] (19-40)
  IPR052797 Regulatory Factors in Gene Expression and Cell Death [PTHR33936] (1-509)